Protein AF-A0A5C4X2Q6-F1 (afdb_monomer)

Mean predicted aligned error: 12.67 Å

Solvent-accessible surface area (backbone atoms only — not comparable to full-atom values): 50532 Å² total; per-residue (Å²): 90,44,35,52,91,25,31,38,41,39,64,53,73,48,80,34,67,87,57,57,66,70,39,34,35,37,36,39,35,32,76,79,66,73,33,74,49,75,25,64,31,52,64,43,78,37,64,80,64,22,73,78,39,90,69,38,44,35,32,39,37,39,35,60,40,68,44,67,90,42,56,89,66,59,57,68,30,52,28,41,38,32,36,38,32,34,40,71,75,70,91,70,65,46,76,41,71,47,56,71,66,54,70,69,50,76,72,68,48,50,52,30,55,36,74,59,88,63,39,25,37,41,41,37,70,44,59,42,85,93,58,39,29,57,31,32,41,34,42,68,37,51,33,72,38,48,57,49,48,52,54,52,60,69,51,46,87,80,54,77,77,76,82,60,90,85,58,62,54,28,32,41,30,22,30,50,43,59,45,49,84,50,33,27,42,46,36,48,52,49,39,64,75,76,35,76,73,41,51,59,32,40,47,29,35,84,82,28,84,35,51,70,74,52,68,95,54,88,48,64,37,43,57,59,33,60,64,35,50,51,48,56,56,63,16,54,32,37,39,20,27,49,63,63,68,48,70,40,68,57,88,48,71,70,56,57,70,62,48,75,36,43,30,35,32,53,37,84,61,63,78,35,58,46,63,47,41,86,67,70,8,62,64,31,87,88,41,72,68,43,38,35,45,29,35,8,71,59,47,41,48,43,41,35,71,70,23,60,40,56,74,88,33,45,43,72,32,34,43,32,46,40,28,67,65,70,46,94,83,61,75,61,39,81,33,25,34,36,36,41,54,59,71,57,92,86,60,77,50,74,80,60,36,71,77,28,70,68,45,50,53,52,51,47,58,66,63,30,68,67,52,50,51,48,29,68,75,61,60,42,49,54,37,40,40,58,35,75,92,41,49,91,54,47,76,81,56,60,90,53,84,56,50,70,49,58,85,85,77,64,62,65,71,57,50,54,46,26,32,32,34,40,39,31,43,65,47,38,63,57,54,65,40,23,69,71,54,26,34,36,38,26,57,47,68,60,56,92,79,52,66,72,40,71,43,56,56,85,83,48,44,39,34,61,68,35,59,50,68,68,55,52,52,52,51,52,51,52,30,54,75,58,72,42,49,40,53,72,68,31,43,55,34,28,50,52,54,40,70,67,95,56,69,55,14,48,56,42,46,50,54,51,59,70,75,51,69,78,68,78,87,47,72,64,56,57,52,56,26,65,65,40,45,51,52,48,55,54,48,64,69,38,86,61,39,62,63,51,50,55,55,48,32,65,57,44,47,71,50,76,71,37,82,54,29,38,36,36,33,20,75,89,21,75,42,83,32,55,36,51,37,34,38,52,51,50,41,54,76,72,65,57,80,50,40,34,38,37,28,24,77,71,84,72,95,68,93,52,97,45,55,44,80,32,44,71,92,36,73,64,39,42,45,48,63,38,22,35,26,34,38,33,23,36,61,80,76,60,86,90,64,74,81,55,91,89,39,44,29,40,35,47,47,85,68,55,72,46,59,50,42,71,72,60,42,96,71,77,83,97,62,64,97,61,51,68,61,51,49,46,58,53,55,72,59,42,54,30,36,46,19,32,18,73,65,37,45,53,54,50,29,56,24,56,67,54,83,66,49,67,46,71,44,13,45,21,42,43,14,61,69,55,36,94,57,36,68,60,49,19,51,52,47,29,55,76,67,70,48,64,88,88,43,46,27,38,32,37,40,50,61,80,70,87,89,53,68,42,102,77,82,42,35,61,87,74,78,88,54,64,70,62,58,54,46,67,74,44,51,84,53,42,33,41,36,38,34,59,42,90,75,45,75,54,81,85,88,70,62,79,90,43,51,90,38,45,39,84,45,52,82,55,79,48,66,60,56,50,53,56,46,27,62,30,39,37,27,42,92,44,41,60,60,62,65,48,27,64,65,50,46,51,45,39,30,58,41,66,56,46,72,62,44,62,76,74,73,55,55,59,76,56,58,77,90,78,69,55,71,47,58,79,22,58,46,61,67,52,43,52,54,50,54,61,51,55,74,64,73,48,71,66,55,42,51,44,20,47,53,46,18,52,59,60,34,62,36,47,71,34,50,12,28,57,53,52,47,70,71,73,108

Organism: NCBI:txid1857024

Sequence (921 aa):
MTIRDGMLELQGRIIARGTAYSGGTLVVVGRTSGFRATAEVDLAPSDELSERRYGLNYYRFSATLDFNGLIDEISDDNADLYLDLDPVLGDETKRARVGKSRYLVRFGTTGSTVTSGDKTVSIIPYYTFKAKYPSLHLETFDTSAYDYMQRLVANRRSWNPPKSSDRKPVWLIGELPYKAQDNGLQFFRYMRDEHPEVDAYYVIEPDSPERVNLDGYDNVIDFRSRDHIQVALAADKIVGTHHPDFLYPTREPQFERELRAEKIFLQHGVTAAKWMVPNYGRYVRGFDVDLITVCSEREKEFFVKDFGYAPEQVAVTGFARFDALLADDVDVDPGQLMIMPTWRPWLQDPEHFVESDYFQRWKSLLTSDRLRSLIEKHDLTPIFCLHPNMQQFSSHFDGLGIRVVVQGEIDVQLLLKQSSMLVTDYSSVAFDFAFLHKPVVYYQFDDHRFAQPHADPAAEFPGPVVAEEDRVLDAIETAYEAGGAMAPDFRRRADRFLAHRDTASRERIFEAIQNSSKPDVTMADRIQSETAQSVYRVARRNRYYLPVMKRLYKLMRLAPLDEQTIVFETGQGKQYADSPRAIHEELIRRGDTRRKVWIYHKRLPVTDRHTTVVKRHSPAFFWHLATAKYWINNHNFPNYIHRRDQGTYIQTWHGTPLKRMFLDQDNFYGRDPGYVDRVKEASAQWNALVSPSPYATKAMRSSYGYTGEVYELGYPRNDVLRGPDTDEIRTGVRRRLSIPRERTVVLYAPTFRDDQPTTRGRFAFQWPFEPEDFAERFGDDVTLLVRTHFLINTKLEIPEELKSRIIDVSGFPDINELFLASDMLVTDYSSSFFDYSVLERPIIFFAYDLENYRDNLRGFYLDYETELPGPVATTAAGLFDEIDRASSVTEEDRQRLRSFAKQYAPNDDGHAAARVIDRLL

Secondary structure (DSSP, 8-state):
-EEETTEEEEEEEEEEES--EEEEEEEEEESSS--EEEEEEEEEE-HHHHHTSTTEEEEEEEEEEESGGGGGG--SEEEEEEEEEEESSSS--EEEE-----HHHHHH---EEEEETTEEEEEEEEE-GGG-SEEEEEEEEEHHHHHHHHHHHHHTTT------TTSPPEEEEESSTT--SSHHHHHHHHHHHH-TTSEEEEEE-TT-GGGGGGTT-S-EEETTSHHHHHHHHH-SEEEESS-GGGGSS---HHHHHH--SEEEE--SS-TTSS--HHHH-TTSSS---SEEEESSHHHHHHIIIII---GGGEEE---TTHHHHSSS-S--EEEEEEE-PPP-TT---HHHHHTSHHHHHHHHHHH-HHHHHHHHHHT-EEEEE--GGGGGGGGGGTTSSSEEEPTTTS-HHHHHHHEEEEEESS-THHHHHHTTT--EEEE-TTGGGSPPPSS-HHHHSSS-EESSHHHHHHHHHHHHHTTTPPPHHHHHHHHTT-S--SS-HHHHHHHHHHH--PPP--HHHHHHSHHHHHHHHHHHHSTTHHHHHHHHHHHHTTSPPEEEEEEEEBGGGTBS-HHHHHHHHHHHHTT--SEEEEE-SS--SS--TTEEEE-TTSHHHHHHHHHEEEEEESSPPPTT----TTSEEEE--SS---B--GGG-S--TT--TTHHHHHHHHHTT-SEEEESSHHHHHHHHHHHT--SEEEES--GGGGGGSSTTHHHHHHHHHHHTT--TTSEEEEEEPPP-TT-EETTTEE----SS-HHHHHHHHTTTEEEEE---TTB-SPP---GGGTTTEEE-TT-S-HHHHHHH-SEEEESS-SHHHHHGGGT--EEEE-TTHHHHHHHT--BSS-TTTS-SS-EE-SHHHHHHHHHHHTT--HHHHHHHHHHHHHH-TT-SS-HHHHHHHHH-

Nearest PDB structures (foldseek):
  3l7k-assembly2_B  TM=8.908E-01  e=7.847E-33  Staphylococcus epidermidis RP62A
  3l7m-assembly1_D  TM=8.792E-01  e=4.128E-33  Staphylococcus epidermidis RP62A
  3l7j-assembly1_B  TM=8.925E-01  e=5.389E-32  Staphylococcus epidermidis RP62A
  3l7i-assembly1_A  TM=8.817E-01  e=8.269E-32  Staphylococcus epidermidis RP62A
  3l7i-assembly3_D  TM=8.770E-01  e=1.570E-30  Staphylococcus epidermidis RP62A

InterPro domains:
  IPR007554 CDP-glycerol glycerophosphotransferase [PF04464] (165-514)
  IPR007554 CDP-glycerol glycerophosphotransferase [PF04464] (553-920)
  IPR041038 TarS, C-terminal domain 1 [PF18674] (1-137)
  IPR043148 CDP-glycerol glycerophosphotransferase, C-terminal domain [G3DSA:3.40.50.12580] (332-500)
  IPR043148 CDP-glycerol glycerophosphotransferase, C-terminal domain [G3DSA:3.40.50.12580] (726-908)
  IPR043149 CDP-glycerol glycerophosphotransferase, N-terminal domain [G3DSA:3.40.50.11820] (152-331)
  IPR043149 CDP-glycerol glycerophosphotransferase, N-terminal domain [G3DSA:3.40.50.11820] (560-916)
  IPR051612 Teichoic Acid Biosynthesis Enzymes [PTHR37316] (548-920)

Foldseek 3Di:
DAADPQKDKDKDKDKDFPWDFDWKKKWKAFPPLRDIDIWTKDKAWDVVVPVVDPGITMIIIITMTGCQVVQVSDDFTKIFIWIQTHTPDDDHTDIDTAWDDDPVCQVPYAWDWHDDDQKIWIWGWDADFVRTGIITGTAIAGPVLVVLLVVCLVCLVPDDDPPPPPDQAFEEFEEAQLDQFALRNLLLVCCVPPPPSHNYAYEHAPPRPRVVSVPPDPRYDHQSGSVLSVSQLRHQAYAYQAASCSSHSDPHPSSVVSRPHAYEHLHRFAQFLADCLCPQACQNPRRHHQAYEFFAPVSLLCNVPPRPDDSLRYHNQHGSCLLVLLDPPADADLQEEEEEEDDDPVPQDPVVNCVDPVNVLVLCLLLPPLVVVVCVVQVHQYEYEYDQSCLVVQVVCPPSPHHYDHPPNDDPSNSLNHYLEYEYASDSVQLSSCLVQFAYEHAHQPVVPGDDGNHDCPQQALYHHDPDSVVVSVRSVVCVVVVRGRDPNSNVSSCNRHVDSHSCSSVSVVVSSVPTDRDDCDPVSVCSHPVNVVVVVVLVPDPCLLVVLLVVLVVLLVDAADALEAEEEEPQQDACAWQSNLLVVVCVVVVPQGAYEYAHDDDDPDDDPSYDYDHPSDSVNSNCLSHYQHYEYQDFDPLSRAHDPNHAYEHAHHFAAFFQAAQRFPDDPPDDPCPNVSLLSRLVRHQEYEAQAPNSVVRVCNRNVHPHHYNNQFISNLLCLQDPCLVVLLVVVCVVLVHDPQAAEEEEEEDFDPPQADPPRAGADDDQDDLVVVCVLQPSRYAYEYAYDPSHPDDDDDPPVCCSRYPDCNVPRYVSSVLSNHQEYEYASDSVVLSSLSNLHHYEHACLPVVCCPPPPTDTPDDPVPLDLHYYHNHPVSVSVRVVVSVPDDVVSSVSSVVSNCRRRVNSNSCSSVSVVVVVD

Radius of gyration: 31.99 Å; Cα contacts (8 Å, |Δi|>4): 1721; chains: 1; bounding box: 79×67×88 Å

Structure (mmCIF, N/CA/C/O backbone):
data_AF-A0A5C4X2Q6-F1
#
_entry.id   AF-A0A5C4X2Q6-F1
#
loop_
_atom_site.group_PDB
_atom_site.id
_atom_site.type_symbol
_atom_site.label_atom_id
_atom_site.label_alt_id
_atom_site.label_comp_id
_atom_site.label_asym_id
_atom_site.label_entity_id
_atom_site.label_seq_id
_atom_site.pdbx_PDB_ins_code
_atom_site.Cartn_x
_atom_site.Cartn_y
_atom_site.Cartn_z
_atom_site.occupancy
_atom_site.B_iso_or_equiv
_atom_site.auth_seq_id
_atom_site.auth_comp_id
_atom_site.auth_asym_id
_atom_site.auth_atom_id
_atom_site.pdbx_PDB_model_num
ATOM 1 N N . MET A 1 1 ? -0.947 20.672 24.806 1.00 85.69 1 MET A N 1
ATOM 2 C CA . MET A 1 1 ? -2.336 20.250 25.010 1.00 85.69 1 MET A CA 1
ATOM 3 C C . MET A 1 1 ? -2.351 19.452 26.282 1.00 85.69 1 MET A C 1
ATOM 5 O O . MET A 1 1 ? -1.655 18.440 26.350 1.00 85.69 1 MET A O 1
ATOM 9 N N . THR A 1 2 ? -3.079 19.960 27.256 1.00 86.31 2 THR A N 1
ATOM 10 C CA . THR A 1 2 ? -3.277 19.384 28.581 1.00 86.31 2 THR A CA 1
ATOM 11 C C . THR A 1 2 ? -4.734 19.640 28.935 1.00 86.31 2 THR A C 1
ATOM 13 O O . THR A 1 2 ? -5.236 20.705 28.591 1.00 86.31 2 THR A O 1
ATOM 16 N N . ILE A 1 3 ? -5.405 18.679 29.564 1.00 87.44 3 ILE A N 1
ATOM 17 C CA . ILE A 1 3 ? -6.768 18.866 30.066 1.00 87.44 3 ILE A CA 1
ATOM 18 C C . ILE A 1 3 ? -6.752 18.522 31.550 1.00 87.44 3 ILE A C 1
ATOM 20 O O . ILE A 1 3 ? -6.288 17.438 31.914 1.00 87.44 3 ILE A O 1
ATOM 24 N N . ARG A 1 4 ? -7.162 19.463 32.402 1.00 85.94 4 ARG A N 1
ATOM 25 C CA . ARG A 1 4 ? -7.214 19.308 33.864 1.00 85.94 4 ARG A CA 1
ATOM 26 C C . ARG A 1 4 ? -8.396 20.088 34.408 1.00 85.94 4 ARG A C 1
ATOM 28 O O . ARG A 1 4 ? -8.581 21.225 34.004 1.00 85.94 4 ARG A O 1
ATOM 35 N N . ASP A 1 5 ? -9.160 19.473 35.302 1.00 86.38 5 ASP A N 1
ATOM 36 C CA . ASP A 1 5 ? -10.307 20.095 35.976 1.00 86.38 5 ASP A CA 1
ATOM 37 C C . ASP A 1 5 ? -11.291 20.783 35.000 1.00 86.38 5 ASP A C 1
ATOM 39 O O . ASP A 1 5 ? -11.754 21.897 35.229 1.00 86.38 5 ASP A O 1
ATOM 43 N N . GLY A 1 6 ? -11.556 20.145 33.852 1.00 87.75 6 GLY A N 1
ATOM 44 C CA . GLY A 1 6 ? -12.406 20.698 32.786 1.00 87.75 6 GLY A CA 1
ATOM 45 C C . GLY A 1 6 ? -11.763 21.799 31.929 1.00 87.75 6 GLY A C 1
ATOM 46 O O . GLY A 1 6 ? -12.371 22.245 30.961 1.00 87.75 6 GLY A O 1
ATOM 47 N N . MET A 1 7 ? -10.521 22.198 32.211 1.00 91.31 7 MET A N 1
ATOM 48 C CA . MET A 1 7 ? -9.792 23.233 31.474 1.00 91.31 7 MET A CA 1
ATOM 49 C C . MET A 1 7 ? -8.870 22.617 30.419 1.00 91.31 7 MET A C 1
ATOM 51 O O . MET A 1 7 ? -7.948 21.862 30.741 1.00 91.31 7 MET A O 1
ATOM 55 N N . LEU A 1 8 ? -9.079 22.963 29.149 1.00 92.44 8 LEU A N 1
ATOM 56 C CA . LEU A 1 8 ? -8.184 22.636 28.041 1.00 92.44 8 LEU A CA 1
ATOM 57 C C . LEU A 1 8 ? -7.150 23.742 27.860 1.00 92.44 8 LEU A C 1
ATOM 59 O O . LEU A 1 8 ? -7.464 24.820 27.371 1.00 92.44 8 LEU A O 1
ATOM 63 N N . GLU A 1 9 ? -5.891 23.425 28.145 1.00 92.00 9 GLU A N 1
ATOM 64 C CA . GLU A 1 9 ? -4.748 24.293 27.875 1.00 92.00 9 GLU A CA 1
ATOM 65 C C . GLU A 1 9 ? -4.028 23.860 26.592 1.00 92.00 9 GLU A C 1
ATOM 67 O O . GLU A 1 9 ? -3.458 22.758 26.475 1.00 92.00 9 GLU A O 1
ATOM 72 N N . LEU A 1 10 ? -3.987 24.757 25.610 1.00 91.69 10 LEU A N 1
ATOM 73 C CA . LEU A 1 10 ? -3.291 24.557 24.350 1.00 91.69 10 LEU A CA 1
ATOM 74 C C . LEU A 1 10 ? -2.134 25.546 24.217 1.00 91.69 10 LEU A C 1
ATOM 76 O O . LEU A 1 10 ? -2.306 26.746 24.353 1.00 91.69 10 LEU A O 1
ATOM 80 N N . GLN A 1 11 ? -0.943 25.034 23.905 1.00 91.44 11 GLN A N 1
ATOM 81 C CA . GLN A 1 11 ? 0.243 25.845 23.639 1.00 91.44 11 GLN A CA 1
ATOM 82 C C . GLN A 1 11 ? 0.975 25.309 22.414 1.00 91.44 11 GLN A C 1
ATOM 84 O O . GLN A 1 11 ? 1.090 24.087 22.231 1.00 91.44 11 GLN A O 1
ATOM 89 N N . GLY A 1 12 ? 1.513 26.202 21.588 1.00 91.00 12 GLY A N 1
ATOM 90 C CA . GLY A 1 12 ? 2.187 25.793 20.364 1.00 91.00 12 GLY A CA 1
ATOM 91 C C . GLY A 1 12 ? 2.958 26.894 19.653 1.00 91.00 12 GLY A C 1
ATOM 92 O O . GLY A 1 12 ? 3.352 27.902 20.235 1.00 91.00 12 GLY A O 1
ATOM 93 N N . ARG A 1 13 ? 3.251 26.638 18.374 1.00 90.19 13 ARG A N 1
ATOM 94 C CA . ARG A 1 13 ? 3.925 27.584 17.483 1.00 90.19 13 ARG A CA 1
ATOM 95 C C . ARG A 1 13 ? 3.197 27.667 16.154 1.00 90.19 13 ARG A C 1
ATOM 97 O O . ARG A 1 13 ? 2.825 26.627 15.610 1.00 90.19 13 ARG A O 1
ATOM 104 N N . ILE A 1 14 ? 3.092 28.873 15.615 1.00 88.44 14 ILE A N 1
ATOM 105 C CA . ILE A 1 14 ? 2.579 29.143 14.271 1.00 88.44 14 ILE A CA 1
ATOM 106 C C . ILE A 1 14 ? 3.746 29.608 13.400 1.00 88.44 14 ILE A C 1
ATOM 108 O O . ILE A 1 14 ? 4.651 30.301 13.868 1.00 88.44 14 ILE A O 1
ATOM 112 N N . ILE A 1 15 ? 3.744 29.174 12.141 1.00 87.75 15 ILE A N 1
ATOM 113 C CA . ILE A 1 15 ? 4.688 29.625 11.118 1.00 87.75 15 ILE A CA 1
ATOM 114 C C . ILE A 1 15 ? 3.850 30.170 9.971 1.00 87.75 15 ILE A C 1
ATOM 116 O O . ILE A 1 15 ? 3.118 29.409 9.338 1.00 87.75 15 ILE A O 1
ATOM 120 N N . ALA A 1 16 ? 3.976 31.463 9.710 1.00 84.94 16 ALA A N 1
ATOM 121 C CA . ALA A 1 16 ? 3.262 32.162 8.654 1.00 84.94 16 ALA A CA 1
ATOM 122 C C . ALA A 1 16 ? 4.238 32.655 7.582 1.00 84.94 16 ALA A C 1
ATOM 124 O O . ALA A 1 16 ? 5.368 33.027 7.888 1.00 84.94 16 ALA A O 1
ATOM 125 N N . ARG A 1 17 ? 3.813 32.650 6.316 1.00 81.56 17 ARG A N 1
ATOM 126 C CA . ARG A 1 17 ? 4.592 33.177 5.187 1.00 81.56 17 ARG A CA 1
ATOM 127 C C . ARG A 1 17 ? 3.879 34.407 4.638 1.00 81.56 17 ARG A C 1
ATOM 129 O O . ARG A 1 17 ? 2.707 34.303 4.301 1.00 81.56 17 ARG A O 1
ATOM 136 N N . GLY A 1 18 ? 4.579 35.534 4.539 1.00 72.69 18 GLY A N 1
ATOM 137 C CA . GLY A 1 18 ? 4.070 36.771 3.927 1.00 72.69 18 GLY A CA 1
ATOM 138 C C . GLY A 1 18 ? 3.060 37.572 4.761 1.00 72.69 18 GLY A C 1
ATOM 139 O O . GLY A 1 18 ? 3.123 38.793 4.739 1.00 72.69 18 GLY A O 1
ATOM 140 N N . THR A 1 19 ? 2.185 36.922 5.531 1.00 79.62 19 THR A N 1
ATOM 141 C CA . THR A 1 19 ? 1.170 37.591 6.368 1.00 79.62 19 THR A CA 1
ATOM 142 C C . THR A 1 19 ? 1.591 37.615 7.837 1.00 79.62 19 THR A C 1
ATOM 144 O O . THR A 1 19 ? 2.094 36.616 8.365 1.00 79.62 19 THR A O 1
ATOM 147 N N . ALA A 1 20 ? 1.398 38.758 8.495 1.00 84.25 20 ALA A N 1
ATOM 148 C CA . ALA A 1 20 ? 1.516 38.895 9.943 1.00 84.25 20 ALA A CA 1
ATOM 149 C C . ALA A 1 20 ? 0.129 38.804 10.592 1.00 84.25 20 ALA A C 1
ATOM 151 O O . ALA A 1 20 ? -0.845 39.247 9.990 1.00 84.25 20 ALA A O 1
ATOM 152 N N . TYR A 1 21 ? 0.052 38.254 11.801 1.00 88.75 21 TYR A N 1
ATOM 153 C CA . TYR A 1 21 ? -1.182 38.106 12.578 1.00 88.75 21 TYR A CA 1
ATOM 154 C C . TYR A 1 21 ? -1.073 38.873 13.899 1.00 88.75 21 TYR A C 1
ATOM 156 O O . TYR A 1 21 ? 0.002 38.874 14.508 1.00 88.75 21 TYR A O 1
ATOM 164 N N . SER A 1 22 ? -2.157 39.535 14.306 1.00 86.50 22 SER A N 1
ATOM 165 C CA . SER A 1 22 ? -2.255 40.330 15.544 1.00 86.50 22 SER A CA 1
ATOM 166 C C . SER A 1 22 ? -2.913 39.561 16.689 1.00 86.50 22 SER A C 1
ATOM 168 O O . SER A 1 22 ? -2.623 39.842 17.848 1.00 86.50 22 SER A O 1
ATOM 170 N N . GLY A 1 23 ? -3.751 38.575 16.371 1.00 88.88 23 GLY A N 1
ATOM 171 C CA . GLY A 1 23 ? -4.470 37.766 17.345 1.00 88.88 23 GLY A CA 1
ATOM 172 C C . GLY A 1 23 ? -5.080 36.519 16.716 1.00 88.88 23 GLY A C 1
ATOM 173 O O . GLY A 1 23 ? -4.746 36.133 15.589 1.00 88.88 23 GLY A O 1
ATOM 174 N N . GLY A 1 24 ? -5.954 35.869 17.473 1.00 92.12 24 GLY A N 1
ATOM 175 C CA . GLY A 1 24 ? -6.786 34.800 16.955 1.00 92.12 24 GLY A CA 1
ATOM 176 C C . GLY A 1 24 ? -7.694 34.184 18.010 1.00 92.12 24 GLY A C 1
ATOM 177 O O . GLY A 1 24 ? -7.644 34.522 19.191 1.00 92.12 24 GLY A O 1
ATOM 178 N N . THR A 1 25 ? -8.493 33.225 17.565 1.00 95.88 25 THR A N 1
ATOM 179 C CA . THR A 1 25 ? -9.456 32.487 18.379 1.00 95.88 25 THR A CA 1
ATOM 180 C C . THR A 1 25 ? -9.233 30.987 18.209 1.00 95.88 25 THR A C 1
ATOM 182 O O . THR A 1 25 ? -9.130 30.476 17.093 1.00 95.88 25 THR A O 1
ATOM 185 N N . LEU A 1 26 ? -9.152 30.252 19.316 1.00 96.06 26 LEU A N 1
ATOM 186 C CA . LEU A 1 26 ? -9.222 28.798 19.328 1.00 96.06 26 LEU A CA 1
ATOM 187 C C . LEU A 1 26 ? -10.682 28.425 19.123 1.00 96.06 26 LEU A C 1
ATOM 189 O O . LEU A 1 26 ? -11.527 28.841 19.904 1.00 96.06 26 LEU A O 1
ATOM 193 N N . VAL A 1 27 ? -10.967 27.623 18.104 1.00 95.56 27 VAL A N 1
ATOM 194 C CA . VAL A 1 27 ? -12.310 27.124 17.808 1.00 95.56 27 VAL A CA 1
ATOM 195 C C . VAL A 1 27 ? -12.305 25.607 17.933 1.00 95.56 27 VAL A C 1
ATOM 197 O O . VAL A 1 27 ? -11.562 24.918 17.233 1.00 95.56 27 VAL A O 1
ATOM 200 N N . VAL A 1 28 ? -13.130 25.085 18.832 1.00 94.44 28 VAL A N 1
ATOM 201 C CA . VAL A 1 28 ? -13.366 23.652 19.020 1.00 94.44 28 VAL A CA 1
ATOM 202 C C . VAL A 1 28 ? -14.711 23.321 18.392 1.00 94.44 28 VAL A C 1
ATOM 204 O O . VAL A 1 28 ? -15.709 23.937 18.749 1.00 94.44 28 VAL A O 1
ATOM 207 N N . VAL A 1 29 ? -14.733 22.396 17.433 1.00 92.50 29 VAL A N 1
ATOM 208 C CA . VAL A 1 29 ? -15.927 22.092 16.624 1.00 92.50 29 VAL A CA 1
ATOM 209 C C . VAL A 1 29 ? -16.201 20.594 16.638 1.00 92.50 29 VAL A C 1
ATOM 211 O O . VAL A 1 29 ? -15.329 19.818 16.245 1.00 92.50 29 VAL A O 1
ATOM 214 N N . GLY A 1 30 ? -17.393 20.197 17.081 1.00 90.38 30 GLY A N 1
ATOM 215 C CA . GLY A 1 30 ? -17.916 18.837 16.966 1.00 90.38 30 GLY A CA 1
ATOM 216 C C . GLY A 1 30 ? -18.157 18.444 15.506 1.00 90.38 30 GLY A C 1
ATOM 217 O O . GLY A 1 30 ? -18.487 19.291 14.676 1.00 90.38 30 GLY A O 1
ATOM 218 N N . ARG A 1 31 ? -17.951 17.173 15.156 1.00 86.06 31 ARG A N 1
ATOM 219 C CA . ARG A 1 31 ? -18.117 16.690 13.778 1.00 86.06 31 ARG A CA 1
ATOM 220 C C . ARG A 1 31 ? -19.569 16.446 13.398 1.00 86.06 31 ARG A C 1
ATOM 222 O O . ARG A 1 31 ? -19.888 16.588 12.222 1.00 86.06 31 ARG A O 1
ATOM 229 N N . THR A 1 32 ? -20.408 16.045 14.347 1.00 79.94 32 THR A N 1
ATOM 230 C CA . THR A 1 32 ? -21.791 15.615 14.078 1.00 79.94 32 THR A CA 1
ATOM 231 C C . THR A 1 32 ? -22.818 16.300 14.969 1.00 79.94 32 THR A C 1
ATOM 233 O O . THR A 1 32 ? -23.943 16.508 14.535 1.00 79.94 32 THR A O 1
ATOM 236 N N . SER A 1 33 ? -22.438 16.701 16.182 1.00 83.38 33 SER A N 1
ATOM 237 C CA . SER A 1 33 ? -23.334 17.314 17.173 1.00 83.38 33 SER A CA 1
ATOM 238 C C . SER A 1 33 ? -23.692 18.773 16.883 1.00 83.38 33 SER A C 1
ATOM 240 O O . SER A 1 33 ? -24.601 19.319 17.499 1.00 83.38 33 SER A O 1
ATOM 242 N N . GLY A 1 34 ? -22.933 19.443 16.010 1.00 82.81 34 GLY A N 1
ATOM 243 C CA . GLY A 1 34 ? -22.998 20.898 15.858 1.00 82.81 34 GLY A CA 1
ATOM 244 C C . GLY A 1 34 ? -22.351 21.682 17.011 1.00 82.81 34 GLY A C 1
ATOM 245 O O . GLY A 1 34 ? -22.370 22.911 16.975 1.00 82.81 34 GLY A O 1
ATOM 246 N N . PHE A 1 35 ? -21.740 21.008 17.997 1.00 91.12 35 PHE A N 1
ATOM 247 C CA . PHE A 1 35 ? -21.038 21.644 19.114 1.00 91.12 35 PHE A CA 1
ATOM 248 C C . PHE A 1 35 ? -19.963 22.619 18.622 1.00 91.12 35 PHE A C 1
ATOM 250 O O . PHE A 1 35 ? -19.138 22.282 17.765 1.00 91.12 35 PHE A O 1
ATOM 257 N N . ARG A 1 36 ? -19.928 23.824 19.195 1.00 94.25 36 ARG A N 1
ATOM 258 C CA . ARG A 1 36 ? -18.909 24.826 18.885 1.00 94.25 36 ARG A CA 1
ATOM 259 C C . ARG A 1 36 ? -18.562 25.640 20.120 1.00 94.25 36 ARG A C 1
ATOM 261 O O . ARG A 1 36 ? -19.417 26.308 20.678 1.00 94.25 36 ARG A O 1
ATOM 268 N N . ALA A 1 37 ? -17.282 25.666 20.464 1.00 94.38 37 ALA A N 1
ATOM 269 C CA . ALA A 1 37 ? -16.761 26.458 21.569 1.00 94.38 37 ALA A CA 1
ATOM 270 C C . ALA A 1 37 ? -15.558 27.292 21.126 1.00 94.38 37 ALA A C 1
ATOM 272 O O . ALA A 1 37 ? -14.797 26.883 20.242 1.00 94.38 37 ALA A O 1
ATOM 273 N N . THR A 1 38 ? -15.379 28.461 21.737 1.00 95.44 38 THR A N 1
ATOM 274 C CA . THR A 1 38 ? -14.302 29.393 21.385 1.00 95.44 38 THR A CA 1
ATOM 275 C C . THR A 1 38 ? -13.551 29.903 22.604 1.00 95.44 38 THR A C 1
ATOM 277 O O . THR A 1 38 ? -14.155 30.132 23.646 1.00 95.44 38 THR A O 1
ATOM 280 N N . ALA A 1 39 ? -12.248 30.129 22.455 1.00 95.44 39 ALA A N 1
ATOM 281 C CA . ALA A 1 39 ? -11.407 30.779 23.458 1.00 95.44 39 ALA A CA 1
ATOM 282 C C . ALA A 1 39 ? -10.420 31.745 22.792 1.00 95.44 39 ALA A C 1
ATOM 284 O O . ALA A 1 39 ? -9.926 31.460 21.699 1.00 95.44 39 ALA A O 1
ATOM 285 N N . GLU A 1 40 ? -10.107 32.863 23.446 1.00 94.69 40 GLU A N 1
ATOM 286 C CA . GLU A 1 40 ? -9.090 33.799 22.954 1.00 94.69 40 GLU A CA 1
ATOM 287 C C . GLU A 1 40 ? -7.703 33.137 22.894 1.00 94.69 40 GLU A C 1
ATOM 289 O O . GLU A 1 40 ? -7.349 32.288 23.721 1.00 94.69 40 GLU A O 1
ATOM 294 N N . VAL A 1 41 ? -6.920 33.504 21.876 1.00 95.44 41 VAL A N 1
ATOM 295 C CA . VAL A 1 41 ? -5.547 33.027 21.686 1.00 95.44 41 VAL A CA 1
ATOM 296 C C . VAL A 1 41 ? -4.576 34.160 21.970 1.00 95.44 41 VAL A C 1
ATOM 298 O O . VAL A 1 41 ? -4.483 35.123 21.208 1.00 95.44 41 VAL A O 1
ATOM 301 N N . ASP A 1 42 ? -3.752 33.978 22.995 1.00 91.94 42 ASP A N 1
ATOM 302 C CA . ASP A 1 42 ? -2.588 34.822 23.221 1.00 91.94 42 ASP A CA 1
ATOM 303 C C . ASP A 1 42 ? -1.528 34.499 22.170 1.00 91.94 42 ASP A C 1
ATOM 305 O O . ASP A 1 42 ? -1.003 33.381 22.120 1.00 91.94 42 ASP A O 1
ATOM 309 N N . LEU A 1 43 ? -1.185 35.480 21.338 1.00 91.31 43 LEU A N 1
ATOM 310 C CA . LEU A 1 43 ? -0.223 35.326 20.252 1.00 91.31 43 LEU A CA 1
ATOM 311 C C . LEU A 1 43 ? 1.015 36.199 20.495 1.00 91.31 43 LEU A C 1
ATOM 313 O O . LEU A 1 43 ? 0.940 37.422 20.500 1.00 91.31 43 LEU A O 1
ATOM 317 N N . ALA A 1 44 ? 2.183 35.571 20.649 1.00 89.38 44 ALA A N 1
ATOM 318 C CA . ALA A 1 44 ? 3.452 36.260 20.883 1.00 89.38 44 ALA A CA 1
ATOM 319 C C . ALA A 1 44 ? 4.436 36.037 19.716 1.00 89.38 44 ALA A C 1
ATOM 321 O O . ALA A 1 44 ? 4.798 34.881 19.447 1.00 89.38 44 ALA A O 1
ATOM 322 N N . PRO A 1 45 ? 4.908 37.089 19.018 1.00 84.69 45 PRO A N 1
ATOM 323 C CA . PRO A 1 45 ? 5.911 36.954 17.963 1.00 84.69 45 PRO A CA 1
ATOM 324 C C . PRO A 1 45 ? 7.266 36.477 18.517 1.00 84.69 45 PRO A C 1
ATOM 326 O O . PRO A 1 45 ? 7.586 36.633 19.694 1.00 84.69 45 PRO A O 1
ATOM 329 N N . SER A 1 46 ? 8.064 35.831 17.665 1.00 81.50 46 SER A N 1
ATOM 330 C CA . SER A 1 46 ? 9.385 35.288 18.003 1.00 81.50 46 SER A CA 1
ATOM 331 C C . SER A 1 46 ? 10.462 35.854 17.074 1.00 81.50 46 SER A C 1
ATOM 333 O O . SER A 1 46 ? 10.933 35.149 16.175 1.00 81.50 46 SER A O 1
ATOM 335 N N . ASP A 1 47 ? 10.889 37.087 17.338 1.00 70.44 47 ASP A N 1
ATOM 336 C CA . ASP A 1 47 ? 11.799 37.868 16.483 1.00 70.44 47 ASP A CA 1
ATOM 337 C C . ASP A 1 47 ? 13.116 37.135 16.165 1.00 70.44 47 ASP A C 1
ATOM 339 O O . ASP A 1 47 ? 13.489 37.019 15.000 1.00 70.44 47 ASP A O 1
ATOM 343 N N . GLU A 1 48 ? 13.732 36.463 17.149 1.00 70.75 48 GLU A N 1
ATOM 344 C CA . GLU A 1 48 ? 14.981 35.691 16.963 1.00 70.75 48 GLU A CA 1
ATOM 345 C C . GLU A 1 48 ? 14.877 34.585 15.881 1.00 70.75 48 GLU A C 1
ATOM 347 O O . GLU A 1 48 ? 15.857 34.231 15.216 1.00 70.75 48 GLU A O 1
ATOM 352 N N . LEU A 1 49 ? 13.690 33.989 15.701 1.00 64.62 49 LEU A N 1
ATOM 353 C CA . LEU A 1 49 ? 13.457 32.937 14.701 1.00 64.62 49 LEU A CA 1
ATOM 354 C C . LEU A 1 49 ? 13.047 33.511 13.343 1.00 64.62 49 LEU A C 1
ATOM 356 O O . LEU A 1 49 ? 13.401 32.922 12.315 1.00 64.62 49 LEU A O 1
ATOM 360 N N . SER A 1 50 ? 12.324 34.630 13.352 1.00 64.50 50 SER A N 1
ATOM 361 C CA . SER A 1 50 ? 11.882 35.345 12.154 1.00 64.50 50 SER A CA 1
ATOM 362 C C . SER A 1 50 ? 13.068 35.999 11.429 1.00 64.50 50 SER A C 1
ATOM 364 O O . SER A 1 50 ? 13.189 35.870 10.212 1.00 64.50 50 SER A O 1
ATOM 366 N N . GLU A 1 51 ? 14.027 36.571 12.162 1.00 62.16 51 GLU A N 1
ATOM 367 C CA . GLU A 1 51 ? 15.231 37.207 11.598 1.00 62.16 51 GLU A CA 1
ATOM 368 C C . GLU A 1 51 ? 16.188 36.214 10.914 1.00 62.16 51 GLU A C 1
ATOM 370 O O . GLU A 1 51 ? 16.844 36.535 9.924 1.00 62.16 51 GLU A O 1
ATOM 375 N N . ARG A 1 52 ? 16.253 34.961 11.386 1.00 58.06 52 ARG A N 1
ATOM 376 C CA . ARG A 1 52 ? 17.155 33.935 10.824 1.00 58.06 52 ARG A CA 1
ATOM 377 C C . ARG A 1 52 ? 16.688 33.354 9.485 1.00 58.06 52 ARG A C 1
ATOM 379 O O . ARG A 1 52 ? 17.440 32.600 8.862 1.00 58.06 52 ARG A O 1
ATOM 386 N N . ARG A 1 53 ? 15.448 33.612 9.051 1.00 54.50 53 ARG A N 1
ATOM 387 C CA . ARG A 1 53 ? 14.863 33.025 7.832 1.00 54.50 53 ARG A CA 1
ATOM 388 C C . ARG A 1 53 ? 13.945 34.023 7.123 1.00 54.50 53 ARG A C 1
ATOM 390 O O . ARG A 1 53 ? 12.749 34.048 7.389 1.00 54.50 53 ARG A O 1
ATOM 397 N N . TYR A 1 54 ? 14.516 34.765 6.171 1.00 58.91 54 TYR A N 1
ATOM 398 C CA . TYR A 1 54 ? 13.820 35.707 5.283 1.00 58.91 54 TYR A CA 1
ATOM 399 C C . TYR A 1 54 ? 12.425 35.211 4.842 1.00 58.91 54 TYR A C 1
ATOM 401 O O . TYR A 1 54 ? 12.307 34.169 4.190 1.00 58.91 54 TYR A O 1
ATOM 409 N N . GLY A 1 55 ? 11.381 35.976 5.190 1.00 66.69 55 GLY A N 1
ATOM 410 C CA . GLY A 1 55 ? 10.002 35.804 4.709 1.00 66.69 55 GLY A CA 1
ATOM 411 C C . GLY A 1 55 ? 9.075 34.893 5.531 1.00 66.69 55 GLY A C 1
ATOM 412 O O . GLY A 1 55 ? 7.974 34.592 5.060 1.00 66.69 55 GLY A O 1
ATOM 413 N N . LEU A 1 56 ? 9.485 34.433 6.723 1.00 79.12 56 LEU A N 1
ATOM 414 C CA . LEU A 1 56 ? 8.644 33.641 7.634 1.00 79.12 56 LEU A CA 1
ATOM 415 C C . LEU A 1 56 ? 8.468 34.330 8.995 1.00 79.12 56 LEU A C 1
ATOM 417 O O . LEU A 1 56 ? 9.453 34.596 9.676 1.00 79.12 56 LEU A O 1
ATOM 421 N N . ASN A 1 57 ? 7.217 34.507 9.422 1.00 82.25 57 ASN A N 1
ATOM 422 C CA . ASN A 1 57 ? 6.857 35.001 10.750 1.00 82.25 57 ASN A CA 1
ATOM 423 C C . ASN A 1 57 ? 6.616 33.816 11.695 1.00 82.25 57 ASN A C 1
ATOM 425 O O . ASN A 1 57 ? 5.824 32.917 11.388 1.00 82.25 57 ASN A O 1
ATOM 429 N N . TYR A 1 58 ? 7.295 33.804 12.841 1.00 87.25 58 TYR A N 1
ATOM 430 C CA . TYR A 1 58 ? 7.118 32.789 13.879 1.00 87.25 58 TYR A CA 1
ATOM 431 C C . TYR A 1 58 ? 6.362 33.365 15.069 1.00 87.25 58 TYR A C 1
ATOM 433 O O . TYR A 1 58 ? 6.762 34.389 15.614 1.00 87.25 58 TYR A O 1
ATOM 441 N N . TYR A 1 59 ? 5.347 32.639 15.532 1.00 89.31 59 TYR A N 1
ATOM 442 C CA . TYR A 1 59 ? 4.599 32.980 16.739 1.00 89.31 59 TYR A CA 1
ATOM 443 C C . TYR A 1 59 ? 4.619 31.819 17.726 1.00 89.31 59 TYR A C 1
ATOM 445 O O . TYR A 1 59 ? 4.643 30.647 17.330 1.00 89.31 59 TYR A O 1
ATOM 453 N N . ARG A 1 60 ? 4.591 32.132 19.017 1.00 91.88 60 ARG A N 1
ATOM 454 C CA . ARG A 1 60 ? 4.126 31.228 20.070 1.00 91.88 60 ARG A CA 1
ATOM 455 C C . ARG A 1 60 ? 2.681 31.578 20.371 1.00 91.88 60 ARG A C 1
ATOM 457 O O . ARG A 1 60 ? 2.339 32.752 20.345 1.00 91.88 60 ARG A O 1
ATOM 464 N N . PHE A 1 61 ? 1.870 30.569 20.648 1.00 93.00 61 PHE A N 1
ATOM 465 C CA . PHE A 1 61 ? 0.492 30.801 21.052 1.00 93.00 61 PHE A CA 1
ATOM 466 C C . PHE A 1 61 ? 0.136 30.010 22.306 1.00 93.00 61 PHE A C 1
ATOM 468 O O . PHE A 1 61 ? 0.672 28.908 22.502 1.00 93.00 61 PHE A O 1
ATOM 475 N N . SER A 1 62 ? -0.772 30.561 23.106 1.00 94.06 62 SER A N 1
ATOM 476 C CA . SER A 1 62 ? -1.479 29.879 24.189 1.00 94.06 62 SER A CA 1
ATOM 477 C C . SER A 1 62 ? -2.974 30.170 24.118 1.00 94.06 62 SER A C 1
ATOM 479 O O . SER A 1 62 ? -3.367 31.252 23.709 1.00 94.06 62 SER A O 1
ATOM 481 N N . ALA A 1 63 ? -3.798 29.193 24.476 1.00 95.19 63 ALA A N 1
ATOM 482 C CA . ALA A 1 63 ? -5.243 29.345 24.590 1.00 95.19 63 ALA A CA 1
ATOM 483 C C . ALA A 1 63 ? -5.765 28.407 25.677 1.00 95.19 63 ALA A C 1
ATOM 485 O O . ALA A 1 63 ? -5.248 27.290 25.825 1.00 95.19 63 ALA A O 1
ATOM 486 N N . THR A 1 64 ? -6.796 28.850 26.391 1.00 94.94 64 THR A N 1
ATOM 487 C CA . THR A 1 64 ? -7.431 28.089 27.468 1.00 94.94 64 THR A CA 1
ATOM 488 C C . THR A 1 64 ? -8.939 28.076 27.265 1.00 94.94 64 THR A C 1
ATOM 490 O O . THR A 1 64 ? -9.547 29.137 27.191 1.00 94.94 64 THR A O 1
ATOM 493 N N . LEU A 1 65 ? -9.537 26.888 27.180 1.00 94.69 65 LEU A N 1
ATOM 494 C CA . LEU A 1 65 ? -10.984 26.705 27.044 1.00 94.69 65 LEU A CA 1
ATOM 495 C C . LEU A 1 65 ? -11.542 25.987 28.278 1.00 94.69 65 LEU A C 1
ATOM 497 O O . LEU A 1 65 ? -11.014 24.943 28.657 1.00 94.69 65 LEU A O 1
ATOM 501 N N . ASP A 1 66 ? -12.607 26.530 28.865 1.00 93.69 66 ASP A N 1
ATOM 502 C CA . ASP A 1 66 ? -13.307 25.947 30.014 1.00 93.69 66 ASP A CA 1
ATOM 503 C C . ASP A 1 66 ? -14.532 25.146 29.558 1.00 93.69 66 ASP A C 1
ATOM 505 O O . ASP A 1 66 ? -15.472 25.705 28.995 1.00 93.69 66 ASP A O 1
ATOM 509 N N . PHE A 1 67 ? -14.531 23.836 29.802 1.00 92.44 67 PHE A N 1
ATOM 510 C CA . PHE A 1 67 ? -15.669 22.970 29.496 1.00 92.44 67 PHE A CA 1
ATOM 511 C C . PHE A 1 67 ? -16.736 22.944 30.597 1.00 92.44 67 PHE A C 1
ATOM 513 O O . PHE A 1 67 ? -17.847 22.487 30.331 1.00 92.44 67 PHE A O 1
ATOM 520 N N . ASN A 1 68 ? -16.448 23.426 31.811 1.00 89.69 68 ASN A N 1
ATOM 521 C CA . ASN A 1 68 ? -17.401 23.379 32.925 1.00 89.69 68 ASN A CA 1
ATOM 522 C C . ASN A 1 68 ? -18.667 24.193 32.617 1.00 89.69 68 ASN A C 1
ATOM 524 O O . ASN A 1 68 ? -19.770 23.760 32.939 1.00 89.69 68 ASN A O 1
ATOM 528 N N . GLY A 1 69 ? -18.516 25.336 31.941 1.00 87.00 69 GLY A N 1
ATOM 529 C CA . GLY A 1 69 ? -19.633 26.178 31.503 1.00 87.00 69 GLY A CA 1
ATOM 530 C C . GLY A 1 69 ? -20.344 25.709 30.228 1.00 87.00 69 GLY A C 1
ATOM 531 O O . GLY A 1 69 ? -21.316 26.339 29.834 1.00 87.00 69 GLY A O 1
ATOM 532 N N . LEU A 1 70 ? -19.869 24.640 29.579 1.00 91.19 70 LEU A N 1
ATOM 533 C CA . LEU A 1 70 ? -20.346 24.189 28.262 1.00 91.19 70 LEU A CA 1
ATOM 534 C C . LEU A 1 70 ? -21.038 22.822 28.305 1.00 91.19 70 LEU A C 1
ATOM 536 O O . LEU A 1 70 ? -21.418 22.287 27.269 1.00 91.19 70 LEU A O 1
ATOM 540 N N . ILE A 1 71 ? -21.183 22.224 29.488 1.00 90.38 71 ILE A N 1
ATOM 541 C CA . ILE A 1 71 ? -21.629 20.835 29.641 1.00 90.38 71 ILE A CA 1
ATOM 542 C C . ILE A 1 71 ? -23.006 20.551 29.024 1.00 90.38 71 ILE A C 1
ATOM 544 O O . ILE A 1 71 ? -23.215 19.476 28.453 1.00 90.38 71 ILE A O 1
ATOM 548 N N . ASP A 1 72 ? -23.927 21.510 29.086 1.00 88.31 72 ASP A N 1
ATOM 549 C CA . ASP A 1 72 ? -25.285 21.358 28.556 1.00 88.31 72 ASP A CA 1
ATOM 550 C C . ASP A 1 72 ? -25.303 21.336 27.020 1.00 88.31 72 ASP A C 1
ATOM 552 O O . ASP A 1 72 ? -26.127 20.646 26.425 1.00 88.31 72 ASP A O 1
ATOM 556 N N . GLU A 1 73 ? -24.336 21.999 26.380 1.00 88.94 73 GLU A N 1
ATOM 557 C CA . GLU A 1 73 ? -24.180 22.063 24.920 1.00 88.94 73 GLU A CA 1
ATOM 558 C C . GLU A 1 73 ? -23.444 20.842 24.341 1.00 88.94 73 GLU A C 1
ATOM 560 O O . GLU A 1 73 ? -23.462 20.610 23.131 1.00 88.94 73 GLU A O 1
ATOM 565 N N . ILE A 1 74 ? -22.775 20.052 25.187 1.00 90.44 74 ILE A N 1
ATOM 566 C CA . ILE A 1 74 ? -21.975 18.906 24.749 1.00 90.44 74 ILE A CA 1
ATOM 567 C C . ILE A 1 74 ? -22.851 17.660 24.610 1.00 90.44 74 ILE A C 1
ATOM 569 O O . ILE A 1 74 ? -23.516 17.238 25.554 1.00 90.44 74 ILE A O 1
ATOM 573 N N . SER A 1 75 ? -22.783 17.014 23.453 1.00 88.75 75 SER A N 1
ATOM 574 C CA . SER A 1 75 ? -23.280 15.653 23.225 1.00 88.75 75 SER A CA 1
ATOM 575 C C . SER A 1 75 ? -22.138 14.749 22.755 1.00 88.75 75 SER A C 1
ATOM 577 O O . SER A 1 75 ? -20.986 15.188 22.670 1.00 88.75 75 SER A O 1
ATOM 579 N N . ASP A 1 76 ? -22.444 13.478 22.496 1.00 88.31 76 ASP A N 1
ATOM 580 C CA . ASP A 1 76 ? -21.459 12.516 22.018 1.00 88.31 76 ASP A CA 1
ATOM 581 C C . ASP A 1 76 ? -20.890 12.906 20.663 1.00 88.31 76 ASP A C 1
ATOM 583 O O . ASP A 1 76 ? -21.586 12.928 19.649 1.00 88.31 76 ASP A O 1
ATOM 587 N N . ASP A 1 77 ? -19.596 13.229 20.647 1.00 89.00 77 ASP A N 1
ATOM 588 C CA . ASP A 1 77 ? -18.940 13.674 19.429 1.00 89.00 77 ASP A CA 1
ATOM 589 C C . ASP A 1 77 ? -17.412 13.577 19.502 1.00 89.00 77 ASP A C 1
ATOM 591 O O . ASP A 1 77 ? -16.763 13.457 20.542 1.00 89.00 77 ASP A O 1
ATOM 595 N N . ASN A 1 78 ? -16.812 13.683 18.331 1.00 90.31 78 ASN A N 1
ATOM 596 C CA . ASN A 1 78 ? -15.421 13.980 18.113 1.00 90.31 78 ASN A CA 1
ATOM 597 C C . ASN A 1 78 ? -15.250 15.474 17.826 1.00 90.31 78 ASN A C 1
ATOM 599 O O . ASN A 1 78 ? -15.606 15.930 16.744 1.00 90.31 78 ASN A O 1
ATOM 603 N N . ALA A 1 79 ? -14.615 16.220 18.725 1.00 91.94 79 ALA A N 1
ATOM 604 C CA . ALA A 1 79 ? -14.336 17.634 18.510 1.00 91.94 79 ALA A CA 1
ATOM 605 C C . ALA A 1 79 ? -12.929 17.879 17.936 1.00 91.94 79 ALA A C 1
ATOM 607 O O . ALA A 1 79 ? -11.922 17.366 18.434 1.00 91.94 79 ALA A O 1
ATOM 608 N N . ASP A 1 80 ? -12.844 18.685 16.881 1.00 92.62 80 ASP A N 1
ATOM 609 C CA . ASP A 1 80 ? -11.608 19.093 16.217 1.00 92.62 80 ASP A CA 1
ATOM 610 C C . ASP A 1 80 ? -11.196 20.519 16.620 1.00 92.62 80 ASP A C 1
ATOM 612 O O . ASP A 1 80 ? -12.039 21.393 16.803 1.00 92.62 80 ASP A O 1
ATOM 616 N N . LEU A 1 81 ? -9.883 20.757 16.750 1.00 93.75 81 LEU A N 1
ATOM 617 C CA . LEU A 1 81 ? -9.328 22.040 17.195 1.00 93.75 81 LEU A CA 1
ATOM 618 C C . LEU A 1 81 ? -8.786 22.857 16.010 1.00 93.75 81 LEU A C 1
ATOM 620 O O . LEU A 1 81 ? -7.909 22.397 15.265 1.00 93.75 81 LEU A O 1
ATOM 624 N N . TYR A 1 82 ? -9.236 24.102 15.896 1.00 93.50 82 TYR A N 1
ATOM 625 C CA . TYR A 1 82 ? -8.835 25.080 14.884 1.00 93.50 82 TYR A CA 1
ATOM 626 C C . TYR A 1 82 ? -8.347 26.379 15.528 1.00 93.50 82 TYR A C 1
ATOM 628 O O . TYR A 1 82 ? -8.725 26.710 16.644 1.00 93.50 82 TYR A O 1
ATOM 636 N N . LEU A 1 83 ? -7.495 27.112 14.821 1.00 93.94 83 LEU A N 1
ATOM 637 C CA . LEU A 1 83 ? -7.112 28.482 15.143 1.00 93.94 83 LEU A CA 1
ATOM 638 C C . LEU A 1 83 ? -7.597 29.377 14.012 1.00 93.94 83 LEU A C 1
ATOM 640 O O . LEU A 1 83 ? -7.163 29.205 12.873 1.00 93.94 83 LEU A O 1
ATOM 644 N N . ASP A 1 84 ? -8.465 30.314 14.340 1.00 93.56 84 ASP A N 1
ATOM 645 C CA . ASP A 1 84 ? -8.907 31.383 13.459 1.00 93.56 84 ASP A CA 1
ATOM 646 C C . ASP A 1 84 ? -7.995 32.581 13.734 1.00 93.56 84 ASP A C 1
ATOM 648 O O . ASP A 1 84 ? -8.014 33.126 14.830 1.00 93.56 84 ASP A O 1
ATOM 652 N N . LEU A 1 85 ? -7.089 32.894 12.803 1.00 92.44 85 LEU A N 1
ATOM 653 C CA . LEU A 1 85 ? -6.033 33.893 12.988 1.00 92.44 85 LEU A CA 1
ATOM 654 C C . LEU A 1 85 ? -6.368 35.191 12.260 1.00 92.44 85 LEU A C 1
ATOM 656 O O . LEU A 1 85 ? -6.620 35.172 11.051 1.00 92.44 85 LEU A O 1
ATOM 660 N N . ASP A 1 86 ? -6.269 36.305 12.977 1.00 90.88 86 ASP A N 1
ATOM 661 C CA . ASP A 1 86 ? -6.646 37.622 12.474 1.00 90.88 86 ASP A CA 1
ATOM 662 C C . ASP A 1 86 ? -5.424 38.324 11.866 1.00 90.88 86 ASP A C 1
ATOM 664 O O . ASP A 1 86 ? -4.429 38.569 12.569 1.00 90.88 86 ASP A O 1
ATOM 668 N N . PRO A 1 87 ? -5.413 38.561 10.541 1.00 88.69 87 PRO A N 1
ATOM 669 C CA . PRO A 1 87 ? -4.275 39.178 9.882 1.00 88.69 87 PRO A CA 1
ATOM 670 C C . PRO A 1 87 ? -4.145 40.654 10.281 1.00 88.69 87 PRO A C 1
ATOM 672 O O . PRO A 1 87 ? -5.122 41.358 10.496 1.00 88.69 87 PRO A O 1
ATOM 675 N N . VAL A 1 88 ? -2.908 41.149 10.328 1.00 84.75 88 VAL A N 1
ATOM 676 C CA . VAL A 1 88 ? -2.622 42.581 10.541 1.00 84.75 88 VAL A CA 1
ATOM 677 C C . VAL A 1 88 ? -3.069 43.418 9.334 1.00 84.75 88 VAL A C 1
ATOM 679 O O . VAL A 1 88 ? -3.391 44.592 9.481 1.00 84.75 88 VAL A O 1
ATOM 682 N N . LEU A 1 89 ? -3.052 42.824 8.134 1.00 78.38 89 LEU A N 1
ATOM 683 C CA . LEU A 1 89 ? -3.451 43.445 6.870 1.00 78.38 89 LEU A CA 1
ATOM 684 C C . LEU A 1 89 ? -4.424 42.516 6.127 1.00 78.38 89 LEU A C 1
ATOM 686 O O . LEU A 1 89 ? -4.034 41.406 5.755 1.00 78.38 89 LEU A O 1
ATOM 690 N N . GLY A 1 90 ? -5.647 42.997 5.883 1.00 73.88 90 GLY A N 1
ATOM 691 C CA . GLY A 1 90 ? -6.755 42.262 5.255 1.00 73.88 90 GLY A CA 1
ATOM 692 C C . GLY A 1 90 ? -7.891 41.957 6.240 1.00 73.88 90 GLY A C 1
ATOM 693 O O . GLY A 1 90 ? -7.656 41.925 7.442 1.00 73.88 90 GLY A O 1
ATOM 694 N N . ASP A 1 91 ? -9.100 41.718 5.724 1.00 73.44 91 ASP A N 1
ATOM 695 C CA . ASP A 1 91 ? -10.306 41.517 6.553 1.00 73.44 91 ASP A CA 1
ATOM 696 C C . ASP A 1 91 ? -10.699 40.034 6.715 1.00 73.44 91 ASP A C 1
ATOM 698 O O . ASP A 1 91 ? -11.599 39.702 7.482 1.00 73.44 91 ASP A O 1
ATOM 702 N N . GLU A 1 92 ? -10.031 39.115 6.009 1.00 84.94 92 GLU A N 1
ATOM 703 C CA . GLU A 1 92 ? -10.353 37.685 6.062 1.00 84.94 92 GLU A CA 1
ATOM 704 C C . GLU A 1 92 ? -9.515 36.932 7.103 1.00 84.94 92 GLU A C 1
ATOM 706 O O . GLU A 1 92 ? -8.311 36.700 6.928 1.00 84.94 92 GLU A O 1
ATOM 711 N N . THR A 1 93 ? -10.178 36.469 8.164 1.00 87.31 93 THR A N 1
ATOM 712 C CA . THR A 1 93 ? -9.604 35.563 9.163 1.00 87.31 93 THR A CA 1
ATOM 713 C C . THR A 1 93 ? -9.155 34.248 8.521 1.00 87.31 93 THR A C 1
ATOM 715 O O . THR A 1 93 ? -9.888 33.592 7.776 1.00 87.31 93 THR A O 1
ATOM 718 N N . LYS A 1 94 ? -7.935 33.807 8.842 1.00 87.75 94 LYS A N 1
ATOM 719 C CA . LYS A 1 94 ? -7.368 32.559 8.314 1.00 87.75 94 LYS A CA 1
ATOM 720 C C . LYS A 1 94 ? -7.546 31.420 9.306 1.00 87.75 94 LYS A C 1
ATOM 722 O O . LYS A 1 94 ? -6.887 31.388 10.343 1.00 87.75 94 LYS A O 1
ATOM 727 N N . ARG A 1 95 ? -8.355 30.425 8.940 1.00 89.88 95 ARG A N 1
ATOM 728 C CA . ARG A 1 95 ? -8.518 29.190 9.718 1.00 89.88 95 ARG A CA 1
ATOM 729 C C . ARG A 1 95 ? -7.374 28.205 9.481 1.00 89.88 95 ARG A C 1
ATOM 731 O O . ARG A 1 95 ? -7.066 27.835 8.348 1.00 89.88 95 ARG A O 1
ATOM 738 N N . ALA A 1 96 ? -6.788 27.699 10.560 1.00 88.12 96 ALA A N 1
ATOM 739 C CA . ALA A 1 96 ? -5.761 26.666 10.539 1.00 88.12 96 ALA A CA 1
ATOM 740 C C . ALA A 1 96 ? -6.064 25.560 11.559 1.00 88.12 96 ALA A C 1
ATOM 742 O O . ALA A 1 96 ? -6.163 25.809 12.756 1.00 88.12 96 ALA A O 1
ATOM 743 N N . ARG A 1 97 ? -6.149 24.300 11.113 1.00 89.81 97 ARG A N 1
ATOM 744 C CA . ARG A 1 97 ? -6.301 23.158 12.031 1.00 89.81 97 ARG A CA 1
ATOM 745 C C . ARG A 1 97 ? -5.049 22.988 12.893 1.00 89.81 97 ARG A C 1
ATOM 747 O O . ARG A 1 97 ? -3.933 22.910 12.367 1.00 89.81 97 ARG A O 1
ATOM 754 N N . VAL A 1 98 ? -5.227 22.864 14.207 1.00 88.94 98 VAL A N 1
ATOM 755 C CA . VAL A 1 98 ? -4.127 22.595 15.143 1.00 88.94 98 VAL A CA 1
ATOM 756 C C . VAL A 1 98 ? -3.514 21.239 14.797 1.00 88.94 98 VAL A C 1
ATOM 758 O O . VAL A 1 98 ? -4.231 20.254 14.665 1.00 88.94 98 VAL A O 1
ATOM 761 N N . GLY A 1 99 ? -2.188 21.152 14.643 1.00 85.44 99 GLY A N 1
ATOM 762 C CA . GLY A 1 99 ? -1.526 19.912 14.219 1.00 85.44 99 GLY A CA 1
ATOM 763 C C . GLY A 1 99 ? -0.045 19.807 14.582 1.00 85.44 99 GLY A C 1
ATOM 764 O O . GLY A 1 99 ? 0.531 20.693 15.208 1.00 85.44 99 GLY A O 1
ATOM 765 N N . LYS A 1 100 ? 0.593 18.703 14.161 1.00 76.56 100 LYS A N 1
ATOM 766 C CA . LYS A 1 100 ? 2.029 18.394 14.366 1.00 76.56 100 LYS A CA 1
ATOM 767 C C . LYS A 1 100 ? 2.451 18.311 15.841 1.00 76.56 100 LYS A C 1
ATOM 769 O O . LYS A 1 100 ? 3.537 18.763 16.218 1.00 76.56 100 LYS A O 1
ATOM 774 N N . SER A 1 101 ? 1.627 17.692 16.682 1.00 76.75 101 SER A N 1
ATOM 775 C CA . SER A 1 101 ? 1.954 17.478 18.095 1.00 76.75 101 SER A CA 1
ATOM 776 C C . SER A 1 101 ? 3.209 16.615 18.268 1.00 76.75 101 SER A C 1
ATOM 778 O O . SER A 1 101 ? 3.394 15.592 17.604 1.00 76.75 101 SER A O 1
ATOM 780 N N . ARG A 1 102 ? 4.101 17.026 19.180 1.00 72.56 102 ARG A N 1
ATOM 781 C CA . ARG A 1 102 ? 5.311 16.256 19.508 1.00 72.56 102 ARG A CA 1
ATOM 782 C C . ARG A 1 102 ? 4.927 14.919 20.135 1.00 72.56 102 ARG A C 1
ATOM 784 O O . ARG A 1 102 ? 3.988 14.858 20.919 1.00 72.56 102 ARG A O 1
ATOM 791 N N . TYR A 1 103 ? 5.722 13.884 19.861 1.00 67.75 103 TYR A N 1
ATOM 792 C CA . TYR A 1 103 ? 5.517 12.536 20.397 1.00 67.75 103 TYR A CA 1
ATOM 793 C C . TYR A 1 103 ? 5.268 12.538 21.914 1.00 67.75 103 TYR A C 1
ATOM 795 O O . TYR A 1 103 ? 4.228 12.071 22.341 1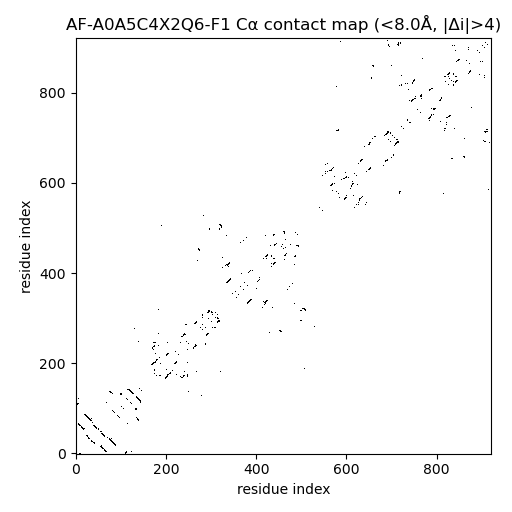.00 67.75 103 TYR A O 1
ATOM 803 N N . LEU A 1 104 ? 6.143 13.151 22.721 1.00 69.62 104 LEU A N 1
ATOM 804 C CA . LEU A 1 104 ? 5.989 13.160 24.186 1.00 69.62 104 LEU A CA 1
ATOM 805 C C . LEU A 1 104 ? 4.684 13.812 24.668 1.00 69.62 104 LEU A C 1
ATOM 807 O O . LEU A 1 104 ? 4.116 13.358 25.653 1.00 69.62 104 LEU A O 1
ATOM 811 N N . VAL A 1 105 ? 4.178 14.823 23.954 1.00 73.50 105 VAL A N 1
ATOM 812 C CA . VAL A 1 105 ? 2.885 15.448 24.284 1.00 73.50 105 VAL A CA 1
ATOM 813 C C . VAL A 1 105 ? 1.764 14.427 24.094 1.00 73.50 105 VAL A C 1
ATOM 815 O O . VAL A 1 105 ? 0.964 14.234 24.993 1.00 73.50 105 VAL A O 1
ATOM 818 N N . ARG A 1 106 ? 1.792 13.656 22.999 1.00 73.44 106 ARG A N 1
ATOM 819 C CA . ARG A 1 106 ? 0.794 12.609 22.711 1.00 73.44 106 ARG A CA 1
ATOM 820 C C . ARG A 1 106 ? 0.738 11.459 23.726 1.00 73.44 106 ARG A C 1
ATOM 822 O O . ARG A 1 106 ? -0.198 10.662 23.669 1.00 73.44 106 ARG A O 1
ATOM 829 N N . PHE A 1 107 ? 1.770 11.310 24.555 1.00 67.25 107 PHE A N 1
ATOM 830 C CA . PHE A 1 107 ? 1.855 10.290 25.606 1.00 67.25 107 PHE A CA 1
ATOM 831 C C . PHE A 1 107 ? 1.581 10.858 26.999 1.00 67.25 107 PHE A C 1
ATOM 833 O O . PHE A 1 107 ? 1.200 10.101 27.883 1.00 67.25 107 PHE A O 1
ATOM 840 N N . GLY A 1 108 ? 1.799 12.160 27.197 1.00 68.25 108 GLY A N 1
ATOM 841 C CA . GLY A 1 108 ? 1.624 12.824 28.487 1.00 68.25 108 GLY A CA 1
ATOM 842 C C . GLY A 1 108 ? 0.268 13.502 28.680 1.00 68.25 108 GLY A C 1
ATOM 843 O O . GLY A 1 108 ? -0.051 13.856 29.809 1.00 68.25 108 GLY A O 1
ATOM 844 N N . THR A 1 109 ? -0.518 13.715 27.618 1.00 74.75 109 THR A N 1
ATOM 845 C CA . THR A 1 109 ? -1.848 14.326 27.746 1.00 74.75 109 THR A CA 1
ATOM 846 C C . THR A 1 109 ? -2.843 13.327 28.340 1.00 74.75 109 THR A C 1
ATOM 848 O O . THR A 1 109 ? -3.039 12.242 27.795 1.00 74.75 109 THR A O 1
ATOM 851 N N . THR A 1 110 ? -3.478 13.717 29.442 1.00 78.69 110 THR A N 1
ATOM 852 C CA . THR A 1 110 ? -4.576 12.998 30.099 1.00 78.69 110 THR A CA 1
ATOM 853 C C . THR A 1 110 ? -5.904 13.688 29.814 1.00 78.69 110 THR A C 1
ATOM 855 O O . THR A 1 110 ? -5.923 14.894 29.558 1.00 78.69 110 THR A O 1
ATOM 858 N N . GLY A 1 111 ? -6.992 12.918 29.834 1.00 85.12 111 GLY A N 1
ATOM 859 C CA . GLY A 1 111 ? -8.344 13.469 29.820 1.00 85.12 111 GLY A CA 1
ATOM 860 C C . GLY A 1 111 ? -8.747 14.055 31.165 1.00 85.12 111 GLY A C 1
ATOM 861 O O . GLY A 1 111 ? -8.012 13.953 32.150 1.00 85.12 111 GLY A O 1
ATOM 862 N N . SER A 1 112 ? -9.914 14.681 31.172 1.00 90.31 112 SER A N 1
ATOM 863 C CA . SER A 1 112 ? -10.581 15.219 32.355 1.00 90.31 112 SER A CA 1
ATOM 864 C C . SER A 1 112 ? -12.083 15.031 32.187 1.00 90.31 112 SER A C 1
ATOM 866 O O . SER A 1 112 ? -12.539 14.686 31.099 1.00 90.31 112 SER A O 1
ATOM 868 N N . THR A 1 113 ? -12.847 15.261 33.244 1.00 91.56 113 THR A N 1
ATOM 869 C CA . THR A 1 113 ? -14.301 15.137 33.227 1.00 91.56 113 THR A CA 1
ATOM 870 C C . THR A 1 113 ? -14.940 16.380 33.804 1.00 91.56 113 THR A C 1
ATOM 872 O O . THR A 1 113 ? -14.383 16.992 34.715 1.00 91.56 113 THR A O 1
ATOM 875 N N . VAL A 1 114 ? -16.118 16.716 33.297 1.00 92.38 114 VAL A N 1
ATOM 876 C CA . VAL A 1 114 ? -16.979 17.765 33.847 1.00 92.38 114 VAL A CA 1
ATOM 877 C C . VAL A 1 114 ? -18.331 17.157 34.199 1.00 92.38 114 VAL A C 1
ATOM 879 O O . VAL A 1 114 ? -18.846 16.322 33.456 1.00 92.38 114 VAL A O 1
ATOM 882 N N . THR A 1 115 ? -18.893 17.553 35.339 1.00 91.62 115 THR A N 1
ATOM 883 C CA . THR A 1 115 ? -20.149 16.998 35.861 1.00 91.62 115 THR A CA 1
ATOM 884 C C . THR A 1 115 ? -21.083 18.128 36.266 1.00 91.62 115 THR A C 1
ATOM 886 O O . THR A 1 115 ? -20.673 19.038 36.985 1.00 91.62 115 THR A O 1
ATOM 889 N N . SER A 1 116 ? -22.343 18.042 35.842 1.00 91.06 116 SER A N 1
ATOM 890 C CA . SER A 1 116 ? -23.426 18.944 36.240 1.00 91.06 116 SER A CA 1
ATOM 891 C C . SER A 1 116 ? -24.711 18.134 36.358 1.00 91.06 116 SER A C 1
ATOM 893 O O . SER A 1 116 ? -25.148 17.509 35.395 1.00 91.06 116 SER A O 1
ATOM 895 N N . GLY A 1 117 ? -25.292 18.099 37.559 1.00 89.00 117 GLY A N 1
ATOM 896 C CA . GLY A 1 117 ? -26.484 17.297 37.836 1.00 89.00 117 GLY A CA 1
ATOM 897 C C . GLY A 1 117 ? -26.275 15.799 37.575 1.00 89.00 117 GLY A C 1
ATOM 898 O O . GLY A 1 117 ? -25.360 15.174 38.116 1.00 89.00 117 GLY A O 1
ATOM 899 N N . ASP A 1 118 ? -27.151 15.226 36.759 1.00 90.94 118 ASP A N 1
ATOM 900 C CA . ASP A 1 118 ? -27.172 13.823 36.335 1.00 90.94 118 ASP A CA 1
ATOM 901 C C . ASP A 1 118 ? -26.344 13.547 35.070 1.00 90.94 118 ASP A C 1
ATOM 903 O O . ASP A 1 118 ? -26.262 12.399 34.640 1.00 90.94 118 ASP A O 1
ATOM 907 N N . LYS A 1 119 ? -25.671 14.561 34.515 1.00 93.00 119 LYS A N 1
ATOM 908 C CA . LYS A 1 119 ? -24.816 14.431 33.335 1.00 93.00 119 LYS A CA 1
ATOM 909 C C . LYS A 1 119 ? -23.336 14.565 33.692 1.00 93.00 119 LYS A C 1
ATOM 911 O O . LYS A 1 119 ? -22.893 15.555 34.281 1.00 93.00 119 LYS A O 1
ATOM 916 N N . THR A 1 120 ? -22.539 13.599 33.247 1.00 94.56 120 THR A N 1
ATOM 917 C CA . THR A 1 120 ? -21.073 13.671 33.227 1.00 94.56 120 THR A CA 1
ATOM 918 C C . THR A 1 120 ? -20.570 13.616 31.791 1.00 94.56 120 THR A C 1
ATOM 920 O O . THR A 1 120 ? -21.014 12.790 31.000 1.00 94.56 120 THR A O 1
ATOM 923 N N . VAL A 1 121 ? -19.610 14.475 31.453 1.00 93.94 121 VAL A N 1
ATOM 924 C CA . VAL A 1 121 ? -18.902 14.448 30.170 1.00 93.94 121 VAL A CA 1
ATOM 925 C C . VAL A 1 121 ? -17.444 14.095 30.418 1.00 93.94 121 VAL A C 1
ATOM 927 O O . VAL A 1 121 ? -16.726 14.833 31.098 1.00 93.94 121 VAL A O 1
ATOM 930 N N . SER A 1 122 ? -16.991 12.986 29.836 1.00 93.19 122 SER A N 1
ATOM 931 C CA . SER A 1 122 ? -15.576 12.636 29.759 1.00 93.19 122 SER A CA 1
ATOM 932 C C . SER A 1 122 ? -14.943 13.259 28.516 1.00 93.19 122 SER A C 1
ATOM 934 O O . SER A 1 122 ? -15.400 13.066 27.389 1.00 93.19 122 SER A O 1
ATOM 936 N N . ILE A 1 123 ? -13.893 14.051 28.729 1.00 93.44 123 ILE A N 1
ATOM 937 C CA . ILE A 1 123 ? -13.173 14.805 27.703 1.00 93.44 123 ILE A CA 1
ATOM 938 C C . ILE A 1 123 ? -11.830 14.117 27.486 1.00 93.44 123 ILE A C 1
ATOM 940 O O . ILE A 1 123 ? -10.861 14.320 28.231 1.00 93.44 123 ILE A O 1
ATOM 944 N N . ILE A 1 124 ? -11.762 13.291 26.446 1.00 90.88 124 ILE A N 1
ATOM 945 C CA . ILE A 1 124 ? -10.637 12.389 26.222 1.00 90.88 124 ILE A CA 1
ATOM 946 C C . ILE A 1 124 ? -9.816 12.889 25.029 1.00 90.88 124 ILE A C 1
ATOM 948 O O . ILE A 1 124 ? -10.275 12.879 23.886 1.00 90.88 124 ILE A O 1
ATOM 952 N N . PRO A 1 125 ? -8.566 13.316 25.246 1.00 88.81 125 PRO A N 1
ATOM 953 C CA . PRO A 1 125 ? -7.706 13.788 24.180 1.00 88.81 125 PRO A CA 1
ATOM 954 C C . PRO A 1 125 ? -7.287 12.622 23.290 1.00 88.81 125 PRO A C 1
ATOM 956 O O . PRO A 1 125 ? -6.690 11.648 23.753 1.00 88.81 125 PRO A O 1
ATOM 959 N N . TYR A 1 126 ? -7.505 12.759 21.986 1.00 85.12 126 TYR A N 1
ATOM 960 C CA . TYR A 1 126 ? -7.023 11.800 21.002 1.00 85.12 126 TYR A CA 1
ATOM 961 C C . TYR A 1 126 ? -6.339 12.491 19.824 1.00 85.12 126 TYR A C 1
ATOM 963 O O . TYR A 1 126 ? -6.315 13.714 19.686 1.00 85.12 126 TYR A O 1
ATOM 971 N N . TYR A 1 127 ? -5.696 11.689 18.981 1.00 80.88 127 TYR A N 1
ATOM 972 C CA . TYR A 1 127 ? -4.998 12.178 17.800 1.00 80.88 127 TYR A CA 1
ATOM 973 C C . TYR A 1 127 ? -5.529 11.452 16.580 1.00 80.88 127 TYR A C 1
ATOM 975 O O . TYR A 1 127 ? -5.469 10.226 16.508 1.00 80.88 127 TYR A O 1
ATOM 983 N N . THR A 1 128 ? -6.001 12.224 15.609 1.00 71.88 128 THR A N 1
ATOM 984 C CA . THR A 1 128 ? -6.505 11.703 14.335 1.00 71.88 128 THR A CA 1
ATOM 985 C C . THR A 1 128 ? -5.452 10.895 13.578 1.00 71.88 128 THR A C 1
ATOM 987 O O . THR A 1 128 ? -4.246 10.997 13.827 1.00 71.88 128 THR A O 1
ATOM 990 N N . PHE A 1 129 ? -5.922 10.097 12.620 1.00 55.69 129 PHE A N 1
ATOM 991 C CA . PHE A 1 129 ? -5.142 9.166 11.808 1.00 55.69 129 PHE A CA 1
ATOM 992 C C . PHE A 1 129 ? -3.783 9.713 11.325 1.00 55.69 129 PHE A C 1
ATOM 994 O O . PHE A 1 129 ? -3.643 10.874 10.930 1.00 55.69 129 PHE A O 1
ATOM 1001 N N . LYS A 1 130 ? -2.743 8.863 11.364 1.00 55.72 130 LYS A N 1
ATOM 1002 C CA . LYS A 1 130 ? -1.315 9.241 11.208 1.00 55.72 130 LYS A CA 1
ATOM 1003 C C . LYS A 1 130 ? -0.811 10.236 12.265 1.00 55.72 130 LYS A C 1
ATOM 1005 O O . LYS A 1 130 ? 0.240 10.852 12.070 1.00 55.72 130 LYS A O 1
ATOM 1010 N N . ALA A 1 131 ? -1.540 10.376 13.372 1.00 54.69 131 ALA A N 1
ATOM 1011 C CA . ALA A 1 131 ? -1.206 11.210 14.516 1.00 54.69 131 ALA A CA 1
ATOM 1012 C C . ALA A 1 131 ? -0.938 12.686 14.182 1.00 54.69 131 ALA A C 1
ATOM 1014 O O . ALA A 1 131 ? -0.031 13.312 14.743 1.00 54.69 131 ALA A O 1
ATOM 1015 N N . LYS A 1 132 ? -1.681 13.234 13.216 1.00 65.56 132 LYS A N 1
ATOM 1016 C CA . LYS A 1 132 ? -1.385 14.564 12.671 1.00 65.56 132 LYS A CA 1
ATOM 1017 C C . LYS A 1 132 ? -2.058 15.697 13.436 1.00 65.56 132 LYS A C 1
ATOM 1019 O O . LYS A 1 132 ? -1.405 16.727 13.617 1.00 65.56 132 LYS A O 1
ATOM 1024 N N . TYR A 1 133 ? -3.299 15.507 13.883 1.00 84.25 133 TYR A N 1
ATOM 1025 C CA . TYR A 1 133 ? -4.102 16.570 14.488 1.00 84.25 133 TYR A CA 1
ATOM 1026 C C . TYR A 1 133 ? -4.653 16.127 15.852 1.00 84.25 133 TYR A C 1
ATOM 1028 O O . TYR A 1 133 ? -5.259 15.053 15.902 1.00 84.25 133 TYR A O 1
ATOM 1036 N N . PRO A 1 134 ? -4.404 16.881 16.942 1.00 88.00 134 PRO A N 1
ATOM 1037 C CA . PRO A 1 134 ? -5.124 16.712 18.198 1.00 88.00 134 PRO A CA 1
ATOM 1038 C C . PRO A 1 134 ? -6.618 16.987 18.012 1.00 88.00 134 PRO A C 1
ATOM 1040 O O . PRO A 1 134 ? -6.988 17.934 17.317 1.00 88.00 134 PRO A O 1
ATOM 1043 N N . SER A 1 135 ? -7.424 16.170 18.676 1.00 91.06 135 SER A N 1
ATOM 1044 C CA . SER A 1 135 ? -8.886 16.216 18.735 1.00 91.06 135 SER A CA 1
ATOM 1045 C C . SER A 1 135 ? -9.337 15.715 20.116 1.00 91.06 135 SER A C 1
ATOM 1047 O O . SER A 1 135 ? -8.514 15.226 20.897 1.00 91.06 135 SER A O 1
ATOM 1049 N N . LEU A 1 136 ? -10.625 15.828 20.430 1.00 92.12 136 LEU A N 1
ATOM 1050 C CA . LEU A 1 136 ? -11.219 15.377 21.692 1.00 92.12 136 LEU A CA 1
ATOM 1051 C C . LEU A 1 136 ? -12.356 14.399 21.404 1.00 92.12 136 LEU A C 1
ATOM 1053 O O . LEU A 1 136 ? -13.176 14.672 20.534 1.00 92.12 136 LEU A O 1
ATOM 1057 N N . HIS A 1 137 ? -12.401 13.273 22.109 1.00 92.00 137 HIS A N 1
ATOM 1058 C CA . HIS A 1 137 ? -13.635 12.517 22.264 1.00 92.00 137 HIS A CA 1
ATOM 1059 C C . HIS A 1 137 ? -14.400 13.175 23.408 1.00 92.00 137 HIS A C 1
ATOM 1061 O O . HIS A 1 137 ? -13.839 13.363 24.490 1.00 92.00 137 HIS A O 1
ATOM 1067 N N . LEU A 1 138 ? -15.633 13.573 23.135 1.00 93.25 138 LEU A N 1
ATOM 1068 C CA . LEU A 1 138 ? -16.583 14.057 24.119 1.00 93.25 138 LEU A CA 1
ATOM 1069 C C . LEU A 1 138 ? -17.567 12.912 24.340 1.00 93.25 138 LEU A C 1
ATOM 1071 O O . LEU A 1 138 ? -18.287 12.541 23.417 1.00 93.25 138 LEU A O 1
ATOM 1075 N N . GLU A 1 139 ? -17.513 12.299 25.520 1.00 92.69 139 GLU A N 1
ATOM 1076 C CA . GLU A 1 139 ? -18.329 11.136 25.868 1.00 92.69 139 GLU A CA 1
ATOM 1077 C C . GLU A 1 139 ? -19.276 11.488 27.014 1.00 92.69 139 GLU A C 1
ATOM 1079 O O . GLU A 1 139 ? -18.835 11.789 28.123 1.00 92.69 139 GLU A O 1
ATOM 1084 N N . THR A 1 140 ? -20.576 11.459 26.751 1.00 92.38 140 THR A N 1
ATOM 1085 C CA . THR A 1 140 ? -21.634 11.725 27.722 1.00 92.38 140 THR A CA 1
ATOM 1086 C C . THR A 1 140 ? -22.054 10.458 28.468 1.00 92.38 140 THR A C 1
ATOM 1088 O O . THR A 1 140 ? -22.154 9.368 27.898 1.00 92.38 140 THR A O 1
ATOM 1091 N N . PHE A 1 141 ? -22.287 10.608 29.769 1.00 92.25 141 PHE A N 1
ATOM 1092 C CA . PHE A 1 141 ? -22.740 9.561 30.674 1.00 92.25 141 PHE A CA 1
ATOM 1093 C C . PHE A 1 141 ? -23.802 10.108 31.622 1.00 92.25 141 PHE A C 1
ATOM 1095 O O . PHE A 1 141 ? -23.719 11.256 32.062 1.00 92.25 141 PHE A O 1
ATOM 1102 N N . ASP A 1 142 ? -24.725 9.237 32.027 1.00 91.62 142 ASP A N 1
ATOM 1103 C CA . ASP A 1 142 ? -25.421 9.415 33.298 1.00 91.62 142 ASP A CA 1
ATOM 1104 C C . ASP A 1 142 ? -24.382 9.394 34.436 1.00 91.62 142 ASP A C 1
ATOM 1106 O O . ASP A 1 142 ? -23.566 8.465 34.529 1.00 91.62 142 ASP A O 1
ATOM 1110 N N . THR A 1 143 ? -24.400 10.409 35.303 1.00 92.38 143 THR A N 1
ATOM 1111 C CA . THR A 1 143 ? -23.430 10.585 36.398 1.00 92.38 143 THR A CA 1
ATOM 1112 C C . THR A 1 143 ? -23.337 9.323 37.254 1.00 92.38 143 THR A C 1
ATOM 1114 O O . THR A 1 143 ? -22.254 8.896 37.652 1.00 92.38 143 THR A O 1
ATOM 1117 N N . SER A 1 144 ? -24.464 8.654 37.496 1.00 92.81 144 SER A N 1
ATOM 1118 C CA . SER A 1 144 ? -24.503 7.468 38.343 1.00 92.81 144 SER A CA 1
ATOM 1119 C C . SER A 1 144 ? -23.865 6.238 37.677 1.00 92.81 144 SER A C 1
ATOM 1121 O O . SER A 1 144 ? -23.285 5.395 38.372 1.00 92.81 144 SER A O 1
ATOM 1123 N N . ALA A 1 145 ? -23.955 6.118 36.347 1.00 90.75 145 ALA A N 1
ATOM 1124 C CA . ALA A 1 145 ? -23.257 5.099 35.566 1.00 90.75 145 ALA A CA 1
ATOM 1125 C C . ALA A 1 145 ? -21.748 5.384 35.492 1.00 90.75 145 ALA A C 1
ATOM 1127 O O . ALA A 1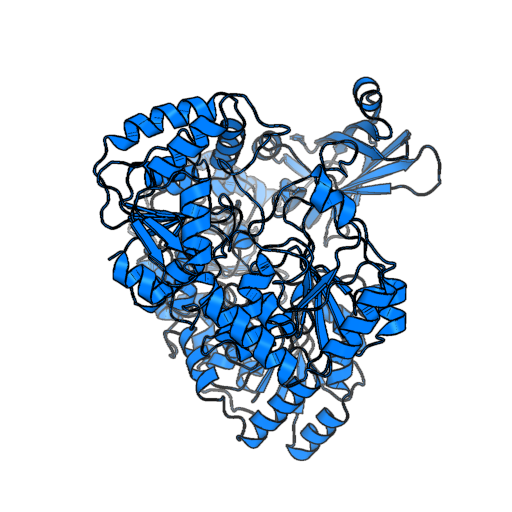 145 ? -20.940 4.475 35.700 1.00 90.75 145 ALA A O 1
ATOM 1128 N N . TYR A 1 146 ? -21.361 6.647 35.295 1.00 92.25 146 TYR A N 1
ATOM 1129 C CA . TYR A 1 146 ? -19.959 7.062 35.289 1.00 92.25 146 TYR A CA 1
ATOM 1130 C C . TYR A 1 146 ? -19.274 6.819 36.645 1.00 92.25 146 TYR A C 1
ATOM 1132 O O . TYR A 1 146 ? -18.224 6.174 36.718 1.00 92.25 146 TYR A O 1
ATOM 1140 N N . ASP A 1 147 ? -19.909 7.224 37.746 1.00 91.25 147 ASP A N 1
ATOM 1141 C CA . ASP A 1 147 ? -19.415 6.977 39.106 1.00 91.25 147 ASP A CA 1
ATOM 1142 C C . ASP A 1 147 ? -19.313 5.482 39.425 1.00 91.25 147 ASP A C 1
ATOM 1144 O O . ASP A 1 147 ? -18.463 5.038 40.206 1.00 91.25 147 ASP A O 1
ATOM 1148 N N . TYR A 1 148 ? -20.208 4.669 38.860 1.00 90.19 148 TYR A N 1
ATOM 1149 C CA . TYR A 1 148 ? -20.129 3.216 38.966 1.00 90.19 148 TYR A CA 1
ATOM 1150 C C . TYR A 1 148 ? -18.897 2.669 38.230 1.00 90.19 148 TYR A C 1
ATOM 1152 O O . TYR A 1 148 ? -18.122 1.915 38.825 1.00 90.19 148 TYR A O 1
ATOM 1160 N N . MET A 1 149 ? -18.656 3.110 36.991 1.00 91.06 149 MET A N 1
ATOM 1161 C CA . MET A 1 149 ? -17.466 2.750 36.215 1.00 91.06 149 MET A CA 1
ATOM 1162 C C . MET A 1 149 ? -16.172 3.110 36.951 1.00 91.06 149 MET A C 1
ATOM 1164 O O . MET A 1 149 ? -15.312 2.245 37.134 1.00 91.06 149 MET A O 1
ATOM 1168 N N . GLN A 1 150 ? -16.045 4.351 37.430 1.00 89.56 150 GLN A N 1
ATOM 1169 C CA . GLN A 1 150 ? -14.843 4.811 38.131 1.00 89.56 150 GLN A CA 1
ATOM 1170 C C . GLN A 1 150 ? -14.580 3.998 39.406 1.00 89.56 150 GLN A C 1
ATOM 1172 O O . GLN A 1 150 ? -13.442 3.602 39.666 1.00 89.56 150 GLN A O 1
ATOM 1177 N N . ARG A 1 151 ? -15.628 3.650 40.168 1.00 87.56 151 ARG A N 1
ATOM 1178 C CA . ARG A 1 151 ? -15.502 2.767 41.342 1.00 87.56 151 ARG A CA 1
ATOM 1179 C C . ARG A 1 151 ? -15.000 1.371 40.976 1.00 87.56 151 ARG A C 1
ATOM 1181 O O . ARG A 1 151 ? -14.159 0.829 41.695 1.00 87.56 151 ARG A O 1
ATOM 1188 N N . LEU A 1 152 ? -15.488 0.778 39.887 1.00 84.12 152 LEU A N 1
ATOM 1189 C CA . LEU A 1 152 ? -15.034 -0.544 39.445 1.00 84.12 152 LEU A CA 1
ATOM 1190 C C . LEU A 1 152 ? -13.575 -0.523 38.983 1.00 84.12 152 LEU A C 1
ATOM 1192 O O . LEU A 1 152 ? -12.785 -1.369 39.404 1.00 84.12 152 LEU A O 1
ATOM 1196 N N . VAL A 1 153 ? -13.208 0.460 38.159 1.00 85.00 153 VAL A N 1
ATOM 1197 C CA . VAL A 1 153 ? -11.852 0.613 37.615 1.00 85.00 153 VAL A CA 1
ATOM 1198 C C . VAL A 1 153 ? -10.841 0.917 38.729 1.00 85.00 153 VAL A C 1
ATOM 1200 O O . VAL A 1 153 ? -9.773 0.307 38.771 1.00 85.00 153 VAL A O 1
ATOM 1203 N N . ALA A 1 154 ? -11.174 1.798 39.679 1.00 80.88 154 ALA A N 1
ATOM 1204 C CA . ALA A 1 154 ? -10.288 2.149 40.791 1.00 80.88 154 ALA A CA 1
ATOM 1205 C C . ALA A 1 154 ? -10.013 0.966 41.741 1.00 80.88 154 ALA A C 1
ATOM 1207 O O . ALA A 1 154 ? -8.883 0.789 42.200 1.00 80.88 154 ALA A O 1
ATOM 1208 N N . ASN A 1 155 ? -11.022 0.130 42.006 1.00 65.56 155 ASN A N 1
ATOM 1209 C CA . ASN A 1 155 ? -10.918 -0.991 42.948 1.00 65.56 155 ASN A CA 1
ATOM 1210 C C . ASN A 1 155 ? -10.323 -2.271 42.332 1.00 65.56 155 ASN A C 1
ATOM 1212 O O . ASN A 1 155 ? -9.899 -3.172 43.061 1.00 65.56 155 ASN A O 1
ATOM 1216 N N . ARG A 1 156 ? -10.248 -2.365 40.998 1.00 66.69 156 ARG A N 1
ATOM 1217 C CA . ARG A 1 156 ? -9.803 -3.576 40.288 1.00 66.69 156 ARG A CA 1
ATOM 1218 C C . ARG A 1 156 ? -8.326 -3.923 40.463 1.00 66.69 156 ARG A C 1
ATOM 1220 O O . ARG A 1 156 ? -7.966 -5.094 40.370 1.00 66.69 156 ARG A O 1
ATOM 1227 N N . ARG A 1 157 ? -7.475 -2.949 40.808 1.00 54.81 157 ARG A N 1
ATOM 1228 C CA . ARG A 1 157 ? -6.067 -3.209 41.174 1.00 54.81 157 ARG A CA 1
ATOM 1229 C C . ARG A 1 157 ? -5.915 -4.091 42.420 1.00 54.81 157 ARG A C 1
ATOM 1231 O O . ARG A 1 157 ? -4.858 -4.689 42.598 1.00 54.81 157 ARG A O 1
ATOM 1238 N N . SER A 1 158 ? -6.956 -4.186 43.248 1.00 45.66 158 SER A N 1
ATOM 1239 C CA . SER A 1 158 ? -6.945 -4.863 44.553 1.00 45.66 158 SER A CA 1
ATOM 1240 C C . SER A 1 158 ? -7.718 -6.183 44.560 1.00 45.66 158 SER A C 1
ATOM 1242 O O . SER A 1 158 ? -7.571 -6.973 45.491 1.00 45.66 158 SER A O 1
ATOM 1244 N N . TRP A 1 159 ? -8.568 -6.420 43.556 1.00 44.12 159 TRP A N 1
ATOM 1245 C CA . TRP A 1 159 ? -9.516 -7.528 43.554 1.00 44.12 159 TRP A CA 1
ATOM 1246 C C . TRP A 1 159 ? -9.392 -8.329 42.264 1.00 44.12 159 TRP A C 1
ATOM 1248 O O . TRP A 1 159 ? -9.830 -7.920 41.191 1.00 44.12 159 TRP A O 1
ATOM 1258 N N . ASN A 1 160 ? -8.749 -9.484 42.390 1.00 50.19 160 ASN A N 1
ATOM 1259 C CA . ASN A 1 160 ? -8.617 -10.471 41.335 1.00 50.19 160 ASN A CA 1
ATOM 1260 C C . ASN A 1 160 ? -9.563 -11.621 41.700 1.00 50.19 160 ASN A C 1
ATOM 1262 O O . ASN A 1 160 ? -9.103 -12.575 42.332 1.00 50.19 160 ASN A O 1
ATOM 1266 N N . PRO A 1 161 ? -10.882 -11.530 41.428 1.00 48.44 161 PRO A N 1
ATOM 1267 C CA . PRO A 1 161 ? -11.745 -12.661 41.712 1.00 48.44 161 PRO A CA 1
ATOM 1268 C C . PRO A 1 161 ? -11.199 -13.845 40.901 1.00 48.44 161 PRO A C 1
ATOM 1270 O O . PRO A 1 161 ? -10.962 -13.694 39.696 1.00 48.44 161 PRO A O 1
ATOM 1273 N N . PRO A 1 162 ? -10.904 -14.993 41.536 1.00 48.03 162 PRO A N 1
ATOM 1274 C CA . PRO A 1 162 ? -10.548 -16.185 40.786 1.00 48.03 162 PRO A CA 1
ATOM 1275 C C . PRO A 1 162 ? -11.669 -16.438 39.775 1.00 48.03 162 PRO A C 1
ATOM 1277 O O . PRO A 1 162 ? -12.845 -16.306 40.122 1.00 48.03 162 PRO A O 1
ATOM 1280 N N . LYS A 1 163 ? -11.319 -16.746 38.517 1.00 51.84 163 LYS A N 1
ATOM 1281 C CA . LYS A 1 163 ? -12.309 -17.233 37.553 1.00 51.84 163 LYS A CA 1
ATOM 1282 C C . LYS A 1 163 ? -12.909 -18.493 38.176 1.00 51.84 163 LYS A C 1
ATOM 1284 O O . LYS A 1 163 ? -12.242 -19.521 38.218 1.00 51.84 163 LYS A O 1
ATOM 1289 N N . SER A 1 164 ? -14.103 -18.375 38.752 1.00 50.31 164 SER A N 1
ATOM 1290 C CA . SER A 1 164 ? -14.868 -19.530 39.207 1.00 50.31 164 SER A CA 1
ATOM 1291 C C . SER A 1 164 ? -14.992 -20.481 38.019 1.00 50.31 164 SER A C 1
ATOM 1293 O O . SER A 1 164 ? -15.381 -20.030 36.940 1.00 50.31 164 SER A O 1
ATOM 1295 N N . SER A 1 165 ? -14.644 -21.757 38.199 1.00 57.78 165 SER A N 1
ATOM 1296 C CA . SER A 1 165 ? -14.818 -22.791 37.167 1.00 57.78 165 SER A CA 1
ATOM 1297 C C . SER A 1 165 ? -16.277 -22.959 36.747 1.00 57.78 165 SER A C 1
ATOM 1299 O O . SER A 1 165 ? -16.539 -23.515 35.688 1.00 57.78 165 SER A O 1
ATOM 1301 N N . ASP A 1 166 ? -17.204 -22.453 37.563 1.00 64.75 166 ASP A N 1
ATOM 1302 C CA . ASP A 1 166 ? -18.631 -22.740 37.457 1.00 64.75 166 ASP A CA 1
ATOM 1303 C C . ASP A 1 166 ? -19.421 -21.580 36.824 1.00 64.75 166 ASP A C 1
ATOM 1305 O O . ASP A 1 166 ? -20.641 -21.668 36.696 1.00 64.75 166 ASP A O 1
ATOM 1309 N N . ARG A 1 167 ? -18.761 -20.473 36.433 1.00 84.50 167 ARG A N 1
ATOM 1310 C CA . ARG A 1 167 ? -19.429 -19.387 35.691 1.00 84.50 167 ARG A CA 1
ATOM 1311 C C . ARG A 1 167 ? -19.413 -19.679 34.191 1.00 84.50 167 ARG A C 1
ATOM 1313 O O . ARG A 1 167 ? -18.383 -20.092 33.658 1.00 84.50 167 ARG A O 1
ATOM 1320 N N . LYS A 1 168 ? -20.510 -19.367 33.500 1.00 87.94 168 LYS A N 1
ATOM 1321 C CA . LYS A 1 168 ? -20.528 -19.360 32.035 1.00 87.94 168 LYS A CA 1
ATOM 1322 C C . LYS A 1 168 ? -19.514 -18.338 31.491 1.00 87.94 168 LYS A C 1
ATOM 1324 O O . LYS A 1 168 ? -19.367 -17.261 32.086 1.00 87.94 168 LYS A O 1
ATOM 1329 N N . PRO A 1 169 ? -18.797 -18.645 30.395 1.00 93.25 169 PRO A N 1
ATOM 1330 C CA . PRO A 1 169 ? -17.985 -17.657 29.695 1.00 93.25 169 PRO A CA 1
ATOM 1331 C C . PRO A 1 169 ? -18.853 -16.480 29.245 1.00 93.25 169 PRO A C 1
ATOM 1333 O O . PRO A 1 169 ? -19.959 -16.690 28.755 1.00 93.25 169 PRO A O 1
ATOM 1336 N N . VAL A 1 170 ? -18.353 -15.253 29.391 1.00 95.50 170 VAL A N 1
ATOM 1337 C CA . VAL A 1 170 ? -19.096 -14.036 29.012 1.00 95.50 170 VAL A CA 1
ATOM 1338 C C . VAL A 1 170 ? -18.515 -13.463 27.729 1.00 95.50 170 VAL A C 1
ATOM 1340 O O . VAL A 1 170 ? -17.319 -13.161 27.683 1.00 95.50 170 VAL A O 1
ATOM 1343 N N . TRP A 1 171 ? -19.321 -13.329 26.679 1.00 97.38 171 TRP A N 1
ATOM 1344 C CA . TRP A 1 171 ? -18.881 -12.804 25.382 1.00 97.38 171 TRP A CA 1
ATOM 1345 C C . TRP A 1 171 ? -19.650 -11.522 25.066 1.00 97.38 171 TRP A C 1
ATOM 1347 O O . TRP A 1 171 ? -20.876 -11.523 25.060 1.00 97.38 171 TRP A O 1
ATOM 1357 N N . LEU A 1 172 ? -18.933 -10.430 24.809 1.00 98.00 172 LEU A N 1
ATOM 1358 C CA . LEU A 1 172 ? -19.518 -9.171 24.352 1.00 98.00 172 LEU A CA 1
ATOM 1359 C C . LEU A 1 172 ? -19.374 -9.087 22.833 1.00 98.00 172 LEU A C 1
ATOM 1361 O O . LEU A 1 172 ? -18.253 -9.077 22.328 1.00 98.00 172 LEU A O 1
ATOM 1365 N N . ILE A 1 173 ? -20.492 -9.035 22.120 1.00 98.12 173 ILE A N 1
ATOM 1366 C CA . ILE A 1 173 ? -20.565 -9.026 20.659 1.00 98.12 173 ILE A CA 1
ATOM 1367 C C . ILE A 1 173 ? -21.153 -7.687 20.202 1.00 98.12 173 ILE A C 1
ATOM 1369 O O . ILE A 1 173 ? -22.028 -7.127 20.862 1.00 98.12 173 ILE A O 1
ATOM 1373 N N . GLY A 1 174 ? -20.679 -7.155 19.079 1.00 96.38 174 GLY A N 1
ATOM 1374 C CA . GLY A 1 174 ? -21.314 -5.997 18.457 1.00 96.38 174 GLY A CA 1
ATOM 1375 C C . GLY A 1 174 ? -20.617 -5.508 17.194 1.00 96.38 174 GLY A C 1
ATOM 1376 O O . GLY A 1 174 ? -19.704 -6.142 16.662 1.00 96.38 174 GLY A O 1
ATOM 1377 N N . GLU A 1 175 ? -21.051 -4.350 16.709 1.00 95.25 175 GLU A N 1
ATOM 1378 C CA . GLU A 1 175 ? -20.543 -3.726 15.486 1.00 95.25 175 GLU A CA 1
ATOM 1379 C C . GLU A 1 175 ? -20.103 -2.281 15.765 1.00 95.25 175 GLU A C 1
ATOM 1381 O O . GLU A 1 175 ? -19.282 -2.039 16.650 1.00 95.25 175 GLU A O 1
ATOM 1386 N N . LEU A 1 176 ? -20.611 -1.310 15.003 1.00 92.00 176 LEU A N 1
ATOM 1387 C CA . LEU A 1 176 ? -20.616 0.081 15.450 1.00 92.00 176 LEU A CA 1
ATOM 1388 C C . LEU A 1 176 ? -21.729 0.257 16.494 1.00 92.00 176 LEU A C 1
ATOM 1390 O O . LEU A 1 176 ? -22.716 -0.474 16.421 1.00 92.00 176 LEU A O 1
ATOM 1394 N N . PRO A 1 177 ? -21.629 1.237 17.411 1.00 91.06 177 PRO A N 1
ATOM 1395 C CA . PRO A 1 177 ? -22.603 1.398 18.493 1.00 91.06 177 PRO A CA 1
ATOM 1396 C C . PRO A 1 177 ? -24.051 1.529 18.005 1.00 91.06 177 PRO A C 1
ATOM 1398 O O . PRO A 1 177 ? -24.966 1.055 18.664 1.00 91.06 177 PRO A O 1
ATOM 1401 N N . TYR A 1 178 ? -24.253 2.096 16.815 1.00 89.00 178 TYR A N 1
ATOM 1402 C CA . TYR A 1 178 ? -25.563 2.288 16.196 1.00 89.00 178 TYR A CA 1
ATOM 1403 C C . TYR A 1 178 ? -25.947 1.208 15.168 1.00 89.00 178 TYR A C 1
ATOM 1405 O O . TYR A 1 178 ? -26.964 1.382 14.497 1.00 89.00 178 TYR A O 1
ATOM 1413 N N . LYS A 1 179 ? -25.158 0.135 14.987 1.00 90.81 179 LYS A N 1
ATOM 1414 C CA . LYS A 1 179 ? -25.378 -0.881 13.939 1.00 90.81 179 LYS A CA 1
ATOM 1415 C C . LYS A 1 179 ? -25.656 -2.289 14.466 1.00 90.81 179 LYS A C 1
ATOM 1417 O O . LYS A 1 179 ? -25.032 -2.754 15.422 1.00 90.81 179 LYS A O 1
ATOM 1422 N N . ALA A 1 180 ? -26.537 -2.991 13.761 1.00 92.12 180 ALA A N 1
ATOM 1423 C CA . ALA A 1 180 ? -26.806 -4.415 13.911 1.00 92.12 180 ALA A CA 1
ATOM 1424 C C . ALA A 1 180 ? -27.313 -4.989 12.583 1.00 92.12 180 ALA A C 1
ATOM 1426 O O . ALA A 1 180 ? -28.516 -5.155 12.393 1.00 92.12 180 ALA A O 1
ATOM 1427 N N . GLN A 1 181 ? -26.403 -5.270 11.646 1.00 88.25 181 GLN A N 1
ATOM 1428 C CA . GLN A 1 181 ? -26.771 -5.798 10.319 1.00 88.25 181 GLN A CA 1
ATOM 1429 C C . GLN A 1 181 ? -25.703 -6.693 9.664 1.00 88.25 181 GLN A C 1
ATOM 1431 O O . GLN A 1 181 ? -25.950 -7.277 8.612 1.00 88.25 181 GLN A O 1
ATOM 1436 N N . ASP A 1 182 ? -24.506 -6.786 10.237 1.00 89.62 182 ASP A N 1
ATOM 1437 C CA . ASP A 1 182 ? -23.331 -7.408 9.628 1.00 89.62 182 ASP A CA 1
ATOM 1438 C C . ASP A 1 182 ? -22.972 -8.736 10.338 1.00 89.62 182 ASP A C 1
ATOM 1440 O O . ASP A 1 182 ? -23.800 -9.397 10.975 1.00 89.62 182 ASP A O 1
ATOM 1444 N N . ASN A 1 183 ? -21.713 -9.163 10.222 1.00 95.06 183 ASN A N 1
ATOM 1445 C CA . ASN A 1 183 ? -21.177 -10.375 10.836 1.00 95.06 183 ASN A CA 1
ATOM 1446 C C . ASN A 1 183 ? -21.389 -10.438 12.355 1.00 95.06 183 ASN A C 1
ATOM 1448 O O . ASN A 1 183 ? -21.509 -11.535 12.894 1.00 95.06 183 ASN A O 1
ATOM 1452 N N . GLY A 1 184 ? -21.430 -9.290 13.041 1.00 96.06 184 GLY A N 1
ATOM 1453 C CA . GLY A 1 184 ? -21.620 -9.228 14.489 1.00 96.06 184 GLY A CA 1
ATOM 1454 C C . GLY A 1 184 ? -23.012 -9.710 14.876 1.00 96.06 184 GLY A C 1
ATOM 1455 O O . GLY A 1 184 ? -23.138 -10.587 15.730 1.00 96.06 184 GLY A O 1
ATOM 1456 N N . LEU A 1 185 ? -24.046 -9.206 14.195 1.00 95.56 185 LEU A N 1
ATOM 1457 C CA . LEU A 1 185 ? -25.426 -9.649 14.395 1.00 95.56 185 LEU A CA 1
ATOM 1458 C C . LEU A 1 185 ? -25.598 -11.141 14.078 1.00 95.56 185 LEU A C 1
ATOM 1460 O O . LEU A 1 185 ? -26.153 -11.884 14.888 1.00 95.56 185 LEU A O 1
ATOM 1464 N N . GLN A 1 186 ? -25.116 -11.590 12.916 1.00 95.50 186 GLN A N 1
ATOM 1465 C CA . GLN A 1 186 ? -25.284 -12.985 12.481 1.00 95.50 186 GLN A CA 1
ATOM 1466 C C . GLN A 1 186 ? -24.582 -13.967 13.426 1.00 95.50 186 GLN A C 1
ATOM 1468 O O . GLN A 1 186 ? -25.113 -15.038 13.726 1.00 95.50 186 GLN A O 1
ATOM 1473 N N . PHE A 1 187 ? -23.410 -13.587 13.938 1.00 97.75 187 PHE A N 1
ATOM 1474 C CA . PHE A 1 187 ? -22.692 -14.383 14.924 1.00 97.75 187 PHE A CA 1
ATOM 1475 C C . PHE A 1 187 ? -23.383 -14.377 16.293 1.00 97.75 187 PHE A C 1
ATOM 1477 O O . PHE A 1 187 ? -23.484 -15.423 16.925 1.00 97.75 187 PHE A O 1
ATOM 1484 N N . PHE A 1 188 ? -23.913 -13.234 16.741 1.00 97.88 188 PHE A N 1
ATOM 1485 C CA . PHE A 1 188 ? -24.670 -13.158 17.992 1.00 97.88 188 PHE A CA 1
ATOM 1486 C C . PHE A 1 188 ? -25.904 -14.063 17.983 1.00 97.88 188 PHE A C 1
ATOM 1488 O O . PHE A 1 188 ? -26.090 -14.816 18.935 1.00 97.88 188 PHE A O 1
ATOM 1495 N N . ARG A 1 189 ? -26.703 -14.043 16.908 1.00 96.19 189 ARG A N 1
ATOM 1496 C CA . ARG A 1 189 ? -27.877 -14.923 16.777 1.00 96.19 189 ARG A CA 1
ATOM 1497 C C . ARG A 1 189 ? -27.482 -16.393 16.904 1.00 96.19 189 ARG A C 1
ATOM 1499 O O . ARG A 1 189 ? -27.997 -17.090 17.767 1.00 96.19 189 ARG A O 1
ATOM 1506 N N . TYR A 1 190 ? -26.461 -16.815 16.157 1.00 96.69 190 TYR A N 1
ATOM 1507 C CA . TYR A 1 190 ? -25.913 -18.171 16.250 1.00 96.69 190 TYR A CA 1
ATOM 1508 C C . TYR A 1 190 ? -25.462 -18.545 17.667 1.00 96.69 190 TYR A C 1
ATOM 1510 O O . TYR A 1 190 ? -25.783 -19.623 18.152 1.00 96.69 190 TYR A O 1
ATOM 1518 N N . MET A 1 191 ? -24.778 -17.641 18.371 1.00 97.25 191 MET A N 1
ATOM 1519 C CA . MET A 1 191 ? -24.369 -17.876 19.758 1.00 97.25 191 MET A CA 1
ATOM 1520 C C . MET A 1 191 ? -25.560 -18.044 20.707 1.00 97.25 191 MET A C 1
ATOM 1522 O O . MET A 1 191 ? -25.493 -18.847 21.634 1.00 97.25 191 MET A O 1
ATOM 1526 N N . ARG A 1 192 ? -26.637 -17.277 20.510 1.00 95.19 192 ARG A N 1
ATOM 1527 C CA . ARG A 1 192 ? -27.846 -17.378 21.338 1.00 95.19 192 ARG A CA 1
ATOM 1528 C C . ARG A 1 192 ? -28.645 -18.644 21.052 1.00 95.19 192 ARG A C 1
ATOM 1530 O O . ARG A 1 192 ? -29.176 -19.220 21.999 1.00 95.19 192 ARG A O 1
ATOM 1537 N N . ASP A 1 193 ? -28.699 -19.053 19.791 1.00 94.56 193 ASP A N 1
ATOM 1538 C CA . ASP A 1 193 ? -29.524 -20.169 19.337 1.00 94.56 193 ASP A CA 1
ATOM 1539 C C . ASP A 1 193 ? -28.829 -21.526 19.574 1.00 94.56 193 ASP A C 1
ATOM 1541 O O . ASP A 1 193 ? -29.463 -22.459 20.063 1.00 94.56 193 ASP A O 1
ATOM 1545 N N . GLU A 1 194 ? -27.518 -21.621 19.315 1.00 96.50 194 GLU A N 1
ATOM 1546 C CA . GLU A 1 194 ? -26.771 -22.894 19.309 1.00 96.50 194 GLU A CA 1
ATOM 1547 C C . GLU A 1 194 ? -25.810 -23.071 20.502 1.00 96.50 194 GLU A C 1
ATOM 1549 O O . GLU A 1 194 ? -25.436 -24.200 20.822 1.00 96.50 194 GLU A O 1
ATOM 1554 N N . HIS A 1 195 ? -25.427 -21.989 21.199 1.00 95.56 195 HIS A N 1
ATOM 1555 C CA . HIS A 1 195 ? -24.419 -22.022 22.277 1.00 95.56 195 HIS A CA 1
ATOM 1556 C C . HIS A 1 195 ? -24.900 -21.423 23.617 1.00 95.56 195 HIS A C 1
ATOM 1558 O O . HIS A 1 195 ? -24.281 -20.493 24.155 1.00 95.56 195 HIS A O 1
ATOM 1564 N N . PRO A 1 196 ? -25.982 -21.956 24.227 1.00 93.00 196 PRO A N 1
ATOM 1565 C CA . PRO A 1 196 ? -26.541 -21.447 25.486 1.00 93.00 196 PRO A CA 1
ATOM 1566 C C . PRO A 1 196 ? -25.608 -21.608 26.702 1.00 93.00 196 PRO A C 1
ATOM 1568 O O . PRO A 1 196 ? -25.874 -21.048 27.773 1.00 93.00 196 PRO A O 1
ATOM 1571 N N . GLU A 1 197 ? -24.526 -22.379 26.579 1.00 93.81 197 GLU A N 1
ATOM 1572 C CA . GLU A 1 197 ? -23.448 -22.498 27.561 1.00 93.81 197 GLU A CA 1
ATOM 1573 C C . GLU A 1 197 ? -22.583 -21.232 27.680 1.00 93.81 197 GLU A C 1
ATOM 1575 O O . GLU A 1 197 ? -21.902 -21.063 28.694 1.00 93.81 197 GLU A O 1
ATOM 1580 N N . VAL A 1 198 ? -22.641 -20.327 26.697 1.00 94.81 198 VAL A N 1
ATOM 1581 C CA . VAL A 1 198 ? -21.961 -19.026 26.705 1.00 94.81 198 VAL A CA 1
ATOM 1582 C C . VAL A 1 198 ? -22.972 -17.906 26.951 1.00 94.81 198 VAL A C 1
ATOM 1584 O O . VAL A 1 198 ? -23.987 -17.782 26.264 1.00 94.81 198 VAL A O 1
ATOM 1587 N N . ASP A 1 199 ? -22.673 -17.023 27.901 1.00 95.56 199 ASP A N 1
ATOM 1588 C CA . ASP A 1 199 ? -23.447 -15.799 28.097 1.00 95.56 199 ASP A CA 1
ATOM 1589 C C . ASP A 1 199 ? -22.989 -14.743 27.077 1.00 95.56 199 ASP A C 1
ATOM 1591 O O . ASP A 1 199 ? -22.133 -13.897 27.354 1.00 95.56 199 ASP A O 1
ATOM 1595 N N . ALA A 1 200 ? -23.532 -14.843 25.861 1.00 97.31 200 ALA A N 1
ATOM 1596 C CA . ALA A 1 200 ? -23.308 -13.896 24.773 1.00 97.31 200 ALA A CA 1
ATOM 1597 C C . ALA A 1 200 ? -24.255 -12.692 24.884 1.00 97.31 200 ALA A C 1
ATOM 1599 O O . ALA A 1 200 ? -25.471 -12.870 24.915 1.00 97.31 200 ALA A O 1
ATOM 1600 N N . TYR A 1 201 ? -23.696 -11.482 24.910 1.00 98.19 201 TYR A N 1
ATOM 1601 C CA . TYR A 1 201 ? -24.419 -10.210 24.957 1.00 98.19 201 TYR A CA 1
ATOM 1602 C C . TYR A 1 201 ? -24.164 -9.390 23.696 1.00 98.19 201 TYR A C 1
ATOM 1604 O O . TYR A 1 201 ? -23.031 -9.355 23.220 1.00 98.19 201 TYR A O 1
ATOM 1612 N N . TYR A 1 202 ? -25.188 -8.694 23.202 1.00 98.31 202 TYR A N 1
ATOM 1613 C CA . TYR A 1 202 ? -25.053 -7.711 22.128 1.00 98.31 202 TYR A CA 1
ATOM 1614 C C . TYR A 1 202 ? -25.145 -6.296 22.697 1.00 98.31 202 TYR A C 1
ATOM 1616 O O . TYR A 1 202 ? -26.091 -6.003 23.426 1.00 98.31 202 TYR A O 1
ATOM 1624 N N . VAL A 1 203 ? -24.197 -5.415 22.366 1.00 97.56 203 VAL A N 1
ATOM 1625 C CA . VAL A 1 203 ? -24.255 -3.998 22.768 1.00 97.56 203 VAL A CA 1
ATOM 1626 C C . VAL A 1 203 ? -24.681 -3.099 21.611 1.00 97.56 203 VAL A C 1
ATOM 1628 O O . VAL A 1 203 ? -24.128 -3.188 20.515 1.00 97.56 203 VAL A O 1
ATOM 1631 N N . ILE A 1 204 ? -25.647 -2.214 21.868 1.00 96.44 204 ILE A N 1
ATOM 1632 C CA . ILE A 1 204 ? -26.152 -1.241 20.893 1.00 96.44 204 ILE A CA 1
ATOM 1633 C C . ILE A 1 204 ? -26.666 0.029 21.587 1.00 96.44 204 ILE A C 1
ATOM 1635 O O . ILE A 1 204 ? -27.108 -0.013 22.737 1.00 96.44 204 ILE A O 1
ATOM 1639 N N . GLU A 1 205 ? -26.600 1.171 20.910 1.00 94.25 205 GLU A N 1
ATOM 1640 C CA . GLU A 1 205 ? -27.212 2.423 21.356 1.00 94.25 205 GLU A CA 1
ATOM 1641 C C . GLU A 1 205 ? -28.740 2.265 21.493 1.00 94.25 205 GLU A C 1
ATOM 1643 O O . GLU A 1 205 ? -29.378 1.618 20.653 1.00 94.25 205 GLU A O 1
ATOM 1648 N N . PRO A 1 206 ? -29.347 2.814 22.561 1.00 91.56 206 PRO A N 1
ATOM 1649 C CA . PRO A 1 206 ? -30.770 2.622 22.851 1.00 91.56 206 PRO A CA 1
ATOM 1650 C C . PRO A 1 206 ? -31.693 3.241 21.790 1.00 91.56 206 PRO A C 1
ATOM 1652 O O . PRO A 1 206 ? -32.795 2.743 21.578 1.00 91.56 206 PRO A O 1
ATOM 1655 N N . ASP A 1 207 ? -31.241 4.293 21.112 1.00 90.69 207 ASP A N 1
ATOM 1656 C CA . ASP A 1 207 ? -31.943 5.024 20.055 1.00 90.69 207 ASP A CA 1
ATOM 1657 C C . ASP A 1 207 ? -31.535 4.595 18.634 1.00 90.69 207 ASP A C 1
ATOM 1659 O O . ASP A 1 207 ? -31.984 5.194 17.654 1.00 90.69 207 ASP A O 1
ATOM 1663 N N . SER A 1 208 ? -30.725 3.536 18.493 1.00 89.75 208 SER A N 1
ATOM 1664 C CA . SER A 1 208 ? -30.357 3.013 17.176 1.00 89.75 208 SER A CA 1
ATOM 1665 C C . SER A 1 208 ? -31.595 2.526 16.405 1.00 89.75 208 SER A C 1
ATOM 1667 O O . SER A 1 208 ? -32.347 1.687 16.912 1.00 89.75 208 SER A O 1
ATOM 1669 N N . PRO A 1 209 ? -31.776 2.943 15.135 1.00 86.44 209 PRO A N 1
ATOM 1670 C CA . PRO A 1 209 ? -32.853 2.429 14.292 1.00 86.44 209 PRO A CA 1
ATOM 1671 C C . PRO A 1 209 ? -32.687 0.936 13.965 1.00 86.44 209 PRO A C 1
ATOM 1673 O O . PRO A 1 209 ? -33.668 0.266 13.660 1.00 86.44 209 PRO A O 1
ATOM 1676 N N . GLU A 1 210 ? -31.467 0.395 14.047 1.00 90.19 210 GLU A N 1
ATOM 1677 C CA . GLU A 1 210 ? -31.173 -1.019 13.773 1.00 90.19 210 GLU A CA 1
ATOM 1678 C C . GLU A 1 210 ? -31.405 -1.918 15.001 1.00 90.19 210 GLU A C 1
ATOM 1680 O O . GLU A 1 210 ? -31.297 -3.138 14.891 1.00 90.19 210 GLU A O 1
ATOM 1685 N N . ARG A 1 211 ? -31.787 -1.355 16.160 1.00 92.94 211 ARG A N 1
ATOM 1686 C CA . ARG A 1 211 ? -32.101 -2.133 17.372 1.00 92.94 211 ARG A CA 1
ATOM 1687 C C . ARG A 1 211 ? -33.220 -3.149 17.158 1.00 92.94 211 ARG A C 1
ATOM 1689 O O . ARG A 1 211 ? -33.150 -4.234 17.724 1.00 92.94 211 ARG A O 1
ATOM 1696 N N . VAL A 1 212 ? -34.181 -2.842 16.286 1.00 91.94 212 VAL A N 1
ATOM 1697 C CA . VAL A 1 212 ? -35.275 -3.751 15.896 1.00 91.94 212 VAL A CA 1
ATOM 1698 C C . VAL A 1 212 ? -34.769 -5.109 15.383 1.00 91.94 212 VAL A C 1
ATOM 1700 O O . VAL A 1 212 ? -35.430 -6.129 15.552 1.00 91.94 212 VAL A O 1
ATOM 1703 N N . ASN A 1 213 ? -33.556 -5.172 14.820 1.00 91.38 213 ASN A N 1
ATOM 1704 C CA . ASN A 1 213 ? -32.966 -6.425 14.338 1.00 91.38 213 ASN A CA 1
ATOM 1705 C C . ASN A 1 213 ? -32.582 -7.392 15.476 1.00 91.38 213 ASN A C 1
ATOM 1707 O O . ASN A 1 213 ? -32.244 -8.549 15.210 1.00 91.38 213 ASN A O 1
ATOM 1711 N N . LEU A 1 214 ? -32.613 -6.932 16.727 1.00 93.62 214 LEU A N 1
ATOM 1712 C CA . LEU A 1 214 ? -32.305 -7.703 17.930 1.00 93.62 214 LEU A CA 1
ATOM 1713 C C . LEU A 1 214 ? -33.563 -8.052 18.744 1.00 93.62 214 LEU A C 1
ATOM 1715 O O . LEU A 1 214 ? -33.444 -8.668 19.805 1.00 93.62 214 LEU A O 1
ATOM 1719 N N . ASP A 1 215 ? -34.753 -7.684 18.261 1.00 91.25 215 ASP A N 1
ATOM 1720 C CA . ASP A 1 215 ? -36.015 -8.005 18.923 1.00 91.25 215 ASP A CA 1
ATOM 1721 C C . ASP A 1 215 ? -36.167 -9.526 19.096 1.00 91.25 215 ASP A C 1
ATOM 1723 O O . ASP A 1 215 ? -35.903 -10.312 18.185 1.00 91.25 215 ASP A O 1
ATOM 1727 N N . GLY A 1 216 ? -36.597 -9.942 20.289 1.00 90.00 216 GLY A N 1
ATOM 1728 C CA . GLY A 1 216 ? -36.742 -11.355 20.658 1.00 90.00 216 GLY A CA 1
ATOM 1729 C C . GLY A 1 216 ? -35.549 -11.963 21.405 1.00 90.00 216 GLY A C 1
ATOM 1730 O O . GLY 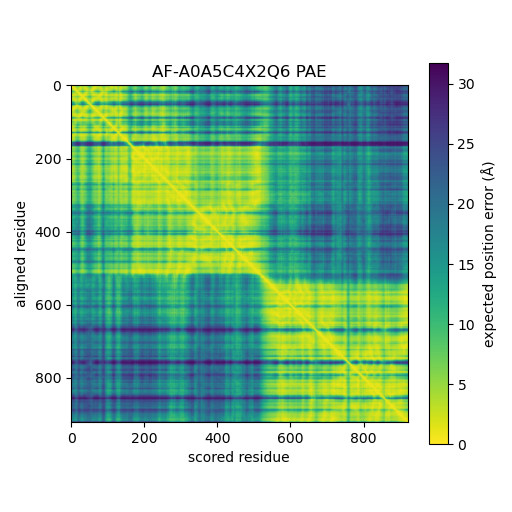A 1 216 ? -35.646 -13.112 21.829 1.00 90.00 216 GLY A O 1
ATOM 1731 N N . TYR A 1 217 ? -34.464 -11.210 21.625 1.00 92.31 217 TYR A N 1
ATOM 1732 C CA . TYR A 1 217 ? -33.316 -11.650 22.426 1.00 92.31 217 TYR A CA 1
ATOM 1733 C C . TYR A 1 217 ? -33.181 -10.854 23.739 1.00 92.31 217 TYR A C 1
ATOM 1735 O O . TYR A 1 217 ? -33.134 -9.628 23.728 1.00 92.31 217 TYR A O 1
ATOM 1743 N N . ASP A 1 218 ? -33.030 -11.549 24.873 1.00 87.88 218 ASP A N 1
ATOM 1744 C CA . ASP A 1 218 ? -32.942 -10.922 26.210 1.00 87.88 218 ASP A CA 1
ATOM 1745 C C . ASP A 1 218 ? -31.541 -10.374 26.559 1.00 87.88 218 ASP A C 1
ATOM 1747 O O . ASP A 1 218 ? -31.382 -9.574 27.478 1.00 87.88 218 ASP A O 1
ATOM 1751 N N . ASN A 1 219 ? -30.496 -10.797 25.839 1.00 94.31 219 ASN A N 1
ATOM 1752 C CA . ASN A 1 219 ? -29.096 -10.439 26.113 1.00 94.31 219 ASN A CA 1
ATOM 1753 C C . ASN A 1 219 ? -28.628 -9.187 25.345 1.00 94.31 219 ASN A C 1
ATOM 1755 O O . ASN A 1 219 ? -27.460 -9.082 24.965 1.00 94.31 219 ASN A O 1
ATOM 1759 N N . VAL A 1 220 ? -29.532 -8.242 25.102 1.00 96.81 220 VAL A N 1
ATOM 1760 C CA . VAL A 1 220 ? -29.238 -6.972 24.428 1.00 96.81 220 VAL A CA 1
ATOM 1761 C C . VAL A 1 220 ? -29.063 -5.892 25.488 1.00 96.81 220 VAL A C 1
ATOM 1763 O O . VAL A 1 220 ? -29.974 -5.639 26.273 1.00 96.81 220 VAL A O 1
ATOM 1766 N N . ILE A 1 221 ? -27.885 -5.271 25.534 1.00 96.44 221 ILE A N 1
ATOM 1767 C CA . ILE A 1 221 ? -27.532 -4.276 26.552 1.00 96.44 221 ILE A CA 1
ATOM 1768 C C . ILE A 1 221 ? -27.297 -2.906 25.929 1.00 96.44 221 ILE A C 1
ATOM 1770 O O . ILE A 1 221 ? -26.690 -2.776 24.864 1.00 96.44 221 ILE A O 1
ATOM 1774 N N . ASP A 1 222 ? -27.748 -1.871 26.630 1.00 95.38 222 ASP A N 1
ATOM 1775 C CA . ASP A 1 222 ? -27.656 -0.503 26.133 1.00 95.38 222 ASP A CA 1
ATOM 1776 C C . ASP A 1 222 ? -26.224 0.017 26.243 1.00 95.38 222 ASP A C 1
ATOM 1778 O O . ASP A 1 222 ? -25.563 -0.121 27.284 1.00 95.38 222 ASP A O 1
ATOM 1782 N N . PHE A 1 223 ? -25.743 0.641 25.169 1.00 94.38 223 PHE A N 1
ATOM 1783 C CA . PHE A 1 223 ? -24.437 1.282 25.133 1.00 94.38 223 PHE A CA 1
ATOM 1784 C C . PHE A 1 223 ? -24.296 2.269 26.306 1.00 94.38 223 PHE A C 1
ATOM 1786 O O . PHE A 1 223 ? -25.227 2.974 26.682 1.00 94.38 223 PHE A O 1
ATOM 1793 N N . ARG A 1 224 ? -23.116 2.264 26.936 1.00 92.12 224 ARG A N 1
ATOM 1794 C CA . ARG A 1 224 ? -22.775 2.989 28.187 1.00 92.12 224 ARG A CA 1
ATOM 1795 C C . ARG A 1 224 ? -23.654 2.776 29.430 1.00 92.12 224 ARG A C 1
ATOM 1797 O O . ARG A 1 224 ? -23.413 3.429 30.446 1.00 92.12 224 ARG A O 1
ATOM 1804 N N . SER A 1 225 ? -24.591 1.834 29.421 1.00 92.88 225 SER A N 1
ATOM 1805 C CA . SER A 1 225 ? -25.325 1.463 30.636 1.00 92.88 225 SER A CA 1
ATOM 1806 C C . SER A 1 225 ? -24.412 0.834 31.701 1.00 92.88 225 SER A C 1
ATOM 1808 O O . SER A 1 225 ? -23.296 0.377 31.425 1.00 92.88 225 SER A O 1
ATOM 1810 N N . ARG A 1 226 ? -24.903 0.761 32.946 1.00 92.19 226 ARG A N 1
ATOM 1811 C CA . ARG A 1 226 ? -24.215 0.035 34.030 1.00 92.19 226 ARG A CA 1
ATOM 1812 C C . ARG A 1 226 ? -23.985 -1.437 33.678 1.00 92.19 226 ARG A C 1
ATOM 1814 O O . ARG A 1 226 ? -22.908 -1.957 33.974 1.00 92.19 226 ARG A O 1
ATOM 1821 N N . ASP A 1 227 ? -24.949 -2.062 33.004 1.00 92.56 227 ASP A N 1
ATOM 1822 C CA . ASP A 1 227 ? -24.854 -3.452 32.555 1.00 92.56 227 ASP A CA 1
ATOM 1823 C C . ASP A 1 227 ? -23.761 -3.602 31.500 1.00 92.56 227 ASP A C 1
ATOM 1825 O O . ASP A 1 227 ? -22.915 -4.485 31.619 1.00 92.56 227 ASP A O 1
ATOM 1829 N N . HIS A 1 228 ? -23.679 -2.678 30.539 1.00 95.62 228 HIS A N 1
ATOM 1830 C CA . HIS A 1 228 ? -22.589 -2.659 29.568 1.00 95.62 228 HIS A CA 1
ATOM 1831 C C . HIS A 1 228 ? -21.216 -2.508 30.228 1.00 95.62 228 HIS A C 1
ATOM 1833 O O . HIS A 1 228 ? -20.303 -3.274 29.918 1.00 95.62 228 HIS A O 1
ATOM 1839 N N . ILE A 1 229 ? -21.065 -1.592 31.189 1.00 93.88 229 ILE A N 1
ATOM 1840 C CA . ILE A 1 229 ? -19.815 -1.434 31.948 1.00 93.88 229 ILE A CA 1
ATOM 1841 C C . ILE A 1 229 ? -19.435 -2.746 32.655 1.00 93.88 229 ILE A C 1
ATOM 1843 O O . ILE A 1 229 ? -18.276 -3.170 32.605 1.00 93.88 229 ILE A O 1
ATOM 1847 N N . GLN A 1 230 ? -20.398 -3.406 33.301 1.00 91.62 230 GLN A N 1
ATOM 1848 C CA . GLN A 1 230 ? -20.169 -4.655 34.023 1.00 91.62 230 GLN A CA 1
ATOM 1849 C C . GLN A 1 230 ? -19.818 -5.812 33.078 1.00 91.62 230 GLN A C 1
ATOM 1851 O O . GLN A 1 230 ? -18.832 -6.513 33.322 1.00 91.62 230 GLN A O 1
ATOM 1856 N N . VAL A 1 231 ? -20.585 -5.998 32.001 1.00 94.00 231 VAL A N 1
ATOM 1857 C CA . VAL A 1 231 ? -20.377 -7.055 31.002 1.00 94.00 231 VAL A CA 1
ATOM 1858 C C . VAL A 1 231 ? -19.038 -6.864 30.298 1.00 94.00 231 VAL A C 1
ATOM 1860 O O . VAL A 1 231 ? -18.252 -7.808 30.258 1.00 94.00 231 VAL A O 1
ATOM 1863 N N . ALA A 1 232 ? -18.712 -5.654 29.833 1.00 94.25 232 ALA A N 1
ATOM 1864 C CA . ALA A 1 232 ? -17.439 -5.370 29.167 1.00 94.25 232 ALA A CA 1
ATOM 1865 C C . ALA A 1 232 ? -16.235 -5.693 30.066 1.00 94.25 232 ALA A C 1
ATOM 1867 O O . ALA A 1 232 ? -15.259 -6.301 29.627 1.00 94.25 232 ALA A O 1
ATOM 1868 N N . LEU A 1 233 ? -16.312 -5.351 31.356 1.00 91.12 233 LEU A N 1
ATOM 1869 C CA . LEU A 1 233 ? -15.264 -5.684 32.318 1.00 91.12 233 LEU A CA 1
ATOM 1870 C C . LEU A 1 233 ? -15.210 -7.191 32.632 1.00 91.12 233 LEU A C 1
ATOM 1872 O O . LEU A 1 233 ? -14.115 -7.705 32.886 1.00 91.12 233 LEU A O 1
ATOM 1876 N N . ALA A 1 234 ? -16.346 -7.891 32.664 1.00 90.38 234 ALA A N 1
ATOM 1877 C CA . ALA A 1 234 ? -16.451 -9.321 32.982 1.00 90.38 234 ALA A CA 1
ATOM 1878 C C . ALA A 1 234 ? -16.204 -10.262 31.786 1.00 90.38 234 ALA A C 1
ATOM 1880 O O . ALA A 1 234 ? -16.026 -11.471 32.001 1.00 90.38 234 ALA A O 1
ATOM 1881 N N . ALA A 1 235 ? -16.196 -9.711 30.570 1.00 93.81 235 ALA A N 1
ATOM 1882 C CA . ALA A 1 235 ? -16.058 -10.435 29.319 1.00 93.81 235 ALA A CA 1
ATOM 1883 C C . ALA A 1 235 ? -14.756 -11.245 29.258 1.00 93.81 235 ALA A C 1
ATOM 1885 O O . ALA A 1 235 ? -13.667 -10.779 29.606 1.00 93.81 235 ALA A O 1
ATOM 1886 N N . ASP A 1 236 ? -14.882 -12.478 28.782 1.00 93.62 236 ASP A N 1
ATOM 1887 C CA . ASP A 1 236 ? -13.774 -13.335 28.380 1.00 93.62 236 ASP A CA 1
ATOM 1888 C C . ASP A 1 236 ? -13.379 -13.065 26.922 1.00 93.62 236 ASP A C 1
ATOM 1890 O O . ASP A 1 236 ? -12.189 -13.109 26.605 1.00 93.62 236 ASP A O 1
ATOM 1894 N N . LYS A 1 237 ? -14.352 -12.726 26.063 1.00 95.81 237 LYS A N 1
ATOM 1895 C CA . LYS A 1 237 ? -14.156 -12.368 24.650 1.00 95.81 237 LYS A CA 1
ATOM 1896 C C . LYS A 1 237 ? -14.918 -11.077 24.310 1.00 95.81 237 LYS A C 1
ATOM 1898 O O . LYS A 1 237 ? -16.058 -10.908 24.739 1.00 95.81 237 LYS A O 1
ATOM 1903 N N . ILE A 1 238 ? -14.297 -10.184 23.541 1.00 97.12 238 ILE A N 1
ATOM 1904 C CA . ILE A 1 238 ? -14.932 -9.025 22.894 1.00 97.12 238 ILE A CA 1
ATOM 1905 C C . ILE A 1 238 ? -14.842 -9.259 21.390 1.00 97.12 238 ILE A C 1
ATOM 1907 O O . ILE A 1 238 ? -13.740 -9.332 20.850 1.00 97.12 238 ILE A O 1
ATOM 1911 N N . VAL A 1 239 ? -15.982 -9.408 20.726 1.00 97.88 239 VAL A N 1
ATOM 1912 C CA . VAL A 1 239 ? -16.087 -9.859 19.338 1.00 97.88 239 VAL A CA 1
ATOM 1913 C C . VAL A 1 239 ? -16.756 -8.772 18.506 1.00 97.88 239 VAL A C 1
ATOM 1915 O O . VAL A 1 239 ? -17.922 -8.456 18.727 1.00 97.88 239 VAL A O 1
ATOM 1918 N N . GLY A 1 240 ? -16.028 -8.195 17.547 1.00 96.62 240 GLY A N 1
ATOM 1919 C CA . GLY A 1 240 ? -16.537 -7.073 16.761 1.00 96.62 240 GLY A CA 1
ATOM 1920 C C . GLY A 1 240 ? -16.126 -7.073 15.296 1.00 96.62 240 GLY A C 1
ATOM 1921 O O . GLY A 1 240 ? -15.095 -7.620 14.915 1.00 96.62 240 GLY A O 1
ATOM 1922 N N . THR A 1 241 ? -16.932 -6.424 14.456 1.00 94.44 241 THR A N 1
ATOM 1923 C CA . THR A 1 241 ? -16.687 -6.273 13.003 1.00 94.44 241 THR A CA 1
ATOM 1924 C C . THR A 1 241 ? -15.831 -5.057 12.646 1.00 94.44 241 THR A C 1
ATOM 1926 O O . THR A 1 241 ? -15.308 -4.945 11.533 1.00 94.44 241 THR A O 1
ATOM 1929 N N . HIS A 1 242 ? -15.688 -4.138 13.602 1.00 92.06 242 HIS A N 1
ATOM 1930 C CA . HIS A 1 242 ? -14.944 -2.888 13.500 1.00 92.06 242 HIS A CA 1
ATOM 1931 C C . HIS A 1 242 ? -13.841 -2.846 14.568 1.00 92.06 242 HIS A C 1
ATOM 1933 O O . HIS A 1 242 ? -13.445 -3.862 15.134 1.00 92.06 242 HIS A O 1
ATOM 1939 N N . HIS A 1 243 ? -13.295 -1.659 14.816 1.00 90.31 243 HIS A N 1
ATOM 1940 C CA . HIS A 1 243 ? -12.312 -1.458 15.868 1.00 90.31 243 HIS A CA 1
ATOM 1941 C C . HIS A 1 243 ? -12.906 -1.838 17.249 1.00 90.31 243 HIS A C 1
ATOM 1943 O O . HIS A 1 243 ? -14.021 -1.413 17.546 1.00 90.31 243 HIS A O 1
ATOM 1949 N N . PRO A 1 244 ? -12.198 -2.601 18.108 1.00 90.44 244 PRO A N 1
ATOM 1950 C CA . PRO A 1 244 ? -12.747 -3.060 19.392 1.00 90.44 244 PRO A CA 1
ATOM 1951 C C . PRO A 1 244 ? -13.232 -1.940 20.321 1.00 90.44 244 PRO A C 1
ATOM 1953 O O . PRO A 1 244 ? -14.158 -2.146 21.095 1.00 90.44 244 PRO A O 1
ATOM 1956 N N . ASP A 1 245 ? -12.632 -0.748 20.222 1.00 89.94 245 ASP A N 1
ATOM 1957 C CA . ASP A 1 245 ? -13.030 0.445 20.990 1.00 89.94 245 ASP A CA 1
ATOM 1958 C C . ASP A 1 245 ? -14.485 0.892 20.784 1.00 89.94 245 ASP A C 1
ATOM 1960 O O . ASP A 1 245 ? -15.023 1.580 21.646 1.00 89.94 245 ASP A O 1
ATOM 1964 N N . PHE A 1 246 ? -15.135 0.488 19.689 1.00 91.50 246 PHE A N 1
ATOM 1965 C CA . PHE A 1 246 ? -16.561 0.730 19.474 1.00 91.50 246 PHE A CA 1
ATOM 1966 C C . PHE A 1 246 ? -17.449 -0.096 20.407 1.00 91.50 246 PHE A C 1
ATOM 1968 O O . PHE A 1 246 ? -18.587 0.287 20.645 1.00 91.50 246 PHE A O 1
ATOM 1975 N N . LEU A 1 247 ? -16.930 -1.189 20.971 1.00 94.44 247 LEU A N 1
ATOM 1976 C CA . LEU A 1 247 ? -17.639 -2.032 21.935 1.00 94.44 247 LEU A CA 1
ATOM 1977 C C . LEU A 1 247 ? -17.289 -1.687 23.382 1.00 94.44 247 LEU A C 1
ATOM 1979 O O . LEU A 1 247 ? -17.695 -2.393 24.298 1.00 94.44 247 LEU A O 1
ATOM 1983 N N . TYR A 1 248 ? -16.486 -0.649 23.615 1.00 93.94 248 TYR A N 1
ATOM 1984 C CA . TYR A 1 248 ? -16.167 -0.208 24.967 1.00 93.94 248 TYR A CA 1
ATOM 1985 C C . TYR A 1 248 ? -17.149 0.892 25.380 1.00 93.94 248 TYR A C 1
ATOM 1987 O O . TYR A 1 248 ? -17.497 1.736 24.555 1.00 93.94 248 TYR A O 1
ATOM 1995 N N . PRO A 1 249 ? -17.565 0.961 26.657 1.00 92.88 249 PRO A N 1
ATOM 1996 C CA . PRO A 1 249 ? -18.380 2.073 27.139 1.00 92.88 249 PRO A CA 1
ATOM 1997 C C . PRO A 1 249 ? -17.638 3.410 27.025 1.00 92.88 249 PRO A C 1
ATOM 1999 O O . PRO A 1 249 ? -18.263 4.443 26.812 1.00 92.88 249 PRO A O 1
ATOM 2002 N N . THR A 1 250 ? -16.309 3.398 27.142 1.00 92.00 250 THR A N 1
ATOM 2003 C CA . THR A 1 250 ? -15.479 4.600 27.082 1.00 92.00 250 THR A CA 1
ATOM 2004 C C . THR A 1 250 ? -14.152 4.341 26.379 1.00 92.00 250 THR A C 1
ATOM 2006 O O . THR A 1 250 ? -13.601 3.237 26.441 1.00 92.00 250 THR A O 1
ATOM 2009 N N . ARG A 1 251 ? -13.594 5.390 25.768 1.00 88.62 251 ARG A N 1
ATOM 2010 C CA . ARG A 1 251 ? -12.226 5.415 25.230 1.00 88.62 251 ARG A CA 1
ATOM 2011 C C . ARG A 1 251 ? -11.178 5.827 26.271 1.00 88.62 251 ARG A C 1
ATOM 2013 O O . ARG A 1 251 ? -10.029 6.105 25.916 1.00 88.62 251 ARG A O 1
ATOM 2020 N N . GLU A 1 252 ? -11.540 5.899 27.554 1.00 86.88 252 GLU A N 1
ATOM 2021 C CA . GLU A 1 252 ? -10.593 6.232 28.614 1.00 86.88 252 GLU A CA 1
ATOM 2022 C C . GLU A 1 252 ? -9.478 5.175 28.726 1.00 86.88 252 GLU A C 1
ATOM 2024 O O . GLU A 1 252 ? -9.754 3.992 28.959 1.00 86.88 252 GLU A O 1
ATOM 2029 N N . PRO A 1 253 ? -8.190 5.576 28.680 1.00 82.06 253 PRO A N 1
ATOM 2030 C CA . PRO A 1 253 ? -7.076 4.631 28.770 1.00 82.06 253 PRO A CA 1
ATOM 2031 C C . PRO A 1 253 ? -7.052 3.807 30.062 1.00 82.06 253 PRO A C 1
ATOM 2033 O O . PRO A 1 253 ? -6.405 2.763 30.116 1.00 82.06 253 PRO A O 1
ATOM 2036 N N . GLN A 1 254 ? -7.676 4.300 31.135 1.00 83.25 254 GLN A N 1
ATOM 2037 C CA . GLN A 1 254 ? -7.734 3.589 32.407 1.00 83.25 254 GLN A CA 1
ATOM 2038 C C . GLN A 1 254 ? -8.726 2.424 32.350 1.00 83.25 254 GLN A C 1
ATOM 2040 O O . GLN A 1 254 ? -8.401 1.353 32.850 1.00 83.25 254 GLN A O 1
ATOM 2045 N N . PHE A 1 255 ? -9.869 2.603 31.683 1.00 87.88 255 PHE A N 1
ATOM 2046 C CA . PHE A 1 255 ? -10.838 1.536 31.450 1.00 87.88 255 PHE A CA 1
ATOM 2047 C C . PHE A 1 255 ? -10.261 0.456 30.528 1.00 87.88 255 PHE A C 1
ATOM 2049 O O . PHE A 1 255 ? -10.269 -0.722 30.878 1.00 87.88 255 PHE A O 1
ATOM 2056 N N . GLU A 1 256 ? -9.664 0.858 29.398 1.00 86.44 256 GLU A N 1
ATOM 2057 C CA . GLU A 1 256 ? -9.075 -0.075 28.427 1.00 86.44 256 GLU A CA 1
ATOM 2058 C C . GLU A 1 256 ? -8.004 -0.984 29.061 1.00 86.44 256 GLU A C 1
ATOM 2060 O O . GLU A 1 256 ? -7.926 -2.171 28.753 1.00 86.44 256 GLU A O 1
ATOM 2065 N N . ARG A 1 257 ? -7.200 -0.460 29.997 1.00 83.88 257 ARG A N 1
ATOM 2066 C CA . ARG A 1 257 ? -6.184 -1.246 30.726 1.00 83.88 257 ARG A CA 1
ATOM 2067 C C . ARG A 1 257 ? -6.770 -2.335 31.618 1.00 83.88 257 ARG A C 1
ATOM 2069 O O . ARG A 1 257 ? -6.084 -3.320 31.883 1.00 83.88 257 ARG A O 1
ATOM 2076 N N . GLU A 1 258 ? -7.994 -2.149 32.098 1.00 86.62 258 GLU A N 1
ATOM 2077 C CA . GLU A 1 258 ? -8.681 -3.122 32.945 1.00 86.62 258 GLU A CA 1
ATOM 2078 C C . GLU A 1 258 ? -9.443 -4.176 32.128 1.00 86.62 258 GLU A C 1
ATOM 2080 O O . GLU A 1 258 ? -9.890 -5.177 32.699 1.00 86.62 258 GLU A O 1
ATOM 2085 N N . LEU A 1 259 ? -9.567 -4.005 30.804 1.00 87.50 259 LEU A N 1
ATOM 2086 C CA . LEU A 1 259 ? -10.143 -5.008 29.911 1.00 87.50 259 LEU A CA 1
ATOM 2087 C C . LEU A 1 259 ? -9.177 -6.181 29.729 1.00 87.50 259 LEU A C 1
ATOM 2089 O O . LEU A 1 259 ? -8.085 -6.064 29.173 1.00 87.50 259 LEU A O 1
ATOM 2093 N N . ARG A 1 260 ? -9.606 -7.357 30.191 1.00 86.31 260 ARG A N 1
ATOM 2094 C CA . ARG A 1 260 ? -8.829 -8.602 30.097 1.00 86.31 260 ARG A CA 1
ATOM 2095 C C . ARG A 1 260 ? -9.343 -9.564 29.040 1.00 86.31 260 ARG A C 1
ATOM 2097 O O . ARG A 1 260 ? -8.641 -10.539 28.773 1.00 86.31 260 ARG A O 1
ATOM 2104 N N . ALA A 1 261 ? -10.491 -9.269 28.437 1.00 91.38 261 ALA A N 1
ATOM 2105 C CA . ALA A 1 261 ? -11.071 -10.047 27.357 1.00 91.38 261 ALA A CA 1
ATOM 2106 C C . ALA A 1 261 ? -10.102 -10.180 26.179 1.00 91.38 261 ALA A C 1
ATOM 2108 O O . ALA A 1 261 ? -9.301 -9.274 25.918 1.00 91.38 261 ALA A O 1
ATOM 2109 N N . GLU A 1 262 ? -10.163 -11.316 25.498 1.00 94.31 262 GLU A N 1
ATOM 2110 C CA . GLU A 1 262 ? -9.542 -11.487 24.190 1.00 94.31 262 GLU A CA 1
ATOM 2111 C C . GLU A 1 262 ? -10.368 -10.769 23.122 1.00 94.31 262 GLU A C 1
ATOM 2113 O O . GLU A 1 262 ? -11.596 -10.847 23.131 1.00 94.31 262 GLU A O 1
ATOM 2118 N N . LYS A 1 263 ? -9.701 -10.035 22.235 1.00 95.62 263 LYS A N 1
ATOM 2119 C CA . LYS A 1 263 ? -10.329 -9.147 21.255 1.00 95.62 263 LYS A CA 1
ATOM 2120 C C . LYS A 1 263 ? -10.330 -9.822 19.887 1.00 95.62 263 LYS A C 1
ATOM 2122 O O . LYS A 1 263 ? -9.267 -10.065 19.316 1.00 95.62 263 LYS A O 1
ATOM 2127 N N . ILE A 1 264 ? -11.513 -10.105 19.361 1.00 97.19 264 ILE A N 1
ATOM 2128 C CA . ILE A 1 264 ? -11.718 -10.823 18.105 1.00 97.19 264 ILE A CA 1
ATOM 2129 C C . ILE A 1 264 ? -12.237 -9.855 17.047 1.00 97.19 264 ILE A C 1
ATOM 2131 O O . ILE A 1 264 ? -13.225 -9.152 17.269 1.00 97.19 264 ILE A O 1
ATOM 2135 N N . PHE A 1 265 ? -11.586 -9.847 15.886 1.00 97.25 265 PHE A N 1
ATOM 2136 C CA . PHE A 1 265 ? -11.973 -9.031 14.744 1.00 97.25 265 PHE A CA 1
ATOM 2137 C C . PHE A 1 265 ? -12.615 -9.885 13.652 1.00 97.25 265 PHE A C 1
ATOM 2139 O O . PHE A 1 265 ? -11.925 -10.603 12.927 1.00 97.25 265 PHE A O 1
ATOM 2146 N N . LEU A 1 266 ? -13.938 -9.767 13.530 1.00 96.56 266 LEU A N 1
ATOM 2147 C CA . LEU A 1 266 ? -14.743 -10.485 12.541 1.00 96.56 266 LEU A CA 1
ATOM 2148 C C . LEU A 1 266 ? -14.662 -9.890 11.128 1.00 96.56 266 LEU A C 1
ATOM 2150 O O . LEU A 1 266 ? -15.079 -10.529 10.166 1.00 96.56 266 LEU A O 1
ATOM 2154 N N . GLN A 1 267 ? -14.133 -8.667 11.005 1.00 93.88 267 GLN A N 1
ATOM 2155 C CA . GLN A 1 267 ? -14.199 -7.835 9.800 1.00 93.88 267 GLN A CA 1
ATOM 2156 C C . GLN A 1 267 ? -15.645 -7.525 9.342 1.00 93.88 267 GLN A C 1
ATOM 2158 O O . GLN A 1 267 ? -16.629 -8.039 9.872 1.00 93.88 267 GLN A O 1
ATOM 2163 N N . HIS A 1 268 ? -15.769 -6.646 8.346 1.00 88.81 268 HIS A N 1
ATOM 2164 C CA . HIS A 1 268 ? -17.038 -6.223 7.718 1.00 88.81 268 HIS A CA 1
ATOM 2165 C C . HIS A 1 268 ? -17.011 -6.387 6.180 1.00 88.81 268 HIS A C 1
ATOM 2167 O O . HIS A 1 268 ? -17.918 -5.954 5.464 1.00 88.81 268 HIS A O 1
ATOM 2173 N N . GLY A 1 269 ? -15.951 -6.995 5.637 1.00 89.56 269 GLY A N 1
ATOM 2174 C CA . GLY A 1 269 ? -15.763 -7.212 4.204 1.00 89.56 269 GLY A CA 1
ATOM 2175 C C . GLY A 1 269 ? -14.359 -7.716 3.872 1.00 89.56 269 GLY A C 1
ATOM 2176 O O . GLY A 1 269 ? -13.446 -7.593 4.686 1.00 89.56 269 GLY A O 1
ATOM 2177 N N . VAL A 1 270 ? -14.197 -8.289 2.675 1.00 91.25 270 VAL A N 1
ATOM 2178 C CA . VAL A 1 270 ? -12.925 -8.870 2.218 1.00 91.25 270 VAL A CA 1
ATOM 2179 C C . VAL A 1 270 ? -11.869 -7.775 2.048 1.00 91.25 270 VAL A C 1
ATOM 2181 O O . VAL A 1 270 ? -12.039 -6.835 1.260 1.00 91.25 270 VAL A O 1
ATOM 2184 N N . THR A 1 271 ? -10.741 -7.910 2.745 1.00 88.00 271 THR A N 1
ATOM 2185 C CA . THR A 1 271 ? -9.652 -6.922 2.756 1.00 88.00 271 THR A CA 1
ATOM 2186 C C . THR A 1 271 ? -8.687 -7.135 1.580 1.00 88.00 271 THR A C 1
ATOM 2188 O O . THR A 1 271 ? -7.507 -7.425 1.751 1.00 88.00 271 THR A O 1
ATOM 2191 N N . ALA A 1 272 ? -9.187 -6.975 0.351 1.00 81.81 272 ALA A N 1
ATOM 2192 C CA . ALA A 1 272 ? -8.386 -7.051 -0.882 1.00 81.81 272 ALA A CA 1
ATOM 2193 C C . ALA A 1 272 ? -8.358 -5.719 -1.653 1.00 81.81 272 ALA A C 1
ATOM 2195 O O . ALA A 1 272 ? -7.296 -5.257 -2.074 1.00 81.81 272 ALA A O 1
ATOM 2196 N N . ALA A 1 273 ? -9.519 -5.066 -1.786 1.00 78.69 273 ALA A N 1
ATOM 2197 C CA . ALA A 1 273 ? -9.719 -3.919 -2.678 1.00 78.69 273 ALA A CA 1
ATOM 2198 C C . ALA A 1 273 ? -9.210 -2.565 -2.158 1.00 78.69 273 ALA A C 1
ATOM 2200 O O . ALA A 1 273 ? -9.271 -1.570 -2.878 1.00 78.69 273 ALA A O 1
ATOM 2201 N N . LYS A 1 274 ? -8.740 -2.481 -0.908 1.00 78.94 274 LYS A N 1
ATOM 2202 C CA . LYS A 1 274 ? -8.312 -1.217 -0.289 1.00 78.94 274 LYS A CA 1
ATOM 2203 C C . LYS A 1 274 ? -7.093 -1.421 0.588 1.00 78.94 274 LYS A C 1
ATOM 2205 O O . LYS A 1 274 ? -6.983 -2.423 1.282 1.00 78.94 274 LYS A O 1
ATOM 2210 N N . TRP A 1 275 ? -6.222 -0.419 0.624 1.00 80.94 275 TRP A N 1
ATOM 2211 C CA . TRP A 1 275 ? -5.096 -0.375 1.551 1.00 80.94 275 TRP A CA 1
ATOM 2212 C C . TRP A 1 275 ? -5.544 -0.110 2.995 1.00 80.94 275 TRP A C 1
ATOM 2214 O O . TRP A 1 275 ? -5.715 1.047 3.393 1.00 80.94 275 TRP A O 1
ATOM 2224 N N . MET A 1 276 ? -5.675 -1.166 3.800 1.00 84.12 276 MET A N 1
ATOM 2225 C CA . MET A 1 276 ? -6.209 -1.066 5.168 1.00 84.12 276 MET A CA 1
ATOM 2226 C C . MET A 1 276 ? -5.156 -1.230 6.269 1.00 84.12 276 MET A C 1
ATOM 2228 O O . MET A 1 276 ? -5.472 -1.076 7.447 1.00 84.12 276 MET A O 1
ATOM 2232 N N . VAL A 1 277 ? -3.881 -1.449 5.930 1.00 83.94 277 VAL A N 1
ATOM 2233 C CA . VAL A 1 277 ? -2.794 -1.566 6.928 1.00 83.94 277 VAL A CA 1
ATOM 2234 C C . VAL A 1 277 ? -2.743 -0.421 7.937 1.00 83.94 277 VAL A C 1
ATOM 2236 O O . VAL A 1 277 ? -2.498 -0.688 9.111 1.00 83.94 277 VAL A O 1
ATOM 2239 N N . PRO A 1 278 ? -2.927 0.858 7.567 1.00 79.75 278 PRO A N 1
ATOM 2240 C CA . PRO A 1 278 ? -2.816 1.909 8.560 1.00 79.75 278 PRO A CA 1
ATOM 2241 C C . PRO A 1 278 ? -4.055 1.982 9.471 1.00 79.75 278 PRO A C 1
ATOM 2243 O O . PRO A 1 278 ? -4.001 2.713 10.456 1.00 79.75 278 PRO A O 1
ATOM 2246 N N . ASN A 1 279 ? -5.119 1.225 9.169 1.00 82.19 279 ASN A N 1
ATOM 2247 C CA . ASN A 1 279 ? -6.330 1.074 9.974 1.00 82.19 279 ASN A CA 1
ATOM 2248 C C . ASN A 1 279 ? -6.254 -0.161 10.879 1.00 82.19 279 ASN A C 1
ATOM 2250 O O . ASN A 1 279 ? -6.491 -0.034 12.074 1.00 82.19 279 ASN A O 1
ATOM 2254 N N . TYR A 1 280 ? -5.901 -1.319 10.314 1.00 89.19 280 TYR A N 1
ATOM 2255 C CA . TYR A 1 280 ? -5.972 -2.610 11.010 1.00 89.19 280 TYR A CA 1
ATOM 2256 C C . TYR A 1 280 ? -4.618 -3.289 11.199 1.00 89.19 280 TYR A C 1
ATOM 2258 O O . TYR A 1 280 ? -4.568 -4.467 11.508 1.00 89.19 280 TYR A O 1
ATOM 2266 N N . GLY A 1 281 ? -3.501 -2.607 10.943 1.00 87.81 281 GLY A N 1
ATOM 2267 C CA . GLY A 1 281 ? -2.171 -3.196 11.100 1.00 87.81 281 GLY A CA 1
ATOM 2268 C C . GLY A 1 281 ? -1.831 -3.475 12.564 1.00 87.81 281 GLY A C 1
ATOM 2269 O O . GLY A 1 281 ? -2.155 -2.672 13.435 1.00 87.81 281 GLY A O 1
ATOM 2270 N N . ARG A 1 282 ? -1.060 -4.538 12.825 1.00 86.88 282 ARG A N 1
ATOM 2271 C CA . ARG A 1 282 ? -0.676 -4.995 14.176 1.00 86.88 282 ARG A CA 1
ATOM 2272 C C . ARG A 1 282 ? -0.049 -3.907 15.054 1.00 86.88 282 ARG A C 1
ATOM 2274 O O . ARG A 1 282 ? -0.149 -3.946 16.277 1.00 86.88 282 ARG A O 1
ATOM 2281 N N . TYR A 1 283 ? 0.627 -2.948 14.423 1.00 78.69 283 TYR A N 1
ATOM 2282 C CA . TYR A 1 283 ? 1.361 -1.865 15.085 1.00 78.69 283 TYR A CA 1
ATOM 2283 C C . TYR A 1 283 ? 0.644 -0.510 15.025 1.00 78.69 283 TYR A C 1
ATOM 2285 O O . TYR A 1 283 ? 1.242 0.522 15.350 1.00 78.69 283 TYR A O 1
ATOM 2293 N N . VAL A 1 284 ? -0.613 -0.487 14.575 1.00 76.94 284 VAL A N 1
ATOM 2294 C CA . VAL A 1 284 ? -1.458 0.707 14.599 1.00 76.94 284 VAL A CA 1
ATOM 2295 C C . VAL A 1 284 ? -1.880 0.980 16.040 1.00 76.94 284 VAL A C 1
ATOM 2297 O O . VAL A 1 284 ? -2.271 0.089 16.782 1.00 76.94 284 VAL A O 1
ATOM 2300 N N . ARG A 1 285 ? -1.773 2.241 16.469 1.00 71.19 285 ARG A N 1
ATOM 2301 C CA . ARG A 1 285 ? -2.196 2.644 17.815 1.00 71.19 285 ARG A CA 1
ATOM 2302 C C . ARG A 1 285 ? -3.722 2.613 17.907 1.00 71.19 285 ARG A C 1
ATOM 2304 O O . ARG A 1 285 ? -4.378 3.208 17.060 1.00 71.19 285 ARG A O 1
ATOM 2311 N N . GLY A 1 286 ? -4.238 2.013 18.975 1.00 73.88 286 GLY A N 1
ATOM 2312 C CA . GLY A 1 286 ? -5.671 1.874 19.242 1.00 73.88 286 GLY A CA 1
ATOM 2313 C C . GLY A 1 286 ? -6.206 0.520 18.791 1.00 73.88 286 GLY A C 1
ATOM 2314 O O . GLY A 1 286 ? -6.962 -0.097 19.530 1.00 73.88 286 GLY A O 1
ATOM 2315 N N . PHE A 1 287 ? -5.758 0.015 17.637 1.00 85.44 287 PHE A N 1
ATOM 2316 C CA . PHE A 1 287 ? -6.266 -1.238 17.086 1.00 85.44 287 PHE A CA 1
ATOM 2317 C C . PHE A 1 287 ? -5.452 -2.426 17.597 1.00 85.44 287 PHE A C 1
ATOM 2319 O O . PHE A 1 287 ? -4.421 -2.793 17.033 1.00 85.44 287 PHE A O 1
ATOM 2326 N N . ASP A 1 288 ? -5.911 -3.004 18.700 1.00 84.56 288 ASP A N 1
ATOM 2327 C CA . ASP A 1 288 ? -5.312 -4.182 19.318 1.00 84.56 288 ASP A CA 1
ATOM 2328 C C . ASP A 1 288 ? -6.308 -5.337 19.257 1.00 84.56 288 ASP A C 1
ATOM 2330 O O . ASP A 1 288 ? -7.388 -5.249 19.835 1.00 84.56 288 ASP A O 1
ATOM 2334 N N . VAL A 1 289 ? -5.955 -6.383 18.513 1.00 92.12 289 VAL A N 1
ATOM 2335 C CA . VAL A 1 289 ? -6.786 -7.570 18.290 1.00 92.12 289 VAL A CA 1
ATOM 2336 C C . VAL A 1 289 ? -5.916 -8.812 18.420 1.00 92.12 289 V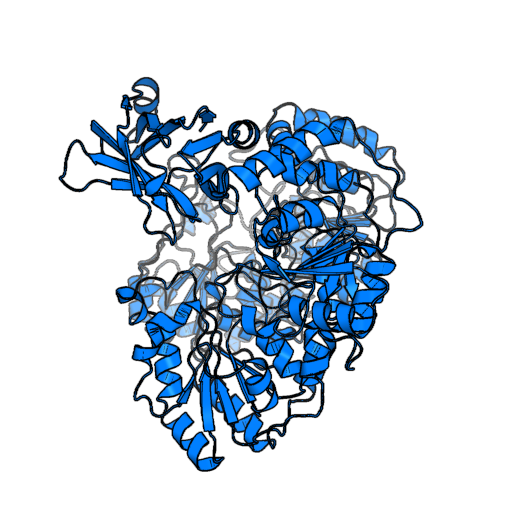AL A C 1
ATOM 2338 O O . VAL A 1 289 ? -4.753 -8.816 18.002 1.00 92.12 289 VAL A O 1
ATOM 2341 N N . ASP A 1 290 ? -6.485 -9.844 19.026 1.00 93.94 290 ASP A N 1
ATOM 2342 C CA . ASP A 1 290 ? -5.809 -11.093 19.357 1.00 93.94 290 ASP A CA 1
ATOM 2343 C C . ASP A 1 290 ? -6.027 -12.146 18.255 1.00 93.94 290 ASP A C 1
ATOM 2345 O O . ASP A 1 290 ? -5.081 -12.851 17.900 1.00 93.94 290 ASP A O 1
ATOM 2349 N N . LEU A 1 291 ? -7.225 -12.164 17.652 1.00 96.25 291 LEU A N 1
ATOM 2350 C CA . LEU A 1 291 ? -7.620 -13.041 16.545 1.00 96.25 291 LEU A CA 1
ATOM 2351 C C . LEU A 1 291 ? -8.339 -12.248 15.443 1.00 96.25 291 LEU A C 1
ATOM 2353 O O . LEU A 1 291 ? -9.166 -11.380 15.729 1.00 96.25 291 LEU A O 1
ATOM 2357 N N . ILE A 1 292 ? -8.060 -12.586 14.185 1.00 96.88 292 ILE A N 1
ATOM 2358 C CA . ILE A 1 292 ? -8.707 -12.039 12.989 1.00 96.88 292 ILE A CA 1
ATOM 2359 C C . ILE A 1 292 ? -9.285 -13.189 12.168 1.00 96.88 292 ILE A C 1
ATOM 2361 O O . ILE A 1 292 ? -8.572 -14.144 11.863 1.00 96.88 292 ILE A O 1
ATOM 2365 N N . THR A 1 293 ? -10.549 -13.083 11.768 1.00 96.94 293 THR A N 1
ATOM 2366 C CA . THR A 1 293 ? -11.180 -14.043 10.852 1.00 96.94 293 THR A CA 1
ATOM 2367 C C . THR A 1 293 ? -11.093 -13.543 9.418 1.00 96.94 293 THR A C 1
ATOM 2369 O O . THR A 1 293 ? -11.429 -12.391 9.156 1.00 96.94 293 THR A O 1
ATOM 2372 N N . VAL A 1 294 ? -10.679 -14.390 8.479 1.00 97.06 294 VAL A N 1
ATOM 2373 C CA . VAL A 1 294 ? -10.562 -14.076 7.045 1.00 97.06 294 VAL A CA 1
ATOM 2374 C C . VAL A 1 294 ? -11.300 -15.109 6.191 1.00 97.06 294 VAL A C 1
ATOM 2376 O O . VAL A 1 294 ? -11.638 -16.202 6.655 1.00 97.06 294 VAL A O 1
ATOM 2379 N N . CYS A 1 295 ? -11.539 -14.778 4.923 1.00 95.94 295 CYS A N 1
ATOM 2380 C CA . CYS A 1 295 ? -12.298 -15.619 3.997 1.00 95.94 295 CYS A CA 1
ATOM 2381 C C . CYS A 1 295 ? -11.440 -16.649 3.256 1.00 95.94 295 CYS A C 1
ATOM 2383 O O . CYS A 1 295 ? -11.958 -17.681 2.827 1.00 95.94 295 CYS A O 1
ATOM 2385 N N . SER A 1 296 ? -10.135 -16.401 3.098 1.00 96.00 296 SER A N 1
ATOM 2386 C CA . SER A 1 296 ? -9.238 -17.323 2.398 1.00 96.00 296 SER A CA 1
ATOM 2387 C C . SER A 1 296 ? -7.782 -17.243 2.845 1.00 96.00 296 SER A C 1
ATOM 2389 O O . SER A 1 296 ? -7.350 -16.281 3.483 1.00 96.00 296 SER A O 1
ATOM 2391 N N . GLU A 1 297 ? -6.992 -18.234 2.422 1.00 94.19 297 GLU A N 1
ATOM 2392 C CA . GLU A 1 297 ? -5.531 -18.225 2.564 1.00 94.19 297 GLU A CA 1
ATOM 2393 C C . GLU A 1 297 ? -4.888 -17.010 1.878 1.00 94.19 297 GLU A C 1
ATOM 2395 O O . GLU A 1 297 ? -3.919 -16.446 2.382 1.00 94.19 297 GLU A O 1
ATOM 2400 N N . ARG A 1 298 ? -5.460 -16.535 0.763 1.00 91.00 298 ARG A N 1
ATOM 2401 C CA . ARG A 1 298 ? -4.956 -15.339 0.078 1.00 91.00 298 ARG A CA 1
ATOM 2402 C C . ARG A 1 298 ? -5.132 -14.081 0.927 1.00 91.00 298 ARG A C 1
ATOM 2404 O O . ARG A 1 298 ? -4.224 -13.260 0.999 1.00 91.00 298 ARG A O 1
ATOM 2411 N N . GLU A 1 299 ? -6.270 -13.935 1.598 1.00 93.56 299 GLU A N 1
ATOM 2412 C CA . GLU A 1 299 ? -6.481 -12.823 2.529 1.00 93.56 299 GLU A CA 1
ATOM 2413 C C . GLU A 1 299 ? -5.597 -12.963 3.782 1.00 93.56 299 GLU A C 1
ATOM 2415 O O . GLU A 1 299 ? -5.019 -11.979 4.253 1.00 93.56 299 GLU A O 1
ATOM 2420 N N . LYS A 1 300 ? -5.398 -14.195 4.273 1.00 94.56 300 LYS A N 1
ATOM 2421 C CA . LYS A 1 300 ? -4.460 -14.490 5.366 1.00 94.56 300 LYS A CA 1
ATOM 2422 C C . LYS A 1 300 ? -3.038 -14.028 5.049 1.00 94.56 300 LYS A C 1
ATOM 2424 O O . LYS A 1 300 ? -2.387 -13.424 5.904 1.00 94.56 300 LYS A O 1
ATOM 2429 N N . GLU A 1 301 ? -2.564 -14.242 3.822 1.00 89.50 301 GLU A N 1
ATOM 2430 C CA . GLU A 1 301 ? -1.260 -13.745 3.372 1.00 89.50 301 GLU A CA 1
ATOM 2431 C C . GLU A 1 301 ? -1.139 -12.223 3.511 1.00 89.50 301 GLU A C 1
ATOM 2433 O O . GLU A 1 301 ? -0.081 -11.740 3.924 1.00 89.50 301 GLU A O 1
ATOM 2438 N N . PHE A 1 302 ? -2.203 -11.459 3.227 1.00 88.81 302 PHE A N 1
ATOM 2439 C CA . PHE A 1 302 ? -2.197 -10.011 3.438 1.00 88.81 302 PHE A CA 1
ATOM 2440 C C . PHE A 1 302 ? -2.021 -9.691 4.920 1.00 88.81 302 PHE A C 1
ATOM 2442 O O . PHE A 1 302 ? -1.094 -8.967 5.282 1.00 88.81 302 PHE A O 1
ATOM 2449 N N . PHE A 1 303 ? -2.830 -10.265 5.811 1.00 90.44 303 PHE A N 1
ATOM 2450 C CA . PHE A 1 303 ? -2.719 -9.964 7.241 1.00 90.44 303 PHE A CA 1
ATOM 2451 C C . PHE A 1 303 ? -1.349 -10.336 7.832 1.00 90.44 303 PHE A C 1
ATOM 2453 O O . PHE A 1 303 ? -0.780 -9.573 8.621 1.00 90.44 303 PHE A O 1
ATOM 2460 N N . VAL A 1 304 ? -0.762 -11.446 7.388 1.00 88.38 304 VAL A N 1
ATOM 2461 C CA . VAL A 1 304 ? 0.569 -11.870 7.839 1.00 88.38 304 VAL A CA 1
ATOM 2462 C C . VAL A 1 304 ? 1.669 -10.969 7.271 1.00 88.38 304 VAL A C 1
ATOM 2464 O O . VAL A 1 304 ? 2.495 -10.435 8.014 1.00 88.38 304 VAL A O 1
ATOM 2467 N N . LYS A 1 305 ? 1.689 -10.753 5.952 1.00 80.88 305 LYS A N 1
ATOM 2468 C CA . LYS A 1 305 ? 2.787 -10.051 5.272 1.00 80.88 305 LYS A CA 1
ATOM 2469 C C . LYS A 1 305 ? 2.680 -8.530 5.373 1.00 80.88 305 LYS A C 1
ATOM 2471 O O . LYS A 1 305 ? 3.677 -7.846 5.611 1.00 80.88 305 LYS A O 1
ATOM 2476 N N . ASP A 1 306 ? 1.483 -8.000 5.155 1.00 82.69 306 ASP A N 1
ATOM 2477 C CA . ASP A 1 306 ? 1.231 -6.571 5.012 1.00 82.69 306 ASP A CA 1
ATOM 2478 C C . ASP A 1 306 ? 0.835 -5.901 6.327 1.00 82.69 306 ASP A C 1
ATOM 2480 O O . ASP A 1 306 ? 1.275 -4.770 6.581 1.00 82.69 306 ASP A O 1
ATOM 2484 N N . PHE A 1 307 ? 0.009 -6.565 7.141 1.00 86.75 307 PHE A N 1
ATOM 2485 C CA . PHE A 1 307 ? -0.497 -6.024 8.409 1.00 86.75 307 PHE A CA 1
ATOM 2486 C C . PHE A 1 307 ? 0.389 -6.399 9.604 1.00 86.75 307 PHE A C 1
ATOM 2488 O O . PHE A 1 307 ? 0.393 -5.668 10.597 1.00 86.75 307 PHE A O 1
ATOM 2495 N N . GLY A 1 308 ? 1.199 -7.455 9.477 1.00 84.56 308 GLY A N 1
ATOM 2496 C CA . GLY A 1 308 ? 2.216 -7.851 10.452 1.00 84.56 308 GLY A CA 1
ATOM 2497 C C . GLY A 1 308 ? 1.703 -8.741 11.583 1.00 84.56 308 GLY A C 1
ATOM 2498 O O . GLY A 1 308 ? 2.293 -8.720 12.661 1.00 84.56 308 GLY A O 1
ATOM 2499 N N . TYR A 1 309 ? 0.612 -9.478 11.363 1.00 88.94 309 TYR A N 1
ATOM 2500 C CA . TYR A 1 309 ? 0.102 -10.470 12.315 1.00 88.94 309 TYR A CA 1
ATOM 2501 C C . TYR A 1 309 ? 0.839 -11.805 12.186 1.00 88.94 309 TYR A C 1
ATOM 2503 O O . TYR A 1 309 ? 1.348 -12.146 11.117 1.00 88.94 309 TYR A O 1
ATOM 2511 N N . ALA A 1 310 ? 0.893 -12.578 13.271 1.00 87.88 310 ALA A N 1
ATOM 2512 C CA . ALA A 1 310 ? 1.388 -13.949 13.201 1.00 87.88 310 ALA A CA 1
ATOM 2513 C C . ALA A 1 310 ? 0.355 -14.865 12.505 1.00 87.88 310 ALA A C 1
ATOM 2515 O O . ALA A 1 310 ? -0.847 -14.613 12.630 1.00 87.88 310 ALA A O 1
ATOM 2516 N N . PRO A 1 311 ? 0.775 -15.924 11.784 1.00 90.62 311 PRO A N 1
ATOM 2517 C CA . PRO A 1 311 ? -0.146 -16.846 11.111 1.00 90.62 311 PRO A CA 1
ATOM 2518 C C . PRO A 1 311 ? -1.213 -17.465 12.022 1.00 90.62 311 PRO A C 1
ATOM 2520 O O . PRO A 1 311 ? -2.301 -17.785 11.549 1.00 90.62 311 PRO A O 1
ATOM 2523 N N . GLU A 1 312 ? -0.916 -17.628 13.309 1.00 90.06 312 GLU A N 1
ATOM 2524 C CA . GLU A 1 312 ? -1.803 -18.200 14.326 1.00 90.06 312 GLU A CA 1
ATOM 2525 C C . GLU A 1 312 ? -2.878 -17.204 14.789 1.00 90.06 312 GLU A C 1
ATOM 2527 O O . GLU A 1 312 ? -3.917 -17.611 15.294 1.00 90.06 312 GLU A O 1
ATOM 2532 N N . GLN A 1 313 ? -2.659 -15.901 14.581 1.00 93.19 313 GLN A N 1
ATOM 2533 C CA . GLN A 1 313 ? -3.632 -14.846 14.885 1.00 93.19 313 GLN A CA 1
ATOM 2534 C C . GLN A 1 313 ? -4.654 -14.637 13.760 1.00 93.19 313 GLN A C 1
ATOM 2536 O O . GLN A 1 313 ? -5.522 -13.775 13.879 1.00 93.19 313 GLN A O 1
ATOM 2541 N N . VAL A 1 314 ? -4.532 -15.364 12.647 1.00 96.44 314 VAL A N 1
ATOM 2542 C CA . VAL A 1 314 ? -5.380 -15.191 11.464 1.00 96.44 314 VAL A CA 1
ATOM 2543 C C . VAL A 1 314 ? -6.022 -16.528 11.101 1.00 96.44 314 VAL A C 1
ATOM 2545 O O . VAL A 1 314 ? -5.354 -17.440 10.598 1.00 96.44 314 VAL A O 1
ATOM 2548 N N . ALA A 1 315 ? -7.321 -16.647 11.355 1.00 97.25 315 ALA A N 1
ATOM 2549 C CA . ALA A 1 315 ? -8.106 -17.851 11.114 1.00 97.25 315 ALA A CA 1
ATOM 2550 C C . ALA A 1 315 ? -8.884 -17.738 9.798 1.00 97.25 315 ALA A C 1
ATOM 2552 O O . ALA A 1 315 ? -9.602 -16.765 9.576 1.00 97.25 315 ALA A O 1
ATOM 2553 N N . VAL A 1 316 ? -8.750 -18.740 8.927 1.00 97.88 316 VAL A N 1
ATOM 2554 C CA . VAL A 1 316 ? -9.539 -18.839 7.694 1.00 97.88 316 VAL A CA 1
ATOM 2555 C C . VAL A 1 316 ? -10.852 -19.533 8.036 1.00 97.88 316 VAL A C 1
ATOM 2557 O O . VAL A 1 316 ? -10.873 -20.738 8.259 1.00 97.88 316 VAL A O 1
ATOM 2560 N N . THR A 1 317 ? -11.934 -18.765 8.133 1.00 97.31 317 THR A N 1
ATOM 2561 C CA . THR A 1 317 ? -13.245 -19.259 8.594 1.00 97.31 317 THR A CA 1
ATOM 2562 C C . THR A 1 317 ? -14.374 -18.946 7.619 1.00 97.31 317 THR A C 1
ATOM 2564 O O . THR A 1 317 ? -15.395 -19.631 7.638 1.00 97.31 317 THR A O 1
ATOM 2567 N N . GLY A 1 318 ? -14.209 -17.921 6.776 1.00 95.50 318 GLY A N 1
ATOM 2568 C CA . GLY A 1 318 ? -15.341 -17.222 6.167 1.00 95.50 318 GLY A CA 1
ATOM 2569 C C . GLY A 1 318 ? -15.940 -16.193 7.129 1.00 95.50 318 GLY A C 1
ATOM 2570 O O . GLY A 1 318 ? -15.489 -16.044 8.268 1.00 95.50 318 GLY A O 1
ATOM 2571 N N . PHE A 1 319 ? -16.952 -15.469 6.664 1.00 96.00 319 PHE A N 1
ATOM 2572 C CA . PHE A 1 319 ? -17.671 -14.474 7.455 1.00 96.00 319 PHE A CA 1
ATOM 2573 C C . PHE A 1 319 ? -19.022 -15.006 7.924 1.00 96.00 319 PHE A C 1
ATOM 2575 O O . PHE A 1 319 ? -19.682 -15.745 7.203 1.00 96.00 319 PHE A O 1
ATOM 2582 N N . ALA A 1 320 ? -19.463 -14.597 9.117 1.00 95.81 320 ALA A N 1
ATOM 2583 C CA . ALA A 1 320 ? -20.712 -15.081 9.708 1.00 95.81 320 ALA A CA 1
ATOM 2584 C C . ALA A 1 320 ? -21.933 -14.816 8.809 1.00 95.81 320 ALA A C 1
ATOM 2586 O O . ALA A 1 320 ? -22.829 -15.653 8.731 1.00 95.81 320 ALA A O 1
ATOM 2587 N N . ARG A 1 321 ? -21.951 -13.688 8.082 1.00 93.12 321 ARG A N 1
ATOM 2588 C CA . ARG A 1 321 ? -23.028 -13.366 7.133 1.00 93.12 321 ARG A CA 1
ATOM 2589 C C . ARG A 1 321 ? -23.045 -14.254 5.888 1.00 93.12 321 ARG A C 1
ATOM 2591 O O . ARG A 1 321 ? -24.063 -14.308 5.206 1.00 93.12 321 ARG A O 1
ATOM 2598 N N . PHE A 1 322 ? -21.951 -14.953 5.579 1.00 94.00 322 PHE A N 1
ATOM 2599 C CA . PHE A 1 322 ? -21.873 -15.766 4.365 1.00 94.00 322 PHE A CA 1
ATOM 2600 C C . PHE A 1 322 ? -22.743 -17.009 4.412 1.00 94.00 322 PHE A C 1
ATOM 2602 O O . PHE A 1 322 ? -23.171 -17.467 3.359 1.00 94.00 322 PHE A O 1
ATOM 2609 N N . ASP A 1 323 ? -23.094 -17.490 5.600 1.00 94.19 323 ASP A N 1
ATOM 2610 C CA . ASP A 1 323 ? -24.032 -18.601 5.710 1.00 94.19 323 ASP A CA 1
ATOM 2611 C C . ASP A 1 323 ? -25.427 -18.204 5.204 1.00 94.19 323 ASP A C 1
ATOM 2613 O O . ASP A 1 323 ? -26.106 -19.021 4.594 1.00 94.19 323 ASP A O 1
ATOM 2617 N N . ALA A 1 324 ? -25.829 -16.941 5.395 1.00 91.81 324 ALA A N 1
ATOM 2618 C CA . ALA A 1 324 ? -27.057 -16.390 4.823 1.00 91.81 324 ALA A CA 1
ATOM 2619 C C . ALA A 1 324 ? -26.887 -15.988 3.346 1.00 91.81 324 ALA A C 1
ATOM 2621 O O . ALA A 1 324 ? -27.811 -16.149 2.553 1.00 91.81 324 ALA A O 1
ATOM 2622 N N . LEU A 1 325 ? -25.710 -15.487 2.954 1.00 92.50 325 LEU A N 1
ATOM 2623 C CA . LEU A 1 325 ? -25.409 -15.123 1.563 1.00 92.50 325 LEU A CA 1
ATOM 2624 C C . LEU A 1 325 ? -25.450 -16.343 0.630 1.00 92.50 325 LEU A C 1
ATOM 2626 O O . LEU A 1 325 ? -26.029 -16.265 -0.448 1.00 92.50 325 LEU A O 1
ATOM 2630 N N . LEU A 1 326 ? -24.828 -17.449 1.049 1.00 93.25 326 LEU A N 1
ATOM 2631 C CA . LEU A 1 326 ? -24.683 -18.688 0.278 1.00 93.25 326 LEU A CA 1
ATOM 2632 C C . LEU A 1 326 ? -25.880 -19.637 0.422 1.00 93.25 326 LEU A C 1
ATOM 2634 O O . LEU A 1 326 ? -25.903 -20.677 -0.235 1.00 93.25 326 LEU A O 1
ATOM 2638 N N . ALA A 1 327 ? -26.850 -19.303 1.273 1.00 92.06 327 ALA A N 1
ATOM 2639 C CA . ALA A 1 327 ? -28.100 -20.039 1.346 1.00 92.06 327 ALA A CA 1
ATOM 2640 C C . ALA A 1 327 ? -28.909 -19.859 0.046 1.00 92.06 327 ALA A C 1
ATOM 2642 O O . ALA A 1 327 ? -28.981 -18.765 -0.524 1.00 92.06 327 ALA A O 1
ATOM 2643 N N . ASP A 1 328 ? -29.496 -20.962 -0.418 1.00 87.19 328 ASP A N 1
ATOM 2644 C CA . ASP A 1 328 ? -30.302 -21.049 -1.641 1.00 87.19 328 ASP A CA 1
ATOM 2645 C C . ASP A 1 328 ? -31.794 -20.838 -1.321 1.00 87.19 328 ASP A C 1
ATOM 2647 O O . ASP A 1 328 ? -32.622 -21.740 -1.422 1.00 87.19 328 ASP A O 1
ATOM 2651 N N . ASP A 1 329 ? -32.111 -19.654 -0.800 1.00 91.00 329 ASP A N 1
ATOM 2652 C CA . ASP A 1 329 ? -33.434 -19.239 -0.294 1.00 91.00 329 ASP A CA 1
ATOM 2653 C C . ASP A 1 329 ? -34.011 -18.020 -1.032 1.00 91.00 329 ASP A C 1
ATOM 2655 O O . ASP A 1 329 ? -35.097 -17.550 -0.695 1.00 91.00 329 ASP A O 1
ATOM 2659 N N . VAL A 1 330 ? -33.298 -17.494 -2.032 1.00 92.19 330 VAL A N 1
ATOM 2660 C CA . VAL A 1 330 ? -33.719 -16.324 -2.812 1.00 92.19 330 VAL A CA 1
ATOM 2661 C C . VAL A 1 330 ? -33.531 -16.602 -4.297 1.00 92.19 330 VAL A C 1
ATOM 2663 O O . VAL A 1 330 ? -32.407 -16.816 -4.751 1.00 92.19 330 VAL A O 1
ATOM 2666 N N . ASP A 1 331 ? -34.624 -16.523 -5.054 1.00 92.56 331 ASP A N 1
ATOM 2667 C CA . ASP A 1 331 ? -34.589 -16.635 -6.510 1.00 92.56 331 ASP A CA 1
ATOM 2668 C C . ASP A 1 331 ? -33.852 -15.442 -7.139 1.00 92.56 331 ASP A C 1
ATOM 2670 O O . ASP A 1 331 ? -34.076 -14.279 -6.785 1.00 92.56 331 ASP A O 1
ATOM 2674 N N . VAL A 1 332 ? -32.977 -15.738 -8.102 1.00 92.81 332 VAL A N 1
ATOM 2675 C CA . VAL A 1 332 ? -32.272 -14.721 -8.891 1.00 92.81 332 VAL A CA 1
ATOM 2676 C C . VAL A 1 332 ? -33.218 -14.166 -9.952 1.00 92.81 332 VAL A C 1
ATOM 2678 O O . VAL A 1 332 ? -33.765 -14.920 -10.755 1.00 92.81 332 VAL A O 1
ATOM 2681 N N . ASP A 1 333 ? -33.359 -12.845 -9.997 1.00 93.31 333 ASP A N 1
ATOM 2682 C CA . ASP A 1 333 ? -34.009 -12.137 -11.093 1.00 93.31 333 ASP A CA 1
ATOM 2683 C C . ASP A 1 333 ? -33.004 -11.995 -12.250 1.00 93.31 333 ASP A C 1
ATOM 2685 O O . ASP A 1 333 ? -32.028 -11.243 -12.127 1.00 93.31 333 ASP A O 1
ATOM 2689 N N . PRO A 1 334 ? -33.196 -12.709 -13.378 1.00 91.19 334 PRO A N 1
ATOM 2690 C CA . PRO A 1 334 ? -32.243 -12.696 -14.478 1.00 91.19 334 PRO A CA 1
ATOM 2691 C C . PRO A 1 334 ? -32.092 -11.309 -15.112 1.00 91.19 334 PRO A C 1
ATOM 2693 O O . PRO A 1 334 ? -31.020 -11.033 -15.644 1.00 91.19 334 PRO A O 1
ATOM 2696 N N . GLY A 1 335 ? -33.099 -10.432 -15.030 1.00 92.00 335 GLY A N 1
ATOM 2697 C CA . GLY A 1 335 ? -33.047 -9.083 -15.599 1.00 92.00 335 GLY A CA 1
ATOM 2698 C C . GLY A 1 335 ? -32.434 -8.038 -14.662 1.00 92.00 335 GLY A C 1
ATOM 2699 O O . GLY A 1 335 ? -32.100 -6.937 -15.100 1.00 92.00 335 GLY A O 1
ATOM 2700 N N . GLN A 1 336 ? -32.270 -8.328 -13.371 1.00 94.62 336 GLN A N 1
ATOM 2701 C CA . GLN A 1 336 ? -31.882 -7.307 -12.399 1.00 94.62 336 GLN A CA 1
ATOM 2702 C C . GLN A 1 336 ? -30.376 -6.991 -12.434 1.00 94.62 336 GLN A C 1
ATOM 2704 O O . GLN A 1 336 ? -29.538 -7.777 -11.984 1.00 94.62 336 GLN A O 1
ATOM 2709 N N . LEU A 1 337 ? -30.043 -5.784 -12.905 1.00 95.25 337 LEU A N 1
ATOM 2710 C CA . LEU A 1 337 ? -28.682 -5.241 -12.964 1.00 95.25 337 LEU A CA 1
ATOM 2711 C C . LEU A 1 337 ? -28.432 -4.290 -11.787 1.00 95.25 337 LEU A C 1
ATOM 2713 O O . LEU A 1 337 ? -28.957 -3.179 -11.754 1.00 95.25 337 LEU A O 1
ATOM 2717 N N . MET A 1 338 ? -27.580 -4.677 -10.843 1.00 95.44 338 MET A N 1
ATOM 2718 C CA . MET A 1 338 ? -27.215 -3.813 -9.721 1.00 95.44 338 MET A CA 1
ATOM 2719 C C . MET A 1 338 ? -26.050 -2.895 -10.089 1.00 95.44 338 MET A C 1
ATOM 2721 O O . MET A 1 338 ? -25.017 -3.346 -10.577 1.00 95.44 338 MET A O 1
ATOM 2725 N N . ILE A 1 339 ? -26.177 -1.605 -9.791 1.00 95.62 339 ILE A N 1
ATOM 2726 C CA . ILE A 1 339 ? -25.116 -0.608 -9.925 1.00 95.62 339 ILE A CA 1
ATOM 2727 C C . ILE A 1 339 ? -24.883 0.016 -8.547 1.00 95.62 339 ILE A C 1
ATOM 2729 O O . ILE A 1 339 ? -25.760 0.687 -8.005 1.00 95.62 339 ILE A O 1
ATOM 2733 N N . MET A 1 340 ? -23.704 -0.209 -7.964 1.00 94.38 340 MET A N 1
ATOM 2734 C CA . MET A 1 340 ? -23.402 0.184 -6.584 1.00 94.38 340 MET A CA 1
ATOM 2735 C C . MET A 1 340 ? -22.025 0.855 -6.469 1.00 94.38 340 MET A C 1
ATOM 2737 O O . MET A 1 340 ? -21.018 0.177 -6.233 1.00 94.38 340 MET A O 1
ATOM 2741 N N . PRO A 1 341 ? -21.935 2.184 -6.630 1.00 92.75 341 PRO A N 1
ATOM 2742 C CA . PRO A 1 341 ? -20.670 2.901 -6.525 1.00 92.75 341 PRO A CA 1
ATOM 2743 C C . PRO A 1 341 ? -20.223 3.127 -5.073 1.00 92.75 341 PRO A C 1
ATOM 2745 O O . PRO A 1 341 ? -21.024 3.373 -4.169 1.00 92.75 341 PRO A O 1
ATOM 2748 N N . THR A 1 342 ? -18.910 3.129 -4.839 1.00 89.19 342 THR A N 1
ATOM 2749 C CA . THR A 1 342 ? -18.319 3.430 -3.526 1.00 89.19 342 THR A CA 1
ATOM 2750 C C . THR A 1 342 ? -18.316 4.938 -3.255 1.00 89.19 342 THR A C 1
ATOM 2752 O O . THR A 1 342 ? -18.095 5.750 -4.154 1.00 89.19 342 THR A O 1
ATOM 2755 N N . TRP A 1 343 ? -18.484 5.350 -1.995 1.00 86.50 343 TRP A N 1
ATOM 2756 C CA . TRP A 1 343 ? -18.367 6.762 -1.611 1.00 86.50 343 TRP A CA 1
ATOM 2757 C C . TRP A 1 343 ? -16.951 7.332 -1.810 1.00 86.50 343 TRP A C 1
ATOM 2759 O O . TRP A 1 343 ? -15.954 6.604 -1.748 1.00 86.50 343 TRP A O 1
ATOM 2769 N N . ARG A 1 344 ? -16.852 8.653 -2.007 1.00 83.81 344 ARG A N 1
ATOM 2770 C CA . ARG A 1 344 ? -15.573 9.372 -2.116 1.00 83.81 344 ARG A CA 1
ATOM 2771 C C . ARG A 1 344 ? -15.369 10.291 -0.911 1.00 83.81 344 ARG A C 1
ATOM 2773 O O . ARG A 1 344 ? -16.114 11.253 -0.762 1.00 83.81 344 ARG A O 1
ATOM 2780 N N . PRO A 1 345 ? -14.337 10.072 -0.075 1.00 74.06 345 PRO A N 1
ATOM 2781 C CA . PRO A 1 345 ? -14.139 10.876 1.131 1.00 74.06 345 PRO A CA 1
ATOM 2782 C C . PRO A 1 345 ? -13.814 12.349 0.871 1.00 74.06 345 PRO A C 1
ATOM 2784 O O . PRO A 1 345 ? -13.947 13.158 1.781 1.00 74.06 345 PRO A O 1
ATOM 2787 N N . TRP A 1 346 ? -13.386 12.701 -0.343 1.00 78.25 346 TRP A N 1
ATOM 2788 C CA . TRP A 1 346 ? -13.146 14.086 -0.757 1.00 78.25 346 TRP A CA 1
ATOM 2789 C C . TRP A 1 346 ? -14.380 14.778 -1.356 1.00 78.25 346 TRP A C 1
ATOM 2791 O O . TRP A 1 346 ? -14.308 15.971 -1.621 1.00 78.25 346 TRP A O 1
ATOM 2801 N N . LEU A 1 347 ? -15.492 14.062 -1.564 1.00 80.62 347 LEU A N 1
ATOM 2802 C CA . LEU A 1 347 ? -16.749 14.616 -2.078 1.00 80.62 347 LEU A CA 1
ATOM 2803 C C . LEU A 1 347 ? -17.749 14.777 -0.930 1.00 80.62 347 LEU A C 1
ATOM 2805 O O . LEU A 1 347 ? -18.682 13.994 -0.785 1.00 80.62 347 LEU A O 1
ATOM 2809 N N . GLN A 1 348 ? -17.497 15.761 -0.067 1.00 72.94 348 GLN A N 1
ATOM 2810 C CA . GLN A 1 348 ? -18.394 16.105 1.047 1.00 72.94 348 GLN A CA 1
ATOM 2811 C C . GLN A 1 348 ? -19.185 17.390 0.798 1.00 72.94 348 GLN A C 1
ATOM 2813 O O . GLN A 1 348 ? -20.187 17.618 1.464 1.00 72.94 348 GLN A O 1
ATOM 2818 N N . ASP A 1 349 ? -18.736 18.212 -0.148 1.00 75.12 349 ASP A N 1
ATOM 2819 C CA . ASP A 1 349 ? -19.340 19.495 -0.477 1.00 75.12 349 ASP A CA 1
ATOM 2820 C C . ASP A 1 349 ? -20.340 19.338 -1.639 1.00 75.12 349 ASP A C 1
ATOM 2822 O O . ASP A 1 349 ? -19.930 18.889 -2.717 1.00 75.12 349 ASP A O 1
ATOM 2826 N N . PRO A 1 350 ? -21.626 19.690 -1.446 1.00 74.44 350 PRO A N 1
ATOM 2827 C CA . PRO A 1 350 ? -22.632 19.660 -2.502 1.00 74.44 350 PRO A CA 1
ATOM 2828 C C . PRO A 1 350 ? -22.285 20.483 -3.744 1.00 74.44 350 PRO A C 1
ATOM 2830 O O . PRO A 1 350 ? -22.590 20.037 -4.848 1.00 74.44 350 PRO A O 1
ATOM 2833 N N . GLU A 1 351 ? -21.623 21.636 -3.601 1.00 72.94 351 GLU A N 1
ATOM 2834 C CA . GLU A 1 351 ? -21.296 22.502 -4.747 1.00 72.94 351 GLU A CA 1
ATOM 2835 C C . GLU A 1 351 ? -20.275 21.820 -5.670 1.00 72.94 351 GLU A C 1
ATOM 2837 O O . GLU A 1 351 ? -20.456 21.743 -6.884 1.00 72.94 351 GLU A O 1
ATOM 2842 N N . HIS A 1 352 ? -19.254 21.202 -5.076 1.00 76.06 352 HIS A N 1
ATOM 2843 C CA . HIS A 1 352 ? -18.205 20.489 -5.804 1.00 76.06 352 HIS A CA 1
ATOM 2844 C C . HIS A 1 352 ? -18.615 19.072 -6.244 1.00 76.06 352 HIS A C 1
ATOM 2846 O O . HIS A 1 352 ? -17.927 18.454 -7.061 1.00 76.06 352 HIS A O 1
ATOM 2852 N N . PHE A 1 353 ? -19.707 18.515 -5.706 1.00 85.69 353 PHE A N 1
ATOM 2853 C CA . PHE A 1 353 ? -20.166 17.171 -6.062 1.00 85.69 353 PHE A CA 1
ATOM 2854 C C . PHE A 1 353 ? -20.621 17.096 -7.524 1.00 85.69 353 PHE A C 1
ATOM 2856 O O . PHE A 1 353 ? -20.217 16.180 -8.242 1.00 85.69 353 PHE A O 1
ATOM 2863 N N . VAL A 1 354 ? -21.411 18.070 -7.984 1.00 86.69 354 VAL A N 1
ATOM 2864 C CA . VAL A 1 354 ? -21.981 18.080 -9.343 1.00 86.69 354 VAL A CA 1
ATOM 2865 C C . VAL A 1 354 ? -20.899 18.268 -10.412 1.00 86.69 354 VAL A C 1
ATOM 2867 O O . VAL A 1 354 ? -20.998 17.714 -11.503 1.00 86.69 354 VAL A O 1
ATOM 2870 N N . GLU A 1 355 ? -19.827 18.991 -10.102 1.00 83.69 355 GLU A N 1
ATOM 2871 C CA . GLU A 1 355 ? -18.685 19.182 -11.008 1.00 83.69 355 GLU A CA 1
ATOM 2872 C C . GLU A 1 355 ? -17.695 18.007 -10.984 1.00 83.69 355 GLU A C 1
ATOM 2874 O O . GLU A 1 355 ? -16.763 17.951 -11.784 1.00 83.69 355 GLU A O 1
ATOM 2879 N N . SER A 1 356 ? -17.875 17.052 -10.069 1.00 84.75 356 SER A N 1
ATOM 2880 C CA . SER A 1 356 ? -16.921 15.963 -9.889 1.00 84.75 356 SER A CA 1
ATOM 2881 C C . SER A 1 356 ? -16.960 14.942 -11.027 1.00 84.75 356 SER A C 1
ATOM 2883 O O . SER A 1 356 ? -18.029 14.551 -11.502 1.00 84.75 356 SER A O 1
ATOM 2885 N N . ASP A 1 357 ? -15.785 14.396 -11.369 1.00 85.56 357 ASP A N 1
ATOM 2886 C CA . ASP A 1 357 ? -15.665 13.249 -12.281 1.00 85.56 357 ASP A CA 1
ATOM 2887 C C . ASP A 1 357 ? -16.582 12.094 -11.858 1.00 85.56 357 ASP A C 1
ATOM 2889 O O . ASP A 1 357 ? -17.179 11.432 -12.697 1.00 85.56 357 ASP A O 1
ATOM 2893 N N . TYR A 1 358 ? -16.739 11.874 -10.548 1.00 90.06 358 TYR A N 1
ATOM 2894 C CA . TYR A 1 358 ? -17.622 10.843 -10.010 1.00 90.06 358 TYR A CA 1
ATOM 2895 C C . TYR A 1 358 ? -19.064 11.029 -10.484 1.00 90.06 358 TYR A C 1
ATOM 2897 O O . TYR A 1 358 ? -19.645 10.109 -11.057 1.00 90.06 358 TYR A O 1
ATOM 2905 N N . PHE A 1 359 ? -19.638 12.213 -10.265 1.00 91.69 359 PHE A N 1
ATOM 2906 C CA . PHE A 1 359 ? -21.017 12.479 -10.656 1.00 91.69 359 PHE A CA 1
ATOM 2907 C C . PHE A 1 359 ? -21.181 12.414 -12.175 1.00 91.69 359 PHE A C 1
ATOM 2909 O O . PHE A 1 359 ? -22.085 11.736 -12.661 1.00 91.69 359 PHE A O 1
ATOM 2916 N N . GLN A 1 360 ? -20.278 13.053 -12.924 1.00 91.38 360 GLN A N 1
ATOM 2917 C CA . GLN A 1 360 ? -20.356 13.110 -14.384 1.00 91.38 360 GLN A CA 1
ATOM 2918 C C . GLN A 1 360 ? -20.272 11.719 -15.024 1.00 91.38 360 GLN A C 1
ATOM 2920 O O . GLN A 1 360 ? -21.064 11.406 -15.910 1.00 91.38 360 GLN A O 1
ATOM 2925 N N . ARG A 1 361 ? -19.373 10.848 -14.546 1.00 92.94 361 ARG A N 1
ATOM 2926 C CA . ARG A 1 361 ? -19.200 9.488 -15.083 1.00 92.94 361 ARG A CA 1
ATOM 2927 C C . ARG A 1 361 ? -20.383 8.577 -14.774 1.00 92.94 361 ARG A C 1
ATOM 2929 O O . ARG A 1 361 ? -20.875 7.908 -15.677 1.00 92.94 361 ARG A O 1
ATOM 2936 N N . TRP A 1 362 ? -20.878 8.570 -13.534 1.00 94.44 362 TRP A N 1
ATOM 2937 C CA . TRP A 1 362 ? -22.051 7.757 -13.192 1.00 94.44 362 TRP A CA 1
ATOM 2938 C C . TRP A 1 362 ? -23.313 8.268 -13.883 1.00 94.44 362 TRP A C 1
ATOM 2940 O O . TRP A 1 362 ? -24.066 7.467 -14.425 1.00 94.44 362 TRP A O 1
ATOM 2950 N N . LYS A 1 363 ? -23.523 9.588 -13.944 1.00 93.81 363 LYS A N 1
ATOM 2951 C CA . LYS A 1 363 ? -24.642 10.175 -14.690 1.00 93.81 363 LYS A CA 1
ATOM 2952 C C . LYS A 1 363 ? -24.581 9.819 -16.176 1.00 93.81 363 LYS A C 1
ATOM 2954 O O . LYS A 1 363 ? -25.609 9.448 -16.736 1.00 93.81 363 LYS A O 1
ATOM 2959 N N . SER A 1 364 ? -23.402 9.906 -16.794 1.00 94.50 364 SER A N 1
ATOM 2960 C CA . SER A 1 364 ? -23.188 9.531 -18.198 1.00 94.50 364 SER A CA 1
ATOM 2961 C C . SER A 1 364 ? -23.593 8.075 -18.448 1.00 94.50 364 SER A C 1
ATOM 2963 O O . SER A 1 364 ? -24.512 7.829 -19.225 1.00 94.50 364 SER A O 1
ATOM 2965 N N . LEU A 1 365 ? -23.050 7.129 -17.670 1.00 95.44 365 LEU A N 1
ATOM 2966 C CA . LEU A 1 365 ? -23.400 5.709 -17.774 1.00 95.44 365 LEU A CA 1
ATOM 2967 C C . LEU A 1 365 ? -24.908 5.460 -17.597 1.00 95.44 365 LEU A C 1
ATOM 2969 O O . LEU A 1 365 ? -25.516 4.764 -18.405 1.00 95.44 365 LEU A O 1
ATOM 2973 N N . LEU A 1 366 ? -25.519 6.045 -16.560 1.00 94.31 366 LEU A N 1
ATOM 2974 C CA . LEU A 1 366 ? -26.941 5.863 -16.237 1.00 94.31 366 LEU A CA 1
ATOM 2975 C C . LEU A 1 366 ? -27.886 6.462 -17.294 1.00 94.31 366 LEU A C 1
ATOM 2977 O O . LEU A 1 366 ? -29.036 6.044 -17.387 1.00 94.31 366 LEU A O 1
ATOM 2981 N N . THR A 1 367 ? -27.423 7.430 -18.088 1.00 93.75 367 THR A N 1
ATOM 2982 C CA . THR A 1 367 ? -28.221 8.083 -19.144 1.00 93.75 367 THR A CA 1
ATOM 2983 C C . THR A 1 367 ? -27.835 7.666 -20.559 1.00 93.75 367 THR A C 1
ATOM 2985 O O . THR A 1 367 ? -28.423 8.167 -21.518 1.00 93.75 367 THR A O 1
ATOM 2988 N N . SER A 1 368 ? -26.889 6.737 -20.689 1.00 94.50 368 SER A N 1
ATOM 2989 C CA . SER A 1 368 ? -26.363 6.258 -21.961 1.00 94.50 368 SER A CA 1
ATOM 2990 C C . SER A 1 368 ? -27.451 5.612 -22.823 1.00 94.50 368 SER A C 1
ATOM 2992 O O . SER A 1 368 ? -28.150 4.690 -22.390 1.00 94.50 368 SER A O 1
ATOM 2994 N N . ASP A 1 369 ? -27.555 6.035 -24.085 1.00 94.31 369 ASP A N 1
ATOM 2995 C CA . ASP A 1 369 ? -28.469 5.419 -25.059 1.00 94.31 369 ASP A CA 1
ATOM 2996 C C . ASP A 1 369 ? -28.105 3.954 -25.337 1.00 94.31 369 ASP A C 1
ATOM 2998 O O . ASP A 1 369 ? -28.972 3.120 -25.614 1.00 94.31 369 ASP A O 1
ATOM 3002 N N . ARG A 1 370 ? -26.821 3.606 -25.197 1.00 95.25 370 ARG A N 1
ATOM 3003 C CA . ARG A 1 370 ? -26.356 2.225 -25.329 1.00 95.25 370 ARG A CA 1
ATOM 3004 C C . ARG A 1 370 ? -26.787 1.379 -24.129 1.00 95.25 370 ARG A C 1
ATOM 3006 O O . ARG A 1 370 ? -27.223 0.251 -24.335 1.00 95.25 370 ARG A O 1
ATOM 3013 N N . LEU A 1 371 ? -26.772 1.926 -22.908 1.00 95.06 371 LEU A N 1
ATOM 3014 C CA . LEU A 1 371 ? -27.359 1.241 -21.749 1.00 95.06 371 LEU A CA 1
ATOM 3015 C C . LEU A 1 371 ? -28.870 1.039 -21.930 1.00 95.06 371 LEU A C 1
ATOM 3017 O O . LEU A 1 371 ? -29.356 -0.061 -21.691 1.00 95.06 371 LEU A O 1
ATOM 3021 N N . ARG A 1 372 ? -29.604 2.051 -22.416 1.00 94.44 372 ARG A N 1
ATOM 3022 C CA . ARG A 1 372 ? -31.039 1.915 -22.744 1.00 94.44 372 ARG A CA 1
ATOM 3023 C C . ARG A 1 372 ? -31.299 0.814 -23.769 1.00 94.44 372 ARG A C 1
ATOM 3025 O O . ARG A 1 372 ? -32.190 -0.003 -23.574 1.00 94.44 372 ARG A O 1
ATOM 3032 N N . SER A 1 373 ? -30.472 0.744 -24.808 1.00 95.12 373 SER A N 1
ATOM 3033 C CA . SER A 1 373 ? -30.565 -0.312 -25.821 1.00 95.12 373 SER A CA 1
ATOM 3034 C C . SER A 1 373 ? -30.337 -1.704 -25.220 1.00 95.12 373 SER A C 1
ATOM 3036 O O . SER A 1 373 ? -31.028 -2.648 -25.589 1.00 95.12 373 SER A O 1
ATOM 3038 N N . LEU A 1 374 ? -29.402 -1.846 -24.271 1.00 94.25 374 LEU A N 1
ATOM 3039 C CA . LEU A 1 374 ? -29.176 -3.108 -23.554 1.00 94.25 374 LEU A CA 1
ATOM 3040 C C . LEU A 1 374 ? -30.340 -3.466 -22.626 1.00 94.25 374 LEU A C 1
ATOM 3042 O O . LEU A 1 374 ? -30.722 -4.633 -22.570 1.00 94.25 374 LEU A O 1
ATOM 3046 N N . ILE A 1 375 ? -30.914 -2.470 -21.945 1.00 94.12 375 ILE A N 1
ATOM 3047 C CA . ILE A 1 375 ? -32.109 -2.627 -21.109 1.00 94.12 375 ILE A CA 1
ATOM 3048 C C . ILE A 1 375 ? -33.263 -3.194 -21.939 1.00 94.12 375 ILE A C 1
ATOM 3050 O O . ILE A 1 375 ? -33.855 -4.190 -21.542 1.00 94.12 375 ILE A O 1
ATOM 3054 N N . GLU A 1 376 ? -33.533 -2.624 -23.114 1.00 94.31 376 GLU A N 1
ATOM 3055 C CA . GLU A 1 376 ? -34.591 -3.102 -24.012 1.00 94.31 376 GLU A CA 1
ATOM 3056 C C . GLU A 1 376 ? -34.265 -4.469 -24.637 1.00 94.31 376 GLU A C 1
ATOM 3058 O O . GLU A 1 376 ? -35.132 -5.337 -24.713 1.00 94.31 376 GLU A O 1
ATOM 3063 N N . LYS A 1 377 ? -33.014 -4.687 -25.071 1.00 94.19 377 LYS A N 1
ATOM 3064 C CA . LYS A 1 377 ? -32.568 -5.934 -25.724 1.00 94.19 377 LYS A CA 1
ATOM 3065 C C . LYS A 1 377 ? -32.654 -7.146 -24.793 1.00 94.19 377 LYS A C 1
ATOM 3067 O O . LYS A 1 377 ? -32.954 -8.241 -25.266 1.00 94.19 377 LYS A O 1
ATOM 3072 N N . HIS A 1 378 ? -32.358 -6.962 -23.507 1.00 92.81 378 HIS A N 1
ATOM 3073 C CA . HIS A 1 378 ? -32.242 -8.047 -22.527 1.00 92.81 378 HIS A CA 1
ATOM 3074 C C . HIS A 1 378 ? -33.298 -8.001 -21.408 1.00 92.81 378 HIS A C 1
ATOM 3076 O O . HIS A 1 378 ? -33.194 -8.792 -20.476 1.00 92.81 378 HIS A O 1
ATOM 3082 N N . ASP A 1 379 ? -34.303 -7.122 -21.506 1.00 93.00 379 ASP A N 1
ATOM 3083 C CA . ASP A 1 379 ? -35.360 -6.922 -20.495 1.00 93.00 379 ASP A CA 1
ATOM 3084 C C . ASP A 1 379 ? -34.793 -6.651 -19.086 1.00 93.00 379 ASP A C 1
ATOM 3086 O O . ASP A 1 379 ? -35.141 -7.295 -18.095 1.00 93.00 379 ASP A O 1
ATOM 3090 N N . LEU A 1 380 ? -33.829 -5.725 -19.006 1.00 93.44 380 LEU A N 1
ATOM 3091 C CA . LEU A 1 380 ? -33.102 -5.461 -17.763 1.00 93.44 380 LEU A CA 1
ATOM 3092 C C . LEU A 1 380 ? -33.863 -4.511 -16.833 1.00 93.44 380 LEU A C 1
ATOM 3094 O O . LEU A 1 380 ? -34.448 -3.519 -17.257 1.00 93.44 380 LEU A O 1
ATOM 3098 N N . THR A 1 381 ? -33.729 -4.735 -15.529 1.00 93.44 381 THR A N 1
ATOM 3099 C CA . THR A 1 381 ? -34.210 -3.842 -14.471 1.00 93.44 381 THR A CA 1
ATOM 3100 C C . THR A 1 381 ? -33.014 -3.298 -13.684 1.00 93.44 381 THR A C 1
ATOM 3102 O O . THR A 1 381 ? -32.586 -3.913 -12.703 1.00 93.44 381 THR A O 1
ATOM 3105 N N . PRO A 1 382 ? -32.412 -2.170 -14.109 1.00 93.12 382 PRO A N 1
ATOM 3106 C CA . PRO A 1 382 ? -31.280 -1.587 -13.405 1.00 93.12 382 PRO A CA 1
ATOM 3107 C C . PRO A 1 382 ? -31.697 -0.981 -12.059 1.00 93.12 382 PRO A C 1
ATOM 3109 O O . PRO A 1 382 ? -32.689 -0.252 -11.959 1.00 93.12 382 PRO A O 1
ATOM 3112 N N . ILE A 1 383 ? -30.892 -1.238 -11.030 1.00 93.25 383 ILE A N 1
ATOM 3113 C CA . ILE A 1 383 ? -31.042 -0.689 -9.682 1.00 93.25 383 ILE A CA 1
ATOM 3114 C C . ILE A 1 383 ? -29.772 0.073 -9.318 1.00 93.25 383 ILE A C 1
ATOM 3116 O O . ILE A 1 383 ? -28.683 -0.496 -9.303 1.00 93.25 383 ILE A O 1
ATOM 3120 N N . PHE A 1 384 ? -29.909 1.353 -8.978 1.00 93.38 384 PHE A N 1
ATOM 3121 C CA . PHE A 1 384 ? -28.805 2.200 -8.540 1.00 93.38 384 PHE A CA 1
ATOM 3122 C C . PHE A 1 384 ? -28.814 2.351 -7.015 1.00 93.38 384 PHE A C 1
ATOM 3124 O O . PHE A 1 384 ? -29.674 3.022 -6.449 1.00 93.38 384 PHE A O 1
ATOM 3131 N N . CYS A 1 385 ? -27.857 1.716 -6.339 1.00 91.00 385 CYS A N 1
ATOM 3132 C CA . CYS A 1 385 ? -27.748 1.712 -4.881 1.00 91.00 385 CYS A CA 1
ATOM 3133 C C . CYS A 1 385 ? -26.597 2.620 -4.427 1.00 91.00 385 CYS A C 1
ATOM 3135 O O . CYS A 1 385 ? -25.420 2.278 -4.571 1.00 91.00 385 CYS A O 1
ATOM 3137 N N . LEU A 1 386 ? -26.925 3.787 -3.866 1.00 86.44 386 LEU A N 1
ATOM 3138 C CA . LEU A 1 386 ? -25.922 4.718 -3.345 1.00 86.44 386 LEU A CA 1
ATOM 3139 C C . LEU A 1 386 ? -25.410 4.290 -1.966 1.00 86.44 386 LEU A C 1
ATOM 3141 O O . LEU A 1 386 ? -26.163 3.900 -1.074 1.00 86.44 386 LEU A O 1
ATOM 3145 N N . HIS A 1 387 ? -24.105 4.444 -1.753 1.00 82.88 387 HIS A N 1
ATOM 3146 C CA . HIS A 1 387 ? -23.504 4.260 -0.434 1.00 82.88 387 HIS A CA 1
ATOM 3147 C C . HIS A 1 387 ? -24.126 5.229 0.603 1.00 82.88 387 HIS A C 1
ATOM 3149 O O . HIS A 1 387 ? -24.343 6.389 0.253 1.00 82.88 387 HIS A O 1
ATOM 3155 N N . PRO A 1 388 ? -24.307 4.836 1.885 1.00 76.12 388 PRO A N 1
ATOM 3156 C CA . PRO A 1 388 ? -24.855 5.681 2.961 1.00 76.12 388 PRO A CA 1
ATOM 3157 C C . PRO A 1 388 ? -24.351 7.134 2.980 1.00 76.12 388 PRO A C 1
ATOM 3159 O O . PRO A 1 388 ? -25.126 8.075 2.861 1.00 76.12 388 PRO A O 1
ATOM 3162 N N . ASN A 1 389 ? -23.028 7.331 3.004 1.00 78.38 389 ASN A N 1
ATOM 3163 C CA . ASN A 1 389 ? -22.402 8.666 2.990 1.00 78.38 389 ASN A CA 1
ATOM 3164 C C . ASN A 1 389 ? -22.675 9.514 1.727 1.00 78.38 389 ASN A C 1
ATOM 3166 O O . ASN A 1 389 ? -22.336 10.692 1.711 1.00 78.38 389 ASN A O 1
ATOM 3170 N N . MET A 1 390 ? -23.226 8.927 0.662 1.00 83.00 390 MET A N 1
ATOM 3171 C CA . MET A 1 390 ? -23.578 9.611 -0.589 1.00 83.00 390 MET A CA 1
ATOM 3172 C C . MET A 1 390 ? -25.088 9.837 -0.724 1.00 83.00 390 MET A C 1
ATOM 3174 O O . MET A 1 390 ? -25.512 10.482 -1.678 1.00 83.00 390 MET A O 1
ATOM 3178 N N . GLN A 1 391 ? -25.904 9.339 0.212 1.00 80.69 391 GLN A N 1
ATOM 3179 C CA . GLN A 1 391 ? -27.367 9.429 0.142 1.00 80.69 391 GLN A CA 1
ATOM 3180 C C . GLN A 1 391 ? -27.874 10.875 0.151 1.00 80.69 391 GLN A C 1
ATOM 3182 O O . GLN A 1 391 ? -28.890 11.169 -0.473 1.00 80.69 391 GLN A O 1
ATOM 3187 N N . GLN A 1 392 ? -27.125 11.803 0.755 1.00 83.62 392 GLN A N 1
ATOM 3188 C CA . GLN A 1 392 ? -27.406 13.243 0.679 1.00 83.62 392 GLN A CA 1
ATOM 3189 C C . GLN A 1 392 ? -27.422 13.798 -0.759 1.00 83.62 392 GLN A C 1
ATOM 3191 O O . GLN A 1 392 ? -27.980 14.862 -0.995 1.00 83.62 392 GLN A O 1
ATOM 3196 N N . PHE A 1 393 ? -26.836 13.075 -1.719 1.00 86.88 393 PHE A N 1
ATOM 3197 C CA . PHE A 1 393 ? -26.787 13.439 -3.135 1.00 86.88 393 PHE A CA 1
ATOM 3198 C C . PHE A 1 393 ? -27.761 12.631 -4.006 1.00 86.88 393 PHE A C 1
ATOM 3200 O O . PHE A 1 393 ? -27.731 12.765 -5.228 1.00 86.88 393 PHE A O 1
ATOM 3207 N N . SER A 1 394 ? -28.600 11.779 -3.404 1.00 86.00 394 SER A N 1
ATOM 3208 C CA . SER A 1 394 ? -29.535 10.895 -4.120 1.00 86.00 394 SER A CA 1
ATOM 3209 C C . SER A 1 394 ? -30.451 11.651 -5.082 1.00 86.00 394 SER A C 1
ATOM 3211 O O . SER A 1 394 ? -30.603 11.224 -6.223 1.00 86.00 394 SER A O 1
ATOM 3213 N N . SER A 1 395 ? -30.936 12.829 -4.681 1.00 87.62 395 SER A N 1
ATOM 3214 C CA . SER A 1 395 ? -31.819 13.675 -5.493 1.00 87.62 395 SER A CA 1
ATOM 3215 C C . SER A 1 395 ? -31.218 14.118 -6.832 1.00 87.62 395 SER A C 1
ATOM 3217 O O . SER A 1 395 ? -31.949 14.405 -7.776 1.00 87.62 395 SER A O 1
ATOM 3219 N N . HIS A 1 396 ? -29.886 14.138 -6.972 1.00 87.81 396 HIS A N 1
ATOM 3220 C CA . HIS A 1 396 ? -29.234 14.445 -8.249 1.00 87.81 396 HIS A CA 1
ATOM 3221 C C . HIS A 1 396 ? -29.351 13.317 -9.287 1.00 87.81 396 HIS A C 1
ATOM 3223 O O . HIS A 1 396 ? -29.035 13.539 -10.459 1.00 87.81 396 HIS A O 1
ATOM 3229 N N . PHE A 1 397 ? -29.781 12.124 -8.869 1.00 87.62 397 PHE A N 1
ATOM 3230 C CA . PHE A 1 397 ? -30.000 10.956 -9.724 1.00 87.62 397 PHE A CA 1
ATOM 3231 C C . PHE A 1 397 ? -31.487 10.685 -9.997 1.00 87.62 397 PHE A C 1
ATOM 3233 O O . PHE A 1 397 ? -31.816 9.749 -10.730 1.00 87.62 397 PHE A O 1
ATOM 3240 N N . ASP A 1 398 ? -32.386 11.514 -9.462 1.00 82.81 398 ASP A N 1
ATOM 3241 C CA . ASP A 1 398 ? -33.817 11.408 -9.724 1.00 82.81 398 ASP A CA 1
ATOM 3242 C C . ASP A 1 398 ? -34.138 11.731 -11.192 1.00 82.81 398 ASP A C 1
ATOM 3244 O O . ASP A 1 398 ? -33.519 12.585 -11.831 1.00 82.81 398 ASP A O 1
ATOM 3248 N N . GLY A 1 399 ? -35.133 11.039 -11.752 1.00 76.81 399 GLY A N 1
ATOM 3249 C CA . GLY A 1 399 ? -35.609 11.287 -13.117 1.00 76.81 399 GLY A CA 1
ATOM 3250 C C . GLY A 1 399 ? -34.703 10.757 -14.237 1.00 76.81 399 GLY A C 1
ATOM 3251 O O . GLY A 1 399 ? -35.016 10.968 -15.406 1.00 76.81 399 GLY A O 1
ATOM 3252 N N . LEU A 1 400 ? -33.627 10.025 -13.917 1.00 82.12 400 LEU A N 1
ATOM 3253 C CA . LEU A 1 400 ? -32.738 9.408 -14.917 1.00 82.12 400 LEU A CA 1
ATOM 3254 C C . LEU A 1 400 ? -33.318 8.135 -15.569 1.00 82.12 400 LEU A C 1
ATOM 3256 O O . LEU A 1 400 ? -32.684 7.551 -16.442 1.00 82.12 400 LEU A O 1
ATOM 3260 N N . GLY A 1 401 ? -34.523 7.710 -15.173 1.00 74.69 401 GLY A N 1
ATOM 3261 C CA . GLY A 1 401 ? -35.186 6.514 -15.711 1.00 74.69 401 GLY A CA 1
ATOM 3262 C C . GLY A 1 401 ? -34.689 5.190 -15.118 1.00 74.69 401 GLY A C 1
ATOM 3263 O O . GLY A 1 401 ? -35.016 4.135 -15.649 1.00 74.69 401 GLY A O 1
ATOM 3264 N N . ILE A 1 402 ? -33.922 5.237 -14.024 1.00 85.44 402 ILE A N 1
ATOM 3265 C CA . ILE A 1 402 ? -33.402 4.073 -13.290 1.00 85.44 402 ILE A CA 1
ATOM 3266 C C . ILE A 1 402 ? -33.900 4.139 -11.845 1.00 85.44 402 ILE A C 1
ATOM 3268 O O . ILE A 1 402 ? -34.002 5.225 -11.270 1.00 85.44 402 ILE A O 1
ATOM 3272 N N . ARG A 1 403 ? -34.211 2.984 -11.246 1.00 88.62 403 ARG A N 1
ATOM 3273 C CA . ARG A 1 403 ? -34.636 2.916 -9.844 1.00 88.62 403 ARG A CA 1
ATOM 3274 C C . ARG A 1 403 ? -33.451 3.218 -8.927 1.00 88.62 403 ARG A C 1
ATOM 3276 O O . ARG A 1 403 ? -32.521 2.418 -8.844 1.00 88.62 403 ARG A O 1
ATOM 3283 N N . VAL A 1 404 ? -33.506 4.338 -8.214 1.00 86.69 404 VAL A N 1
ATOM 3284 C CA . VAL A 1 404 ? -32.548 4.673 -7.153 1.00 86.69 404 VAL A CA 1
ATOM 3285 C C . VAL A 1 404 ? -33.053 4.082 -5.840 1.00 86.69 404 VAL A C 1
ATOM 3287 O O . VAL A 1 404 ? -34.172 4.373 -5.433 1.00 86.69 404 VAL A O 1
ATOM 3290 N N . VAL A 1 405 ? -32.245 3.238 -5.196 1.00 84.19 405 VAL A N 1
ATOM 3291 C CA . VAL A 1 405 ? -32.562 2.650 -3.886 1.00 84.19 405 VAL A CA 1
ATOM 3292 C C . VAL A 1 405 ? -31.891 3.464 -2.788 1.00 84.19 405 VAL A C 1
ATOM 3294 O O . VAL A 1 405 ? -30.669 3.669 -2.792 1.00 84.19 405 VAL A O 1
ATOM 3297 N N . VAL A 1 406 ? -32.705 3.909 -1.834 1.00 75.62 406 VAL A N 1
ATOM 3298 C CA . VAL A 1 406 ? -32.266 4.691 -0.674 1.00 75.62 406 VAL A CA 1
ATOM 3299 C C . VAL A 1 406 ? -31.998 3.757 0.510 1.00 75.62 406 VAL A C 1
ATOM 3301 O O . VAL A 1 406 ? -32.587 2.683 0.640 1.00 75.62 406 VAL A O 1
ATOM 3304 N N . GLN A 1 407 ? -31.063 4.138 1.381 1.00 65.12 407 GLN A N 1
ATOM 3305 C CA . GLN A 1 407 ? -30.709 3.347 2.559 1.00 65.12 407 GLN A CA 1
ATOM 3306 C C . GLN A 1 407 ? -31.935 3.075 3.450 1.00 65.12 407 GLN A C 1
ATOM 3308 O O . GLN A 1 407 ? -32.672 3.995 3.792 1.00 65.12 407 GLN A O 1
ATOM 3313 N N . GLY A 1 408 ? -32.109 1.812 3.855 1.00 65.31 408 GLY A N 1
ATOM 3314 C CA . GLY A 1 408 ? -33.226 1.358 4.692 1.00 65.31 408 GLY A CA 1
ATOM 3315 C C . GLY A 1 408 ? -34.470 0.917 3.912 1.00 65.31 408 GLY A C 1
ATOM 3316 O O . GLY A 1 408 ? -35.364 0.331 4.512 1.00 65.31 408 GLY A O 1
ATOM 3317 N N . GLU A 1 409 ? -34.526 1.143 2.593 1.00 73.69 409 GLU A N 1
ATOM 3318 C CA . GLU A 1 409 ? -35.637 0.682 1.746 1.00 73.69 409 GLU A CA 1
ATOM 3319 C C . GLU A 1 409 ? -35.587 -0.836 1.509 1.00 73.69 409 GLU A C 1
ATOM 3321 O O . GLU A 1 409 ? -36.612 -1.511 1.584 1.00 73.69 409 GLU A O 1
ATOM 3326 N N . ILE A 1 410 ? -34.395 -1.376 1.221 1.00 78.56 410 ILE A N 1
ATOM 3327 C CA . ILE A 1 410 ? -34.161 -2.802 0.948 1.00 78.56 410 ILE A CA 1
ATOM 3328 C C . ILE A 1 410 ? -32.842 -3.236 1.596 1.00 78.56 410 ILE A C 1
ATOM 3330 O O . ILE A 1 410 ? -31.857 -2.495 1.572 1.00 78.56 410 ILE A O 1
ATOM 3334 N N . ASP A 1 411 ? -32.815 -4.453 2.143 1.00 80.94 411 ASP A N 1
ATOM 3335 C CA . ASP A 1 411 ? -31.589 -5.104 2.607 1.00 80.94 411 ASP A CA 1
ATOM 3336 C C . ASP A 1 411 ? -30.614 -5.329 1.435 1.00 80.94 411 ASP A C 1
ATOM 3338 O O . ASP A 1 411 ? -30.948 -5.938 0.415 1.00 80.94 411 ASP A O 1
ATOM 3342 N N . VAL A 1 412 ? -29.377 -4.855 1.586 1.00 84.25 412 VAL A N 1
ATOM 3343 C CA . VAL A 1 412 ? -28.322 -5.016 0.580 1.00 84.25 412 VAL A CA 1
ATOM 3344 C C . VAL A 1 412 ? -28.012 -6.494 0.326 1.00 84.25 412 VAL A C 1
ATOM 3346 O O . VAL A 1 412 ? -27.793 -6.859 -0.823 1.00 84.25 412 VAL A O 1
ATOM 3349 N N . GLN A 1 413 ? -28.025 -7.363 1.343 1.00 85.25 413 GLN A N 1
ATOM 3350 C CA . GLN A 1 413 ? -27.794 -8.803 1.156 1.00 85.25 413 GLN A CA 1
ATOM 3351 C C . GLN A 1 413 ? -28.869 -9.427 0.261 1.00 85.25 413 GLN A C 1
ATOM 3353 O O . GLN A 1 413 ? -28.546 -10.220 -0.624 1.00 85.25 413 GLN A O 1
ATOM 3358 N N . LEU A 1 414 ? -30.129 -9.016 0.429 1.00 88.69 414 LEU A N 1
ATOM 3359 C CA . LEU A 1 414 ? -31.220 -9.452 -0.438 1.00 88.69 414 LEU A CA 1
ATOM 3360 C C . LEU A 1 414 ? -30.990 -8.995 -1.885 1.00 88.69 414 LEU A C 1
ATOM 3362 O O . LEU A 1 414 ? -31.098 -9.814 -2.795 1.00 88.69 414 LEU A O 1
ATOM 3366 N N . LEU A 1 415 ? -30.599 -7.733 -2.099 1.00 90.75 415 LEU A N 1
ATOM 3367 C CA . LEU A 1 415 ? -30.278 -7.221 -3.438 1.00 90.75 415 LEU A CA 1
ATOM 3368 C C . LEU A 1 415 ? -29.140 -8.007 -4.102 1.00 90.75 415 LEU A C 1
ATOM 3370 O O . LEU A 1 415 ? -29.252 -8.370 -5.269 1.00 90.75 415 LEU A O 1
ATOM 3374 N N . LEU A 1 416 ? -28.074 -8.343 -3.367 1.00 92.69 416 LEU A N 1
ATOM 3375 C CA . LEU A 1 416 ? -26.967 -9.148 -3.904 1.00 92.69 416 LEU A CA 1
ATOM 3376 C C . LEU A 1 416 ? -27.431 -10.546 -4.349 1.00 92.69 416 LEU A C 1
ATOM 3378 O O . LEU A 1 416 ? -26.972 -11.070 -5.370 1.00 92.69 416 LEU A O 1
ATOM 3382 N N . LYS A 1 417 ? -28.355 -11.160 -3.603 1.00 93.62 417 LYS A N 1
ATOM 3383 C CA . LYS A 1 417 ? -28.906 -12.480 -3.938 1.00 93.62 417 LYS A CA 1
ATOM 3384 C C . LYS A 1 417 ? -29.904 -12.425 -5.091 1.00 93.62 417 LYS A C 1
ATOM 3386 O O . LYS A 1 417 ? -29.863 -13.312 -5.936 1.00 93.62 417 LYS A O 1
ATOM 3391 N N . GLN A 1 418 ? -30.719 -11.378 -5.184 1.00 94.44 418 GLN A N 1
ATOM 3392 C CA . GLN A 1 418 ? -31.699 -11.212 -6.262 1.00 94.44 418 GLN A CA 1
ATOM 3393 C C . GLN A 1 418 ? -31.067 -10.781 -7.587 1.00 94.44 418 GLN A C 1
ATOM 3395 O O . GLN A 1 418 ? -31.449 -11.292 -8.632 1.00 94.44 418 GLN A O 1
ATOM 3400 N N . SER A 1 419 ? -30.083 -9.881 -7.570 1.00 95.38 419 SER A N 1
ATOM 3401 C CA . SER A 1 419 ? -29.478 -9.348 -8.796 1.00 95.38 419 SER A CA 1
ATOM 3402 C C . SER A 1 419 ? -28.672 -10.402 -9.557 1.00 95.38 419 SER A C 1
ATOM 3404 O O . SER A 1 419 ? -27.967 -11.211 -8.946 1.00 95.38 419 SER A O 1
ATOM 3406 N N . SER A 1 420 ? -28.730 -10.386 -10.890 1.00 95.31 420 SER A N 1
ATOM 3407 C CA . SER A 1 420 ? -27.983 -11.308 -11.758 1.00 95.31 420 SER A CA 1
ATOM 3408 C C . SER A 1 420 ? -26.574 -10.805 -12.082 1.00 95.31 420 SER A C 1
ATOM 3410 O O . SER A 1 420 ? -25.668 -11.610 -12.290 1.00 95.31 420 SER A O 1
ATOM 3412 N N . MET A 1 421 ? -26.354 -9.486 -12.055 1.00 96.31 421 MET A N 1
ATOM 3413 C CA . MET A 1 421 ? -25.066 -8.853 -12.352 1.00 96.31 421 MET A CA 1
ATOM 3414 C C . MET A 1 421 ? -24.817 -7.608 -11.487 1.00 96.31 421 MET A C 1
ATOM 3416 O O . MET A 1 421 ? -25.757 -6.891 -11.145 1.00 96.31 421 MET A O 1
ATOM 3420 N N . LEU A 1 422 ? -23.543 -7.322 -11.181 1.00 97.31 422 LEU A N 1
ATOM 3421 C CA . LEU A 1 422 ? -23.114 -6.139 -10.427 1.00 97.31 422 LEU A CA 1
ATOM 3422 C C . LEU A 1 422 ? -22.126 -5.268 -11.218 1.00 97.31 422 LEU A C 1
ATOM 3424 O O . LEU A 1 422 ? -21.096 -5.744 -11.692 1.00 97.31 422 LEU A O 1
ATOM 3428 N N . VAL A 1 423 ? -22.375 -3.960 -11.253 1.00 97.25 423 VAL A N 1
ATOM 3429 C CA . VAL A 1 423 ? -21.414 -2.925 -11.652 1.00 97.25 423 VAL A CA 1
ATOM 3430 C C . VAL A 1 423 ? -21.038 -2.111 -10.417 1.00 97.25 423 VAL A C 1
ATOM 3432 O O . VAL A 1 423 ? -21.887 -1.523 -9.749 1.00 97.25 423 VAL A O 1
ATOM 3435 N N . THR A 1 424 ? -19.753 -2.065 -10.088 1.00 95.44 424 THR A N 1
ATOM 3436 C CA . THR A 1 424 ? -19.226 -1.304 -8.945 1.00 95.44 424 THR A CA 1
ATOM 3437 C C . THR A 1 424 ? -17.853 -0.730 -9.291 1.00 95.44 424 THR A C 1
ATOM 3439 O O . THR A 1 424 ? -17.485 -0.707 -10.455 1.00 95.44 424 THR A O 1
ATOM 3442 N N . ASP A 1 425 ? -17.095 -0.221 -8.324 1.00 91.44 425 ASP A N 1
ATOM 3443 C CA . ASP A 1 425 ? -15.784 0.401 -8.532 1.00 91.44 425 ASP A CA 1
ATOM 3444 C C . ASP A 1 425 ? -14.699 -0.169 -7.595 1.00 91.44 425 ASP A C 1
ATOM 3446 O O . ASP A 1 425 ? -13.920 -1.025 -8.002 1.00 91.44 425 ASP A O 1
ATOM 3450 N N . TYR A 1 426 ? -14.647 0.252 -6.332 1.00 87.31 426 TYR A N 1
ATOM 3451 C CA . TYR A 1 426 ? -13.654 -0.157 -5.325 1.00 87.31 426 TYR A CA 1
ATOM 3452 C C . TYR A 1 426 ? -14.318 -0.836 -4.119 1.00 87.31 426 TYR A C 1
ATOM 3454 O O . TYR A 1 426 ? -13.761 -0.854 -3.015 1.00 87.31 426 TYR A O 1
ATOM 3462 N N . SER A 1 427 ? -15.545 -1.332 -4.284 1.00 88.81 427 SER A N 1
ATOM 3463 C CA . SER A 1 427 ? -16.326 -1.897 -3.186 1.00 88.81 427 SER A CA 1
ATOM 3464 C C . SER A 1 427 ? -15.865 -3.312 -2.842 1.00 88.81 427 SER A C 1
ATOM 3466 O O . SER A 1 427 ? -15.680 -4.147 -3.724 1.00 88.81 427 SER A O 1
ATOM 3468 N N . SER A 1 428 ? -15.738 -3.618 -1.548 1.00 89.62 428 SER A N 1
ATOM 3469 C CA . SER A 1 428 ? -15.523 -4.997 -1.088 1.00 89.62 428 SER A CA 1
ATOM 3470 C C . SER A 1 428 ? -16.747 -5.884 -1.334 1.00 89.62 428 SER A C 1
ATOM 3472 O O . SER A 1 428 ? -16.589 -7.091 -1.454 1.00 89.62 428 SER A O 1
ATOM 3474 N N . VAL A 1 429 ? -17.941 -5.290 -1.477 1.00 90.50 429 VAL A N 1
ATOM 3475 C CA . VAL A 1 429 ? -19.203 -5.991 -1.790 1.00 90.50 429 VAL A CA 1
ATOM 3476 C C . VAL A 1 429 ? -19.122 -6.761 -3.111 1.00 90.50 429 VAL A C 1
ATOM 3478 O O . VAL A 1 429 ? -19.808 -7.760 -3.294 1.00 90.50 429 VAL A O 1
ATOM 3481 N N . ALA A 1 430 ? -18.242 -6.349 -4.024 1.00 94.44 430 ALA A N 1
ATOM 3482 C CA . ALA A 1 430 ? -18.022 -7.089 -5.256 1.00 94.44 430 ALA A CA 1
ATOM 3483 C C . ALA A 1 430 ? -17.485 -8.511 -5.016 1.00 94.44 430 ALA A C 1
ATOM 3485 O O . ALA A 1 430 ? -17.779 -9.400 -5.808 1.00 94.44 430 ALA A O 1
ATOM 3486 N N . PHE A 1 431 ? -16.731 -8.746 -3.934 1.00 94.69 431 PHE A N 1
ATOM 3487 C CA . PHE A 1 431 ? -16.304 -10.098 -3.570 1.00 94.69 431 PHE A CA 1
ATOM 3488 C C . PHE A 1 431 ? -17.484 -10.931 -3.073 1.00 94.69 431 PHE A C 1
ATOM 3490 O O . PHE A 1 431 ? -17.670 -12.030 -3.577 1.00 94.69 431 PHE A O 1
ATOM 3497 N N . ASP A 1 432 ? -18.326 -10.388 -2.187 1.00 93.94 432 ASP A N 1
ATOM 3498 C CA . ASP A 1 432 ? -19.568 -11.035 -1.744 1.00 93.94 432 ASP A CA 1
ATOM 3499 C C . ASP A 1 432 ? -20.440 -11.452 -2.945 1.00 93.94 432 ASP A C 1
ATOM 3501 O O . ASP A 1 432 ? -20.880 -12.595 -3.035 1.00 93.94 432 ASP A O 1
ATOM 3505 N N . PHE A 1 433 ? -20.622 -10.558 -3.922 1.00 95.44 433 PHE A N 1
ATOM 3506 C CA . PHE A 1 433 ? -21.387 -10.859 -5.136 1.00 95.44 433 PHE A CA 1
ATOM 3507 C C . PHE A 1 433 ? -20.707 -11.913 -6.023 1.00 95.44 433 PHE A C 1
ATOM 3509 O O . PHE A 1 433 ? -21.349 -12.851 -6.496 1.00 95.44 433 PHE A O 1
ATOM 3516 N N . ALA A 1 434 ? -19.389 -11.807 -6.217 1.00 95.81 434 ALA A N 1
ATOM 3517 C CA . ALA A 1 434 ? -18.608 -12.789 -6.966 1.00 95.81 434 ALA A CA 1
ATOM 3518 C C . ALA A 1 434 ? -18.606 -14.172 -6.296 1.00 95.81 434 ALA A C 1
ATOM 3520 O O . ALA A 1 434 ? -18.511 -15.198 -6.976 1.00 95.81 434 ALA A O 1
ATOM 3521 N N . PHE A 1 435 ? -18.756 -14.227 -4.970 1.00 95.06 435 PHE A N 1
ATOM 3522 C CA . PHE A 1 435 ? -18.952 -15.474 -4.247 1.00 95.06 435 PHE A CA 1
ATOM 3523 C C . PHE A 1 435 ? -20.286 -16.130 -4.575 1.00 95.06 435 PHE A C 1
ATOM 3525 O O . PHE A 1 435 ? -20.390 -17.317 -4.348 1.00 95.06 435 PHE A O 1
ATOM 3532 N N . LEU A 1 436 ? -21.253 -15.470 -5.207 1.00 93.94 436 LEU A N 1
ATOM 3533 C CA . LEU A 1 436 ? -22.431 -16.139 -5.774 1.00 93.94 436 LEU A CA 1
ATOM 3534 C C . LEU A 1 436 ? -22.182 -16.696 -7.188 1.00 93.94 436 LEU A C 1
ATOM 3536 O O . LEU A 1 436 ? -23.104 -17.196 -7.822 1.00 93.94 436 LEU A O 1
ATOM 3540 N N . HIS A 1 437 ? -20.941 -16.620 -7.691 1.00 94.69 437 HIS A N 1
ATOM 3541 C CA . HIS A 1 437 ? -20.560 -16.974 -9.068 1.00 94.69 437 HIS A CA 1
ATOM 3542 C C . HIS A 1 437 ? -21.333 -16.184 -10.130 1.00 94.69 437 HIS A C 1
ATOM 3544 O O . HIS A 1 437 ? -21.592 -16.679 -11.228 1.00 94.69 437 HIS A O 1
ATOM 3550 N N . LYS A 1 438 ? -21.644 -14.925 -9.811 1.00 95.19 438 LYS A N 1
ATOM 3551 C CA . LYS A 1 438 ? -22.324 -13.979 -10.694 1.00 95.19 438 LYS A CA 1
ATOM 3552 C C . LYS A 1 438 ? -21.346 -12.939 -11.268 1.00 95.19 438 LYS A C 1
ATOM 3554 O O . LYS A 1 438 ? -20.359 -12.608 -10.603 1.00 95.19 438 LYS A O 1
ATOM 3559 N N . PRO A 1 439 ? -21.573 -12.423 -12.490 1.00 96.88 439 PRO A N 1
ATOM 3560 C CA . PRO A 1 439 ? -20.688 -11.450 -13.126 1.00 96.88 439 PRO A CA 1
ATOM 3561 C C . PRO A 1 439 ? -20.582 -10.127 -12.357 1.00 96.88 439 PRO A C 1
ATOM 3563 O O . PRO A 1 439 ? -21.584 -9.540 -11.949 1.00 96.88 439 PRO A O 1
ATOM 3566 N N . VAL A 1 440 ? -19.353 -9.622 -12.233 1.00 97.38 440 VAL A N 1
ATOM 3567 C CA . VAL A 1 440 ? -19.032 -8.320 -11.633 1.00 97.38 440 VAL A CA 1
ATOM 3568 C C . VAL A 1 440 ? -18.231 -7.496 -12.633 1.00 97.38 440 VAL A C 1
ATOM 3570 O O . VAL A 1 440 ? -17.326 -8.037 -13.258 1.00 97.38 440 VAL A O 1
ATOM 3573 N N . VAL A 1 441 ? -18.504 -6.198 -12.753 1.00 97.19 441 VAL A N 1
ATOM 3574 C CA . VAL A 1 441 ? -17.702 -5.243 -13.537 1.00 97.19 441 VAL A CA 1
ATOM 3575 C C . VAL A 1 441 ? -17.220 -4.114 -12.632 1.00 97.19 441 VAL A C 1
ATOM 3577 O O . VAL A 1 441 ? -18.012 -3.528 -11.893 1.00 97.19 441 VAL A O 1
ATOM 3580 N N . TYR A 1 442 ? -15.926 -3.793 -12.702 1.00 95.38 442 TYR A N 1
ATOM 3581 C CA . TYR A 1 442 ? -15.304 -2.730 -11.913 1.00 95.38 442 TYR A CA 1
ATOM 3582 C C . TYR A 1 442 ? -15.031 -1.498 -12.781 1.00 95.38 442 TYR A C 1
ATOM 3584 O O . TYR A 1 442 ? -14.123 -1.508 -13.612 1.00 95.38 442 TYR A O 1
ATOM 3592 N N . TYR A 1 443 ? -15.786 -0.422 -12.561 1.00 94.62 443 TYR A N 1
ATOM 3593 C CA . TYR A 1 443 ? -15.643 0.865 -13.229 1.00 94.62 443 TYR A CA 1
ATOM 3594 C C . TYR A 1 443 ? -14.741 1.819 -12.426 1.00 94.62 443 TYR A C 1
ATOM 3596 O O . TYR A 1 443 ? -15.197 2.580 -11.573 1.00 94.62 443 TYR A O 1
ATOM 3604 N N . GLN A 1 444 ? -13.433 1.758 -12.676 1.00 90.12 444 GLN A N 1
ATOM 3605 C CA . GLN A 1 444 ? -12.389 2.478 -11.935 1.00 90.12 444 GLN A CA 1
ATOM 3606 C C . GLN A 1 444 ? -11.752 3.586 -12.790 1.00 90.12 444 GLN A C 1
ATOM 3608 O O . GLN A 1 444 ? -10.637 3.457 -13.290 1.00 90.12 444 GLN A O 1
ATOM 3613 N N . PHE A 1 445 ? -12.468 4.698 -12.970 1.00 84.69 445 PHE A N 1
ATOM 3614 C CA . PHE A 1 445 ? -12.000 5.855 -13.752 1.00 84.69 445 PHE A CA 1
ATOM 3615 C C . PHE A 1 445 ? -11.045 6.792 -12.981 1.00 84.69 445 PHE A C 1
ATOM 3617 O O . PHE A 1 445 ? -10.356 7.611 -13.585 1.00 84.69 445 PHE A O 1
ATOM 3624 N N . ASP A 1 446 ? -10.981 6.686 -11.650 1.00 79.81 446 ASP A N 1
ATOM 3625 C CA . ASP A 1 446 ? -10.237 7.585 -10.755 1.00 79.81 446 ASP A CA 1
ATOM 3626 C C . ASP A 1 446 ? -9.161 6.883 -9.892 1.00 79.81 446 ASP A C 1
ATOM 3628 O O . ASP A 1 446 ? -8.795 7.386 -8.827 1.00 79.81 446 ASP A O 1
ATOM 3632 N N . ASP A 1 447 ? -8.605 5.757 -10.365 1.00 68.12 447 ASP A N 1
ATOM 3633 C CA . ASP A 1 447 ? -7.671 4.892 -9.604 1.00 68.12 447 ASP A CA 1
ATOM 3634 C C . ASP A 1 447 ? -6.439 5.654 -9.085 1.00 68.12 447 ASP A C 1
ATOM 3636 O O . ASP A 1 447 ? -5.982 5.465 -7.959 1.00 68.12 447 ASP A O 1
ATOM 3640 N N . HIS A 1 448 ? -5.968 6.646 -9.846 1.00 62.81 448 HIS A N 1
ATOM 3641 C CA . HIS A 1 448 ? -4.847 7.505 -9.461 1.00 62.81 448 HIS A CA 1
ATOM 3642 C C . HIS A 1 448 ? -5.041 8.249 -8.120 1.00 62.81 448 HIS A C 1
ATOM 3644 O O . HIS A 1 448 ? -4.053 8.693 -7.525 1.00 62.81 448 HIS A O 1
ATOM 3650 N N . ARG A 1 449 ? -6.284 8.415 -7.637 1.00 62.25 449 ARG A N 1
ATOM 3651 C CA . ARG A 1 449 ? -6.600 9.068 -6.351 1.00 62.25 449 ARG A CA 1
ATOM 3652 C C . ARG A 1 449 ? -6.732 8.089 -5.186 1.00 62.25 449 ARG A C 1
ATOM 3654 O O . ARG A 1 449 ? -6.677 8.523 -4.031 1.00 62.25 449 ARG A O 1
ATOM 3661 N N . PHE A 1 450 ? -6.887 6.796 -5.456 1.00 60.56 450 PHE A N 1
ATOM 3662 C CA . PHE A 1 450 ? -7.009 5.770 -4.428 1.00 60.56 450 PHE A CA 1
ATOM 3663 C C . PHE A 1 450 ? -5.641 5.231 -3.995 1.00 60.56 450 PHE A C 1
ATOM 3665 O O . PHE A 1 450 ? -4.641 5.278 -4.709 1.00 60.56 450 PHE A O 1
ATOM 3672 N N . ALA A 1 451 ? -5.564 4.762 -2.748 1.00 57.22 451 ALA A N 1
ATOM 3673 C CA . ALA A 1 451 ? -4.378 4.052 -2.286 1.00 57.22 451 ALA A CA 1
ATOM 3674 C C . ALA A 1 451 ? -4.344 2.665 -2.936 1.00 57.22 451 ALA A C 1
ATOM 3676 O O . ALA A 1 451 ? -5.369 1.988 -2.942 1.00 57.22 451 ALA A O 1
ATOM 3677 N N . GLN A 1 452 ? -3.167 2.244 -3.416 1.00 66.69 452 GLN A N 1
ATOM 3678 C CA . GLN A 1 452 ? -3.011 0.947 -4.078 1.00 66.69 452 GLN A CA 1
ATOM 3679 C C . GLN A 1 452 ? -3.581 -0.198 -3.216 1.00 66.69 452 GLN A C 1
ATOM 3681 O O . GLN A 1 452 ? -3.198 -0.298 -2.045 1.00 66.69 452 GLN A O 1
ATOM 3686 N N . PRO A 1 453 ? -4.478 -1.033 -3.766 1.00 71.19 453 PRO A N 1
ATOM 3687 C CA . PRO A 1 453 ? -5.072 -2.167 -3.061 1.00 71.19 453 PRO A CA 1
ATOM 3688 C C . PRO A 1 453 ? -4.032 -3.221 -2.651 1.00 71.19 453 PRO A C 1
ATOM 3690 O O . PRO A 1 453 ? -2.876 -3.177 -3.072 1.00 71.19 453 PRO A O 1
ATOM 3693 N N . HIS A 1 454 ? -4.439 -4.165 -1.794 1.00 73.75 454 HIS A N 1
ATOM 3694 C CA . HIS A 1 454 ? -3.582 -5.286 -1.380 1.00 73.75 454 HIS A CA 1
ATOM 3695 C C . HIS A 1 454 ? -3.400 -6.318 -2.495 1.00 73.75 454 HIS A C 1
ATOM 3697 O O . HIS A 1 454 ? -2.318 -6.888 -2.634 1.00 73.75 454 HIS A O 1
ATOM 3703 N N . ALA A 1 455 ? -4.452 -6.532 -3.283 1.00 71.12 455 ALA A N 1
ATOM 3704 C CA . ALA A 1 455 ? -4.440 -7.375 -4.468 1.00 71.12 455 ALA A CA 1
ATOM 3705 C C . ALA A 1 455 ? -4.340 -6.508 -5.727 1.00 71.12 455 ALA A C 1
ATOM 3707 O O . ALA A 1 455 ? -4.947 -5.438 -5.773 1.00 71.12 455 ALA A O 1
ATOM 3708 N N . ASP A 1 456 ? -3.618 -6.969 -6.747 1.00 76.12 456 ASP A N 1
ATOM 3709 C CA . ASP A 1 456 ? -3.601 -6.293 -8.050 1.00 76.12 456 ASP A CA 1
ATOM 3710 C C . ASP A 1 456 ? -4.989 -6.419 -8.708 1.00 76.12 456 ASP A C 1
ATOM 3712 O O . ASP A 1 456 ? -5.410 -7.545 -8.994 1.00 76.12 456 ASP A O 1
ATOM 3716 N N . PRO A 1 457 ? -5.717 -5.314 -8.970 1.00 80.06 457 PRO A N 1
ATOM 3717 C CA . PRO A 1 457 ? -7.054 -5.384 -9.545 1.00 80.06 457 PRO A CA 1
ATOM 3718 C C . PRO A 1 457 ? -7.092 -6.106 -10.888 1.00 80.06 457 PRO A C 1
ATOM 3720 O O . PRO A 1 457 ? -7.974 -6.929 -11.118 1.00 80.06 457 PRO A O 1
ATOM 3723 N N . ALA A 1 458 ? -6.121 -5.848 -11.766 1.00 75.69 458 ALA A N 1
ATOM 3724 C CA . ALA A 1 458 ? -6.125 -6.407 -13.114 1.00 75.69 458 ALA A CA 1
ATOM 3725 C C . ALA A 1 458 ? -5.881 -7.923 -13.106 1.00 75.69 458 ALA A C 1
ATOM 3727 O O . ALA A 1 458 ? -6.472 -8.652 -13.909 1.00 75.69 458 ALA A O 1
ATOM 3728 N N . ALA A 1 459 ? -5.050 -8.402 -12.179 1.00 74.12 459 ALA A N 1
ATOM 3729 C CA . ALA A 1 459 ? -4.667 -9.808 -12.089 1.00 74.12 459 ALA A CA 1
ATOM 3730 C C . ALA A 1 459 ? -5.572 -10.634 -11.160 1.00 74.12 459 ALA A C 1
ATOM 3732 O O . ALA A 1 459 ? -5.777 -11.823 -11.398 1.00 74.12 459 ALA A O 1
ATOM 3733 N N . GLU A 1 460 ? -6.113 -10.036 -10.096 1.00 84.75 460 GLU A N 1
ATOM 3734 C CA . GLU A 1 460 ? -6.732 -10.785 -8.997 1.00 84.75 460 GLU A CA 1
ATOM 3735 C C . GLU A 1 460 ? -8.226 -10.511 -8.802 1.00 84.75 460 GLU A C 1
ATOM 3737 O O . GLU A 1 460 ? -8.886 -11.337 -8.172 1.00 84.75 460 GLU A O 1
ATOM 3742 N N . PHE A 1 461 ? -8.799 -9.416 -9.321 1.00 92.25 461 PHE A N 1
ATOM 3743 C CA . PHE A 1 461 ? -10.223 -9.151 -9.083 1.00 92.25 461 PHE A CA 1
ATOM 3744 C C . PHE A 1 461 ? -11.130 -10.090 -9.900 1.00 92.25 461 PHE A C 1
ATOM 3746 O O . PHE A 1 461 ? -10.810 -10.428 -11.046 1.00 92.25 461 PHE A O 1
ATOM 3753 N N . PRO A 1 462 ? -12.277 -10.510 -9.333 1.00 94.56 462 PRO A N 1
ATOM 3754 C CA . PRO A 1 462 ? -13.234 -11.416 -9.967 1.00 94.56 462 PRO A CA 1
ATOM 3755 C C . PRO A 1 462 ? -14.147 -10.728 -11.004 1.00 94.56 462 PRO A C 1
ATOM 3757 O O . PRO A 1 462 ? -15.359 -10.917 -11.004 1.00 94.56 462 PRO A O 1
ATOM 3760 N N . GLY A 1 463 ? -13.570 -9.936 -11.908 1.00 94.19 463 GLY A N 1
ATOM 3761 C CA . GLY A 1 463 ? -14.296 -9.237 -12.971 1.00 94.19 463 GLY A CA 1
ATOM 3762 C C . GLY A 1 463 ? -13.389 -8.303 -13.776 1.00 94.19 463 GLY A C 1
ATOM 3763 O O . GLY A 1 463 ? -12.278 -8.002 -13.327 1.00 94.19 463 GLY A O 1
ATOM 3764 N N . PRO A 1 464 ? -13.814 -7.829 -14.962 1.00 92.69 464 PRO A N 1
ATOM 3765 C CA . PRO A 1 464 ? -13.044 -6.855 -15.720 1.00 92.69 464 PRO A CA 1
ATOM 3766 C C . PRO A 1 464 ? -12.939 -5.530 -14.955 1.00 92.69 464 PRO A C 1
ATOM 3768 O O . PRO A 1 464 ? -13.934 -4.996 -14.463 1.00 92.69 464 PRO A O 1
ATOM 3771 N N . VAL A 1 465 ? -11.718 -4.994 -14.896 1.00 91.25 465 VAL A N 1
ATOM 3772 C CA . VAL A 1 465 ? -11.411 -3.672 -14.337 1.00 91.25 465 VAL A CA 1
ATOM 3773 C C . VAL A 1 465 ? -11.176 -2.694 -15.479 1.00 91.25 465 VAL A C 1
ATOM 3775 O O . VAL A 1 465 ? -10.207 -2.819 -16.235 1.00 91.25 465 VAL A O 1
ATOM 3778 N N . VAL A 1 466 ? -12.091 -1.738 -15.627 1.00 89.62 466 VAL A N 1
ATOM 3779 C CA . VAL A 1 466 ? -12.173 -0.833 -16.776 1.00 89.62 466 VAL A CA 1
ATOM 3780 C C . VAL A 1 466 ? -12.333 0.616 -16.321 1.00 89.62 466 VAL A C 1
ATOM 3782 O O . VAL A 1 466 ? -12.989 0.896 -15.323 1.00 89.62 466 VAL A O 1
ATOM 3785 N N . ALA A 1 467 ? -11.725 1.548 -17.055 1.00 86.69 467 ALA A N 1
ATOM 3786 C CA . ALA A 1 467 ? -11.812 2.988 -16.782 1.00 86.69 467 ALA A CA 1
ATOM 3787 C C . ALA A 1 467 ? -12.713 3.736 -17.782 1.00 86.69 467 ALA A C 1
ATOM 3789 O O . ALA A 1 467 ? -13.105 4.874 -17.534 1.00 86.69 467 ALA A O 1
ATOM 3790 N N . GLU A 1 468 ? -13.045 3.103 -18.908 1.00 87.88 468 GLU A N 1
ATOM 3791 C CA . GLU A 1 468 ? -13.839 3.673 -20.001 1.00 87.88 468 GLU A CA 1
ATOM 3792 C C . GLU A 1 468 ? -15.285 3.172 -19.926 1.00 87.88 468 GLU A C 1
ATOM 3794 O O . GLU A 1 468 ? -15.516 1.986 -19.691 1.00 87.88 468 GLU A O 1
ATOM 3799 N N . GLU A 1 469 ? -16.251 4.068 -20.147 1.00 91.81 469 GLU A N 1
ATOM 3800 C CA . GLU A 1 469 ? -17.687 3.749 -20.094 1.00 91.81 469 GLU A CA 1
ATOM 3801 C C . GLU A 1 469 ? -18.074 2.678 -21.123 1.00 91.81 469 GLU A C 1
ATOM 3803 O O . GLU A 1 469 ? -18.723 1.694 -20.773 1.00 91.81 469 GLU A O 1
ATOM 3808 N N . ASP A 1 470 ? -17.592 2.797 -22.363 1.00 89.81 470 ASP A N 1
ATOM 3809 C CA . ASP A 1 470 ? -17.877 1.824 -23.424 1.00 89.81 470 ASP A CA 1
ATOM 3810 C C . ASP A 1 470 ? -17.442 0.407 -23.053 1.00 89.81 470 ASP A C 1
ATOM 3812 O O . ASP A 1 470 ? -18.116 -0.559 -23.393 1.00 89.81 470 ASP A O 1
ATOM 3816 N N . ARG A 1 471 ? -16.353 0.271 -22.289 1.00 92.69 471 ARG A N 1
ATOM 3817 C CA . ARG A 1 471 ? -15.864 -1.029 -21.816 1.00 92.69 471 ARG A CA 1
ATOM 3818 C C . ARG A 1 471 ? -16.714 -1.614 -20.697 1.00 92.69 471 ARG A C 1
ATOM 3820 O O . ARG A 1 471 ? -16.775 -2.835 -20.573 1.00 92.69 471 ARG A O 1
ATOM 3827 N N . VAL A 1 472 ? -17.367 -0.772 -19.894 1.00 95.81 472 VAL A N 1
ATOM 3828 C CA . VAL A 1 472 ? -18.384 -1.227 -18.934 1.00 95.81 472 VAL A CA 1
ATOM 3829 C C . VAL A 1 472 ? -19.568 -1.805 -19.702 1.00 95.81 472 VAL A C 1
ATOM 3831 O O . VAL A 1 472 ? -20.001 -2.915 -19.406 1.00 95.81 472 VAL A O 1
ATOM 3834 N N . LEU A 1 473 ? -20.044 -1.088 -20.721 1.00 96.81 473 LEU A N 1
ATOM 3835 C CA . LEU A 1 473 ? -21.174 -1.506 -21.551 1.00 96.81 473 LEU A CA 1
ATOM 3836 C C . LEU A 1 473 ? -20.859 -2.776 -22.358 1.00 96.81 473 LEU A C 1
ATOM 3838 O O . LEU A 1 473 ? -21.679 -3.689 -22.368 1.00 96.81 473 LEU A O 1
ATOM 3842 N N . ASP A 1 474 ? -19.656 -2.886 -22.935 1.00 94.38 474 ASP A N 1
ATOM 3843 C CA . ASP A 1 474 ? -19.164 -4.110 -23.590 1.00 94.38 474 ASP A CA 1
ATOM 3844 C C . ASP A 1 474 ? -19.206 -5.310 -22.627 1.00 94.38 474 ASP A C 1
ATOM 3846 O O . ASP A 1 474 ? -19.608 -6.413 -23.004 1.00 94.38 474 ASP A O 1
ATOM 3850 N N . ALA A 1 475 ? -18.785 -5.110 -21.373 1.00 94.44 475 ALA A N 1
ATOM 3851 C CA . ALA A 1 475 ? -18.759 -6.166 -20.366 1.00 94.44 475 ALA A CA 1
ATOM 3852 C C . ALA A 1 475 ? -20.168 -6.576 -19.905 1.00 94.44 475 ALA A C 1
ATOM 3854 O O . ALA A 1 475 ? -20.400 -7.765 -19.687 1.00 94.44 475 ALA A O 1
ATOM 3855 N N . ILE A 1 476 ? -21.100 -5.621 -19.791 1.00 95.38 476 ILE A N 1
ATOM 3856 C CA . ILE A 1 476 ? -22.524 -5.889 -19.526 1.00 95.38 476 ILE A CA 1
ATOM 3857 C C . ILE A 1 476 ? -23.118 -6.719 -20.664 1.00 95.38 476 ILE A C 1
ATOM 3859 O O . ILE A 1 476 ? -23.670 -7.788 -20.417 1.00 95.38 476 ILE A O 1
ATOM 3863 N N . GLU A 1 477 ? -22.954 -6.267 -21.907 1.00 95.19 477 GLU A N 1
ATOM 3864 C CA . GLU A 1 477 ? -23.458 -6.966 -23.092 1.00 95.19 477 GLU A CA 1
ATOM 3865 C C . GLU A 1 477 ? -22.899 -8.392 -23.177 1.00 95.19 477 GLU A C 1
ATOM 3867 O O . GLU A 1 477 ? -23.663 -9.351 -23.257 1.00 95.19 477 GLU A O 1
ATOM 3872 N N . THR A 1 478 ? -21.579 -8.549 -23.032 1.00 93.44 478 THR A N 1
ATOM 3873 C CA . THR A 1 478 ? -20.912 -9.861 -23.057 1.00 93.44 478 THR A CA 1
ATOM 3874 C C . THR A 1 478 ? -21.455 -10.805 -21.979 1.00 93.44 478 THR A C 1
ATOM 3876 O O . THR A 1 478 ? -21.654 -11.992 -22.239 1.00 93.44 478 THR A O 1
ATOM 3879 N N . ALA A 1 479 ? -21.690 -10.304 -20.762 1.00 92.94 479 ALA A N 1
ATOM 3880 C CA . ALA A 1 479 ? -22.203 -11.118 -19.664 1.00 92.94 479 ALA A CA 1
ATOM 3881 C C . ALA A 1 479 ? -23.629 -11.619 -19.941 1.00 92.94 479 ALA A C 1
ATOM 3883 O O . ALA A 1 479 ? -23.905 -12.802 -19.742 1.00 92.94 479 ALA A O 1
ATOM 3884 N N . TYR A 1 480 ? -24.517 -10.758 -20.446 1.00 93.31 480 TYR A N 1
ATOM 3885 C CA . TYR A 1 480 ? -25.895 -11.140 -20.769 1.00 93.31 480 TYR A CA 1
ATOM 3886 C C . TYR A 1 480 ? -26.004 -12.005 -22.030 1.00 93.31 480 TYR A C 1
ATOM 3888 O O . TYR A 1 480 ? -26.818 -12.927 -22.064 1.00 93.31 480 TYR A O 1
ATOM 3896 N N . GLU A 1 481 ? -25.147 -11.800 -23.031 1.00 91.25 481 GLU A N 1
ATOM 3897 C CA . GLU A 1 481 ? -25.044 -12.699 -24.190 1.00 91.25 481 GLU A CA 1
ATOM 3898 C C . GLU A 1 481 ? -24.546 -14.099 -23.798 1.00 91.25 481 GLU A C 1
ATOM 3900 O O . GLU A 1 481 ? -24.960 -15.096 -24.389 1.00 91.25 481 GLU A O 1
ATOM 3905 N N . ALA A 1 482 ? -23.729 -14.195 -22.746 1.00 87.69 482 ALA A N 1
ATOM 3906 C CA . ALA A 1 482 ? -23.316 -15.455 -22.131 1.00 87.69 482 ALA A CA 1
ATOM 3907 C C . ALA A 1 482 ? -24.346 -16.028 -21.129 1.00 87.69 482 ALA A C 1
ATOM 3909 O O . ALA A 1 482 ? -24.019 -16.942 -20.368 1.00 87.69 482 ALA A O 1
ATOM 3910 N N . GLY A 1 483 ? -25.578 -15.505 -21.101 1.00 85.44 483 GLY A N 1
ATOM 3911 C CA . GLY A 1 483 ? -26.654 -15.978 -20.224 1.00 85.44 483 GLY A CA 1
ATOM 3912 C C . GLY A 1 483 ? -26.492 -15.589 -18.752 1.00 85.44 483 GLY A C 1
ATOM 3913 O O . GLY A 1 483 ? -26.991 -16.295 -17.881 1.00 85.44 483 GLY A O 1
ATOM 3914 N N . GLY A 1 484 ? -25.757 -14.512 -18.457 1.00 82.38 484 GLY A N 1
ATOM 3915 C CA . GLY A 1 484 ? -25.512 -14.036 -17.092 1.00 82.38 484 GLY A CA 1
ATOM 3916 C C . GLY A 1 484 ? -24.488 -14.869 -16.315 1.00 82.38 484 GLY A C 1
ATOM 3917 O O . GLY A 1 484 ? -24.381 -14.735 -15.100 1.00 82.38 484 GLY A O 1
ATOM 3918 N N . ALA A 1 485 ? -23.727 -15.740 -16.986 1.00 86.75 485 ALA A N 1
ATOM 3919 C CA . ALA A 1 485 ? -22.739 -16.596 -16.338 1.00 86.75 485 ALA A CA 1
ATOM 3920 C C . ALA A 1 485 ? -21.399 -15.875 -16.117 1.00 86.75 485 ALA A C 1
ATOM 3922 O O . ALA A 1 485 ? -20.850 -15.229 -17.012 1.00 86.75 485 ALA A O 1
ATOM 3923 N N . MET A 1 486 ? -20.813 -16.043 -14.930 1.00 93.88 486 MET A N 1
ATOM 3924 C CA . MET A 1 486 ? -19.463 -15.557 -14.647 1.00 93.88 486 MET A CA 1
ATOM 3925 C C . MET A 1 486 ? -18.417 -16.318 -15.475 1.00 93.88 486 MET A C 1
ATOM 3927 O O . MET A 1 486 ? -18.382 -17.551 -15.476 1.00 93.88 486 MET A O 1
ATOM 3931 N N . ALA A 1 487 ? -17.517 -15.590 -16.143 1.00 92.19 487 ALA A N 1
ATOM 3932 C CA . ALA A 1 487 ? -16.468 -16.209 -16.950 1.00 92.19 487 ALA A CA 1
ATOM 3933 C C . ALA A 1 487 ? -15.555 -17.130 -16.101 1.00 92.19 487 ALA A C 1
ATOM 3935 O O . ALA A 1 487 ? -15.233 -16.783 -14.958 1.00 92.19 487 ALA A O 1
ATOM 3936 N N . PRO A 1 488 ? -15.058 -18.264 -16.646 1.00 92.81 488 PRO A N 1
ATOM 3937 C CA . PRO A 1 488 ? -14.290 -19.246 -15.872 1.00 92.81 488 PRO A CA 1
ATOM 3938 C C . PRO A 1 488 ? -13.041 -18.690 -15.181 1.00 92.81 488 PRO A C 1
ATOM 3940 O O . PRO A 1 488 ? -12.677 -19.156 -14.103 1.00 92.81 488 PRO A O 1
ATOM 3943 N N . ASP A 1 489 ? -12.375 -17.704 -15.787 1.00 91.56 489 ASP A N 1
ATOM 3944 C CA . ASP A 1 489 ? -11.210 -17.064 -15.173 1.00 91.56 489 ASP A CA 1
ATOM 3945 C C . ASP A 1 489 ? -11.592 -16.226 -13.949 1.00 91.56 489 ASP A C 1
ATOM 3947 O O . ASP A 1 489 ? -11.005 -16.394 -12.881 1.00 91.56 489 ASP A O 1
ATOM 3951 N N . PHE A 1 490 ? -12.640 -15.406 -14.057 1.00 95.00 490 PHE A N 1
ATOM 3952 C CA . PHE A 1 490 ? -13.138 -14.616 -12.931 1.00 95.00 490 PHE A CA 1
ATOM 3953 C C . PHE A 1 490 ? -13.690 -15.497 -11.813 1.00 95.00 490 PHE A C 1
ATOM 3955 O O . PHE A 1 490 ? -13.464 -15.190 -10.646 1.00 95.00 490 PHE A O 1
ATOM 3962 N N . ARG A 1 491 ? -14.302 -16.639 -12.147 1.00 95.19 491 ARG A N 1
ATOM 3963 C CA . ARG A 1 491 ? -14.710 -17.643 -11.159 1.00 95.19 491 ARG A CA 1
ATOM 3964 C C . ARG A 1 491 ? -13.519 -18.179 -10.360 1.00 95.19 491 ARG A C 1
ATOM 3966 O O . ARG A 1 491 ? -13.558 -18.162 -9.135 1.00 95.19 491 ARG A O 1
ATOM 3973 N N . ARG A 1 492 ? -12.421 -18.565 -11.029 1.00 93.94 492 ARG A N 1
ATOM 3974 C CA . ARG A 1 492 ? -11.183 -18.992 -10.341 1.00 93.94 492 ARG A CA 1
ATOM 3975 C C . ARG A 1 492 ? -10.610 -17.895 -9.444 1.00 93.94 492 ARG A C 1
ATOM 3977 O O . ARG A 1 492 ? -10.134 -18.189 -8.351 1.00 93.94 492 ARG A O 1
ATOM 3984 N N . ARG A 1 493 ? -10.643 -16.638 -9.900 1.00 93.50 493 ARG A N 1
ATOM 3985 C CA . ARG A 1 493 ? -10.195 -15.488 -9.101 1.00 93.50 493 ARG A CA 1
ATOM 3986 C C . ARG A 1 493 ? -11.080 -15.282 -7.873 1.00 93.50 493 ARG A C 1
ATOM 3988 O O . ARG A 1 493 ? -10.539 -15.097 -6.790 1.00 93.50 493 ARG A O 1
ATOM 3995 N N . ALA A 1 494 ? -12.403 -15.387 -8.013 1.00 95.00 494 ALA A N 1
ATOM 3996 C CA . ALA A 1 494 ? -13.344 -15.313 -6.894 1.00 95.00 494 ALA A CA 1
ATOM 3997 C C . ALA A 1 494 ? -13.070 -16.415 -5.862 1.00 95.00 494 ALA A C 1
ATOM 3999 O O . ALA A 1 494 ? -12.915 -16.127 -4.678 1.00 95.00 494 ALA A O 1
ATOM 4000 N N . ASP A 1 495 ? -12.913 -17.661 -6.313 1.00 94.31 495 ASP A N 1
ATOM 4001 C CA . ASP A 1 495 ? -12.680 -18.812 -5.434 1.00 94.31 495 ASP A CA 1
ATOM 4002 C C . ASP A 1 495 ? -11.327 -18.737 -4.698 1.00 94.31 495 ASP A C 1
ATOM 4004 O O . ASP A 1 495 ? -11.175 -19.280 -3.608 1.00 94.31 495 ASP A O 1
ATOM 4008 N N . ARG A 1 496 ? -10.348 -17.974 -5.205 1.00 93.44 496 ARG A N 1
ATOM 4009 C CA . ARG A 1 496 ? -9.104 -17.678 -4.467 1.00 93.44 496 ARG A CA 1
ATOM 4010 C C . ARG A 1 496 ? -9.344 -16.838 -3.200 1.00 93.44 496 ARG A C 1
ATOM 4012 O O . ARG A 1 496 ? -8.529 -16.869 -2.273 1.00 93.44 496 ARG A O 1
ATOM 4019 N N . PHE A 1 497 ? -10.445 -16.090 -3.147 1.00 95.12 497 PHE A N 1
ATOM 4020 C CA . PHE A 1 497 ? -10.842 -15.250 -2.013 1.00 95.12 497 PHE A CA 1
ATOM 4021 C C . PHE A 1 497 ? -11.904 -15.888 -1.106 1.00 95.12 497 PHE A C 1
ATOM 4023 O O . PHE A 1 497 ? -12.280 -15.271 -0.112 1.00 95.12 497 PHE A O 1
ATOM 4030 N N . LEU A 1 498 ? -12.309 -17.138 -1.367 1.00 95.38 498 LEU A N 1
ATOM 4031 C CA . LEU A 1 498 ? -13.227 -17.894 -0.515 1.00 95.38 498 LEU A CA 1
ATOM 4032 C C . LEU A 1 498 ? -12.767 -19.350 -0.363 1.00 95.38 498 LEU A C 1
ATOM 4034 O O . LEU A 1 498 ? -12.919 -20.156 -1.275 1.00 95.38 498 LEU A O 1
ATOM 4038 N N . ALA A 1 499 ? -12.225 -19.701 0.804 1.00 95.38 499 ALA A N 1
ATOM 4039 C CA . ALA A 1 499 ? -11.744 -21.059 1.072 1.00 95.38 499 ALA A CA 1
ATOM 4040 C C . ALA A 1 499 ? -12.878 -22.070 1.306 1.00 95.38 499 ALA A C 1
ATOM 4042 O O . ALA A 1 499 ? -12.764 -23.226 0.902 1.00 95.38 499 ALA A O 1
ATOM 4043 N N . HIS A 1 500 ? -13.965 -21.635 1.950 1.00 94.12 500 HIS A N 1
ATOM 4044 C CA . HIS A 1 500 ? -15.095 -22.483 2.325 1.00 94.12 500 HIS A CA 1
ATOM 4045 C C . HIS A 1 500 ? -16.380 -21.932 1.714 1.00 94.12 500 HIS A C 1
ATOM 4047 O O . HIS A 1 500 ? -16.804 -20.823 2.032 1.00 94.12 500 HIS A O 1
ATOM 4053 N N . ARG A 1 501 ? -16.985 -22.709 0.816 1.00 92.50 501 ARG A N 1
ATOM 4054 C CA . ARG A 1 501 ? -18.234 -22.378 0.124 1.00 92.50 501 ARG A CA 1
ATOM 4055 C C . ARG A 1 501 ? -19.351 -23.263 0.668 1.00 92.50 501 ARG A C 1
ATOM 4057 O O . ARG A 1 501 ? -19.779 -24.214 0.024 1.00 92.50 501 ARG A O 1
ATOM 4064 N N . ASP A 1 502 ? -19.746 -22.973 1.893 1.00 93.56 502 ASP A N 1
ATOM 4065 C CA . ASP A 1 502 ? -20.777 -23.685 2.640 1.00 93.56 502 ASP A CA 1
ATOM 4066 C C . ASP A 1 502 ? -21.467 -22.714 3.612 1.00 93.56 502 ASP A C 1
ATOM 4068 O O . ASP A 1 502 ? -21.151 -21.524 3.639 1.00 93.56 502 ASP A O 1
ATOM 4072 N N . THR A 1 503 ? -22.404 -23.222 4.408 1.00 93.75 503 THR A N 1
ATOM 4073 C CA . THR A 1 503 ? -23.155 -22.446 5.404 1.00 93.75 503 THR A CA 1
ATOM 4074 C C . THR A 1 503 ? -22.699 -22.732 6.840 1.00 93.75 503 THR A C 1
ATOM 4076 O O . THR A 1 503 ? -23.527 -22.722 7.751 1.00 93.75 503 THR A O 1
ATOM 4079 N N . ALA A 1 504 ? -21.410 -23.039 7.038 1.00 96.12 504 ALA A N 1
ATOM 4080 C CA . ALA A 1 504 ? -20.813 -23.393 8.333 1.00 96.12 504 ALA A CA 1
ATOM 4081 C C . ALA A 1 504 ? -19.750 -22.379 8.811 1.00 96.12 504 ALA A C 1
ATOM 4083 O O . ALA A 1 504 ? -18.876 -22.691 9.625 1.00 96.12 504 ALA A O 1
ATOM 4084 N N . SER A 1 505 ? -19.786 -21.141 8.311 1.00 96.94 505 SER A N 1
ATOM 4085 C CA . SER A 1 505 ? -18.839 -20.091 8.704 1.00 96.94 505 SER A CA 1
ATOM 4086 C C . SER A 1 505 ? -19.031 -19.681 10.160 1.00 96.94 505 SER A C 1
ATOM 4088 O O . SER A 1 505 ? -18.042 -19.456 10.854 1.00 96.94 505 SER A O 1
ATOM 4090 N N . ARG A 1 506 ? -20.277 -19.614 10.652 1.00 97.44 506 ARG A N 1
ATOM 4091 C CA . ARG A 1 506 ? -20.577 -19.267 12.055 1.00 97.44 506 ARG A CA 1
ATOM 4092 C C . ARG A 1 506 ? -19.993 -20.286 13.041 1.00 97.44 506 ARG A C 1
ATOM 4094 O O . ARG A 1 506 ? -19.366 -19.883 14.020 1.00 97.44 506 ARG A O 1
ATOM 4101 N N . GLU A 1 507 ? -20.101 -21.576 12.724 1.00 97.81 507 GLU A N 1
ATOM 4102 C CA . GLU A 1 507 ? -19.505 -22.674 13.497 1.00 97.81 507 GLU A CA 1
ATOM 4103 C C . GLU A 1 507 ? -17.972 -22.581 13.507 1.00 97.81 507 GLU A C 1
ATOM 4105 O O . GLU A 1 507 ? -17.360 -22.532 14.573 1.00 97.81 507 GLU A O 1
ATOM 4110 N N . ARG A 1 508 ? -17.335 -22.418 12.339 1.00 98.00 508 ARG A N 1
ATOM 4111 C CA . ARG A 1 508 ? -15.872 -22.244 12.254 1.00 98.00 508 ARG A CA 1
ATOM 4112 C C . ARG A 1 508 ? -15.367 -21.019 13.014 1.00 98.00 508 ARG A C 1
ATOM 4114 O O . ARG A 1 508 ? -14.295 -21.072 13.615 1.00 98.00 508 ARG A O 1
ATOM 4121 N N . ILE A 1 509 ? -16.106 -19.907 12.984 1.00 98.00 509 ILE A N 1
ATOM 4122 C CA . ILE A 1 509 ? -15.773 -18.708 13.768 1.00 98.00 509 ILE A CA 1
ATOM 4123 C C . ILE A 1 509 ? -15.826 -19.036 15.262 1.00 98.00 509 ILE A C 1
ATOM 4125 O O . ILE A 1 509 ? -14.898 -18.687 15.991 1.00 98.00 509 ILE A O 1
ATOM 4129 N N . PHE A 1 510 ? -16.871 -19.727 15.722 1.00 98.06 510 PHE A N 1
ATOM 4130 C CA . PHE A 1 510 ? -16.985 -20.149 17.115 1.00 98.06 510 PHE A CA 1
ATOM 4131 C C . PHE A 1 510 ? -15.820 -21.050 17.540 1.00 98.06 510 PHE A C 1
ATOM 4133 O O . PHE A 1 510 ? -15.154 -20.747 18.532 1.00 98.06 510 PHE A O 1
ATOM 4140 N N . GLU A 1 511 ? -15.508 -22.088 16.762 1.00 97.56 511 GLU A N 1
ATOM 4141 C CA . GLU A 1 511 ? -14.378 -22.985 17.024 1.00 97.56 511 GLU A CA 1
ATOM 4142 C C . GLU A 1 511 ? -13.041 -22.233 17.051 1.00 97.56 511 GLU A C 1
ATOM 4144 O O . GLU A 1 511 ? -12.206 -22.467 17.930 1.00 97.56 511 GLU A O 1
ATOM 4149 N N . ALA A 1 512 ? -12.831 -21.297 16.121 1.00 97.12 512 ALA A N 1
ATOM 4150 C CA . ALA A 1 512 ? -11.626 -20.478 16.083 1.00 97.12 512 ALA A CA 1
ATOM 4151 C C . ALA A 1 512 ? -11.494 -19.613 17.346 1.00 97.12 512 ALA A C 1
ATOM 4153 O O . ALA A 1 512 ? -10.411 -19.551 17.922 1.00 97.12 512 ALA A O 1
ATOM 4154 N N . ILE A 1 513 ? -12.584 -18.993 17.813 1.00 96.62 513 ILE A N 1
ATOM 4155 C CA . ILE A 1 513 ? -12.595 -18.172 19.035 1.00 96.62 513 ILE A CA 1
ATOM 4156 C C . ILE A 1 513 ? -12.428 -19.032 20.293 1.00 96.62 513 ILE A C 1
ATOM 4158 O O . ILE A 1 513 ? -11.775 -18.606 21.246 1.00 96.62 513 ILE A O 1
ATOM 4162 N N . GLN A 1 514 ? -13.006 -20.233 20.338 1.00 93.81 514 GLN A N 1
ATOM 4163 C CA . GLN A 1 514 ? -12.835 -21.139 21.476 1.00 93.81 514 GLN A CA 1
ATOM 4164 C C . GLN A 1 514 ? -11.390 -21.624 21.610 1.00 93.81 514 GLN A C 1
ATOM 4166 O O . GLN A 1 514 ? -10.854 -21.657 22.718 1.00 93.81 514 GLN A O 1
ATOM 4171 N N . ASN A 1 515 ? -10.756 -21.959 20.486 1.00 92.62 515 ASN A N 1
ATOM 4172 C CA . ASN A 1 515 ? -9.381 -22.452 20.445 1.00 92.62 515 ASN A CA 1
ATOM 4173 C C . ASN A 1 515 ? -8.330 -21.332 20.492 1.00 92.62 515 ASN A C 1
ATOM 4175 O O . ASN A 1 515 ? -7.133 -21.613 20.596 1.00 92.62 515 ASN A O 1
ATOM 4179 N N . SER A 1 516 ? -8.751 -20.068 20.416 1.00 91.69 516 SER A N 1
ATOM 4180 C CA . SER A 1 516 ? -7.845 -18.930 20.478 1.00 91.69 516 SER A CA 1
ATOM 4181 C C . SER A 1 516 ? -7.455 -18.576 21.911 1.00 91.69 516 SER A C 1
ATOM 4183 O O . SER A 1 516 ? -8.178 -18.813 22.886 1.00 91.69 516 SER A O 1
ATOM 4185 N N . SER A 1 517 ? -6.270 -17.988 22.031 1.00 83.94 517 SER A N 1
ATOM 4186 C CA . SER A 1 517 ? -5.750 -17.456 23.281 1.00 83.94 517 SER A CA 1
ATOM 4187 C C . SER A 1 517 ? -4.972 -16.180 22.999 1.00 83.94 517 SER A C 1
ATOM 4189 O O . SER A 1 517 ? -4.478 -15.976 21.887 1.00 83.94 517 SER A O 1
ATOM 4191 N N . LYS A 1 518 ? -4.831 -15.326 24.016 1.00 81.38 518 LYS A N 1
ATOM 4192 C CA . LYS A 1 518 ? -4.046 -14.098 23.884 1.00 81.38 518 LYS A CA 1
ATOM 4193 C C . LYS A 1 518 ? -2.604 -14.419 23.479 1.00 81.38 518 LYS A C 1
ATOM 4195 O O . LYS A 1 518 ? -1.920 -15.112 24.236 1.00 81.38 518 LYS A O 1
ATOM 4200 N N . PRO A 1 519 ? -2.122 -13.896 22.342 1.00 78.19 519 PRO A N 1
ATOM 4201 C CA . PRO A 1 519 ? -0.767 -14.149 21.890 1.00 78.19 519 PRO A CA 1
ATOM 4202 C C . PRO A 1 519 ? 0.248 -13.481 22.821 1.00 78.19 519 PRO A C 1
ATOM 4204 O O . PRO A 1 519 ? 0.051 -12.358 23.298 1.00 78.19 519 PRO A O 1
ATOM 4207 N N . ASP A 1 520 ? 1.374 -14.156 23.049 1.00 76.88 520 ASP A N 1
ATOM 4208 C CA . ASP A 1 520 ? 2.486 -13.584 23.802 1.00 76.88 520 ASP A CA 1
ATOM 4209 C C . ASP A 1 520 ? 3.048 -12.351 23.083 1.00 76.88 520 ASP A C 1
ATOM 4211 O O . ASP A 1 520 ? 3.359 -12.380 21.891 1.00 76.88 520 ASP A O 1
ATOM 4215 N N . VAL A 1 521 ? 3.243 -11.256 23.823 1.00 72.00 521 VAL A N 1
ATOM 4216 C CA . VAL A 1 521 ? 3.860 -10.042 23.270 1.00 72.00 521 VAL A CA 1
ATOM 4217 C C . VAL A 1 521 ? 5.319 -10.330 22.925 1.00 72.00 521 VAL A C 1
ATOM 4219 O O . VAL A 1 521 ? 6.177 -10.432 23.810 1.00 72.00 521 VAL A O 1
ATOM 4222 N N . THR A 1 522 ? 5.624 -10.392 21.631 1.00 72.62 522 THR A N 1
ATOM 4223 C CA . THR A 1 522 ? 6.961 -10.740 21.154 1.00 72.62 522 THR A CA 1
ATOM 4224 C C . THR A 1 522 ? 7.938 -9.566 21.281 1.00 72.62 522 THR A C 1
ATOM 4226 O O . THR A 1 522 ? 7.575 -8.390 21.393 1.00 72.62 522 THR A O 1
ATOM 4229 N N . MET A 1 523 ? 9.242 -9.858 21.217 1.00 63.66 523 MET A N 1
ATOM 4230 C CA . MET A 1 523 ? 10.270 -8.812 21.137 1.00 63.66 523 MET A CA 1
ATOM 4231 C C . MET A 1 523 ? 10.136 -7.973 19.855 1.00 63.66 523 MET A C 1
ATOM 4233 O O . MET A 1 523 ? 10.427 -6.775 19.869 1.00 63.66 523 MET A O 1
ATOM 4237 N N . ALA A 1 524 ? 9.669 -8.582 18.759 1.00 66.94 524 ALA A N 1
ATOM 4238 C CA . ALA A 1 524 ? 9.394 -7.877 17.513 1.00 66.94 524 ALA A CA 1
ATOM 4239 C C . ALA A 1 524 ? 8.299 -6.820 17.716 1.00 66.94 524 ALA A C 1
ATOM 4241 O O . ALA A 1 524 ? 8.502 -5.671 17.321 1.00 66.94 524 ALA A O 1
ATOM 4242 N N . ASP A 1 525 ? 7.224 -7.152 18.436 1.00 68.38 525 ASP A N 1
ATOM 4243 C CA . ASP A 1 525 ? 6.140 -6.212 18.749 1.00 68.38 525 ASP A CA 1
ATOM 4244 C C . ASP A 1 525 ? 6.634 -5.024 19.574 1.00 68.38 525 ASP A C 1
ATOM 4246 O O . ASP A 1 525 ? 6.324 -3.864 19.285 1.00 68.38 525 ASP A O 1
ATOM 4250 N N . ARG A 1 526 ? 7.508 -5.285 20.552 1.00 70.19 526 ARG A N 1
ATOM 4251 C CA . ARG A 1 526 ? 8.129 -4.221 21.353 1.00 70.19 526 ARG A CA 1
ATOM 4252 C C . ARG A 1 526 ? 8.969 -3.278 20.493 1.00 70.19 526 ARG A C 1
ATOM 4254 O O . ARG A 1 526 ? 8.888 -2.064 20.682 1.00 70.19 526 ARG A O 1
ATOM 4261 N N . ILE A 1 527 ? 9.744 -3.807 19.542 1.00 68.25 527 ILE A N 1
ATOM 4262 C CA . ILE A 1 527 ? 10.595 -3.023 18.626 1.00 68.25 527 ILE A CA 1
ATOM 4263 C C . ILE A 1 527 ? 9.763 -2.256 17.584 1.00 68.25 527 ILE A C 1
ATOM 4265 O O . ILE A 1 527 ? 10.132 -1.146 17.189 1.00 68.25 527 ILE A O 1
ATOM 4269 N N . GLN A 1 528 ? 8.660 -2.836 17.116 1.00 68.38 528 GLN A N 1
ATOM 4270 C CA . GLN A 1 528 ? 7.776 -2.229 16.118 1.00 68.38 528 GLN A CA 1
ATOM 4271 C C . GLN A 1 528 ? 6.782 -1.230 16.718 1.00 68.38 528 GLN A C 1
ATOM 4273 O O . GLN A 1 528 ? 6.240 -0.410 15.977 1.00 68.38 528 GLN A O 1
ATOM 4278 N N . SER A 1 529 ? 6.617 -1.219 18.046 1.00 68.25 529 SER A N 1
ATOM 4279 C CA . SER A 1 529 ? 5.807 -0.222 18.747 1.00 68.25 529 SER A CA 1
ATOM 4280 C C . SER A 1 529 ? 6.153 1.213 18.324 1.00 68.25 529 SER A C 1
ATOM 4282 O O . SER A 1 529 ? 7.318 1.563 18.093 1.00 68.25 529 SER A O 1
ATOM 4284 N N . GLU A 1 530 ? 5.142 2.085 18.261 1.00 67.00 530 GLU A N 1
ATOM 4285 C CA . GLU A 1 530 ? 5.322 3.493 17.877 1.00 67.00 530 GLU A CA 1
ATOM 4286 C C . GLU A 1 530 ? 6.396 4.188 18.740 1.00 67.00 530 GLU A C 1
ATOM 4288 O O . GLU A 1 530 ? 7.181 5.010 18.245 1.00 67.00 530 GLU A O 1
ATOM 4293 N N . THR A 1 531 ? 6.476 3.803 20.016 1.00 66.19 531 THR A N 1
ATOM 4294 C CA . THR A 1 531 ? 7.488 4.238 20.981 1.00 66.19 531 THR A CA 1
ATOM 4295 C C . THR A 1 531 ? 8.889 3.840 20.566 1.00 66.19 531 THR A C 1
ATOM 4297 O O . THR A 1 531 ? 9.748 4.710 20.385 1.00 66.19 531 THR A O 1
ATOM 4300 N N . ALA A 1 532 ? 9.124 2.546 20.361 1.00 71.44 532 ALA A N 1
ATOM 4301 C CA . ALA A 1 532 ? 10.431 2.045 19.973 1.00 71.44 532 ALA A CA 1
ATOM 4302 C C . ALA A 1 532 ? 10.854 2.599 18.610 1.00 71.44 532 ALA A C 1
ATOM 4304 O O . ALA A 1 532 ? 11.988 3.049 18.470 1.00 71.44 532 ALA A O 1
ATOM 4305 N N . GLN A 1 533 ? 9.943 2.698 17.639 1.00 72.56 533 GLN A N 1
ATOM 4306 C CA . GLN A 1 533 ? 10.216 3.305 16.333 1.00 72.56 533 GLN A CA 1
ATOM 4307 C C . GLN A 1 533 ? 10.556 4.798 16.434 1.00 72.56 533 GLN A C 1
ATOM 4309 O O . GLN A 1 533 ? 11.393 5.313 15.685 1.00 72.56 533 GLN A O 1
ATOM 4314 N N . SER A 1 534 ? 9.927 5.532 17.352 1.00 68.81 534 SER A N 1
ATOM 4315 C CA . SER A 1 534 ? 10.222 6.951 17.582 1.00 68.81 534 SER A CA 1
ATOM 4316 C C . SER A 1 534 ? 11.587 7.145 18.237 1.00 68.81 534 SER A C 1
ATOM 4318 O O . SER A 1 534 ? 12.383 7.948 17.744 1.00 68.81 534 SER A O 1
ATOM 4320 N N . VAL A 1 535 ? 11.907 6.350 19.261 1.00 75.94 535 VAL A N 1
ATOM 4321 C CA . VAL A 1 535 ? 13.240 6.320 19.883 1.00 75.94 535 VAL A CA 1
ATOM 4322 C C . VAL A 1 535 ? 14.299 5.899 18.865 1.00 75.94 535 VAL A C 1
ATOM 4324 O O . VAL A 1 535 ? 15.318 6.570 18.719 1.00 75.94 535 VAL A O 1
ATOM 4327 N N . TYR A 1 536 ? 14.035 4.854 18.084 1.00 77.94 536 TYR A N 1
ATOM 4328 C CA . TYR A 1 536 ? 14.915 4.355 17.033 1.00 77.94 536 TYR A CA 1
ATOM 4329 C C . TYR A 1 536 ? 15.196 5.417 15.962 1.00 77.94 536 TYR A C 1
ATOM 4331 O O . TYR A 1 536 ? 16.347 5.608 15.568 1.00 77.94 536 TYR A O 1
ATOM 4339 N N . ARG A 1 537 ? 14.184 6.182 15.528 1.00 77.50 537 ARG A N 1
ATOM 4340 C CA . ARG A 1 537 ? 14.373 7.312 14.598 1.00 77.50 537 ARG A CA 1
ATOM 4341 C C . ARG A 1 537 ? 15.283 8.395 15.174 1.00 77.50 537 ARG A C 1
ATOM 4343 O O . ARG A 1 537 ? 16.117 8.926 14.440 1.00 77.50 537 ARG A O 1
ATOM 4350 N N . VAL A 1 538 ? 15.138 8.723 16.457 1.00 78.88 538 VAL A N 1
ATOM 4351 C CA . VAL A 1 538 ? 16.016 9.687 17.141 1.00 78.88 538 VAL A CA 1
ATOM 4352 C C . VAL A 1 538 ? 17.435 9.126 17.256 1.00 78.88 538 VAL A C 1
ATOM 4354 O O . VAL A 1 538 ? 18.389 9.805 16.883 1.00 78.88 538 VAL A O 1
ATOM 4357 N N . ALA A 1 539 ? 17.577 7.866 17.671 1.00 81.81 539 ALA A N 1
ATOM 4358 C CA . ALA A 1 539 ? 18.861 7.186 17.793 1.00 81.81 539 ALA A CA 1
ATOM 4359 C C . ALA A 1 539 ? 19.615 7.137 16.455 1.00 81.81 539 ALA A C 1
ATOM 4361 O O . ALA A 1 539 ? 20.794 7.470 16.411 1.00 81.81 539 ALA A O 1
ATOM 4362 N N . ARG A 1 540 ? 18.939 6.825 15.340 1.00 81.88 540 ARG A N 1
ATOM 4363 C CA . ARG A 1 540 ? 19.545 6.815 13.994 1.00 81.88 540 ARG A CA 1
ATOM 4364 C C . ARG A 1 540 ? 20.043 8.175 13.516 1.00 81.88 540 ARG A C 1
ATOM 4366 O O . ARG A 1 540 ? 20.932 8.223 12.672 1.00 81.88 540 ARG A O 1
ATOM 4373 N N . ARG A 1 541 ? 19.456 9.270 14.008 1.00 81.56 541 ARG A N 1
ATOM 4374 C CA . ARG A 1 541 ? 19.901 10.639 13.699 1.00 81.56 541 ARG A CA 1
ATOM 4375 C C . ARG A 1 541 ? 21.112 11.057 14.528 1.00 81.56 541 ARG A C 1
ATOM 4377 O O . ARG A 1 541 ? 21.738 12.064 14.212 1.00 81.56 541 ARG A O 1
ATOM 4384 N N . ASN A 1 542 ? 21.448 10.306 15.575 1.00 86.12 542 ASN A N 1
ATOM 4385 C CA . ASN A 1 542 ? 22.624 10.576 16.381 1.00 86.12 542 ASN A CA 1
ATOM 4386 C C . ASN A 1 542 ? 23.897 10.301 15.563 1.00 86.12 542 ASN A C 1
ATOM 4388 O O . ASN A 1 542 ? 24.049 9.235 14.964 1.00 86.12 542 ASN A O 1
ATOM 4392 N N . ARG A 1 543 ? 24.848 11.241 15.593 1.00 88.31 543 ARG A N 1
ATOM 4393 C CA . ARG A 1 543 ? 26.147 11.139 14.907 1.00 88.31 543 ARG A CA 1
ATOM 4394 C C . ARG A 1 543 ? 26.949 9.880 15.267 1.00 88.31 543 ARG A C 1
ATOM 4396 O O . ARG A 1 543 ? 27.768 9.437 14.468 1.00 88.31 543 ARG A O 1
ATOM 4403 N N . TYR A 1 544 ? 26.705 9.282 16.437 1.00 88.88 544 TYR A N 1
ATOM 4404 C CA . TYR A 1 544 ? 27.394 8.068 16.889 1.00 88.88 544 TYR A CA 1
ATOM 4405 C C . TYR A 1 544 ? 26.775 6.758 16.383 1.00 88.88 544 TYR A C 1
ATOM 4407 O O . TYR A 1 544 ? 27.424 5.718 16.472 1.00 88.88 544 TYR A O 1
ATOM 4415 N N . TYR A 1 545 ? 25.566 6.785 15.810 1.00 90.81 545 TYR A N 1
ATOM 4416 C CA . TYR A 1 545 ? 24.869 5.575 15.362 1.00 90.81 545 TYR A CA 1
ATOM 4417 C C . TYR A 1 545 ? 25.672 4.782 14.324 1.00 90.81 545 TYR A C 1
ATOM 4419 O O . TYR A 1 545 ? 25.956 3.602 14.521 1.00 90.81 545 TYR A O 1
ATOM 4427 N N . LEU A 1 546 ? 26.084 5.431 13.229 1.00 89.38 546 LEU A N 1
ATOM 4428 C CA . LEU A 1 546 ? 26.853 4.768 12.173 1.00 89.38 546 LEU A CA 1
ATOM 4429 C C . LEU A 1 546 ? 28.204 4.229 12.677 1.00 89.38 546 LEU A C 1
ATOM 4431 O O . LEU A 1 546 ? 28.498 3.071 12.385 1.00 89.38 546 LEU A O 1
ATOM 4435 N N . PRO A 1 547 ? 29.020 4.983 13.445 1.00 92.81 547 PRO A N 1
ATOM 4436 C CA . PRO A 1 547 ? 30.224 4.439 14.075 1.00 92.81 547 PRO A CA 1
ATOM 4437 C C . PRO A 1 547 ? 29.984 3.177 14.913 1.00 92.81 547 PRO A C 1
ATOM 4439 O O . PRO A 1 547 ? 30.744 2.217 14.791 1.00 92.81 547 PRO A O 1
ATOM 4442 N N . VAL A 1 548 ? 28.922 3.149 15.725 1.00 92.81 548 VAL A N 1
ATOM 4443 C CA . VAL A 1 548 ? 28.560 1.973 16.531 1.00 92.81 548 VAL A CA 1
ATOM 4444 C C . VAL A 1 548 ? 28.178 0.802 15.632 1.00 92.81 548 VAL A C 1
ATOM 4446 O O . VAL A 1 548 ? 28.724 -0.287 15.788 1.00 92.81 548 VAL A O 1
ATOM 4449 N N . MET A 1 549 ? 27.321 1.027 14.634 1.00 93.56 549 MET A N 1
ATOM 4450 C CA . MET A 1 549 ? 26.920 -0.032 13.708 1.00 93.56 549 MET A CA 1
ATOM 4451 C C . MET A 1 549 ? 28.091 -0.592 12.898 1.00 93.56 549 MET A C 1
ATOM 4453 O O . MET A 1 549 ? 28.135 -1.793 12.667 1.00 93.56 549 MET A O 1
ATOM 4457 N N . LYS A 1 550 ? 29.080 0.229 12.522 1.00 93.00 550 LYS A N 1
ATOM 4458 C CA . LYS A 1 550 ? 30.314 -0.245 11.867 1.00 93.00 550 LYS A CA 1
ATOM 4459 C C . LYS A 1 550 ? 31.125 -1.181 12.767 1.00 93.00 550 LYS A C 1
ATOM 4461 O O . LYS A 1 550 ? 31.695 -2.151 12.278 1.00 93.00 550 LYS A O 1
ATOM 4466 N N . ARG A 1 551 ? 31.192 -0.905 14.075 1.00 93.44 551 ARG A N 1
ATOM 4467 C CA . ARG A 1 551 ? 31.853 -1.798 15.044 1.00 93.44 551 ARG A CA 1
ATOM 4468 C C . ARG A 1 551 ? 31.057 -3.086 15.235 1.00 93.44 551 ARG A C 1
ATOM 4470 O O . ARG A 1 551 ? 31.641 -4.161 15.181 1.00 93.44 551 ARG A O 1
ATOM 4477 N N . LEU A 1 552 ? 29.735 -2.978 15.373 1.00 93.12 552 LEU A N 1
ATOM 4478 C CA . LEU A 1 552 ? 28.849 -4.138 15.467 1.00 93.12 552 LEU A CA 1
ATOM 4479 C C . LEU A 1 552 ? 28.917 -5.008 14.212 1.00 93.12 552 LEU A C 1
ATOM 4481 O O . LEU A 1 552 ? 28.999 -6.215 14.344 1.00 93.12 552 LEU A O 1
ATOM 4485 N N . TYR A 1 553 ? 28.984 -4.424 13.016 1.00 94.62 553 TYR A N 1
ATOM 4486 C CA . TYR A 1 553 ? 29.169 -5.159 11.763 1.00 94.62 553 TYR A CA 1
ATOM 4487 C C . TYR A 1 553 ? 30.412 -6.055 11.796 1.00 94.62 553 TYR A C 1
ATOM 4489 O O . TYR A 1 553 ? 30.342 -7.223 11.423 1.00 94.62 553 TYR A O 1
ATOM 4497 N N . LYS A 1 554 ? 31.543 -5.544 12.305 1.00 93.38 554 LYS A N 1
ATOM 4498 C CA . LYS A 1 554 ? 32.765 -6.349 12.464 1.00 93.38 554 LYS A CA 1
ATOM 4499 C C . LYS A 1 554 ? 32.553 -7.543 13.400 1.00 93.38 554 LYS A C 1
ATOM 4501 O O . LYS A 1 554 ? 33.081 -8.609 13.115 1.00 93.38 554 LYS A O 1
ATOM 4506 N N . LEU A 1 555 ? 31.768 -7.375 14.467 1.00 93.75 555 LEU A N 1
ATOM 4507 C CA . LEU A 1 555 ? 31.401 -8.466 15.378 1.00 93.75 555 LEU A CA 1
ATOM 4508 C C . LEU A 1 555 ? 30.406 -9.443 14.733 1.00 93.75 555 LEU A C 1
ATOM 4510 O O . LEU A 1 555 ? 30.576 -10.649 14.849 1.00 93.75 555 LEU A O 1
ATOM 4514 N N . MET A 1 556 ? 29.407 -8.941 14.004 1.00 94.00 556 MET A N 1
ATOM 4515 C CA . MET A 1 556 ? 28.404 -9.754 13.304 1.00 94.00 556 MET A CA 1
ATOM 4516 C C . MET A 1 556 ? 29.039 -10.676 12.257 1.00 94.00 556 MET A C 1
ATOM 4518 O O . MET A 1 556 ? 28.553 -11.780 12.048 1.00 94.00 556 MET A O 1
ATOM 4522 N N . ARG A 1 557 ? 30.161 -10.274 11.645 1.00 92.94 557 ARG A N 1
ATOM 4523 C CA . ARG A 1 557 ? 30.928 -11.119 10.710 1.00 92.94 557 ARG A CA 1
ATOM 4524 C C . ARG A 1 557 ? 31.543 -12.369 11.353 1.00 92.94 557 ARG A C 1
ATOM 4526 O O . ARG A 1 557 ? 31.999 -13.237 10.616 1.00 92.94 557 ARG A O 1
ATOM 4533 N N . LEU A 1 558 ? 31.578 -12.463 12.685 1.00 91.12 558 LEU A N 1
ATOM 4534 C CA . LEU A 1 558 ? 32.018 -13.668 13.398 1.00 91.12 558 LEU A CA 1
ATOM 4535 C C . LEU A 1 558 ? 30.928 -14.748 13.459 1.00 91.12 558 LEU A C 1
ATOM 4537 O O . LEU A 1 558 ? 31.243 -15.901 13.735 1.00 91.12 558 LEU A O 1
ATOM 4541 N N . ALA A 1 559 ? 29.664 -14.399 13.198 1.00 92.12 559 ALA A N 1
ATOM 4542 C CA . ALA A 1 559 ? 28.585 -15.377 13.109 1.00 92.12 559 ALA A CA 1
ATOM 4543 C C . ALA A 1 559 ? 28.795 -16.329 11.909 1.00 92.12 559 ALA A C 1
ATOM 4545 O O . ALA A 1 559 ? 29.524 -15.979 10.975 1.00 92.12 559 ALA A O 1
ATOM 4546 N N . PRO A 1 560 ? 28.174 -17.522 11.893 1.00 92.38 560 PRO A N 1
ATOM 4547 C CA . PRO A 1 560 ? 28.203 -18.408 10.729 1.00 92.38 560 PRO A CA 1
ATOM 4548 C C . PRO A 1 560 ? 27.679 -17.721 9.459 1.00 92.38 560 PRO A C 1
ATOM 4550 O O . PRO A 1 560 ? 26.786 -16.874 9.524 1.00 92.38 560 PRO A O 1
ATOM 4553 N N . LEU A 1 561 ? 28.259 -18.069 8.307 1.00 94.19 561 LEU A N 1
ATOM 4554 C CA . LEU A 1 561 ? 27.744 -17.647 7.003 1.00 94.19 561 LEU A CA 1
ATOM 4555 C C . LEU A 1 561 ? 26.436 -18.405 6.719 1.00 94.19 561 LEU A C 1
ATOM 4557 O O . LEU A 1 561 ? 26.376 -19.615 6.910 1.00 94.19 561 LEU A O 1
ATOM 4561 N N . ASP A 1 562 ? 25.408 -17.702 6.259 1.00 95.00 562 ASP A N 1
ATOM 4562 C CA . ASP A 1 562 ? 24.132 -18.279 5.840 1.00 95.00 562 ASP A CA 1
ATOM 4563 C C . ASP A 1 562 ? 24.160 -18.547 4.328 1.00 95.00 562 ASP A C 1
ATOM 4565 O O . ASP A 1 562 ? 24.028 -17.629 3.510 1.00 95.00 562 ASP A O 1
ATOM 4569 N N . GLU A 1 563 ? 24.342 -19.820 3.970 1.00 94.56 563 GLU A N 1
ATOM 4570 C CA . GLU A 1 563 ? 24.418 -20.300 2.584 1.00 94.56 563 GLU A CA 1
ATOM 4571 C C . GLU A 1 563 ? 23.112 -20.136 1.799 1.00 94.56 563 GLU A C 1
ATOM 4573 O O . GLU A 1 563 ? 23.131 -20.105 0.570 1.00 94.56 563 GLU A O 1
ATOM 4578 N N . GLN A 1 564 ? 21.987 -19.974 2.496 1.00 95.25 564 GLN A N 1
ATOM 4579 C CA . GLN A 1 564 ? 20.653 -19.906 1.906 1.00 95.25 564 GLN A CA 1
ATOM 4580 C C . GLN A 1 564 ? 20.127 -18.466 1.810 1.00 95.25 564 GLN A C 1
ATOM 4582 O O . GLN A 1 564 ? 18.953 -18.273 1.500 1.00 95.25 564 GLN A O 1
ATOM 4587 N N . THR A 1 565 ? 20.959 -17.448 2.077 1.00 96.75 565 THR A N 1
ATOM 4588 C CA . THR A 1 565 ? 20.548 -16.036 2.006 1.00 96.75 565 THR A CA 1
ATOM 4589 C C . THR A 1 565 ? 21.167 -15.302 0.810 1.00 96.75 565 THR A C 1
ATOM 4591 O O . THR A 1 565 ? 22.390 -15.262 0.643 1.00 96.75 565 THR A O 1
ATOM 4594 N N . ILE A 1 566 ? 20.301 -14.642 0.031 1.00 97.94 566 ILE A N 1
ATOM 4595 C CA . ILE A 1 566 ? 20.641 -13.766 -1.098 1.00 97.94 566 ILE A CA 1
ATOM 4596 C C . ILE A 1 566 ? 20.197 -12.337 -0.777 1.00 97.94 566 ILE A C 1
ATOM 4598 O O . ILE A 1 566 ? 19.027 -12.095 -0.485 1.00 97.94 566 ILE A O 1
ATOM 4602 N N . VAL A 1 567 ? 21.123 -11.380 -0.828 1.00 97.94 567 VAL A N 1
ATOM 4603 C CA . VAL A 1 567 ? 20.858 -9.957 -0.579 1.00 97.94 567 VAL A CA 1
ATOM 4604 C C . VAL A 1 567 ? 20.819 -9.193 -1.896 1.00 97.94 567 VAL A C 1
ATOM 4606 O O . VAL A 1 567 ? 21.785 -9.232 -2.654 1.00 97.94 567 VAL A O 1
ATOM 4609 N N . PHE A 1 568 ? 19.743 -8.440 -2.118 1.00 97.75 568 PHE A N 1
ATOM 4610 C CA . PHE A 1 568 ? 19.537 -7.594 -3.293 1.00 97.75 568 PHE A CA 1
ATOM 4611 C C . PHE A 1 568 ? 19.543 -6.114 -2.916 1.00 97.75 568 PHE A C 1
ATOM 4613 O O . PHE A 1 568 ? 18.982 -5.720 -1.888 1.00 97.75 568 PHE A O 1
ATOM 4620 N N . GLU A 1 569 ? 20.136 -5.274 -3.760 1.00 95.81 569 GLU A N 1
ATOM 4621 C CA . GLU A 1 569 ? 20.051 -3.822 -3.634 1.00 95.81 569 GLU A CA 1
ATOM 4622 C C . GLU A 1 569 ? 20.119 -3.121 -4.996 1.00 95.81 569 GLU A C 1
ATOM 4624 O O . GLU A 1 569 ? 20.994 -3.410 -5.807 1.00 95.81 569 GLU A O 1
ATOM 4629 N N . THR A 1 570 ? 19.247 -2.129 -5.199 1.00 92.88 570 THR A N 1
ATOM 4630 C CA . THR A 1 570 ? 19.242 -1.278 -6.398 1.00 92.88 570 THR A CA 1
ATOM 4631 C C . THR A 1 570 ? 19.223 0.197 -6.002 1.00 92.88 570 THR A C 1
ATOM 4633 O O . THR A 1 570 ? 18.503 0.605 -5.079 1.00 92.88 570 THR A O 1
ATOM 4636 N N . GLY A 1 571 ? 20.019 1.024 -6.688 1.00 87.31 571 GLY A N 1
ATOM 4637 C CA . GLY A 1 571 ? 19.963 2.487 -6.554 1.00 87.31 571 GLY A CA 1
ATOM 4638 C C . GLY A 1 571 ? 20.223 2.964 -5.122 1.00 87.31 571 GLY A C 1
ATOM 4639 O O . GLY A 1 571 ? 19.602 3.913 -4.641 1.00 87.31 571 GLY A O 1
ATOM 4640 N N . GLN A 1 572 ? 21.098 2.258 -4.399 1.00 88.56 572 GLN A N 1
ATOM 4641 C CA . GLN A 1 572 ? 21.370 2.464 -2.975 1.00 88.56 572 GLN A CA 1
ATOM 4642 C C . GLN A 1 572 ? 20.134 2.294 -2.068 1.00 88.56 572 GLN A C 1
ATOM 4644 O O . GLN A 1 572 ? 19.918 3.069 -1.132 1.00 88.56 572 GLN A O 1
ATOM 4649 N N . GLY A 1 573 ? 19.304 1.291 -2.354 1.00 88.12 573 GLY A N 1
ATOM 4650 C CA . GLY A 1 573 ? 18.094 0.965 -1.595 1.00 88.12 573 GLY A CA 1
ATOM 4651 C C . GLY A 1 573 ? 16.912 1.901 -1.860 1.00 88.12 573 GLY A C 1
ATOM 4652 O O . GLY A 1 573 ? 15.961 1.938 -1.075 1.00 88.12 573 GLY A O 1
ATOM 4653 N N . LYS A 1 574 ? 16.966 2.685 -2.944 1.00 85.62 574 LYS A N 1
ATOM 4654 C CA . LYS A 1 574 ? 15.909 3.632 -3.336 1.00 85.62 574 LYS A CA 1
ATOM 4655 C C . LYS A 1 574 ? 14.941 3.078 -4.374 1.00 85.62 574 LYS A C 1
ATOM 4657 O O . LYS A 1 574 ? 13.896 3.697 -4.579 1.00 85.62 574 LYS A O 1
ATOM 4662 N N . GLN A 1 575 ? 15.260 1.949 -5.005 1.00 86.88 575 GLN A N 1
ATOM 4663 C CA . GLN A 1 575 ? 14.490 1.380 -6.111 1.00 86.88 575 GLN A CA 1
ATOM 4664 C C . GLN A 1 575 ? 14.277 -0.130 -5.937 1.00 86.88 575 GLN A C 1
ATOM 4666 O O . GLN A 1 575 ? 15.091 -0.819 -5.322 1.00 86.88 575 GLN A O 1
ATOM 4671 N N . TYR A 1 576 ? 13.168 -0.606 -6.497 1.00 90.50 576 TYR A N 1
ATOM 4672 C CA . TYR A 1 576 ? 12.936 -1.997 -6.869 1.00 90.50 576 TYR A CA 1
ATOM 4673 C C . TYR A 1 576 ? 12.814 -1.996 -8.393 1.00 90.50 576 TYR A C 1
ATOM 4675 O O . TYR A 1 576 ? 11.757 -1.666 -8.919 1.00 90.50 576 TYR A O 1
ATOM 4683 N N . ALA A 1 577 ? 13.948 -2.157 -9.068 1.00 90.88 577 ALA A N 1
ATOM 4684 C CA . ALA A 1 577 ? 14.107 -1.972 -10.509 1.00 90.88 577 ALA A CA 1
ATOM 4685 C C . ALA A 1 577 ? 15.439 -2.597 -10.955 1.00 90.88 577 ALA A C 1
ATOM 4687 O O . ALA A 1 577 ? 16.219 -3.060 -10.106 1.00 90.88 577 ALA A O 1
ATOM 4688 N N . ASP A 1 578 ? 15.728 -2.487 -12.252 1.00 93.44 578 ASP A N 1
ATOM 4689 C CA . ASP A 1 578 ? 17.032 -2.790 -12.846 1.00 93.44 578 ASP A CA 1
ATOM 4690 C C . ASP A 1 578 ? 17.414 -4.283 -12.733 1.00 93.44 578 ASP A C 1
ATOM 4692 O O . ASP A 1 578 ? 16.586 -5.135 -12.408 1.00 93.44 578 ASP A O 1
ATOM 4696 N N . SER A 1 579 ? 18.664 -4.639 -13.028 1.00 96.69 579 SER A N 1
ATOM 4697 C CA . SER A 1 579 ? 19.065 -6.040 -13.197 1.00 96.69 579 SER A CA 1
ATOM 4698 C C . SER A 1 579 ? 18.889 -6.892 -11.930 1.00 96.69 579 SER A C 1
ATOM 4700 O O . SER A 1 579 ? 18.472 -8.046 -12.051 1.00 96.69 579 SER A O 1
ATOM 4702 N N . PRO A 1 580 ? 19.104 -6.370 -10.701 1.00 96.75 580 PRO A N 1
ATOM 4703 C CA . PRO A 1 580 ? 18.777 -7.114 -9.487 1.00 96.75 580 PRO A CA 1
ATOM 4704 C C . PRO A 1 580 ? 17.291 -7.491 -9.372 1.00 96.75 580 PRO A C 1
ATOM 4706 O O . PRO A 1 580 ? 16.997 -8.537 -8.796 1.00 96.75 580 PRO A O 1
ATOM 4709 N N . ARG A 1 581 ? 16.359 -6.678 -9.908 1.00 95.25 581 ARG A N 1
ATOM 4710 C CA . ARG A 1 581 ? 14.911 -6.972 -9.876 1.00 95.25 581 ARG A CA 1
ATOM 4711 C C . ARG A 1 581 ? 14.609 -8.166 -10.765 1.00 95.25 581 ARG A C 1
ATOM 4713 O O . ARG A 1 581 ? 14.002 -9.115 -10.286 1.00 95.25 581 ARG A O 1
ATOM 4720 N N . ALA A 1 582 ? 15.093 -8.139 -12.003 1.00 95.19 582 ALA A N 1
ATOM 4721 C CA . ALA A 1 582 ? 14.888 -9.228 -12.951 1.00 95.19 582 ALA A CA 1
ATOM 4722 C C . ALA A 1 582 ? 15.455 -10.560 -12.426 1.00 95.19 582 ALA A C 1
ATOM 4724 O O . ALA A 1 582 ? 14.779 -11.582 -12.476 1.00 95.19 582 ALA A O 1
ATOM 4725 N N . ILE A 1 583 ? 16.648 -10.545 -11.815 1.00 97.31 583 ILE A N 1
ATOM 4726 C CA . ILE A 1 583 ? 17.223 -11.748 -11.185 1.00 97.31 583 ILE A CA 1
ATOM 4727 C C . ILE A 1 583 ? 16.348 -12.244 -10.020 1.00 97.31 583 ILE A C 1
ATOM 4729 O O . ILE A 1 583 ? 16.130 -13.443 -9.862 1.00 97.31 583 ILE A O 1
ATOM 4733 N N . HIS A 1 584 ? 15.848 -11.339 -9.182 1.00 96.56 584 HIS A N 1
ATOM 4734 C CA . HIS A 1 584 ? 14.976 -11.697 -8.064 1.00 96.56 584 HIS A CA 1
ATOM 4735 C C . HIS A 1 584 ? 13.642 -12.298 -8.525 1.00 96.56 584 HIS A C 1
ATOM 4737 O O . HIS A 1 584 ? 13.214 -13.313 -7.978 1.00 96.56 584 HIS A O 1
ATOM 4743 N N . GLU A 1 585 ? 13.002 -11.698 -9.527 1.00 93.62 585 GLU A N 1
ATOM 4744 C CA . GLU A 1 585 ? 11.731 -12.172 -10.085 1.00 93.62 585 GLU A CA 1
ATOM 4745 C C . GLU A 1 585 ? 11.896 -13.518 -10.794 1.00 93.62 585 GLU A C 1
ATOM 4747 O O . GLU A 1 585 ? 11.084 -14.417 -10.587 1.00 93.62 585 GLU A O 1
ATOM 4752 N N . GLU A 1 586 ? 12.997 -13.718 -11.518 1.00 95.38 586 GLU A N 1
ATOM 4753 C CA . GLU A 1 586 ? 13.308 -15.001 -12.149 1.00 95.38 586 GLU A CA 1
ATOM 4754 C C . GLU A 1 586 ? 13.556 -16.116 -11.115 1.00 95.38 586 GLU A C 1
ATOM 4756 O O . GLU A 1 586 ? 13.084 -17.239 -11.290 1.00 95.38 586 GLU A O 1
ATOM 4761 N N . LEU A 1 587 ? 14.224 -15.824 -9.990 1.00 95.62 587 LEU A N 1
ATOM 4762 C CA . LEU A 1 587 ? 14.363 -16.789 -8.887 1.00 95.62 587 LEU A CA 1
ATOM 4763 C C . LEU A 1 587 ? 13.002 -17.185 -8.301 1.00 95.62 587 LEU A C 1
ATOM 4765 O O . LEU A 1 587 ? 12.780 -18.360 -8.005 1.00 95.62 587 LEU A O 1
ATOM 4769 N N . ILE A 1 588 ? 12.088 -16.224 -8.143 1.00 93.62 588 ILE A N 1
ATOM 4770 C CA . ILE A 1 588 ? 10.722 -16.492 -7.674 1.00 93.62 588 ILE A CA 1
ATOM 4771 C C . ILE A 1 588 ? 9.977 -17.362 -8.688 1.00 93.62 588 ILE A C 1
ATOM 4773 O O . ILE A 1 588 ? 9.386 -18.369 -8.303 1.00 93.62 588 ILE A O 1
ATOM 4777 N N . ARG A 1 589 ? 10.058 -17.029 -9.982 1.00 90.44 589 ARG A N 1
ATOM 4778 C CA . ARG A 1 589 ? 9.419 -17.786 -11.068 1.00 90.44 589 ARG A CA 1
ATOM 4779 C C . ARG A 1 589 ? 9.891 -19.242 -11.119 1.00 90.44 589 ARG A C 1
ATOM 4781 O O . ARG A 1 589 ? 9.099 -20.135 -11.398 1.00 90.44 589 ARG A O 1
ATOM 4788 N N . ARG A 1 590 ? 11.164 -19.491 -10.798 1.00 93.69 590 ARG A N 1
ATOM 4789 C CA . ARG A 1 590 ? 11.762 -20.835 -10.704 1.00 93.69 590 ARG A CA 1
ATOM 4790 C C . ARG A 1 590 ? 11.410 -21.596 -9.417 1.00 93.69 590 ARG A C 1
ATOM 4792 O O . ARG A 1 590 ? 11.842 -22.734 -9.260 1.00 93.69 590 ARG A O 1
ATOM 4799 N N . GLY A 1 591 ? 10.657 -20.996 -8.492 1.00 91.06 591 GLY A N 1
ATOM 4800 C CA . GLY A 1 591 ? 10.284 -21.626 -7.222 1.00 91.06 591 GLY A CA 1
ATOM 4801 C C . GLY A 1 591 ? 11.437 -21.736 -6.220 1.00 91.06 591 GLY A C 1
ATOM 4802 O O . GLY A 1 591 ? 11.427 -22.619 -5.363 1.00 91.06 591 GLY A O 1
ATOM 4803 N N . ASP A 1 592 ? 12.445 -20.865 -6.315 1.00 93.62 592 ASP A N 1
ATOM 4804 C CA . ASP A 1 592 ? 13.590 -20.882 -5.410 1.00 93.62 592 ASP A CA 1
ATOM 4805 C C . ASP A 1 592 ? 13.159 -20.614 -3.954 1.00 93.62 592 ASP A C 1
ATOM 4807 O O . ASP A 1 592 ? 12.561 -19.583 -3.640 1.00 93.62 592 ASP A O 1
ATOM 4811 N N . THR A 1 593 ? 13.508 -21.517 -3.034 1.00 93.75 593 THR A N 1
ATOM 4812 C CA . THR A 1 593 ? 13.085 -21.447 -1.622 1.00 93.75 593 THR A CA 1
ATOM 4813 C C . THR A 1 593 ? 14.076 -20.725 -0.708 1.00 93.75 593 THR A C 1
ATOM 4815 O O . THR A 1 593 ? 13.862 -20.656 0.506 1.00 93.75 593 THR A O 1
ATOM 4818 N N . ARG A 1 594 ? 15.186 -20.205 -1.247 1.00 94.62 594 ARG A N 1
ATOM 4819 C CA . ARG A 1 594 ? 16.189 -19.488 -0.451 1.00 94.62 594 ARG A CA 1
ATOM 4820 C C . ARG A 1 594 ? 15.653 -18.156 0.031 1.00 94.62 594 ARG A C 1
ATOM 4822 O O . ARG A 1 594 ? 14.816 -17.524 -0.617 1.00 94.62 594 ARG A O 1
ATOM 4829 N N . ARG A 1 595 ? 16.183 -17.705 1.168 1.00 95.31 595 ARG A N 1
ATOM 4830 C CA . ARG A 1 595 ? 15.821 -16.425 1.769 1.00 95.31 595 ARG A CA 1
ATOM 4831 C C . ARG A 1 595 ? 16.347 -15.289 0.900 1.00 95.31 595 ARG A C 1
ATOM 4833 O O . ARG A 1 595 ? 17.554 -15.130 0.721 1.00 95.31 595 ARG A O 1
ATOM 4840 N N . LYS A 1 596 ? 15.436 -14.451 0.424 1.00 96.62 596 LYS A N 1
ATOM 4841 C CA . LYS A 1 596 ? 15.735 -13.266 -0.379 1.00 96.62 596 LYS A CA 1
ATOM 4842 C C . LYS A 1 596 ? 15.572 -12.042 0.511 1.00 96.62 596 LYS A C 1
ATOM 4844 O O . LYS A 1 596 ? 14.517 -11.807 1.091 1.00 96.62 596 LYS A O 1
ATOM 4849 N N . VAL A 1 597 ? 16.628 -11.258 0.668 1.00 96.25 597 VAL A N 1
ATOM 4850 C CA . VAL A 1 597 ? 16.615 -10.036 1.475 1.00 96.25 597 VAL A CA 1
ATOM 4851 C C . VAL A 1 597 ? 16.786 -8.854 0.547 1.00 96.25 597 VAL A C 1
ATOM 4853 O O . VAL A 1 597 ? 17.874 -8.606 0.034 1.00 96.25 597 VAL A O 1
ATOM 4856 N N . TRP A 1 598 ? 15.718 -8.093 0.352 1.00 96.75 598 TRP A N 1
ATOM 4857 C CA . TRP A 1 598 ? 15.755 -6.919 -0.500 1.00 96.75 598 TRP A CA 1
ATOM 4858 C C . TRP A 1 598 ? 15.981 -5.653 0.329 1.00 96.75 598 TRP A C 1
ATOM 4860 O O . TRP A 1 598 ? 15.169 -5.290 1.188 1.00 96.75 598 TRP A O 1
ATOM 4870 N N . ILE A 1 599 ? 17.075 -4.937 0.069 1.00 95.88 599 ILE A N 1
ATOM 4871 C CA . ILE A 1 599 ? 17.374 -3.675 0.743 1.00 95.88 599 ILE A CA 1
ATOM 4872 C C . ILE A 1 599 ? 16.576 -2.553 0.080 1.00 95.88 599 ILE A C 1
ATOM 4874 O O . ILE A 1 599 ? 16.925 -2.071 -0.995 1.00 95.88 599 ILE A O 1
ATOM 4878 N N . TYR A 1 600 ? 15.494 -2.118 0.728 1.00 91.06 600 TYR A N 1
ATOM 4879 C CA . TYR A 1 600 ? 14.595 -1.094 0.198 1.00 91.06 600 TYR A CA 1
ATOM 4880 C C . TYR A 1 600 ? 13.815 -0.376 1.299 1.00 91.06 600 TYR A C 1
ATOM 4882 O O . TYR A 1 600 ? 13.785 -0.777 2.465 1.00 91.06 600 TYR A O 1
ATOM 4890 N N . HIS A 1 601 ? 13.229 0.762 0.938 1.00 79.62 601 HIS A N 1
ATOM 4891 C CA . HIS A 1 601 ? 12.508 1.628 1.867 1.00 79.62 601 HIS A CA 1
ATOM 4892 C C . HIS A 1 601 ? 10.988 1.613 1.681 1.00 79.62 601 HIS A C 1
ATOM 4894 O O . HIS A 1 601 ? 10.290 2.068 2.591 1.00 79.62 601 HIS A O 1
ATOM 4900 N N . LYS A 1 602 ? 10.482 1.113 0.546 1.00 79.81 602 LYS A N 1
ATOM 4901 C CA . LYS A 1 602 ? 9.043 0.941 0.287 1.00 79.81 602 LYS A CA 1
ATOM 4902 C C . LYS A 1 602 ? 8.686 -0.550 0.275 1.00 79.81 602 LYS A C 1
ATOM 4904 O O . LYS A 1 602 ? 9.538 -1.390 0.555 1.00 79.81 602 LYS A O 1
ATOM 4909 N N . ARG A 1 603 ? 7.422 -0.874 0.001 1.00 71.00 603 ARG A N 1
ATOM 4910 C CA . ARG A 1 603 ? 6.998 -2.262 -0.208 1.00 71.00 603 ARG A CA 1
ATOM 4911 C C . ARG A 1 603 ? 7.398 -2.740 -1.591 1.00 71.00 603 ARG A C 1
ATOM 4913 O O . ARG A 1 603 ? 7.469 -1.937 -2.518 1.00 71.00 603 ARG A O 1
ATOM 4920 N N . LEU A 1 604 ? 7.677 -4.032 -1.691 1.00 77.38 604 LEU A N 1
ATOM 4921 C CA . LEU A 1 604 ? 7.882 -4.677 -2.978 1.00 77.38 604 LEU A CA 1
ATOM 4922 C C . LEU A 1 604 ? 6.524 -4.926 -3.635 1.00 77.38 604 LEU A C 1
ATOM 4924 O O . LEU A 1 604 ? 5.599 -5.305 -2.918 1.00 77.38 604 LEU A O 1
ATOM 4928 N N . PRO A 1 605 ? 6.413 -4.756 -4.960 1.00 67.75 605 PRO A N 1
ATOM 4929 C CA . PRO A 1 605 ? 5.203 -5.093 -5.705 1.00 67.75 605 PRO A CA 1
ATOM 4930 C C . PRO A 1 605 ? 5.015 -6.610 -5.876 1.00 67.75 605 PRO A C 1
ATOM 4932 O O . PRO A 1 605 ? 3.972 -7.044 -6.342 1.00 67.75 605 PRO A O 1
ATOM 4935 N N . VAL A 1 606 ? 6.006 -7.428 -5.499 1.00 67.50 606 VAL A N 1
ATOM 4936 C CA . VAL A 1 606 ? 5.979 -8.884 -5.693 1.00 67.50 606 VAL A CA 1
ATOM 4937 C C . VAL A 1 606 ? 5.633 -9.623 -4.402 1.00 67.50 606 VAL A C 1
ATOM 4939 O O . VAL A 1 606 ? 6.092 -9.280 -3.299 1.00 67.50 606 VAL A O 1
ATOM 4942 N N . THR A 1 607 ? 4.840 -10.686 -4.550 1.00 67.75 607 THR A N 1
ATOM 4943 C CA . THR A 1 607 ? 4.489 -11.587 -3.455 1.00 67.75 607 THR A CA 1
ATOM 4944 C C . THR A 1 607 ? 5.320 -12.862 -3.478 1.00 67.75 607 THR A C 1
ATOM 4946 O O . THR A 1 607 ? 4.993 -13.799 -4.187 1.00 67.75 607 THR A O 1
ATOM 4949 N N . ASP A 1 608 ? 6.377 -12.897 -2.662 1.00 80.50 608 ASP A N 1
ATOM 4950 C CA . ASP A 1 608 ? 7.100 -14.122 -2.303 1.00 80.50 608 ASP A CA 1
ATOM 4951 C C . ASP A 1 608 ? 7.186 -14.249 -0.775 1.00 80.50 608 ASP A C 1
ATOM 4953 O O . ASP A 1 608 ? 7.511 -13.278 -0.083 1.00 80.50 608 ASP A O 1
ATOM 4957 N N . ARG A 1 609 ? 6.896 -15.448 -0.258 1.00 77.19 609 ARG A N 1
ATOM 4958 C CA . ARG A 1 609 ? 6.985 -15.788 1.172 1.00 77.19 609 ARG A CA 1
ATOM 4959 C C . ARG A 1 609 ? 8.432 -15.866 1.666 1.00 77.19 609 ARG A C 1
ATOM 4961 O O . ARG A 1 609 ? 8.676 -15.728 2.862 1.00 77.19 609 ARG A O 1
ATOM 4968 N N . HIS A 1 610 ? 9.390 -16.083 0.762 1.00 87.69 610 HIS A N 1
ATOM 4969 C CA . HIS A 1 610 ? 10.815 -16.148 1.085 1.00 87.69 610 HIS A CA 1
ATOM 4970 C C . HIS A 1 610 ? 11.529 -14.790 0.954 1.00 87.69 610 HIS A C 1
ATOM 4972 O O . HIS A 1 610 ? 12.705 -14.690 1.326 1.00 87.69 610 HIS A O 1
ATOM 4978 N N . THR A 1 611 ? 10.825 -13.735 0.519 1.00 90.69 611 THR A N 1
ATOM 4979 C CA . THR A 1 611 ? 11.370 -12.379 0.373 1.00 90.69 611 THR A CA 1
ATOM 4980 C C . THR A 1 611 ? 11.040 -11.480 1.561 1.00 90.69 611 THR A C 1
ATOM 4982 O O . THR A 1 611 ? 9.884 -11.239 1.900 1.00 90.69 611 THR A O 1
ATOM 4985 N N . THR A 1 612 ? 12.074 -10.890 2.163 1.00 88.69 612 THR A N 1
ATOM 4986 C CA . THR A 1 612 ? 11.962 -9.910 3.253 1.00 88.69 612 THR A CA 1
ATOM 4987 C C . THR A 1 612 ? 12.549 -8.558 2.855 1.00 88.69 612 THR A C 1
ATOM 4989 O O . THR A 1 612 ? 13.619 -8.484 2.253 1.00 88.69 612 THR A O 1
ATOM 4992 N N . VAL A 1 613 ? 11.885 -7.462 3.237 1.00 90.38 613 VAL A N 1
ATOM 4993 C CA . VAL A 1 613 ? 12.360 -6.095 2.962 1.00 90.38 613 VAL A CA 1
ATOM 4994 C C . VAL A 1 613 ? 13.115 -5.527 4.155 1.00 90.38 613 VAL A C 1
ATOM 4996 O O . VAL A 1 613 ? 12.586 -5.445 5.264 1.00 90.38 613 VAL A O 1
ATOM 4999 N N . VAL A 1 614 ? 14.336 -5.049 3.921 1.00 90.38 614 VAL A N 1
ATOM 5000 C CA . VAL A 1 614 ? 15.203 -4.487 4.960 1.00 90.38 614 VAL A CA 1
ATOM 5001 C C . VAL A 1 614 ? 15.574 -3.042 4.642 1.00 90.38 614 VAL A C 1
ATOM 5003 O O . VAL A 1 614 ? 16.123 -2.719 3.594 1.00 90.38 614 VAL A O 1
ATOM 5006 N N . LYS A 1 615 ? 15.343 -2.132 5.594 1.00 89.25 615 LYS A N 1
ATOM 5007 C CA . LYS A 1 615 ? 15.712 -0.717 5.427 1.00 89.25 615 LYS A CA 1
ATOM 5008 C C . LYS A 1 615 ? 17.235 -0.559 5.426 1.00 89.25 615 LYS A C 1
ATOM 5010 O O . LYS A 1 615 ? 17.894 -0.965 6.389 1.00 89.25 615 LYS A O 1
ATOM 5015 N N . ARG A 1 616 ? 17.788 0.137 4.426 1.00 90.88 616 ARG A N 1
ATOM 5016 C CA . ARG A 1 616 ? 19.217 0.501 4.372 1.00 90.88 616 ARG A CA 1
ATOM 5017 C C . ARG A 1 616 ? 19.677 1.194 5.663 1.00 90.88 616 ARG A C 1
ATOM 5019 O O . ARG A 1 616 ? 18.948 2.011 6.243 1.00 90.88 616 ARG A O 1
ATOM 5026 N N . HIS A 1 617 ? 20.883 0.854 6.122 1.00 90.38 617 HIS A N 1
ATOM 5027 C CA . HIS A 1 617 ? 21.489 1.304 7.387 1.00 90.38 617 HIS A CA 1
ATOM 5028 C C . HIS A 1 617 ? 20.690 0.972 8.663 1.00 90.38 617 HIS A C 1
ATOM 5030 O O . HIS A 1 617 ? 20.850 1.661 9.669 1.00 90.38 617 HIS A O 1
ATOM 5036 N N . SER A 1 618 ? 19.807 -0.027 8.642 1.00 89.75 618 SER A N 1
ATOM 5037 C CA . SER A 1 618 ? 19.224 -0.610 9.861 1.00 89.75 618 SER A CA 1
ATOM 5038 C C . SER A 1 618 ? 20.139 -1.693 10.453 1.00 89.75 618 SER A C 1
ATOM 5040 O O . SER A 1 618 ? 21.009 -2.185 9.741 1.00 89.75 618 SER A O 1
ATOM 5042 N N . PRO A 1 619 ? 19.959 -2.129 11.715 1.00 90.00 619 PRO A N 1
ATOM 5043 C CA . PRO A 1 619 ? 20.705 -3.269 12.250 1.00 90.00 619 PRO A CA 1
ATOM 5044 C C . PRO A 1 619 ? 20.596 -4.529 11.381 1.00 90.00 619 PRO A C 1
ATOM 5046 O O . PRO A 1 619 ? 21.615 -5.157 11.113 1.00 90.00 619 PRO A O 1
ATOM 5049 N N . ALA A 1 620 ? 19.402 -4.825 10.855 1.00 91.12 620 ALA A N 1
ATOM 5050 C CA . ALA A 1 620 ? 19.180 -5.937 9.931 1.00 91.12 620 ALA A CA 1
ATOM 5051 C C . ALA A 1 620 ? 19.991 -5.794 8.629 1.00 91.12 620 ALA A C 1
ATOM 5053 O O . ALA A 1 620 ? 20.542 -6.776 8.148 1.00 91.12 620 ALA A O 1
ATOM 5054 N N . PHE A 1 621 ? 20.150 -4.576 8.093 1.00 94.31 621 PHE A N 1
ATOM 5055 C CA . PHE A 1 621 ? 21.010 -4.330 6.924 1.00 94.31 621 PHE A CA 1
ATOM 5056 C C . PHE A 1 621 ? 22.462 -4.752 7.191 1.00 94.31 621 PHE A C 1
ATOM 5058 O O . PHE A 1 621 ? 23.068 -5.425 6.364 1.00 94.31 621 PHE A O 1
ATOM 5065 N N . PHE A 1 622 ? 23.012 -4.399 8.358 1.00 95.25 622 PHE A N 1
ATOM 5066 C CA . PHE A 1 622 ? 24.372 -4.806 8.722 1.00 95.25 622 PHE A CA 1
ATOM 5067 C C . PHE A 1 622 ? 24.466 -6.311 8.985 1.00 95.25 622 PHE A C 1
ATOM 5069 O O . PHE A 1 622 ? 25.443 -6.926 8.573 1.00 95.25 622 PHE A O 1
ATOM 5076 N N . TRP A 1 623 ? 23.456 -6.898 9.631 1.00 95.75 623 TRP A N 1
ATOM 5077 C CA . TRP A 1 623 ? 23.395 -8.333 9.905 1.00 95.75 623 TRP A CA 1
ATOM 5078 C C . TRP A 1 623 ? 23.387 -9.169 8.624 1.00 95.75 623 TRP A C 1
ATOM 5080 O O . TRP A 1 623 ? 24.239 -10.039 8.462 1.00 95.75 623 TRP A O 1
ATOM 5090 N N . HIS A 1 624 ? 22.471 -8.884 7.695 1.00 95.94 624 HIS A N 1
ATOM 5091 C CA . HIS A 1 624 ? 22.353 -9.652 6.456 1.00 95.94 624 HIS A CA 1
ATOM 5092 C C . HIS A 1 624 ? 23.579 -9.489 5.564 1.00 95.94 624 HIS A C 1
ATOM 5094 O O . HIS A 1 624 ? 24.064 -10.480 5.038 1.00 95.94 624 HIS A O 1
ATOM 5100 N N . LEU A 1 625 ? 24.162 -8.291 5.460 1.00 96.19 625 LEU A N 1
ATOM 5101 C CA . LEU A 1 625 ? 25.436 -8.148 4.751 1.00 96.19 625 LEU A CA 1
ATOM 5102 C C . LEU A 1 625 ? 26.563 -8.909 5.468 1.00 96.19 625 LEU A C 1
ATOM 5104 O O . LEU A 1 625 ? 27.370 -9.550 4.817 1.00 96.19 625 LEU A O 1
ATOM 5108 N N . ALA A 1 626 ? 26.609 -8.938 6.801 1.00 95.50 626 ALA A N 1
ATOM 5109 C CA . ALA A 1 626 ? 27.656 -9.672 7.518 1.00 95.50 626 ALA A CA 1
ATOM 5110 C C . ALA A 1 626 ? 27.572 -11.205 7.364 1.00 95.50 626 ALA A C 1
ATOM 5112 O O . ALA A 1 626 ? 28.593 -11.879 7.525 1.00 95.50 626 ALA A O 1
ATOM 5113 N N . THR A 1 627 ? 26.380 -11.745 7.091 1.00 95.69 627 THR A N 1
ATOM 5114 C CA . THR A 1 627 ? 26.084 -13.187 7.179 1.00 95.69 627 THR A CA 1
ATOM 5115 C C . THR A 1 627 ? 25.688 -13.835 5.857 1.00 95.69 627 THR A C 1
ATOM 5117 O O . THR A 1 627 ? 25.915 -15.027 5.707 1.00 95.69 627 THR A O 1
ATOM 5120 N N . ALA A 1 628 ? 25.141 -13.101 4.890 1.00 96.75 628 ALA A N 1
ATOM 5121 C CA . ALA A 1 628 ? 24.642 -13.683 3.647 1.00 96.75 628 ALA A CA 1
ATOM 5122 C C . ALA A 1 628 ? 25.754 -14.230 2.746 1.00 96.75 628 ALA A C 1
ATOM 5124 O O . ALA A 1 628 ? 26.815 -13.614 2.600 1.00 96.75 628 ALA A O 1
ATOM 5125 N N . LYS A 1 629 ? 25.459 -15.350 2.079 1.00 96.25 629 LYS A N 1
ATOM 5126 C CA . LYS A 1 629 ? 26.320 -15.948 1.058 1.00 96.25 629 LYS A CA 1
ATOM 5127 C C . LYS A 1 629 ? 26.356 -15.137 -0.228 1.00 96.25 629 LYS A C 1
ATOM 5129 O O . LYS A 1 629 ? 27.450 -14.932 -0.739 1.00 96.25 629 LYS A O 1
ATOM 5134 N N . TYR A 1 630 ? 25.217 -14.667 -0.735 1.00 97.56 630 TYR A N 1
ATOM 5135 C CA . TYR A 1 630 ? 25.144 -14.004 -2.041 1.00 97.56 630 TYR A CA 1
ATOM 5136 C C . TYR A 1 630 ? 24.753 -12.534 -1.912 1.00 97.56 630 TYR A C 1
ATOM 5138 O O . TYR A 1 630 ? 23.783 -12.204 -1.231 1.00 97.56 630 TYR A O 1
ATOM 5146 N N . TRP A 1 631 ? 25.481 -11.652 -2.593 1.00 97.62 631 TRP A N 1
ATOM 5147 C CA . TRP A 1 631 ? 25.148 -10.239 -2.755 1.00 97.62 631 TRP A CA 1
ATOM 5148 C C . TRP A 1 631 ? 24.941 -9.931 -4.239 1.00 97.62 631 TRP A C 1
ATOM 5150 O O . TRP A 1 631 ? 25.804 -10.245 -5.057 1.00 97.62 631 TRP A O 1
ATOM 5160 N N . ILE A 1 632 ? 23.831 -9.282 -4.578 1.00 98.00 632 ILE A N 1
ATOM 5161 C CA . ILE A 1 632 ? 23.489 -8.846 -5.934 1.00 98.00 632 ILE A CA 1
ATOM 5162 C C . ILE A 1 632 ? 23.166 -7.353 -5.865 1.00 98.00 632 ILE A C 1
ATOM 5164 O O . ILE A 1 632 ? 22.224 -6.937 -5.190 1.00 98.00 632 ILE A O 1
ATOM 5168 N N . ASN A 1 633 ? 23.984 -6.530 -6.518 1.00 96.44 633 ASN A N 1
ATOM 5169 C CA . ASN A 1 633 ? 23.846 -5.072 -6.489 1.00 96.44 633 ASN A CA 1
ATOM 5170 C C . ASN A 1 633 ? 24.126 -4.487 -7.877 1.00 96.44 633 ASN A C 1
ATOM 5172 O O . ASN A 1 633 ? 24.856 -5.089 -8.662 1.00 96.44 633 ASN A O 1
ATOM 5176 N N . ASN A 1 634 ? 23.554 -3.324 -8.179 1.00 94.62 634 ASN A N 1
ATOM 5177 C CA . ASN A 1 634 ? 23.841 -2.548 -9.394 1.00 94.62 634 ASN A CA 1
ATOM 5178 C C . ASN A 1 634 ? 24.722 -1.307 -9.137 1.00 94.62 634 ASN A C 1
ATOM 5180 O O . ASN A 1 634 ? 25.117 -0.573 -10.047 1.00 94.62 634 ASN A O 1
ATOM 5184 N N . HIS A 1 635 ? 25.007 -1.059 -7.861 1.00 91.38 635 HIS A N 1
ATOM 5185 C CA . HIS A 1 635 ? 25.938 -0.069 -7.345 1.00 91.38 635 HIS A CA 1
ATOM 5186 C C . HIS A 1 635 ? 26.922 -0.746 -6.388 1.00 91.38 635 HIS A C 1
ATOM 5188 O O . HIS A 1 635 ? 26.868 -1.946 -6.136 1.00 91.38 635 HIS A O 1
ATOM 5194 N N . ASN A 1 636 ? 27.835 0.036 -5.817 1.00 89.88 636 ASN A N 1
ATOM 5195 C CA . ASN A 1 636 ? 28.686 -0.437 -4.735 1.00 89.88 636 ASN A CA 1
ATOM 5196 C C . ASN A 1 636 ? 28.022 -0.242 -3.367 1.00 89.88 636 ASN A C 1
ATOM 5198 O O . ASN A 1 636 ? 27.444 0.812 -3.076 1.00 89.88 636 ASN A O 1
ATOM 5202 N N . PHE A 1 637 ? 28.185 -1.235 -2.490 1.00 91.44 637 PHE A N 1
ATOM 5203 C CA . PHE A 1 637 ? 27.930 -1.055 -1.065 1.00 91.44 637 PHE A CA 1
ATOM 5204 C C . PHE A 1 637 ? 28.886 -0.009 -0.464 1.00 91.44 637 PHE A C 1
ATOM 5206 O O . PHE A 1 637 ? 29.954 0.263 -1.018 1.00 91.44 637 PHE A O 1
ATOM 5213 N N . PRO A 1 638 ? 28.525 0.608 0.678 1.00 88.38 638 PRO A N 1
ATOM 5214 C CA . PRO A 1 638 ? 29.409 1.551 1.352 1.00 88.38 638 PRO A CA 1
ATOM 5215 C C . PRO A 1 638 ? 30.775 0.931 1.676 1.00 88.38 638 PRO A C 1
ATOM 5217 O O . PRO A 1 638 ? 30.834 -0.202 2.137 1.00 88.38 638 PRO A O 1
ATOM 5220 N N . ASN A 1 639 ? 31.854 1.704 1.542 1.00 87.38 639 ASN A N 1
ATOM 5221 C CA . ASN A 1 639 ? 33.242 1.238 1.699 1.00 87.38 639 ASN A CA 1
ATOM 5222 C C . ASN A 1 639 ? 33.582 0.554 3.040 1.00 87.38 639 ASN A C 1
ATOM 5224 O O . ASN A 1 639 ? 34.563 -0.164 3.130 1.00 87.38 639 ASN A O 1
ATOM 5228 N N . TYR A 1 640 ? 32.798 0.785 4.094 1.00 88.75 640 TYR A N 1
ATOM 5229 C CA . TYR A 1 640 ? 32.974 0.142 5.401 1.00 88.75 640 TYR A CA 1
ATOM 5230 C C . TYR A 1 640 ? 32.323 -1.248 5.501 1.00 88.75 640 TYR A C 1
ATOM 5232 O O . TYR A 1 640 ? 32.402 -1.886 6.554 1.00 88.75 640 TYR A O 1
ATOM 5240 N N . ILE A 1 641 ? 31.620 -1.681 4.455 1.00 92.38 641 ILE A N 1
ATOM 5241 C CA . ILE A 1 641 ? 31.065 -3.020 4.305 1.00 92.38 641 ILE A CA 1
ATOM 5242 C C . ILE A 1 641 ? 32.035 -3.818 3.438 1.00 92.38 641 ILE A C 1
ATOM 5244 O O . ILE A 1 641 ? 32.342 -3.427 2.314 1.00 92.38 641 ILE A O 1
ATOM 5248 N N . HIS A 1 642 ? 32.499 -4.941 3.981 1.00 92.00 642 HIS A N 1
ATOM 5249 C CA . HIS A 1 642 ? 33.422 -5.844 3.301 1.00 92.00 642 HIS A CA 1
ATOM 5250 C C . HIS A 1 642 ? 32.831 -7.244 3.219 1.00 92.00 642 HIS A C 1
ATOM 5252 O O . HIS A 1 642 ? 32.468 -7.802 4.265 1.00 92.00 642 HIS A O 1
ATOM 5258 N N . ARG A 1 643 ? 32.763 -7.794 2.003 1.00 92.31 643 ARG A N 1
ATOM 5259 C CA . ARG A 1 643 ? 32.372 -9.185 1.736 1.00 92.31 643 ARG A CA 1
ATOM 5260 C C . ARG A 1 643 ? 33.261 -10.144 2.535 1.00 92.31 643 ARG A C 1
ATOM 5262 O O . ARG A 1 643 ? 34.415 -9.846 2.841 1.00 92.31 643 ARG A O 1
ATOM 5269 N N . ARG A 1 644 ? 32.719 -11.298 2.920 1.00 90.88 644 ARG A N 1
ATOM 5270 C CA . ARG A 1 644 ? 33.518 -12.417 3.445 1.00 90.88 644 ARG A CA 1
ATOM 5271 C C . ARG A 1 644 ? 34.113 -13.198 2.288 1.00 90.88 644 ARG A C 1
ATOM 5273 O O . ARG A 1 644 ? 33.428 -13.372 1.293 1.00 90.88 644 ARG A O 1
ATOM 5280 N N . ASP A 1 645 ? 35.307 -13.749 2.454 1.00 89.19 645 ASP A N 1
ATOM 5281 C CA . ASP A 1 645 ? 36.006 -14.448 1.366 1.00 89.19 645 ASP A CA 1
ATOM 5282 C C . ASP A 1 645 ? 35.185 -15.599 0.764 1.00 89.19 645 ASP A C 1
ATOM 5284 O O . ASP A 1 645 ? 35.191 -15.777 -0.450 1.00 89.19 645 ASP A O 1
ATOM 5288 N N . GLN A 1 646 ? 34.398 -16.293 1.595 1.00 91.44 646 GLN A N 1
ATOM 5289 C CA . GLN A 1 646 ? 33.476 -17.368 1.202 1.00 91.44 646 GLN A CA 1
ATOM 5290 C C . GLN A 1 646 ? 32.163 -16.890 0.551 1.00 91.44 646 GLN A C 1
ATOM 5292 O O . GLN A 1 646 ? 31.405 -17.724 0.057 1.00 91.44 646 GLN A O 1
ATOM 5297 N N . GLY A 1 647 ? 31.837 -15.596 0.600 1.00 94.06 647 GLY A N 1
ATOM 5298 C CA . GLY A 1 647 ? 30.635 -15.037 -0.027 1.00 94.06 647 GLY A CA 1
ATOM 5299 C C . GLY A 1 647 ? 30.792 -14.861 -1.539 1.00 94.06 647 GLY A C 1
ATOM 5300 O O . GLY A 1 647 ? 31.899 -14.916 -2.058 1.00 94.06 647 GLY A O 1
ATOM 5301 N N . THR A 1 648 ? 29.711 -14.562 -2.242 1.00 96.25 648 THR A N 1
ATOM 5302 C CA . THR A 1 648 ? 29.705 -14.279 -3.679 1.00 96.25 648 THR A CA 1
ATOM 5303 C C . THR A 1 648 ? 29.039 -12.932 -3.914 1.00 96.25 648 THR A C 1
ATOM 5305 O O . THR A 1 648 ? 27.884 -12.746 -3.541 1.00 96.25 648 THR A O 1
ATOM 5308 N N . TYR A 1 649 ? 29.748 -11.984 -4.525 1.00 96.69 649 TYR A N 1
ATOM 5309 C CA . TYR A 1 649 ? 29.209 -10.678 -4.892 1.00 96.69 649 TYR A CA 1
ATOM 5310 C C . TYR A 1 649 ? 29.155 -10.515 -6.410 1.00 96.69 649 TYR A C 1
ATOM 5312 O O . TYR A 1 649 ? 30.189 -10.431 -7.074 1.00 96.69 649 TYR A O 1
ATOM 5320 N N . ILE A 1 650 ? 27.929 -10.453 -6.925 1.00 97.06 650 ILE A N 1
ATOM 5321 C CA . ILE A 1 650 ? 27.603 -10.174 -8.318 1.00 97.06 650 ILE A CA 1
ATOM 5322 C C . ILE A 1 650 ? 27.288 -8.689 -8.470 1.00 97.06 650 ILE A C 1
ATOM 5324 O O . ILE A 1 650 ? 26.299 -8.179 -7.931 1.00 97.06 650 ILE A O 1
ATOM 5328 N N . GLN A 1 651 ? 28.154 -7.997 -9.203 1.00 96.50 651 GLN A N 1
ATOM 5329 C CA . GLN A 1 651 ? 27.937 -6.622 -9.621 1.00 96.50 651 GLN A CA 1
ATOM 5330 C C . GLN A 1 651 ? 27.224 -6.638 -10.969 1.00 96.50 651 GLN A C 1
ATOM 5332 O O . GLN A 1 651 ? 27.763 -7.130 -11.953 1.00 96.50 651 GLN A O 1
ATOM 5337 N N . THR A 1 652 ? 26.016 -6.094 -11.018 1.00 96.25 652 THR A N 1
ATOM 5338 C CA . THR A 1 652 ? 25.238 -6.003 -12.261 1.00 96.25 652 THR A CA 1
ATOM 5339 C C . THR A 1 652 ? 25.507 -4.720 -13.034 1.00 96.25 652 THR A C 1
ATOM 5341 O O . THR A 1 652 ? 25.227 -4.674 -14.224 1.00 96.25 652 THR A O 1
ATOM 5344 N N . TRP A 1 653 ? 26.073 -3.700 -12.375 1.00 92.62 653 TRP A N 1
ATOM 5345 C CA . TRP A 1 653 ? 26.179 -2.342 -12.906 1.00 92.62 653 TRP A CA 1
ATOM 5346 C C . TRP A 1 653 ? 24.830 -1.812 -13.426 1.00 92.62 653 TRP A C 1
ATOM 5348 O O . TRP A 1 653 ? 23.788 -2.401 -13.168 1.00 92.62 653 TRP A O 1
ATOM 5358 N N . HIS A 1 654 ? 24.807 -0.647 -14.066 1.00 89.06 654 HIS A N 1
ATOM 5359 C CA . HIS A 1 654 ? 23.550 0.048 -14.381 1.00 89.06 654 HIS A CA 1
ATOM 5360 C C . HIS A 1 654 ? 23.515 0.651 -15.788 1.00 89.06 654 HIS A C 1
ATOM 5362 O O . HIS A 1 654 ? 22.757 1.591 -16.042 1.00 89.06 654 HIS A O 1
ATOM 5368 N N . GLY A 1 655 ? 24.313 0.109 -16.709 1.00 88.25 655 GLY A N 1
ATOM 5369 C CA . GLY A 1 655 ? 24.209 0.423 -18.131 1.00 88.25 655 GLY A CA 1
ATOM 5370 C C . GLY A 1 655 ? 25.519 0.356 -18.893 1.00 88.25 655 GLY A C 1
ATOM 5371 O O . GLY A 1 655 ? 26.608 0.292 -18.321 1.00 88.25 655 GLY A O 1
ATOM 5372 N N . THR A 1 656 ? 25.399 0.333 -20.216 1.00 92.44 656 THR A N 1
ATOM 5373 C CA . THR A 1 656 ? 26.540 0.294 -21.133 1.00 92.44 656 THR A CA 1
ATOM 5374 C C . THR A 1 656 ? 27.318 1.617 -21.075 1.00 92.44 656 THR A C 1
ATOM 5376 O O . THR A 1 656 ? 26.712 2.686 -21.196 1.00 92.44 656 THR A O 1
ATOM 5379 N N . PRO A 1 657 ? 28.651 1.594 -20.884 1.00 90.38 657 PRO A N 1
ATOM 5380 C CA . PRO A 1 657 ? 29.440 2.820 -20.803 1.00 90.38 657 PRO A CA 1
ATOM 5381 C C . PRO A 1 657 ? 29.446 3.623 -22.115 1.00 90.38 657 PRO A C 1
ATOM 5383 O O . PRO A 1 657 ? 30.041 3.207 -23.106 1.00 90.38 657 PRO A O 1
ATOM 5386 N N . LEU A 1 658 ? 28.839 4.814 -22.103 1.00 88.31 658 LEU A N 1
ATOM 5387 C CA . LEU A 1 658 ? 29.065 5.845 -23.129 1.00 88.31 658 LEU A CA 1
ATOM 5388 C C . LEU A 1 658 ? 30.263 6.729 -22.754 1.00 88.31 658 LEU A C 1
ATOM 5390 O O . LEU A 1 658 ? 31.186 6.941 -23.536 1.00 88.31 658 LEU A O 1
ATOM 5394 N N . LYS A 1 659 ? 30.234 7.244 -21.522 1.00 84.94 659 LYS A N 1
ATOM 5395 C CA . LYS A 1 659 ? 31.216 8.184 -20.966 1.00 84.94 659 LYS A CA 1
ATOM 5396 C C . LYS A 1 659 ? 32.396 7.418 -20.389 1.00 84.94 659 LYS A C 1
ATOM 5398 O O . LYS A 1 659 ? 32.183 6.396 -19.740 1.00 84.94 659 LYS A O 1
ATOM 5403 N N . ARG A 1 660 ? 33.611 7.950 -20.532 1.00 84.12 660 ARG A N 1
ATOM 5404 C CA . ARG A 1 660 ? 34.795 7.448 -19.825 1.00 84.12 660 ARG A CA 1
ATOM 5405 C C . ARG A 1 660 ? 34.590 7.550 -18.321 1.00 84.12 660 ARG A C 1
ATOM 5407 O O . ARG A 1 660 ? 34.094 8.565 -17.817 1.00 84.12 660 ARG A O 1
ATOM 5414 N N . MET A 1 661 ? 34.945 6.490 -17.601 1.00 82.12 661 MET A N 1
ATOM 5415 C CA . MET A 1 661 ? 34.712 6.377 -16.161 1.00 82.12 661 MET A CA 1
ATOM 5416 C C . MET A 1 661 ? 36.002 6.038 -15.417 1.00 82.12 661 MET A C 1
ATOM 5418 O O . MET A 1 661 ? 36.848 5.306 -15.920 1.00 82.12 661 MET A O 1
ATOM 5422 N N . PHE A 1 662 ? 36.107 6.530 -14.181 1.00 79.00 662 PHE A N 1
ATOM 5423 C CA . PHE A 1 662 ? 37.141 6.145 -13.218 1.00 79.00 662 PHE A CA 1
ATOM 5424 C C . PHE A 1 662 ? 38.570 6.236 -13.766 1.00 79.00 662 PHE A C 1
ATOM 5426 O O . PHE A 1 662 ? 39.031 7.345 -14.000 1.00 79.00 662 PHE A O 1
ATOM 5433 N N . LEU A 1 663 ? 39.280 5.114 -13.921 1.00 83.38 663 LEU A N 1
ATOM 5434 C CA . LEU A 1 663 ? 40.690 5.101 -14.327 1.00 83.38 663 LEU A CA 1
ATOM 5435 C C . LEU A 1 663 ? 40.914 5.604 -15.756 1.00 83.38 663 LEU A C 1
ATOM 5437 O O . LEU A 1 663 ? 42.028 5.997 -16.081 1.00 83.38 663 LEU A O 1
ATOM 5441 N N . ASP A 1 664 ? 39.860 5.632 -16.572 1.00 83.38 664 ASP A N 1
ATOM 5442 C CA . ASP A 1 664 ? 39.913 6.134 -17.944 1.00 83.38 664 ASP A CA 1
ATOM 5443 C C . ASP A 1 664 ? 39.577 7.639 -18.033 1.00 83.38 664 ASP A C 1
ATOM 5445 O O . ASP A 1 664 ? 39.450 8.178 -19.133 1.00 83.38 664 ASP A O 1
ATOM 5449 N N . GLN A 1 665 ? 39.376 8.324 -16.898 1.00 75.44 665 GLN A N 1
ATOM 5450 C CA . GLN A 1 665 ? 39.193 9.778 -16.847 1.00 75.44 665 GLN A CA 1
ATOM 5451 C C . GLN A 1 665 ? 40.523 10.490 -16.598 1.00 75.44 665 GLN A C 1
ATOM 5453 O O . GLN A 1 665 ? 41.239 10.158 -15.657 1.00 75.44 665 GLN A O 1
ATOM 5458 N N . ASP A 1 666 ? 40.793 11.534 -17.381 1.00 65.69 666 ASP A N 1
ATOM 5459 C CA . ASP A 1 666 ? 42.024 12.320 -17.251 1.00 65.69 666 ASP A CA 1
ATOM 5460 C C . ASP A 1 666 ? 42.011 13.244 -16.015 1.00 65.69 666 ASP A C 1
ATOM 5462 O O . ASP A 1 666 ? 43.060 13.512 -15.437 1.00 65.69 666 ASP A O 1
ATOM 5466 N N . ASN A 1 667 ? 40.828 13.694 -15.562 1.00 64.00 667 ASN A N 1
ATOM 5467 C CA . ASN A 1 667 ? 40.660 14.611 -14.425 1.00 64.00 667 ASN A CA 1
ATOM 5468 C C . ASN A 1 667 ? 39.461 14.234 -13.528 1.00 64.00 667 ASN A C 1
ATOM 5470 O O . ASN A 1 667 ? 38.359 13.983 -14.014 1.00 64.00 667 ASN A O 1
ATOM 5474 N N . PHE A 1 668 ? 39.641 14.287 -12.199 1.00 60.53 668 PHE A N 1
ATOM 5475 C CA . PHE A 1 668 ? 38.579 14.074 -11.201 1.00 60.53 668 PHE A CA 1
ATOM 5476 C C . PHE A 1 668 ? 38.109 15.403 -10.584 1.00 60.53 668 PHE A C 1
ATOM 5478 O O . PHE A 1 668 ? 38.537 15.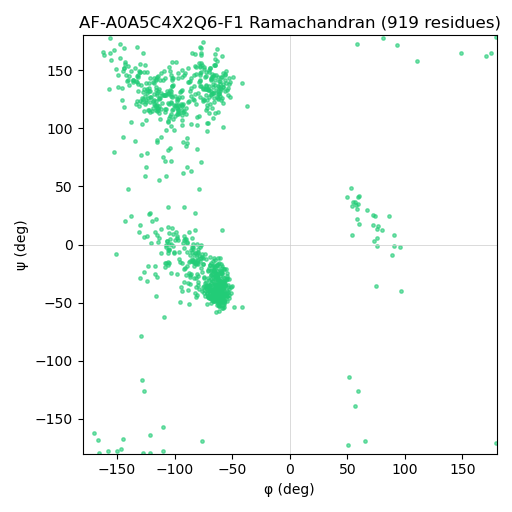781 -9.492 1.00 60.53 668 PHE A O 1
ATOM 5485 N N . TYR A 1 669 ? 37.206 16.127 -11.245 1.00 56.09 669 TYR A N 1
ATOM 5486 C CA . TYR A 1 669 ? 36.636 17.354 -10.675 1.00 56.09 669 TYR A CA 1
ATOM 5487 C C . TYR A 1 669 ? 35.691 17.047 -9.492 1.00 56.09 669 TYR A C 1
ATOM 5489 O O . TYR A 1 669 ? 34.835 16.164 -9.568 1.00 56.09 669 TYR A O 1
ATOM 5497 N N . GLY A 1 670 ? 35.845 17.771 -8.375 1.00 55.62 670 GLY A N 1
ATOM 5498 C CA . GLY A 1 670 ? 34.915 17.729 -7.232 1.00 55.62 670 GLY A CA 1
ATOM 5499 C C . GLY A 1 670 ? 34.943 16.457 -6.365 1.00 55.62 670 GLY A C 1
ATOM 5500 O O . GLY A 1 670 ? 33.994 16.210 -5.616 1.00 55.62 670 GLY A O 1
ATOM 5501 N N . ARG A 1 671 ? 35.994 15.629 -6.448 1.00 64.62 671 ARG A N 1
ATOM 5502 C CA . ARG A 1 671 ? 36.151 14.398 -5.646 1.00 64.62 671 ARG A CA 1
ATOM 5503 C C . ARG A 1 671 ? 37.245 14.549 -4.588 1.00 64.62 671 ARG A C 1
ATOM 5505 O O . ARG A 1 671 ? 38.208 15.281 -4.780 1.00 64.62 671 ARG A O 1
ATOM 5512 N N . ASP A 1 672 ? 37.093 13.860 -3.458 1.00 67.44 672 ASP A N 1
ATOM 5513 C CA . ASP A 1 672 ? 38.090 13.882 -2.385 1.00 67.44 672 ASP A CA 1
ATOM 5514 C C . ASP A 1 672 ? 39.322 13.002 -2.706 1.00 67.44 672 ASP A C 1
ATOM 5516 O O . ASP A 1 672 ? 39.194 12.038 -3.469 1.00 67.44 672 ASP A O 1
ATOM 5520 N N . PRO A 1 673 ? 40.496 13.271 -2.093 1.00 65.81 673 PRO A N 1
ATOM 5521 C CA . PRO A 1 673 ? 41.769 12.620 -2.437 1.00 65.81 673 PRO A CA 1
ATOM 5522 C C . PRO A 1 673 ? 41.793 11.085 -2.345 1.00 65.81 673 PRO A C 1
ATOM 5524 O O . PRO A 1 673 ? 42.631 10.459 -2.978 1.00 65.81 673 PRO A O 1
ATOM 5527 N N . GLY A 1 674 ? 40.882 10.461 -1.586 1.00 73.25 674 GLY A N 1
ATOM 5528 C CA . GLY A 1 674 ? 40.801 9.000 -1.434 1.00 73.25 674 GLY A CA 1
ATOM 5529 C C . GLY A 1 674 ? 39.744 8.331 -2.317 1.00 73.25 674 GLY A C 1
ATOM 5530 O O . GLY A 1 674 ? 39.385 7.178 -2.075 1.00 73.25 674 GLY A O 1
ATOM 5531 N N . TYR A 1 675 ? 39.158 9.049 -3.279 1.00 75.69 675 TYR A N 1
ATOM 5532 C CA . TYR A 1 675 ? 38.073 8.532 -4.115 1.00 75.69 675 TYR A CA 1
ATOM 5533 C C . TYR A 1 675 ? 38.492 7.321 -4.952 1.00 75.69 675 TYR A C 1
ATOM 5535 O O . TYR A 1 675 ? 37.789 6.310 -4.939 1.00 75.69 675 TYR A O 1
ATOM 5543 N N . VAL A 1 676 ? 39.640 7.405 -5.628 1.00 77.19 676 VAL A N 1
ATOM 5544 C CA . VAL A 1 676 ? 40.146 6.340 -6.509 1.00 77.19 676 VAL A CA 1
ATOM 5545 C C . VAL A 1 676 ? 40.409 5.057 -5.719 1.00 77.19 676 VAL A C 1
ATOM 5547 O O . VAL A 1 676 ? 39.962 3.986 -6.130 1.00 77.19 676 VAL A O 1
ATOM 5550 N N . ASP A 1 677 ? 41.043 5.163 -4.550 1.00 80.38 677 ASP A N 1
ATOM 5551 C CA . ASP A 1 677 ? 41.352 4.005 -3.704 1.00 80.38 677 ASP A CA 1
ATOM 5552 C C . ASP A 1 677 ? 40.085 3.289 -3.238 1.00 80.38 677 ASP A C 1
ATOM 5554 O O . ASP A 1 677 ? 39.977 2.072 -3.359 1.00 80.38 677 ASP A O 1
ATOM 5558 N N . ARG A 1 678 ? 39.058 4.036 -2.815 1.00 81.44 678 ARG A N 1
ATOM 5559 C CA . ARG A 1 678 ? 37.776 3.436 -2.411 1.00 81.44 678 ARG A CA 1
ATOM 5560 C C . ARG A 1 678 ? 37.067 2.710 -3.547 1.00 81.44 678 ARG A C 1
ATOM 5562 O O . ARG A 1 678 ? 36.332 1.758 -3.297 1.00 81.44 678 ARG A O 1
ATOM 5569 N N . VAL A 1 679 ? 37.226 3.170 -4.785 1.00 80.31 679 VAL A N 1
ATOM 5570 C CA . VAL A 1 679 ? 36.626 2.511 -5.953 1.00 80.31 679 VAL A CA 1
ATOM 5571 C C . VAL A 1 679 ? 37.381 1.230 -6.287 1.00 80.31 679 VAL A C 1
ATOM 5573 O O . VAL A 1 679 ? 36.749 0.209 -6.562 1.00 80.31 679 VAL A O 1
ATOM 5576 N N . LYS A 1 680 ? 38.716 1.257 -6.216 1.00 83.75 680 LYS A N 1
ATOM 5577 C CA . LYS A 1 680 ? 39.546 0.053 -6.353 1.00 83.75 680 LYS A CA 1
ATOM 5578 C C . LYS A 1 680 ? 39.200 -0.976 -5.276 1.00 83.75 680 LYS A C 1
ATOM 5580 O O . LYS A 1 680 ? 38.961 -2.134 -5.590 1.00 83.75 680 LYS A O 1
ATOM 5585 N N . GLU A 1 681 ? 39.058 -0.545 -4.024 1.00 85.88 681 GLU A N 1
ATOM 5586 C CA . GLU A 1 681 ? 38.600 -1.407 -2.928 1.00 85.88 681 GLU A CA 1
ATOM 5587 C C . GLU A 1 681 ? 37.198 -1.976 -3.173 1.00 85.88 681 GLU A C 1
ATOM 5589 O O . GLU A 1 681 ? 36.932 -3.126 -2.835 1.00 85.88 681 GLU A O 1
ATOM 5594 N N . ALA A 1 682 ? 36.281 -1.191 -3.742 1.00 87.00 682 ALA A N 1
ATOM 5595 C CA . ALA A 1 682 ? 34.932 -1.660 -4.034 1.00 87.00 682 ALA A CA 1
ATOM 5596 C C . ALA A 1 682 ? 34.913 -2.700 -5.165 1.00 87.00 682 ALA A C 1
ATOM 5598 O O . ALA A 1 682 ? 34.257 -3.729 -5.021 1.00 87.00 682 ALA A O 1
ATOM 5599 N N . SER A 1 683 ? 35.653 -2.454 -6.250 1.00 89.50 683 SER A N 1
ATOM 5600 C CA . SER A 1 683 ? 35.752 -3.370 -7.396 1.00 89.50 683 SER A CA 1
ATOM 5601 C C . SER A 1 683 ? 36.496 -4.664 -7.073 1.00 89.50 683 SER A C 1
ATOM 5603 O O . SER A 1 683 ? 36.098 -5.731 -7.534 1.00 89.50 683 SER A O 1
ATOM 5605 N N . ALA A 1 684 ? 37.489 -4.611 -6.183 1.00 89.62 684 ALA A N 1
ATOM 5606 C CA . ALA A 1 684 ? 38.183 -5.795 -5.676 1.00 89.62 684 ALA A CA 1
ATOM 5607 C C . ALA A 1 684 ? 37.272 -6.759 -4.888 1.00 89.62 684 ALA A C 1
ATOM 5609 O O . ALA A 1 684 ? 37.632 -7.916 -4.676 1.00 89.62 684 ALA A O 1
ATOM 5610 N N . GLN A 1 685 ? 36.094 -6.313 -4.436 1.00 93.06 685 GLN A N 1
ATOM 5611 C CA . GLN A 1 685 ? 35.142 -7.185 -3.740 1.00 93.06 685 GLN A CA 1
ATOM 5612 C C . GLN A 1 685 ? 34.270 -8.019 -4.683 1.00 93.06 685 GLN A C 1
ATOM 5614 O O . GLN A 1 685 ? 33.630 -8.959 -4.203 1.00 93.06 685 GLN A O 1
ATOM 5619 N N . TRP A 1 686 ? 34.205 -7.673 -5.972 1.00 95.00 686 TRP A N 1
ATOM 5620 C CA . TRP A 1 686 ? 33.324 -8.324 -6.938 1.00 95.00 686 TRP A CA 1
ATOM 5621 C C . TRP A 1 686 ? 33.865 -9.699 -7.326 1.00 95.00 686 TRP A C 1
ATOM 5623 O O . TRP A 1 686 ? 34.991 -9.826 -7.808 1.00 95.00 686 TRP A O 1
ATOM 5633 N N . ASN A 1 687 ? 33.036 -10.728 -7.168 1.00 95.50 687 ASN A N 1
ATOM 5634 C CA . ASN A 1 687 ? 33.342 -12.060 -7.680 1.00 95.50 687 ASN A CA 1
ATOM 5635 C C . ASN A 1 687 ? 33.059 -12.149 -9.181 1.00 95.50 687 ASN A C 1
ATOM 5637 O O . ASN A 1 687 ? 33.855 -12.750 -9.895 1.00 95.50 687 ASN A O 1
ATOM 5641 N N . ALA A 1 688 ? 31.980 -11.510 -9.640 1.00 96.19 688 ALA A N 1
ATOM 5642 C CA . ALA A 1 688 ? 31.689 -11.367 -11.057 1.00 96.19 688 ALA A CA 1
ATOM 5643 C C . ALA A 1 688 ? 31.041 -10.015 -11.378 1.00 96.19 688 ALA A C 1
ATOM 5645 O O . ALA A 1 688 ? 30.337 -9.430 -10.545 1.00 96.19 688 ALA A O 1
ATOM 5646 N N . LEU A 1 689 ? 31.263 -9.554 -12.606 1.00 96.94 689 LEU A N 1
ATOM 5647 C CA . LEU A 1 689 ? 30.625 -8.384 -13.205 1.00 96.94 689 LEU A CA 1
ATOM 5648 C C . LEU A 1 689 ? 29.728 -8.823 -14.370 1.00 96.94 689 LEU A C 1
ATOM 5650 O O . LEU A 1 689 ? 30.213 -9.469 -15.293 1.00 96.94 689 LEU A O 1
ATOM 5654 N N . VAL A 1 690 ? 28.448 -8.458 -14.364 1.00 97.19 690 VAL A N 1
ATOM 5655 C CA . VAL A 1 690 ? 27.549 -8.688 -15.508 1.00 97.19 690 VAL A CA 1
ATOM 5656 C C . VAL A 1 690 ? 27.830 -7.657 -16.597 1.00 97.19 690 VAL A C 1
ATOM 5658 O O . VAL A 1 690 ? 28.017 -6.476 -16.305 1.00 97.19 690 VAL A O 1
ATOM 5661 N N . SER A 1 691 ? 27.870 -8.113 -17.847 1.00 96.69 691 SER A N 1
ATOM 5662 C CA . SER A 1 691 ? 28.141 -7.284 -19.017 1.00 96.69 691 SER A CA 1
ATOM 5663 C C . SER A 1 691 ? 27.172 -7.613 -20.164 1.00 96.69 691 SER A C 1
ATOM 5665 O O . SER A 1 691 ? 26.893 -8.790 -20.408 1.00 96.69 691 SER A O 1
ATOM 5667 N N . PRO A 1 692 ? 26.672 -6.603 -20.896 1.00 95.25 692 PRO A N 1
ATOM 5668 C CA . PRO A 1 692 ? 25.756 -6.805 -22.015 1.00 95.25 692 PRO A CA 1
ATOM 5669 C C . PRO A 1 692 ? 26.464 -7.207 -23.316 1.00 95.25 692 PRO A C 1
ATOM 5671 O O . PRO A 1 692 ? 25.846 -7.826 -24.177 1.00 95.25 692 PRO A O 1
ATOM 5674 N N . SER A 1 693 ? 27.742 -6.848 -23.489 1.00 96.25 693 SER A N 1
ATOM 5675 C CA . SER A 1 693 ? 28.461 -7.000 -24.761 1.00 96.25 693 SER A CA 1
ATOM 5676 C C . SER A 1 693 ? 29.986 -6.964 -24.608 1.00 96.25 693 SER A C 1
ATOM 5678 O O . SER A 1 693 ? 30.488 -6.402 -23.626 1.00 96.25 693 SER A O 1
ATOM 5680 N N . PRO A 1 694 ? 30.742 -7.439 -25.622 1.00 96.12 694 PRO A N 1
ATOM 5681 C CA . PRO A 1 694 ? 32.202 -7.310 -25.661 1.00 96.12 694 PRO A CA 1
ATOM 5682 C C . PRO A 1 694 ? 32.694 -5.868 -25.495 1.00 96.12 694 PRO A C 1
ATOM 5684 O O . PRO A 1 694 ? 33.717 -5.614 -24.851 1.00 96.12 694 PRO A O 1
ATOM 5687 N N . TYR A 1 695 ? 31.951 -4.907 -26.053 1.00 95.25 695 TYR A N 1
ATOM 5688 C CA . TYR A 1 695 ? 32.234 -3.479 -25.922 1.00 95.25 695 TYR A CA 1
ATOM 5689 C C . TYR A 1 695 ? 32.188 -3.034 -24.453 1.00 95.25 695 TYR A C 1
ATOM 5691 O O . TYR A 1 695 ? 33.159 -2.469 -23.939 1.00 95.25 695 TYR A O 1
ATOM 5699 N N . ALA A 1 696 ? 31.093 -3.345 -23.753 1.00 94.81 696 ALA A N 1
ATOM 5700 C CA . ALA A 1 696 ? 30.934 -2.992 -22.348 1.00 94.81 696 ALA A CA 1
ATOM 5701 C C . ALA A 1 696 ? 31.964 -3.713 -21.468 1.00 94.81 696 ALA A C 1
ATOM 5703 O O . ALA A 1 696 ? 32.554 -3.090 -20.585 1.00 94.81 696 ALA A O 1
ATOM 5704 N N . THR A 1 697 ? 32.259 -4.984 -21.760 1.00 95.69 697 THR A N 1
ATOM 5705 C CA . THR A 1 697 ? 33.293 -5.768 -21.070 1.00 95.69 697 THR A CA 1
ATOM 5706 C C . THR A 1 697 ? 34.653 -5.073 -21.139 1.00 95.69 697 THR A C 1
ATOM 5708 O O . THR A 1 697 ? 35.317 -4.902 -20.113 1.00 95.69 697 THR A O 1
ATOM 5711 N N . LYS A 1 698 ? 35.064 -4.621 -22.331 1.00 94.88 698 LYS A N 1
ATOM 5712 C CA . LYS A 1 698 ? 36.337 -3.913 -22.531 1.00 94.88 698 LYS A CA 1
ATOM 5713 C C . LYS A 1 698 ? 36.382 -2.594 -21.750 1.00 94.88 698 LYS A C 1
ATOM 5715 O O . LYS A 1 698 ? 37.348 -2.356 -21.024 1.00 94.88 698 LYS A O 1
ATOM 5720 N N . ALA A 1 699 ? 35.340 -1.769 -21.863 1.00 93.00 699 ALA A N 1
ATOM 5721 C CA . ALA A 1 699 ? 35.266 -0.472 -21.187 1.00 93.00 699 ALA A CA 1
ATOM 5722 C C . ALA A 1 699 ? 35.251 -0.611 -19.653 1.00 93.00 699 ALA A C 1
ATOM 5724 O O . ALA A 1 699 ? 35.968 0.100 -18.946 1.00 93.00 699 ALA A O 1
ATOM 5725 N N . MET A 1 700 ? 34.484 -1.563 -19.116 1.00 92.31 700 MET A N 1
ATOM 5726 C CA . MET A 1 700 ? 34.389 -1.797 -17.672 1.00 92.31 700 MET A CA 1
ATOM 5727 C C . MET A 1 700 ? 35.686 -2.363 -17.083 1.00 92.31 700 MET A C 1
ATOM 5729 O O . MET A 1 700 ? 36.103 -1.953 -16.000 1.00 92.31 700 MET A O 1
ATOM 5733 N N . ARG A 1 701 ? 36.371 -3.270 -17.794 1.00 92.81 701 ARG A N 1
ATOM 5734 C CA . ARG A 1 701 ? 37.676 -3.783 -17.347 1.00 92.81 701 ARG A CA 1
ATOM 5735 C C . ARG A 1 701 ? 38.726 -2.680 -17.259 1.00 92.81 701 ARG A C 1
ATOM 5737 O O . ARG A 1 701 ? 39.442 -2.632 -16.262 1.00 92.81 701 ARG A O 1
ATOM 5744 N N . SER A 1 702 ? 38.784 -1.798 -18.259 1.00 90.69 702 SER A N 1
ATOM 5745 C CA . SER A 1 702 ? 39.710 -0.657 -18.267 1.00 90.69 702 SER A CA 1
ATOM 5746 C C . SER A 1 702 ? 39.393 0.323 -17.135 1.00 90.69 702 SER A C 1
ATOM 5748 O O . SER A 1 702 ? 40.204 0.502 -16.227 1.00 90.69 702 SER A O 1
ATOM 5750 N N . SER A 1 703 ? 38.163 0.846 -17.103 1.00 88.81 703 SER A N 1
ATOM 5751 C CA . SER A 1 703 ? 37.753 1.878 -16.141 1.00 88.81 703 SER A CA 1
ATOM 5752 C C . SER A 1 703 ? 37.905 1.471 -14.676 1.00 88.81 703 SER A C 1
ATOM 5754 O O . SER A 1 703 ? 38.258 2.312 -13.849 1.00 88.81 703 SER A O 1
ATOM 5756 N N . TYR A 1 704 ? 37.672 0.202 -14.329 1.00 86.62 704 TYR A N 1
ATOM 5757 C CA . TYR A 1 704 ? 37.789 -0.284 -12.949 1.00 86.62 704 TYR A CA 1
ATOM 5758 C C . TYR A 1 704 ? 39.093 -1.020 -12.646 1.00 86.62 704 TYR A C 1
ATOM 5760 O O . TYR A 1 704 ? 39.325 -1.369 -11.489 1.00 86.62 704 TYR A O 1
ATOM 5768 N N . GLY A 1 705 ? 39.932 -1.287 -13.651 1.00 86.81 705 GLY A N 1
ATOM 5769 C CA . GLY A 1 705 ? 41.081 -2.182 -13.499 1.00 86.81 705 GLY A CA 1
ATOM 5770 C C . GLY A 1 705 ? 40.662 -3.587 -13.051 1.00 86.81 705 GLY A C 1
ATOM 5771 O O . GLY A 1 705 ? 41.388 -4.245 -12.307 1.00 86.81 705 GLY A O 1
ATOM 5772 N N . TYR A 1 706 ? 39.459 -4.023 -13.438 1.00 90.69 706 TYR A N 1
ATOM 5773 C CA . TYR A 1 706 ? 38.864 -5.268 -12.963 1.00 90.69 706 TYR A CA 1
ATOM 5774 C C . TYR A 1 706 ? 39.406 -6.467 -13.745 1.00 90.69 706 TYR A C 1
ATOM 5776 O O . TYR A 1 706 ? 39.256 -6.554 -14.963 1.00 90.69 706 TYR A O 1
ATOM 5784 N N . THR A 1 707 ? 40.017 -7.414 -13.034 1.00 90.56 707 THR A N 1
ATOM 5785 C CA . THR A 1 707 ? 40.630 -8.624 -13.610 1.00 90.56 707 THR A CA 1
ATOM 5786 C C . THR A 1 707 ? 39.845 -9.905 -13.327 1.00 90.56 707 THR A C 1
ATOM 5788 O O . THR A 1 707 ? 40.242 -10.973 -13.790 1.00 90.56 707 THR A O 1
ATOM 5791 N N . GLY A 1 708 ? 38.741 -9.808 -12.580 1.00 92.06 708 GLY A N 1
ATOM 5792 C CA . GLY A 1 708 ? 37.894 -10.944 -12.229 1.00 92.06 708 GLY A CA 1
ATOM 5793 C C . GLY A 1 708 ? 36.987 -11.425 -13.367 1.00 92.06 708 GLY A C 1
ATOM 5794 O O . GLY A 1 708 ? 37.133 -11.047 -14.538 1.00 92.06 708 GLY A O 1
ATOM 5795 N N . GLU A 1 709 ? 36.047 -12.297 -13.008 1.00 95.31 709 GLU A N 1
ATOM 5796 C CA . GLU A 1 709 ? 35.138 -12.934 -13.957 1.00 95.31 709 GLU A CA 1
ATOM 5797 C C . GLU A 1 709 ? 34.089 -11.944 -14.482 1.00 95.31 709 GLU A C 1
ATOM 5799 O O . GLU A 1 709 ? 33.531 -11.140 -13.736 1.00 95.31 709 GLU A O 1
ATOM 5804 N N . VAL A 1 710 ? 33.817 -11.989 -15.786 1.00 96.75 710 VAL A N 1
ATOM 5805 C CA . VAL A 1 710 ? 32.783 -11.163 -16.419 1.00 96.75 710 VAL A CA 1
ATOM 5806 C C . VAL A 1 710 ? 31.734 -12.083 -17.028 1.00 96.75 710 VAL A C 1
ATOM 5808 O O . VAL A 1 710 ? 32.061 -12.942 -17.844 1.00 96.75 710 VAL A O 1
ATOM 5811 N N . TYR A 1 711 ? 30.481 -11.902 -16.626 1.00 96.69 711 TYR A N 1
ATOM 5812 C CA . TYR A 1 711 ? 29.323 -12.605 -17.167 1.00 96.69 711 TYR A CA 1
ATOM 5813 C C . TYR A 1 711 ? 28.773 -11.803 -18.340 1.00 96.69 711 TYR A C 1
ATOM 5815 O O . TYR A 1 711 ? 27.871 -10.982 -18.181 1.00 96.69 711 TYR A O 1
ATOM 5823 N N . GLU A 1 712 ? 29.349 -12.019 -19.518 1.00 96.75 712 GLU A N 1
ATOM 5824 C CA . GLU A 1 712 ? 28.882 -11.408 -20.762 1.00 96.75 712 GLU A CA 1
ATOM 5825 C C . GLU A 1 712 ? 27.625 -12.127 -21.280 1.00 96.75 712 GLU A C 1
ATOM 5827 O O . GLU A 1 712 ? 27.676 -12.900 -22.232 1.00 96.75 712 GLU A O 1
ATOM 5832 N N . LEU A 1 713 ? 26.501 -11.940 -20.583 1.00 96.31 713 LEU A N 1
ATOM 5833 C CA . LEU A 1 713 ? 25.265 -12.722 -20.753 1.00 96.31 713 LEU A CA 1
ATOM 5834 C C . LEU A 1 713 ? 24.031 -11.862 -21.070 1.00 96.31 713 LEU A C 1
ATOM 5836 O O . LEU A 1 713 ? 22.921 -12.400 -21.109 1.00 96.31 713 LEU A O 1
ATOM 5840 N N . GLY A 1 714 ? 24.231 -10.563 -21.307 1.00 95.75 714 GLY A N 1
ATOM 5841 C CA . GLY A 1 714 ? 23.152 -9.582 -21.428 1.00 95.75 714 GLY A CA 1
ATOM 5842 C C . GLY A 1 714 ? 22.850 -8.896 -20.094 1.00 95.75 714 GLY A C 1
ATOM 5843 O O . GLY A 1 714 ? 23.370 -9.293 -19.045 1.00 95.75 714 GLY A O 1
ATOM 5844 N N . TYR A 1 715 ? 22.009 -7.864 -20.115 1.00 96.38 715 TYR A N 1
ATOM 5845 C CA . TYR A 1 715 ? 21.482 -7.251 -18.900 1.00 96.38 715 TYR A CA 1
ATOM 5846 C C . TYR A 1 715 ? 20.126 -7.855 -18.515 1.00 96.38 715 TYR A C 1
ATOM 5848 O O . TYR A 1 715 ? 19.155 -7.660 -19.241 1.00 96.38 715 TYR A O 1
ATOM 5856 N N . PRO A 1 716 ? 19.998 -8.465 -17.318 1.00 97.06 716 PRO A N 1
ATOM 5857 C CA . PRO A 1 716 ? 18.725 -8.991 -16.821 1.00 97.06 716 PRO A CA 1
ATOM 5858 C C . PRO A 1 716 ? 17.554 -8.001 -16.888 1.00 97.06 716 PRO A C 1
ATOM 5860 O O . PRO A 1 716 ? 16.433 -8.391 -17.187 1.00 97.06 716 PRO A O 1
ATOM 5863 N N . ARG A 1 717 ? 17.787 -6.699 -16.656 1.00 95.50 717 ARG A N 1
ATOM 5864 C CA . ARG A 1 717 ? 16.714 -5.685 -16.740 1.00 95.50 717 ARG A CA 1
ATOM 5865 C C . ARG A 1 717 ? 16.105 -5.532 -18.136 1.00 95.50 717 ARG A C 1
ATOM 5867 O O . ARG A 1 717 ? 14.987 -5.043 -18.246 1.00 95.50 717 ARG A O 1
ATOM 5874 N N . ASN A 1 718 ? 16.838 -5.913 -19.182 1.00 96.44 718 ASN A N 1
ATOM 5875 C CA . ASN A 1 718 ? 16.383 -5.803 -20.563 1.00 96.44 718 ASN A CA 1
ATOM 5876 C C . ASN A 1 718 ? 15.528 -7.007 -20.982 1.00 96.44 718 ASN A C 1
ATOM 5878 O O . ASN A 1 718 ? 14.903 -6.943 -22.035 1.00 96.44 718 ASN A O 1
ATOM 5882 N N . ASP A 1 719 ? 15.402 -8.047 -20.146 1.00 96.25 719 ASP A N 1
ATOM 5883 C CA . ASP A 1 719 ? 14.586 -9.223 -20.470 1.00 96.25 719 ASP A CA 1
ATOM 5884 C C . ASP A 1 719 ? 13.121 -8.856 -20.746 1.00 96.25 719 ASP A C 1
ATOM 5886 O O . ASP A 1 719 ? 12.505 -9.366 -21.681 1.00 96.25 719 ASP A O 1
ATOM 5890 N N . VAL A 1 720 ? 12.584 -7.884 -20.001 1.00 94.25 720 VAL A N 1
ATOM 5891 C CA . VAL A 1 720 ? 11.212 -7.378 -20.174 1.00 94.25 720 VAL A CA 1
ATOM 5892 C C . VAL A 1 720 ? 10.962 -6.774 -21.564 1.00 94.25 720 VAL A C 1
ATOM 5894 O O . VAL A 1 720 ? 9.822 -6.728 -22.023 1.00 94.25 720 VAL A O 1
ATOM 5897 N N . LEU A 1 721 ? 12.017 -6.335 -22.263 1.00 95.62 721 LEU A N 1
ATOM 5898 C CA . LEU A 1 721 ? 11.923 -5.730 -23.595 1.00 95.62 721 LEU A CA 1
ATOM 5899 C C . LEU A 1 721 ? 11.665 -6.762 -24.706 1.00 95.62 721 LEU A C 1
ATOM 5901 O O . LEU A 1 721 ? 11.278 -6.378 -25.808 1.00 95.62 721 LEU A O 1
ATOM 5905 N N . ARG A 1 722 ? 11.891 -8.053 -24.427 1.00 92.75 722 ARG A N 1
ATOM 5906 C CA . ARG A 1 722 ? 11.724 -9.176 -25.368 1.00 92.75 722 ARG A CA 1
ATOM 5907 C C . ARG A 1 722 ? 10.913 -10.341 -24.777 1.00 92.75 722 ARG A C 1
ATOM 5909 O O . ARG A 1 722 ? 10.883 -11.420 -25.364 1.00 92.75 722 ARG A O 1
ATOM 5916 N N . GLY A 1 723 ? 10.287 -10.138 -23.620 1.00 86.50 723 GLY A N 1
ATOM 5917 C CA . GLY A 1 723 ? 9.518 -11.158 -22.911 1.00 86.50 723 GLY A CA 1
ATOM 5918 C C . GLY A 1 723 ? 8.129 -11.418 -23.515 1.00 86.50 723 GLY A C 1
ATOM 5919 O O . GLY A 1 723 ? 7.651 -10.643 -24.343 1.00 86.50 723 GLY A O 1
ATOM 5920 N N . PRO A 1 724 ? 7.440 -12.490 -23.084 1.00 83.38 724 PRO A N 1
ATOM 5921 C CA . PRO A 1 724 ? 6.087 -12.806 -23.553 1.00 83.38 724 PRO A CA 1
ATOM 5922 C C . PRO A 1 724 ? 5.043 -11.756 -23.137 1.00 83.38 724 PRO A C 1
ATOM 5924 O O . PRO A 1 724 ? 4.063 -11.552 -23.847 1.00 83.38 724 PRO A O 1
ATOM 5927 N N . ASP A 1 725 ? 5.281 -11.046 -22.032 1.00 84.50 725 ASP A N 1
ATOM 5928 C CA . ASP A 1 725 ? 4.318 -10.113 -21.431 1.00 84.50 725 ASP A CA 1
ATOM 5929 C C . ASP A 1 725 ? 4.481 -8.667 -21.945 1.00 84.50 725 ASP A C 1
ATOM 5931 O O . ASP A 1 725 ? 3.866 -7.731 -21.430 1.00 84.50 725 ASP A O 1
ATOM 5935 N N . THR A 1 726 ? 5.328 -8.443 -22.956 1.00 88.88 726 THR A N 1
ATOM 5936 C CA . THR A 1 726 ? 5.683 -7.103 -23.446 1.00 88.88 726 THR A CA 1
ATOM 5937 C C . THR A 1 726 ? 4.462 -6.260 -23.850 1.00 88.88 726 THR A C 1
ATOM 5939 O O . THR A 1 726 ? 4.381 -5.085 -23.475 1.00 88.88 726 THR A O 1
ATOM 5942 N N . ASP A 1 727 ? 3.499 -6.835 -24.575 1.00 86.62 727 ASP A N 1
ATOM 5943 C CA . ASP A 1 727 ? 2.303 -6.112 -25.037 1.00 86.62 727 ASP A CA 1
ATOM 5944 C C . ASP A 1 727 ? 1.331 -5.788 -23.895 1.00 86.62 727 ASP A C 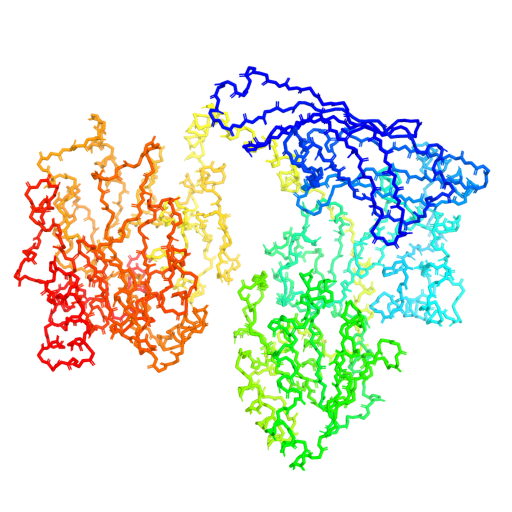1
ATOM 5946 O O . ASP A 1 727 ? 0.719 -4.710 -23.869 1.00 86.62 727 ASP A O 1
ATOM 5950 N N . GLU A 1 728 ? 1.221 -6.692 -22.921 1.00 82.62 728 GLU A N 1
ATOM 5951 C CA . GLU A 1 728 ? 0.418 -6.487 -21.717 1.00 82.62 728 GLU A CA 1
ATOM 5952 C C . GLU A 1 728 ? 1.002 -5.350 -20.876 1.00 82.62 728 GLU A C 1
ATOM 5954 O O . GLU A 1 728 ? 0.288 -4.401 -20.544 1.00 82.62 728 GLU A O 1
ATOM 5959 N N . ILE A 1 729 ? 2.315 -5.377 -20.619 1.00 85.81 729 ILE A N 1
ATOM 5960 C CA . ILE A 1 729 ? 3.018 -4.329 -19.871 1.00 85.81 729 ILE A CA 1
ATOM 5961 C C . ILE A 1 729 ? 2.877 -2.985 -20.584 1.00 85.81 729 ILE A C 1
ATOM 5963 O O . ILE A 1 729 ? 2.506 -1.993 -19.956 1.00 85.81 729 ILE A O 1
ATOM 5967 N N . ARG A 1 730 ? 3.102 -2.934 -21.903 1.00 91.00 730 ARG A N 1
ATOM 5968 C CA . ARG A 1 730 ? 2.917 -1.714 -22.704 1.00 91.00 730 ARG A CA 1
ATOM 5969 C C . ARG A 1 730 ? 1.511 -1.138 -22.529 1.00 91.00 730 ARG A C 1
ATOM 5971 O O . ARG A 1 730 ? 1.363 0.058 -22.267 1.00 91.00 730 ARG A O 1
ATOM 5978 N N . THR A 1 731 ? 0.489 -1.980 -22.656 1.00 82.31 731 THR A N 1
ATOM 5979 C CA . THR A 1 731 ? -0.916 -1.574 -22.524 1.00 82.31 731 THR A CA 1
ATOM 5980 C C . THR A 1 731 ? -1.231 -1.107 -21.102 1.00 82.31 731 THR A C 1
ATOM 5982 O O . THR A 1 731 ? -1.869 -0.068 -20.922 1.00 82.31 731 THR A O 1
ATOM 5985 N N . GLY A 1 732 ? -0.741 -1.823 -20.089 1.00 78.75 732 GLY A N 1
ATOM 5986 C CA . GLY A 1 732 ? -0.908 -1.481 -18.678 1.00 78.75 732 GLY A CA 1
ATOM 5987 C C . GLY A 1 732 ? -0.256 -0.147 -18.311 1.00 78.75 732 GLY A C 1
ATOM 5988 O O . GLY A 1 732 ? -0.885 0.686 -17.658 1.00 78.75 732 GLY A O 1
ATOM 5989 N N . VAL A 1 733 ? 0.968 0.109 -18.787 1.00 85.94 733 VAL A N 1
ATOM 5990 C CA . VAL A 1 733 ? 1.678 1.379 -18.559 1.00 85.94 733 VAL A CA 1
ATOM 5991 C C . VAL A 1 733 ? 0.946 2.539 -19.233 1.00 85.94 733 VAL A C 1
ATOM 5993 O O . VAL A 1 733 ? 0.709 3.554 -18.578 1.00 85.94 733 VAL A O 1
ATOM 5996 N N . ARG A 1 734 ? 0.528 2.397 -20.501 1.00 88.50 734 ARG A N 1
ATOM 5997 C CA . ARG A 1 734 ? -0.243 3.440 -21.206 1.00 88.50 734 ARG A CA 1
ATOM 5998 C C . ARG A 1 734 ? -1.559 3.749 -20.497 1.00 88.50 734 ARG A C 1
ATOM 6000 O O . ARG A 1 734 ? -1.853 4.917 -20.261 1.00 88.50 734 ARG A O 1
ATOM 6007 N N . ARG A 1 735 ? -2.294 2.720 -20.062 1.00 80.81 735 ARG A N 1
ATOM 6008 C CA . ARG A 1 735 ? -3.532 2.878 -19.284 1.00 80.81 735 ARG A CA 1
ATOM 6009 C C . ARG A 1 735 ? -3.286 3.608 -17.966 1.00 80.81 735 ARG A C 1
ATOM 6011 O O . ARG A 1 735 ? -3.983 4.567 -17.658 1.00 80.81 735 ARG A O 1
ATOM 6018 N N . ARG A 1 736 ? -2.259 3.206 -17.213 1.00 80.38 736 ARG A N 1
ATOM 6019 C CA . ARG A 1 736 ? -1.883 3.835 -15.936 1.00 80.38 736 ARG A CA 1
ATOM 6020 C C . ARG A 1 736 ? -1.506 5.310 -16.093 1.00 80.38 736 ARG A C 1
ATOM 6022 O O . ARG A 1 736 ? -1.706 6.093 -15.168 1.00 80.38 736 ARG A O 1
ATOM 6029 N N . LEU A 1 737 ? -0.951 5.680 -17.244 1.00 83.25 737 LEU A N 1
ATOM 6030 C CA . LEU A 1 737 ? -0.610 7.058 -17.595 1.00 83.25 737 LEU A CA 1
ATOM 6031 C C . LEU A 1 737 ? -1.751 7.798 -18.315 1.00 83.25 737 LEU A C 1
ATOM 6033 O O . LEU A 1 737 ? -1.560 8.944 -18.700 1.00 83.25 737 LEU A O 1
ATOM 6037 N N . SER A 1 738 ? -2.931 7.182 -18.469 1.00 83.38 738 SER A N 1
ATOM 6038 C CA . SER A 1 738 ? -4.090 7.752 -19.179 1.00 83.38 738 SER A CA 1
ATOM 6039 C C . SER A 1 738 ? -3.786 8.161 -20.629 1.00 83.38 738 SER A C 1
ATOM 6041 O O . SER A 1 738 ? -4.292 9.166 -21.120 1.00 83.38 738 SER A O 1
ATOM 6043 N N . ILE A 1 739 ? -2.946 7.384 -21.318 1.00 84.25 739 ILE A N 1
ATOM 6044 C CA . ILE A 1 739 ? -2.562 7.621 -22.714 1.00 84.25 739 ILE A CA 1
ATOM 6045 C C . ILE A 1 739 ? -3.513 6.837 -23.634 1.00 84.25 739 ILE A C 1
ATOM 6047 O O . ILE A 1 739 ? -3.554 5.605 -23.530 1.00 84.25 739 ILE A O 1
ATOM 6051 N N . PRO A 1 740 ? -4.243 7.499 -24.554 1.00 79.25 740 PRO A N 1
ATOM 6052 C CA . PRO A 1 740 ? -5.074 6.823 -25.549 1.00 79.25 740 PRO A CA 1
ATOM 6053 C C . PRO A 1 740 ? -4.272 5.865 -26.437 1.00 79.25 740 PRO A C 1
ATOM 6055 O O . PRO A 1 740 ? -3.106 6.110 -26.752 1.00 79.25 740 PRO A O 1
ATOM 6058 N N . ARG A 1 741 ? -4.912 4.773 -26.873 1.00 77.31 741 ARG A N 1
ATOM 6059 C CA . ARG A 1 741 ? -4.250 3.689 -27.621 1.00 77.31 741 ARG A CA 1
ATOM 6060 C C . ARG A 1 741 ? -3.615 4.161 -28.931 1.00 77.31 741 ARG A C 1
ATOM 6062 O O . ARG A 1 741 ? -2.516 3.711 -29.246 1.00 77.31 741 ARG A O 1
ATOM 6069 N N . GLU A 1 742 ? -4.293 5.069 -29.626 1.00 83.94 742 GLU A N 1
ATOM 6070 C CA . GLU A 1 742 ? -3.929 5.544 -30.966 1.00 83.94 742 GLU A CA 1
ATOM 6071 C C . GLU A 1 742 ? -2.799 6.588 -30.965 1.00 83.94 742 GLU A C 1
ATOM 6073 O O . GLU A 1 742 ? -2.275 6.918 -32.024 1.00 83.94 742 GLU A O 1
ATOM 6078 N N . ARG A 1 743 ? -2.405 7.116 -29.794 1.00 89.00 743 ARG A N 1
ATOM 6079 C CA . ARG A 1 743 ? -1.371 8.156 -29.715 1.00 89.00 743 ARG A CA 1
ATOM 6080 C C . ARG A 1 743 ? 0.035 7.587 -29.860 1.00 89.00 743 ARG A C 1
ATOM 6082 O O . ARG A 1 743 ? 0.385 6.570 -29.244 1.00 89.00 743 ARG A O 1
ATOM 6089 N N . THR A 1 744 ? 0.862 8.332 -30.586 1.00 94.38 744 THR A N 1
ATOM 6090 C CA . THR A 1 744 ? 2.312 8.139 -30.618 1.00 94.38 744 THR A CA 1
ATOM 6091 C C . THR A 1 744 ? 2.910 8.639 -29.307 1.00 94.38 744 THR A C 1
ATOM 6093 O O . THR A 1 744 ? 2.579 9.719 -28.821 1.00 94.38 744 THR A O 1
ATOM 6096 N N . VAL A 1 745 ? 3.798 7.859 -28.700 1.00 96.75 745 VAL A N 1
ATOM 6097 C CA . VAL A 1 745 ? 4.400 8.179 -27.401 1.00 96.75 745 VAL A CA 1
ATOM 6098 C C . VAL A 1 745 ? 5.896 8.413 -27.555 1.00 96.75 745 VAL A C 1
ATOM 6100 O O . VAL A 1 745 ? 6.651 7.497 -27.880 1.00 96.75 745 VAL A O 1
ATOM 6103 N N . VAL A 1 746 ? 6.342 9.626 -27.243 1.00 97.75 746 VAL A N 1
ATOM 6104 C CA . VAL A 1 746 ? 7.756 10.011 -27.232 1.00 97.75 746 VAL A CA 1
ATOM 6105 C C . VAL A 1 746 ? 8.254 9.991 -25.794 1.00 97.75 746 VAL A C 1
ATOM 6107 O O . VAL A 1 746 ? 7.739 10.719 -24.950 1.00 97.75 746 VAL A O 1
ATOM 6110 N N . LEU A 1 747 ? 9.266 9.177 -25.489 1.00 98.12 747 LEU A N 1
ATOM 6111 C CA . LEU A 1 747 ? 9.944 9.248 -24.194 1.00 98.12 747 LEU A CA 1
ATOM 6112 C C . LEU A 1 747 ? 11.132 10.198 -24.296 1.00 98.12 747 LEU A C 1
ATOM 6114 O O . LEU A 1 747 ? 12.101 9.888 -24.976 1.00 98.12 747 LEU A O 1
ATOM 6118 N N . TYR A 1 748 ? 11.089 11.313 -23.576 1.00 96.56 748 TYR A N 1
ATOM 6119 C CA . TYR A 1 748 ? 12.213 12.226 -23.432 1.00 96.56 748 TYR A CA 1
ATOM 6120 C C . TYR A 1 748 ? 12.964 11.968 -22.121 1.00 96.56 748 TYR A C 1
ATOM 6122 O O . TYR A 1 748 ? 12.444 12.201 -21.027 1.00 96.56 748 TYR A O 1
ATOM 6130 N N . ALA A 1 749 ? 14.197 11.470 -22.230 1.00 94.44 749 ALA A N 1
ATOM 6131 C CA . ALA A 1 749 ? 15.039 11.076 -21.100 1.00 94.44 749 ALA A CA 1
ATOM 6132 C C . ALA A 1 749 ? 16.445 11.707 -21.189 1.00 94.44 749 ALA A C 1
ATOM 6134 O O . ALA A 1 749 ? 17.405 11.023 -21.564 1.00 94.44 749 ALA A O 1
ATOM 6135 N N . PRO A 1 750 ? 16.591 13.004 -20.863 1.00 90.31 750 PRO A N 1
ATOM 6136 C CA . PRO A 1 750 ? 17.875 13.698 -20.912 1.00 90.31 750 PRO A CA 1
ATOM 6137 C C . PRO A 1 750 ? 18.757 13.396 -19.693 1.00 90.31 750 PRO A C 1
ATOM 6139 O O . PRO A 1 750 ? 18.285 13.063 -18.599 1.00 90.31 750 PRO A O 1
ATOM 6142 N N . THR A 1 751 ? 20.069 13.557 -19.855 1.00 83.12 751 THR A N 1
ATOM 6143 C CA . THR A 1 751 ? 21.030 13.464 -18.752 1.00 83.12 751 THR A CA 1
ATOM 6144 C C . THR A 1 751 ? 21.055 14.731 -17.902 1.00 83.12 751 THR A C 1
ATOM 6146 O O . THR A 1 751 ? 20.743 15.831 -18.350 1.00 83.12 751 THR A O 1
ATOM 6149 N N . PHE A 1 752 ? 21.441 14.597 -16.631 1.00 74.38 752 PHE A N 1
ATOM 6150 C CA . PHE A 1 752 ? 21.594 15.761 -15.759 1.00 74.38 752 PHE A CA 1
ATOM 6151 C C . PHE A 1 752 ? 22.869 16.550 -16.103 1.00 74.38 752 PHE A C 1
ATOM 6153 O O . PHE A 1 752 ? 23.861 15.968 -16.551 1.00 74.38 752 PHE A O 1
ATOM 6160 N N . ARG A 1 753 ? 22.845 17.863 -15.858 1.00 71.44 753 ARG A N 1
ATOM 6161 C CA . ARG A 1 753 ? 23.966 18.780 -16.098 1.00 71.44 753 ARG A CA 1
ATOM 6162 C C . ARG A 1 753 ? 24.598 19.231 -14.775 1.00 71.44 753 ARG A C 1
ATOM 6164 O O . ARG A 1 753 ? 23.889 19.632 -13.852 1.00 71.44 753 ARG A O 1
ATOM 6171 N N . ASP A 1 754 ? 25.923 19.095 -14.663 1.00 55.56 754 ASP A N 1
ATOM 6172 C CA . ASP A 1 754 ? 26.706 19.414 -13.451 1.00 55.56 754 ASP A CA 1
ATOM 6173 C C . ASP A 1 754 ? 26.898 20.939 -13.2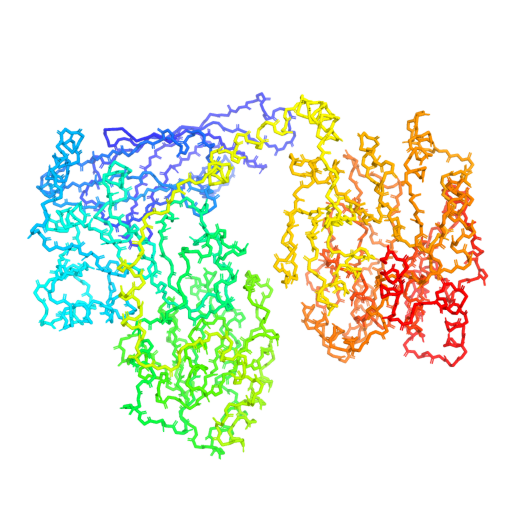59 1.00 55.56 754 ASP A C 1
ATOM 6175 O O . ASP A 1 754 ? 27.095 21.406 -12.136 1.00 55.56 754 ASP A O 1
ATOM 6179 N N . ASP A 1 755 ? 26.812 21.719 -14.338 1.00 53.94 755 ASP A N 1
ATOM 6180 C CA . ASP A 1 755 ? 27.091 23.161 -14.428 1.00 53.94 755 ASP A CA 1
ATOM 6181 C C . ASP A 1 755 ? 25.878 24.067 -14.149 1.00 53.94 755 ASP A C 1
ATOM 6183 O O . ASP A 1 755 ? 26.014 25.290 -14.130 1.00 53.94 755 ASP A O 1
ATOM 6187 N N . GLN A 1 756 ? 24.714 23.490 -13.829 1.00 56.00 756 GLN A N 1
ATOM 6188 C CA . GLN A 1 756 ? 23.493 24.231 -13.477 1.00 56.00 756 GLN A CA 1
ATOM 6189 C C . GLN A 1 756 ? 23.041 24.036 -12.009 1.00 56.00 756 GLN A C 1
ATOM 6191 O O . GLN A 1 756 ? 21.904 23.622 -11.744 1.00 56.00 756 GLN A O 1
ATOM 6196 N N . PRO A 1 757 ? 23.888 24.303 -10.992 1.00 50.31 757 PRO A N 1
ATOM 6197 C CA . PRO A 1 757 ? 23.459 24.234 -9.601 1.00 50.31 757 PRO A CA 1
ATOM 6198 C C . PRO A 1 757 ? 22.547 25.419 -9.241 1.00 50.31 757 PRO A C 1
ATOM 6200 O O . PRO A 1 757 ? 22.919 26.581 -9.382 1.00 50.31 757 PRO A O 1
ATOM 6203 N N . THR A 1 758 ? 21.372 25.145 -8.665 1.00 52.09 758 THR A N 1
ATOM 6204 C CA . THR A 1 758 ? 20.593 26.191 -7.973 1.00 52.09 758 THR A CA 1
ATOM 6205 C C . THR A 1 758 ? 21.185 26.486 -6.587 1.00 52.09 758 THR A C 1
ATOM 6207 O O . THR A 1 758 ? 21.947 25.684 -6.033 1.00 52.09 758 THR A O 1
ATOM 6210 N N . THR A 1 759 ? 20.790 27.612 -5.976 1.00 43.97 759 THR A N 1
ATOM 6211 C CA . THR A 1 759 ? 21.357 28.278 -4.775 1.00 43.97 759 THR A CA 1
ATOM 6212 C C . THR A 1 759 ? 21.402 27.458 -3.465 1.00 43.97 759 THR A C 1
ATOM 6214 O O . THR A 1 759 ? 21.628 28.006 -2.387 1.00 43.97 759 THR A O 1
ATOM 6217 N N . ARG A 1 760 ? 21.175 26.139 -3.500 1.00 44.31 760 ARG A N 1
ATOM 6218 C CA . ARG A 1 760 ? 21.237 25.220 -2.344 1.00 44.31 760 ARG A CA 1
ATOM 6219 C C . ARG A 1 760 ? 21.811 23.832 -2.671 1.00 44.31 760 ARG A C 1
ATOM 6221 O O . ARG A 1 760 ? 21.524 22.885 -1.939 1.00 44.31 760 ARG A O 1
ATOM 6228 N N . GLY A 1 761 ? 22.558 23.676 -3.768 1.00 49.81 761 GLY A N 1
ATOM 6229 C CA . GLY A 1 761 ? 23.041 22.358 -4.210 1.00 49.81 761 GLY A CA 1
ATOM 6230 C C . GLY A 1 761 ? 21.903 21.436 -4.667 1.00 49.81 761 GLY A C 1
ATOM 6231 O O . GLY A 1 761 ? 21.967 20.222 -4.485 1.00 49.81 761 GLY A O 1
ATOM 6232 N N . ARG A 1 762 ? 20.819 22.024 -5.190 1.00 53.19 762 ARG A N 1
ATOM 6233 C CA . ARG A 1 762 ? 19.708 21.302 -5.819 1.00 53.19 762 ARG A CA 1
ATOM 6234 C C . ARG A 1 762 ? 19.830 21.466 -7.331 1.00 53.19 762 ARG A C 1
ATOM 6236 O O . ARG A 1 762 ? 20.022 22.583 -7.803 1.00 53.19 762 ARG A O 1
ATOM 6243 N N . PHE A 1 763 ? 19.702 20.372 -8.063 1.00 61.59 763 PHE A N 1
ATOM 6244 C CA . PHE A 1 763 ? 19.624 20.396 -9.520 1.00 61.59 763 PHE A CA 1
ATOM 6245 C C . PHE A 1 763 ? 18.171 20.625 -9.927 1.00 61.59 763 PHE A C 1
ATOM 6247 O O . PHE A 1 763 ? 17.272 20.019 -9.327 1.00 61.59 763 PHE A O 1
ATOM 6254 N N . ALA A 1 764 ? 17.964 21.520 -10.890 1.00 66.12 764 ALA A N 1
ATOM 6255 C CA . ALA A 1 764 ? 16.669 21.788 -11.493 1.00 66.12 764 ALA A CA 1
ATOM 6256 C C . ALA A 1 764 ? 16.676 21.321 -12.947 1.00 66.12 764 ALA A C 1
ATOM 6258 O O . ALA A 1 764 ? 17.715 21.349 -13.600 1.00 66.12 764 ALA A O 1
ATOM 6259 N N . PHE A 1 765 ? 15.521 20.872 -13.425 1.00 77.81 765 PHE A N 1
ATOM 6260 C CA . PHE A 1 765 ? 15.311 20.661 -14.847 1.00 77.81 765 PHE A CA 1
ATOM 6261 C C . PHE A 1 765 ? 14.945 22.001 -15.484 1.00 77.81 765 PHE A C 1
ATOM 6263 O O . PHE A 1 765 ? 14.062 22.688 -14.972 1.00 77.81 765 PHE A O 1
ATOM 6270 N N . GLN A 1 766 ? 15.625 22.360 -16.567 1.00 79.00 766 GLN A N 1
ATOM 6271 C CA . GLN A 1 766 ? 15.250 23.482 -17.417 1.00 79.00 766 GLN A CA 1
ATOM 6272 C C . GLN A 1 766 ? 14.829 22.924 -18.764 1.00 79.00 766 GLN A C 1
ATOM 6274 O O . GLN A 1 766 ? 15.500 22.047 -19.312 1.00 79.00 766 GLN A O 1
ATOM 6279 N N . TRP A 1 767 ? 13.706 23.419 -19.264 1.00 85.94 767 TRP A N 1
ATOM 6280 C CA . TRP A 1 767 ? 13.229 23.065 -20.582 1.00 85.94 767 TRP A CA 1
ATOM 6281 C C . TRP A 1 767 ? 14.205 23.599 -21.642 1.00 85.94 767 TRP A C 1
ATOM 6283 O O . TRP A 1 767 ? 14.531 24.783 -21.619 1.00 85.94 767 TRP A O 1
ATOM 6293 N N . PRO A 1 768 ? 14.710 22.743 -22.545 1.00 86.75 768 PRO A N 1
ATOM 6294 C CA . PRO A 1 768 ? 15.583 23.182 -23.636 1.00 86.75 768 PRO A CA 1
ATOM 6295 C C . PRO A 1 768 ? 14.808 23.696 -24.865 1.00 86.75 768 PRO A C 1
ATOM 6297 O O . PRO A 1 768 ? 15.417 24.046 -25.872 1.00 86.75 768 PRO A O 1
ATOM 6300 N N . PHE A 1 769 ? 13.478 23.698 -24.792 1.00 89.38 769 PHE A N 1
ATOM 6301 C CA . PHE A 1 769 ? 12.528 24.216 -25.776 1.00 89.38 769 PHE A CA 1
ATOM 6302 C C . PHE A 1 769 ? 11.226 24.581 -25.053 1.00 89.38 769 PHE A C 1
ATOM 6304 O O . PHE A 1 769 ? 10.971 24.036 -23.980 1.00 89.38 769 PHE A O 1
ATOM 6311 N N . GLU A 1 770 ? 10.394 25.448 -25.625 1.00 90.38 770 GLU A N 1
ATOM 6312 C CA . GLU A 1 770 ? 9.104 25.798 -25.019 1.00 90.38 770 GLU A CA 1
ATOM 6313 C C . GLU A 1 770 ? 8.116 24.613 -25.139 1.00 90.38 770 GLU A C 1
ATOM 6315 O O . GLU A 1 770 ? 7.904 24.098 -26.243 1.00 90.38 770 GLU A O 1
ATOM 6320 N N . PRO A 1 771 ? 7.531 24.114 -24.030 1.00 91.06 771 PRO A N 1
ATOM 6321 C CA . PRO A 1 771 ? 6.561 23.010 -24.055 1.00 91.06 771 PRO A CA 1
ATOM 6322 C C . PRO A 1 771 ? 5.334 23.275 -24.939 1.00 91.06 771 PRO A C 1
ATOM 6324 O O . PRO A 1 771 ? 4.760 22.344 -25.508 1.00 91.06 771 PRO A O 1
ATOM 6327 N N . GLU A 1 772 ? 4.937 24.538 -25.048 1.00 91.44 772 GLU A N 1
ATOM 6328 C CA . GLU A 1 772 ? 3.839 25.027 -25.872 1.00 91.44 772 GLU A CA 1
ATOM 6329 C C . GLU A 1 772 ? 4.112 24.783 -27.360 1.00 91.44 772 GLU A C 1
ATOM 6331 O O . GLU A 1 772 ? 3.219 24.298 -28.054 1.00 91.44 772 GLU A O 1
ATOM 6336 N N . ASP A 1 773 ? 5.348 24.993 -27.828 1.00 92.69 773 ASP A N 1
ATOM 6337 C CA . ASP A 1 773 ? 5.732 24.756 -29.228 1.00 92.69 773 ASP A CA 1
ATOM 6338 C C . ASP A 1 773 ? 5.585 23.272 -29.600 1.00 92.69 773 ASP A C 1
ATOM 6340 O O . ASP A 1 773 ? 5.145 22.926 -30.699 1.00 92.69 773 ASP A O 1
ATOM 6344 N N . PHE A 1 774 ? 5.912 22.368 -28.667 1.00 92.88 774 PHE A N 1
ATOM 6345 C CA . PHE A 1 774 ? 5.691 20.933 -28.853 1.00 92.88 774 PHE A CA 1
ATOM 6346 C C . PHE A 1 774 ? 4.191 20.622 -28.967 1.00 92.88 774 PHE A C 1
ATOM 6348 O O . PHE A 1 774 ? 3.766 19.872 -29.848 1.00 92.88 774 PHE A O 1
ATOM 6355 N N . ALA A 1 775 ? 3.376 21.200 -28.083 1.00 90.12 775 ALA A N 1
ATOM 6356 C CA . ALA A 1 775 ? 1.934 20.976 -28.077 1.00 90.12 775 ALA A CA 1
ATOM 6357 C C . ALA A 1 775 ? 1.235 21.554 -29.320 1.00 90.12 775 ALA A C 1
ATOM 6359 O O . ALA A 1 775 ? 0.278 20.946 -29.808 1.00 90.12 775 ALA A O 1
ATOM 6360 N N . GLU A 1 776 ? 1.715 22.690 -29.834 1.00 91.38 776 GLU A N 1
ATOM 6361 C CA . GLU A 1 776 ? 1.247 23.301 -31.080 1.00 91.38 776 GLU A CA 1
ATOM 6362 C C . GLU A 1 776 ? 1.621 22.443 -32.291 1.00 91.38 776 GLU A C 1
ATOM 6364 O O . GLU A 1 776 ? 0.766 22.171 -33.134 1.00 91.38 776 GLU A O 1
ATOM 6369 N N . ARG A 1 777 ? 2.870 21.957 -32.359 1.00 92.75 777 ARG A N 1
ATOM 6370 C CA . ARG A 1 777 ? 3.351 21.156 -33.492 1.00 92.75 777 ARG A CA 1
ATOM 6371 C C . ARG A 1 777 ? 2.630 19.817 -33.625 1.00 92.75 777 ARG A C 1
ATOM 6373 O O . ARG A 1 777 ? 2.278 19.440 -34.738 1.00 92.75 777 ARG A O 1
ATOM 6380 N N . PHE A 1 778 ? 2.441 19.099 -32.519 1.00 91.88 778 PHE A N 1
ATOM 6381 C CA . PHE A 1 778 ? 1.991 17.702 -32.556 1.00 91.88 778 PHE A CA 1
ATOM 6382 C C . PHE A 1 778 ? 0.536 17.477 -32.140 1.00 91.88 778 PHE A C 1
ATOM 6384 O O . PHE A 1 778 ? 0.041 16.351 -32.220 1.00 91.88 778 PHE A O 1
ATOM 6391 N N . GLY A 1 779 ? -0.168 18.518 -31.691 1.00 86.19 779 GLY A N 1
ATOM 6392 C CA . GLY A 1 779 ? -1.587 18.401 -31.376 1.00 86.19 779 GLY A CA 1
ATOM 6393 C C . GLY A 1 779 ? -1.881 17.302 -30.344 1.00 86.19 779 GLY A C 1
ATOM 6394 O O . GLY A 1 779 ? -1.171 17.149 -29.348 1.00 86.19 779 GLY A O 1
ATOM 6395 N N . ASP A 1 780 ? -2.959 16.551 -30.576 1.00 84.81 780 ASP A N 1
ATOM 6396 C CA . ASP A 1 780 ? -3.350 15.389 -29.765 1.00 84.81 780 ASP A CA 1
ATOM 6397 C C . ASP A 1 780 ? -2.788 14.057 -30.287 1.00 84.81 780 ASP A C 1
ATOM 6399 O O . ASP A 1 780 ? -3.088 13.010 -29.710 1.00 84.81 780 ASP A O 1
ATOM 6403 N N . ASP A 1 781 ? -1.970 14.079 -31.341 1.00 88.50 781 ASP A N 1
ATOM 6404 C CA . ASP A 1 781 ? -1.461 12.866 -31.991 1.00 88.50 781 ASP A CA 1
ATOM 6405 C C . ASP A 1 781 ? -0.261 12.276 -31.238 1.00 88.50 781 ASP A C 1
ATOM 6407 O O . ASP A 1 781 ? -0.049 11.058 -31.233 1.00 88.50 781 ASP A O 1
ATOM 6411 N N . VAL A 1 782 ? 0.505 13.132 -30.547 1.00 93.62 782 VAL A N 1
ATOM 6412 C CA . VAL A 1 782 ? 1.729 12.748 -29.836 1.00 93.62 782 VAL A CA 1
ATOM 6413 C C . VAL A 1 782 ? 1.653 13.103 -28.353 1.00 93.62 782 VAL A C 1
ATOM 6415 O O . VAL A 1 782 ? 1.262 14.196 -27.958 1.00 93.62 782 VAL A O 1
ATOM 6418 N N . THR A 1 783 ? 2.066 12.164 -27.502 1.00 95.38 783 THR A N 1
ATOM 6419 C CA . THR A 1 783 ? 2.239 12.365 -26.058 1.00 95.38 783 THR A CA 1
ATOM 6420 C C . THR A 1 783 ? 3.720 12.324 -25.690 1.00 95.38 783 THR A C 1
ATOM 6422 O O . THR A 1 783 ? 4.417 11.361 -26.017 1.00 95.38 783 THR A O 1
ATOM 6425 N N . LEU A 1 784 ? 4.197 13.341 -24.970 1.00 96.38 784 LEU A N 1
ATOM 6426 C CA . LEU A 1 784 ? 5.569 13.450 -24.479 1.00 96.38 784 LEU A CA 1
ATOM 6427 C C . LEU A 1 784 ? 5.668 12.976 -23.027 1.00 96.38 784 LEU A C 1
ATOM 6429 O O . LEU A 1 784 ? 5.123 13.589 -22.110 1.00 96.38 784 LEU A O 1
ATOM 6433 N N . LEU A 1 785 ? 6.415 11.903 -22.794 1.00 96.75 785 LEU A N 1
ATOM 6434 C CA . LEU A 1 785 ? 6.758 11.437 -21.454 1.00 96.75 785 LEU A CA 1
ATOM 6435 C C . LEU A 1 785 ? 8.106 12.019 -21.050 1.00 96.75 785 LEU A C 1
ATOM 6437 O O . LEU A 1 785 ? 9.116 11.730 -21.685 1.00 96.75 785 LEU A O 1
ATOM 6441 N N . VAL A 1 786 ? 8.152 12.795 -19.971 1.00 94.81 786 VAL A N 1
ATOM 6442 C CA . VAL A 1 786 ? 9.393 13.420 -19.497 1.00 94.81 786 VAL A CA 1
ATOM 6443 C C . VAL A 1 786 ? 9.953 12.645 -18.315 1.00 94.81 786 VAL A C 1
ATOM 6445 O O . VAL A 1 786 ? 9.338 12.560 -17.249 1.00 94.81 786 VAL A O 1
ATOM 6448 N N . ARG A 1 787 ? 11.149 12.080 -18.490 1.00 92.31 787 ARG A N 1
ATOM 6449 C CA . ARG A 1 787 ? 11.872 11.324 -17.465 1.00 92.31 787 ARG A CA 1
ATOM 6450 C C . ARG A 1 787 ? 13.115 12.091 -17.031 1.00 92.31 787 ARG A C 1
ATOM 6452 O O . ARG A 1 787 ? 14.193 11.919 -17.594 1.00 92.31 787 ARG A O 1
ATOM 6459 N N . THR A 1 788 ? 12.989 12.896 -15.980 1.00 86.38 788 THR A N 1
ATOM 6460 C CA . THR A 1 788 ? 14.146 13.588 -15.398 1.00 86.38 788 THR A CA 1
ATOM 6461 C C . THR A 1 788 ? 15.027 12.624 -14.591 1.00 86.38 788 THR A C 1
ATOM 6463 O O . THR A 1 788 ? 14.580 11.596 -14.070 1.00 86.38 788 THR A O 1
ATOM 6466 N N . HIS A 1 789 ? 16.319 12.940 -14.487 1.00 79.00 789 HIS A N 1
ATOM 6467 C CA . HIS A 1 789 ? 17.270 12.143 -13.716 1.00 79.00 789 HIS A CA 1
ATOM 6468 C C . HIS A 1 789 ? 16.971 12.204 -12.206 1.00 79.00 789 HIS A C 1
ATOM 6470 O O . HIS A 1 789 ? 16.679 13.266 -11.669 1.00 79.00 789 HIS A O 1
ATOM 6476 N N . PHE A 1 790 ? 17.171 11.106 -11.467 1.00 70.12 790 PHE A N 1
ATOM 6477 C CA . PHE A 1 790 ? 16.835 11.002 -10.030 1.00 70.12 790 PHE A CA 1
ATOM 6478 C C . PHE A 1 790 ? 17.570 11.988 -9.092 1.00 70.12 790 PHE A C 1
ATOM 6480 O O . PHE A 1 790 ? 17.261 12.056 -7.900 1.00 70.12 790 PHE A O 1
ATOM 6487 N N . LEU A 1 791 ? 18.602 12.684 -9.584 1.00 67.19 791 LEU A N 1
ATOM 6488 C CA . LEU A 1 791 ? 19.316 13.735 -8.841 1.00 67.19 791 LEU A CA 1
ATOM 6489 C C . LEU A 1 791 ? 18.609 15.096 -8.913 1.00 67.19 791 LEU A C 1
ATOM 6491 O O . LEU A 1 791 ? 18.878 15.961 -8.073 1.00 67.19 791 LEU A O 1
ATOM 6495 N N . ILE A 1 792 ? 17.711 15.276 -9.882 1.00 68.81 792 ILE A N 1
ATOM 6496 C CA . ILE A 1 792 ? 16.845 16.445 -9.991 1.00 68.81 792 ILE A CA 1
ATOM 6497 C C . ILE A 1 792 ? 15.801 16.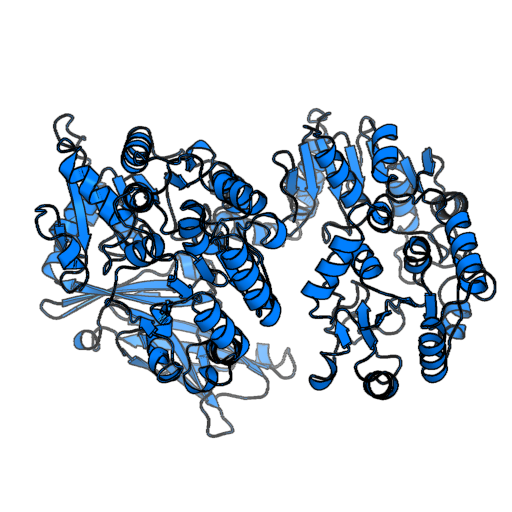329 -8.881 1.00 68.81 792 ILE A C 1
ATOM 6499 O O . ILE A 1 792 ? 15.084 15.340 -8.764 1.00 68.81 792 ILE A O 1
ATOM 6503 N N . ASN A 1 793 ? 15.789 17.323 -7.993 1.00 60.44 793 ASN A N 1
ATOM 6504 C CA . ASN A 1 793 ? 14.958 17.319 -6.782 1.00 60.44 793 ASN A CA 1
ATOM 6505 C C . ASN A 1 793 ? 13.869 18.404 -6.817 1.00 60.44 793 ASN A C 1
ATOM 6507 O O . ASN A 1 793 ? 13.197 18.637 -5.808 1.00 60.44 793 ASN A O 1
ATOM 6511 N N . THR A 1 794 ? 13.731 19.106 -7.940 1.00 66.50 794 THR A N 1
ATOM 6512 C CA . THR A 1 794 ? 12.639 20.046 -8.203 1.00 66.50 794 THR A CA 1
ATOM 6513 C C . THR A 1 794 ? 11.505 19.314 -8.906 1.00 66.50 794 THR A C 1
ATOM 6515 O O . THR A 1 794 ? 11.751 18.388 -9.673 1.00 66.50 794 THR A O 1
ATOM 6518 N N . LYS A 1 795 ? 10.260 19.713 -8.630 1.00 69.94 795 LYS A N 1
ATOM 6519 C CA . LYS A 1 795 ? 9.134 19.261 -9.451 1.00 69.94 795 LYS A CA 1
ATOM 6520 C C . LYS A 1 795 ? 9.311 19.823 -10.859 1.00 69.94 795 LYS A C 1
ATOM 6522 O O . LYS A 1 795 ? 9.770 20.956 -10.986 1.00 69.94 795 LYS A O 1
ATOM 6527 N N . LEU A 1 796 ? 8.966 19.029 -11.866 1.00 80.12 796 LEU A N 1
ATOM 6528 C CA . LEU A 1 796 ? 8.830 19.524 -13.225 1.00 80.12 796 LEU A CA 1
ATOM 6529 C C . LEU A 1 796 ? 7.620 20.467 -13.271 1.00 80.12 796 LEU A C 1
ATOM 6531 O O . LEU A 1 796 ? 6.557 20.130 -12.745 1.00 80.12 796 LEU A O 1
ATOM 6535 N N . GLU A 1 797 ? 7.804 21.654 -13.836 1.00 83.00 797 GLU A N 1
ATOM 6536 C CA . GLU A 1 797 ? 6.723 22.613 -14.058 1.00 83.00 797 GLU A CA 1
ATOM 6537 C C . GLU A 1 797 ? 6.192 22.392 -15.479 1.00 83.00 797 GLU A C 1
ATOM 6539 O O . GLU A 1 797 ? 6.934 22.511 -16.454 1.00 83.00 797 GLU A O 1
ATOM 6544 N N . ILE A 1 798 ? 4.926 21.974 -15.558 1.00 84.31 798 ILE A N 1
ATOM 6545 C CA . ILE A 1 798 ? 4.170 21.750 -16.794 1.00 84.31 798 ILE A CA 1
ATOM 6546 C C . ILE A 1 798 ? 2.883 22.577 -16.657 1.00 84.31 798 ILE A C 1
ATOM 6548 O O . ILE A 1 798 ? 2.209 22.411 -15.628 1.00 84.31 798 ILE A O 1
ATOM 6552 N N . PRO A 1 799 ? 2.541 23.439 -17.632 1.00 81.75 799 PRO A N 1
ATOM 6553 C CA . PRO A 1 799 ? 1.262 24.151 -17.659 1.00 81.75 799 PRO A CA 1
ATOM 6554 C C . PRO A 1 799 ? 0.077 23.185 -17.524 1.00 81.75 799 PRO A C 1
ATOM 6556 O O . PRO A 1 799 ? 0.128 22.058 -18.024 1.00 81.75 799 PRO A O 1
ATOM 6559 N N . GLU A 1 800 ? -0.981 23.586 -16.815 1.00 76.38 800 GLU A N 1
ATOM 6560 C CA . GLU A 1 800 ? -2.092 22.683 -16.468 1.00 76.38 800 GLU A CA 1
ATOM 6561 C C . GLU A 1 800 ? -2.805 22.165 -17.724 1.00 76.38 800 GLU A C 1
ATOM 6563 O O . GLU A 1 800 ? -3.113 20.979 -17.828 1.00 76.38 800 GLU A O 1
ATOM 6568 N N . GLU A 1 801 ? -2.964 23.046 -18.708 1.00 81.88 801 GLU A N 1
ATOM 6569 C CA . GLU A 1 801 ? -3.525 22.803 -20.032 1.00 81.88 801 GLU A CA 1
ATOM 6570 C C . GLU A 1 801 ? -2.738 21.771 -20.857 1.00 81.88 801 GLU A C 1
ATOM 6572 O O . GLU A 1 801 ? -3.315 21.108 -21.718 1.00 81.88 801 GLU A O 1
ATOM 6577 N N . LEU A 1 802 ? -1.444 21.575 -20.572 1.00 86.19 802 LEU A N 1
ATOM 6578 C CA . LEU A 1 802 ? -0.580 20.651 -21.312 1.00 86.19 802 LEU A CA 1
ATOM 6579 C C . LEU A 1 802 ? -0.451 19.274 -20.653 1.00 86.19 802 LEU A C 1
ATOM 6581 O O . LEU A 1 802 ? 0.119 18.366 -21.256 1.00 86.19 802 LEU A O 1
ATOM 6585 N N . LYS A 1 803 ? -0.989 19.059 -19.445 1.00 81.62 803 LYS A N 1
ATOM 6586 C CA . LYS A 1 803 ? -0.815 17.787 -18.711 1.00 81.62 803 LYS A CA 1
ATOM 6587 C C . LYS A 1 803 ? -1.455 16.569 -19.376 1.00 81.62 803 LYS A C 1
ATOM 6589 O O . LYS A 1 803 ? -1.076 15.442 -19.067 1.00 81.62 803 LYS A O 1
ATOM 6594 N N . SER A 1 804 ? -2.405 16.776 -20.286 1.00 78.75 804 SER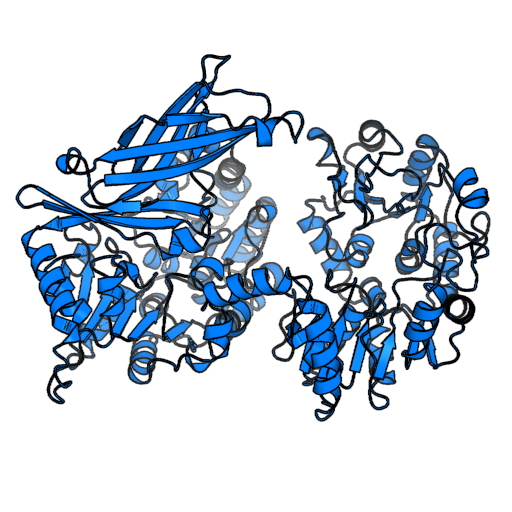 A N 1
ATOM 6595 C CA . SER A 1 804 ? -2.990 15.711 -21.112 1.00 78.75 804 SER A CA 1
ATOM 6596 C C . SER A 1 804 ? -2.071 15.259 -22.259 1.00 78.75 804 SER A C 1
ATOM 6598 O O . SER A 1 804 ? -2.352 14.246 -22.902 1.00 78.75 804 SER A O 1
ATOM 6600 N N . ARG A 1 805 ? -0.985 16.000 -22.526 1.00 86.50 805 ARG A N 1
ATOM 6601 C CA . ARG A 1 805 ? -0.047 15.787 -23.644 1.00 86.50 805 ARG A CA 1
ATOM 6602 C C . ARG A 1 805 ? 1.399 15.623 -23.189 1.00 86.50 805 ARG A C 1
ATOM 6604 O O . ARG A 1 805 ? 2.151 14.885 -23.817 1.00 86.50 805 ARG A O 1
ATOM 6611 N N . ILE A 1 806 ? 1.781 16.268 -22.091 1.00 93.31 806 ILE A N 1
ATOM 6612 C CA . ILE A 1 806 ? 3.110 16.191 -21.487 1.00 93.31 806 ILE A CA 1
ATOM 6613 C C . ILE A 1 806 ? 2.965 15.623 -20.080 1.00 93.31 806 ILE A C 1
ATOM 6615 O O . ILE A 1 806 ? 2.338 16.222 -19.206 1.00 93.31 806 ILE A O 1
ATOM 6619 N N . ILE A 1 807 ? 3.568 14.460 -19.851 1.00 91.38 807 ILE A N 1
ATOM 6620 C CA . ILE A 1 807 ? 3.415 13.708 -18.607 1.00 91.38 807 ILE A CA 1
ATOM 6621 C C . ILE A 1 807 ? 4.776 13.592 -17.918 1.00 91.38 807 ILE A C 1
ATOM 6623 O O . ILE A 1 807 ? 5.719 13.017 -18.465 1.00 91.38 807 ILE A O 1
ATOM 6627 N N . ASP A 1 808 ? 4.876 14.094 -16.683 1.00 91.81 808 ASP A N 1
ATOM 6628 C CA . ASP A 1 808 ? 6.043 13.853 -15.828 1.00 91.81 808 ASP A CA 1
ATOM 6629 C C . ASP A 1 808 ? 6.050 12.395 -15.352 1.00 91.81 808 ASP A C 1
ATOM 6631 O O . ASP A 1 808 ? 5.313 11.998 -14.444 1.00 91.81 808 ASP A O 1
ATOM 6635 N N . VAL A 1 809 ? 6.932 11.592 -15.942 1.00 92.06 809 VAL A N 1
ATOM 6636 C CA . VAL A 1 809 ? 7.140 10.191 -15.572 1.00 92.06 809 VAL A CA 1
ATOM 6637 C C . VAL A 1 809 ? 8.394 10.003 -14.722 1.00 92.06 809 VAL A C 1
ATOM 6639 O O . VAL A 1 809 ? 8.815 8.871 -14.511 1.00 92.06 809 VAL A O 1
ATOM 6642 N N . SER A 1 810 ? 8.998 11.059 -14.165 1.00 88.00 810 SER A N 1
ATOM 6643 C CA . SER A 1 810 ? 10.211 10.991 -13.319 1.00 88.00 810 SER A CA 1
ATOM 6644 C C . SER A 1 810 ? 10.029 10.148 -12.052 1.00 88.00 810 SER A C 1
ATOM 6646 O O . SER A 1 810 ? 10.979 9.549 -11.544 1.00 88.00 810 SER A O 1
ATOM 6648 N N . GLY A 1 811 ? 8.794 10.054 -11.551 1.00 83.88 811 GLY A N 1
ATOM 6649 C CA . GLY A 1 811 ? 8.427 9.220 -10.404 1.00 83.88 811 GLY A CA 1
ATOM 6650 C C . GLY A 1 811 ? 8.164 7.745 -10.730 1.00 83.88 811 GLY A C 1
ATOM 6651 O O . GLY A 1 811 ? 8.003 6.946 -9.803 1.00 83.88 811 GLY A O 1
ATOM 6652 N N . PHE A 1 812 ? 8.112 7.373 -12.014 1.00 86.31 812 PHE A N 1
ATOM 6653 C CA . PHE A 1 812 ? 7.778 6.013 -12.439 1.00 86.31 812 PHE A CA 1
ATOM 6654 C C . PHE A 1 812 ? 8.857 5.003 -11.971 1.00 86.31 812 PHE A C 1
ATOM 6656 O O . PHE A 1 812 ? 10.049 5.329 -12.019 1.00 86.31 812 PHE A O 1
ATOM 6663 N N . PRO A 1 813 ? 8.505 3.812 -11.453 1.00 79.62 813 PRO A N 1
ATOM 6664 C CA . PRO A 1 813 ? 9.486 2.938 -10.804 1.00 79.62 813 PRO A CA 1
ATOM 6665 C C . PRO A 1 813 ? 10.603 2.438 -11.727 1.00 79.62 813 PRO A C 1
ATOM 6667 O O . PRO A 1 813 ? 11.775 2.551 -11.357 1.00 79.62 813 PRO A O 1
ATOM 6670 N N . ASP A 1 814 ? 10.237 1.939 -12.908 1.00 86.00 814 ASP A N 1
ATOM 6671 C CA . ASP A 1 814 ? 11.137 1.261 -13.839 1.00 86.00 814 ASP A CA 1
ATOM 6672 C C . ASP A 1 814 ? 11.119 1.929 -15.218 1.00 86.00 814 ASP A C 1
ATOM 6674 O O . ASP A 1 814 ? 10.060 2.234 -15.760 1.00 86.00 814 ASP A O 1
ATOM 6678 N N . ILE A 1 815 ? 12.298 2.191 -15.779 1.00 92.06 815 ILE A N 1
ATOM 6679 C CA . ILE A 1 815 ? 12.416 2.849 -17.082 1.00 92.06 815 ILE A CA 1
ATOM 6680 C C . ILE A 1 815 ? 12.187 1.864 -18.235 1.00 92.06 815 ILE A C 1
ATOM 6682 O O . ILE A 1 815 ? 11.691 2.276 -19.278 1.00 92.06 815 ILE A O 1
ATOM 6686 N N . ASN A 1 816 ? 12.466 0.570 -18.044 1.00 94.75 816 ASN A N 1
ATOM 6687 C CA . ASN A 1 816 ? 12.269 -0.440 -19.084 1.00 94.75 816 ASN A CA 1
ATOM 6688 C C . ASN A 1 816 ? 10.779 -0.600 -19.451 1.00 94.75 816 ASN A C 1
ATOM 6690 O O . ASN A 1 816 ? 10.440 -0.753 -20.621 1.00 94.75 816 ASN A O 1
ATOM 6694 N N . GLU A 1 817 ? 9.876 -0.454 -18.479 1.00 94.25 817 GLU A N 1
ATOM 6695 C CA . GLU A 1 817 ? 8.424 -0.416 -18.710 1.00 94.25 817 GLU A CA 1
ATOM 6696 C C . GLU A 1 817 ? 8.000 0.833 -19.519 1.00 94.25 817 GLU A C 1
ATOM 6698 O O . GLU A 1 817 ? 7.126 0.756 -20.383 1.00 94.25 817 GLU A O 1
ATOM 6703 N N . LEU A 1 818 ? 8.660 1.980 -19.305 1.00 96.44 818 LEU A N 1
ATOM 6704 C CA . LEU A 1 818 ? 8.439 3.192 -20.109 1.00 96.44 818 LEU A CA 1
ATOM 6705 C C . LEU A 1 818 ? 8.971 3.035 -21.536 1.00 96.44 818 LEU A C 1
ATOM 6707 O O . LEU A 1 818 ? 8.351 3.548 -22.464 1.00 96.44 818 LEU A O 1
ATOM 6711 N N . PHE A 1 819 ? 10.080 2.310 -21.725 1.00 97.50 819 PHE A N 1
ATOM 6712 C CA . PHE A 1 819 ? 10.587 1.984 -23.060 1.00 97.50 819 PHE A CA 1
ATOM 6713 C C . PHE A 1 819 ? 9.562 1.183 -23.863 1.00 97.50 819 PHE A C 1
ATOM 6715 O O . PHE A 1 819 ? 9.323 1.479 -25.031 1.00 97.50 819 PHE A O 1
ATOM 6722 N N . LEU A 1 820 ? 8.903 0.208 -23.229 1.00 96.62 820 LEU A N 1
ATOM 6723 C CA . LEU A 1 820 ? 7.826 -0.549 -23.866 1.00 96.62 820 LEU A CA 1
ATOM 6724 C C . LEU A 1 820 ? 6.645 0.338 -24.254 1.00 96.62 820 LEU A C 1
ATOM 6726 O O . LEU A 1 820 ? 6.100 0.186 -25.354 1.00 96.62 820 LEU A O 1
ATOM 6730 N N . ALA A 1 821 ? 6.276 1.270 -23.374 1.00 95.94 821 ALA A N 1
ATOM 6731 C CA . ALA A 1 821 ? 5.179 2.205 -23.587 1.00 95.94 821 ALA A CA 1
ATOM 6732 C C . ALA A 1 821 ? 5.453 3.244 -24.686 1.00 95.94 821 ALA A C 1
ATOM 6734 O O . ALA A 1 821 ? 4.489 3.717 -25.294 1.00 95.94 821 ALA A O 1
ATOM 6735 N N . SER A 1 822 ? 6.720 3.573 -24.966 1.00 97.44 822 SER A N 1
ATOM 6736 C CA . SER A 1 822 ? 7.099 4.574 -25.967 1.00 97.44 822 SER A CA 1
ATOM 6737 C C . SER A 1 822 ? 7.324 3.993 -27.363 1.00 97.44 822 SER A C 1
ATOM 6739 O O . SER A 1 822 ? 7.764 2.856 -27.533 1.00 97.44 822 SER A O 1
ATOM 6741 N N . ASP A 1 823 ? 7.016 4.791 -28.377 1.00 96.06 823 ASP A N 1
ATOM 6742 C CA . ASP A 1 823 ? 7.236 4.478 -29.793 1.00 96.06 823 ASP A CA 1
ATOM 6743 C C . ASP A 1 823 ? 8.604 4.952 -30.277 1.00 96.06 823 ASP A C 1
ATOM 6745 O O . ASP A 1 823 ? 9.173 4.354 -31.185 1.00 96.06 823 ASP A O 1
ATOM 6749 N N . MET A 1 824 ? 9.154 5.976 -29.624 1.00 96.44 824 MET A N 1
ATOM 6750 C CA . MET A 1 824 ? 10.514 6.457 -29.845 1.00 96.44 824 MET A CA 1
ATOM 6751 C C . MET A 1 824 ? 11.135 7.008 -28.555 1.00 96.44 824 MET A C 1
ATOM 6753 O O . MET A 1 824 ? 10.432 7.344 -27.590 1.00 96.44 824 MET A O 1
ATOM 6757 N N . LEU A 1 825 ? 12.465 7.093 -28.540 1.00 98.00 825 LEU A N 1
ATOM 6758 C CA . LEU A 1 825 ? 13.256 7.680 -27.460 1.00 98.00 825 LEU A CA 1
ATOM 6759 C C . LEU A 1 825 ? 13.939 8.959 -27.949 1.00 98.00 825 LEU A C 1
ATOM 6761 O O . LEU A 1 825 ? 14.708 8.922 -28.903 1.00 98.00 825 LEU A O 1
ATOM 6765 N N . VAL A 1 826 ? 13.743 10.059 -27.230 1.00 97.50 826 VAL A N 1
ATOM 6766 C CA . VAL A 1 826 ? 14.576 11.261 -27.326 1.00 97.50 826 VAL A CA 1
ATOM 6767 C C . VAL A 1 826 ? 15.509 11.278 -26.119 1.00 97.50 826 VAL A C 1
ATOM 6769 O O . VAL A 1 826 ? 15.072 11.235 -24.966 1.00 97.50 826 VAL A O 1
ATOM 6772 N N . THR A 1 827 ? 16.812 11.327 -26.354 1.00 95.19 827 THR A N 1
ATOM 6773 C CA . THR A 1 827 ? 17.815 11.393 -25.284 1.00 95.19 827 THR A CA 1
ATOM 6774 C C . THR A 1 827 ? 19.015 12.219 -25.727 1.00 95.19 827 THR A C 1
ATOM 6776 O O . THR A 1 827 ? 18.995 12.816 -26.791 1.00 95.19 827 THR A O 1
ATOM 6779 N N . ASP A 1 828 ? 20.046 12.300 -24.901 1.00 90.19 828 ASP A N 1
ATOM 6780 C CA . ASP A 1 828 ? 21.296 12.987 -25.203 1.00 90.19 828 ASP A CA 1
ATOM 6781 C C . ASP A 1 828 ? 22.473 12.031 -24.930 1.00 90.19 828 ASP A C 1
ATOM 6783 O O . ASP A 1 828 ? 22.564 10.948 -25.501 1.00 90.19 828 ASP A O 1
ATOM 6787 N N . TYR A 1 829 ? 23.341 12.360 -23.984 1.00 86.75 829 TYR A N 1
ATOM 6788 C CA . TYR A 1 829 ? 24.495 11.576 -23.564 1.00 86.75 829 TYR A CA 1
ATOM 6789 C C . TYR A 1 829 ? 24.142 10.464 -22.556 1.00 86.75 829 TYR A C 1
ATOM 6791 O O . TYR A 1 829 ? 24.960 10.127 -21.690 1.00 86.75 829 TYR A O 1
ATOM 6799 N N . SER A 1 830 ? 22.916 9.943 -22.563 1.00 88.00 830 SER A N 1
ATOM 6800 C CA . SER A 1 830 ? 22.480 8.887 -21.636 1.00 88.00 830 SER A CA 1
ATOM 6801 C C . SER A 1 830 ? 23.006 7.523 -22.072 1.00 88.00 830 SER A C 1
ATOM 6803 O O . SER A 1 830 ? 23.199 7.289 -23.251 1.00 88.00 830 SER A O 1
ATOM 6805 N N . SER A 1 831 ? 23.199 6.573 -21.156 1.00 90.25 831 SER A N 1
ATOM 6806 C CA . SER A 1 831 ? 23.427 5.170 -21.545 1.00 90.25 831 SER A CA 1
ATOM 6807 C C . SER A 1 831 ? 22.127 4.435 -21.894 1.00 90.25 831 SER A C 1
ATOM 6809 O O . SER A 1 831 ? 22.178 3.301 -22.355 1.00 90.25 831 SER A O 1
ATOM 6811 N N . SER A 1 832 ? 20.962 5.055 -21.668 1.00 92.94 832 SER A N 1
ATOM 6812 C CA . SER A 1 832 ? 19.653 4.419 -21.867 1.00 92.94 832 SER A CA 1
ATOM 6813 C C . SER A 1 832 ? 19.364 4.036 -23.317 1.00 92.94 832 SER A C 1
ATOM 6815 O O . SER A 1 832 ? 18.577 3.124 -23.544 1.00 92.94 832 SER A O 1
ATOM 6817 N N . PHE A 1 833 ? 19.982 4.697 -24.303 1.00 95.19 833 PHE A N 1
ATOM 6818 C CA . PHE A 1 833 ? 19.755 4.347 -25.707 1.00 95.19 833 PHE A CA 1
ATOM 6819 C C . PHE A 1 833 ? 20.332 2.977 -26.079 1.00 95.19 833 PHE A C 1
ATOM 6821 O O . PHE A 1 833 ? 19.800 2.335 -26.980 1.00 95.19 833 PHE A O 1
ATOM 6828 N N . PHE A 1 834 ? 21.364 2.494 -25.373 1.00 95.88 834 PHE A N 1
ATOM 6829 C CA . PHE A 1 834 ? 21.846 1.124 -25.554 1.00 95.88 834 PHE A CA 1
ATOM 6830 C C . PHE A 1 834 ? 20.759 0.115 -25.178 1.00 95.88 834 PHE A C 1
ATOM 6832 O O . PHE A 1 834 ? 20.484 -0.792 -25.956 1.00 95.88 834 PHE A O 1
ATOM 6839 N N . ASP A 1 835 ? 20.091 0.312 -24.039 1.00 96.00 835 ASP A N 1
ATOM 6840 C CA . ASP A 1 835 ? 18.989 -0.554 -23.608 1.00 96.00 835 ASP A CA 1
ATOM 6841 C C . ASP A 1 835 ? 17.778 -0.418 -24.544 1.00 96.00 835 ASP A C 1
ATOM 6843 O O . ASP A 1 835 ? 17.193 -1.411 -24.962 1.00 96.00 835 ASP A O 1
ATOM 6847 N N . TYR A 1 836 ? 17.425 0.813 -24.932 1.00 96.94 836 TYR A N 1
ATOM 6848 C CA . TYR A 1 836 ? 16.295 1.065 -25.831 1.00 96.94 836 TYR A CA 1
ATOM 6849 C C . TYR A 1 836 ? 16.503 0.472 -27.227 1.00 96.94 836 TYR A C 1
ATOM 6851 O O . TYR A 1 836 ? 15.537 0.060 -27.868 1.00 96.94 836 TYR A O 1
ATOM 6859 N N . SER A 1 837 ? 17.755 0.373 -27.689 1.00 95.44 837 SER A N 1
ATOM 6860 C CA . SER A 1 837 ? 18.078 -0.227 -28.988 1.00 95.44 837 SER A CA 1
ATOM 6861 C C . SER A 1 837 ? 17.609 -1.678 -29.109 1.00 95.44 837 SER A C 1
ATOM 6863 O O . SER A 1 837 ? 17.306 -2.123 -30.214 1.00 95.44 837 SER A O 1
ATOM 6865 N N . VAL A 1 838 ? 17.442 -2.383 -27.980 1.00 95.69 838 VAL A N 1
ATOM 6866 C CA . VAL A 1 838 ? 16.866 -3.732 -27.934 1.00 95.69 838 VAL A CA 1
ATOM 6867 C C . VAL A 1 838 ? 15.465 -3.762 -28.539 1.00 95.69 838 VAL A C 1
ATOM 6869 O O . VAL A 1 838 ? 15.089 -4.792 -29.077 1.00 95.69 838 VAL A O 1
ATOM 6872 N N . LEU A 1 839 ? 14.700 -2.667 -28.517 1.00 95.06 839 LEU A N 1
ATOM 6873 C CA . LEU A 1 839 ? 13.363 -2.603 -29.119 1.00 95.06 839 LEU A CA 1
ATOM 6874 C C . LEU A 1 839 ? 13.370 -2.381 -30.633 1.00 95.06 839 LEU A C 1
ATOM 6876 O O . LEU A 1 839 ? 12.314 -2.485 -31.251 1.00 95.06 839 LEU A O 1
ATOM 6880 N N . GLU A 1 840 ? 14.523 -2.053 -31.224 1.00 94.25 840 GLU A N 1
ATOM 6881 C CA . GLU A 1 840 ? 14.646 -1.683 -32.642 1.00 94.25 840 GLU A CA 1
ATOM 6882 C C . GLU A 1 840 ? 13.698 -0.533 -33.045 1.00 94.25 840 GLU A C 1
ATOM 6884 O O . GLU A 1 840 ? 13.194 -0.478 -34.167 1.00 94.25 840 GLU A O 1
ATOM 6889 N N . ARG A 1 841 ? 13.445 0.394 -32.110 1.00 94.81 841 ARG A N 1
ATOM 6890 C CA . ARG A 1 841 ? 12.600 1.585 -32.292 1.00 94.81 841 ARG A CA 1
ATOM 6891 C C . ARG A 1 841 ? 13.446 2.848 -32.495 1.00 94.81 841 ARG A C 1
ATOM 6893 O O . ARG A 1 841 ? 14.594 2.865 -32.048 1.00 94.81 841 ARG A O 1
ATOM 6900 N N . PRO A 1 842 ? 12.902 3.905 -33.126 1.00 96.69 842 PRO A N 1
ATOM 6901 C CA . PRO A 1 842 ? 13.633 5.146 -33.371 1.00 96.69 842 PRO A CA 1
ATOM 6902 C C . PRO A 1 842 ? 14.224 5.777 -32.107 1.00 96.69 842 PRO A C 1
ATOM 6904 O O . PRO A 1 842 ? 13.584 5.836 -31.054 1.00 96.69 842 PRO A O 1
ATOM 6907 N N . ILE A 1 843 ? 15.450 6.283 -32.244 1.00 97.12 843 ILE A N 1
ATOM 6908 C CA . ILE A 1 843 ? 16.190 6.994 -31.199 1.00 97.12 843 ILE A CA 1
ATOM 6909 C C . ILE A 1 843 ? 16.672 8.315 -31.791 1.00 97.12 843 ILE A C 1
ATOM 6911 O O . ILE A 1 843 ? 17.353 8.308 -32.811 1.00 97.12 843 ILE A O 1
ATOM 6915 N N . ILE A 1 844 ? 16.353 9.428 -31.140 1.00 96.69 844 ILE A N 1
ATOM 6916 C CA . ILE A 1 844 ? 16.770 10.774 -31.540 1.00 96.69 844 ILE A CA 1
ATOM 6917 C C . ILE A 1 844 ? 17.664 11.349 -30.442 1.00 96.69 844 ILE A C 1
ATOM 6919 O O . ILE A 1 844 ? 17.333 11.285 -29.253 1.00 96.69 844 ILE A O 1
ATOM 6923 N N . PHE A 1 845 ? 18.799 11.918 -30.837 1.00 95.75 845 PHE A N 1
ATOM 6924 C CA . PHE A 1 845 ? 19.779 12.491 -29.922 1.00 95.75 845 PHE A CA 1
ATOM 6925 C C . PHE A 1 845 ? 19.674 14.013 -29.915 1.00 95.75 845 PHE A C 1
ATOM 6927 O O . PHE A 1 845 ? 20.167 14.677 -30.821 1.00 95.75 845 PHE A O 1
ATOM 6934 N N . PHE A 1 846 ? 19.049 14.582 -28.888 1.00 94.75 846 PHE A N 1
ATOM 6935 C CA . PHE A 1 846 ? 18.928 16.025 -28.726 1.00 94.75 846 PHE A CA 1
ATOM 6936 C C . PHE A 1 846 ? 20.112 16.600 -27.939 1.00 94.75 846 PHE A C 1
ATOM 6938 O O . PHE A 1 846 ? 20.082 16.721 -26.715 1.00 94.75 846 PHE A O 1
ATOM 6945 N N . ALA A 1 847 ? 21.178 16.933 -28.661 1.00 90.38 847 ALA A N 1
ATOM 6946 C CA . ALA A 1 847 ? 22.461 17.376 -28.125 1.00 90.38 847 ALA A CA 1
ATOM 6947 C C . ALA A 1 847 ? 22.677 18.885 -28.358 1.00 90.38 847 ALA A C 1
ATOM 6949 O O . ALA A 1 847 ? 23.630 19.301 -29.012 1.00 90.38 847 ALA A O 1
ATOM 6950 N N . TYR A 1 848 ? 21.777 19.718 -27.825 1.00 86.19 848 TYR A N 1
ATOM 6951 C CA . TYR A 1 848 ? 21.811 21.185 -27.971 1.00 86.19 848 TYR A CA 1
ATOM 6952 C C . TYR A 1 848 ? 23.064 21.853 -27.373 1.00 86.19 848 TYR A C 1
ATOM 6954 O O . TYR A 1 848 ? 23.368 23.000 -27.684 1.00 86.19 848 TYR A O 1
ATOM 6962 N N . ASP A 1 849 ? 23.800 21.139 -26.520 1.00 82.25 849 ASP A N 1
ATOM 6963 C CA . ASP A 1 849 ? 25.010 21.598 -25.838 1.00 82.25 849 ASP A CA 1
ATOM 6964 C C . ASP A 1 849 ? 26.244 20.724 -26.128 1.00 82.25 849 ASP A C 1
ATOM 6966 O O . ASP A 1 849 ? 27.175 20.667 -25.319 1.00 82.25 849 ASP A O 1
ATOM 6970 N N . LEU A 1 850 ? 26.260 20.046 -27.284 1.00 78.25 850 LEU A N 1
ATOM 6971 C CA . LEU A 1 850 ? 27.299 19.081 -27.662 1.00 78.25 850 LEU A CA 1
ATOM 6972 C C . LEU A 1 850 ? 28.715 19.657 -27.590 1.00 78.25 850 LEU A C 1
ATOM 6974 O O . LEU A 1 850 ? 29.602 19.000 -27.049 1.00 78.25 850 LEU A O 1
ATOM 6978 N N . GLU A 1 851 ? 28.921 20.881 -28.084 1.00 70.75 851 GLU A N 1
ATOM 6979 C CA . GLU A 1 851 ? 30.233 21.545 -28.078 1.00 70.75 851 GLU A CA 1
ATOM 6980 C C . GLU A 1 851 ? 30.776 21.699 -26.649 1.00 70.75 851 GLU A C 1
ATOM 6982 O O . GLU A 1 851 ? 31.906 21.314 -26.356 1.00 70.75 851 GLU A O 1
ATOM 6987 N N . ASN A 1 852 ? 29.939 22.162 -25.714 1.00 68.69 852 ASN A N 1
ATOM 6988 C CA . ASN A 1 852 ? 30.328 22.302 -24.312 1.00 68.69 852 ASN A CA 1
ATOM 6989 C C . ASN A 1 852 ? 30.530 20.934 -23.632 1.00 68.69 852 ASN A C 1
ATOM 6991 O O . ASN A 1 852 ? 31.428 20.766 -22.806 1.00 68.69 852 ASN A O 1
ATOM 6995 N N . TYR A 1 853 ? 29.715 19.934 -23.984 1.00 67.00 853 TYR A N 1
ATOM 6996 C CA . TYR A 1 853 ? 29.793 18.603 -23.383 1.00 67.00 853 TYR A CA 1
ATOM 6997 C C . TYR A 1 853 ? 31.043 17.822 -23.812 1.00 67.00 853 TYR A C 1
ATOM 6999 O O . TYR A 1 853 ? 31.713 17.217 -22.966 1.00 67.00 853 TYR A O 1
ATOM 7007 N N . ARG A 1 854 ? 31.362 17.850 -25.113 1.00 65.06 854 ARG A N 1
ATOM 7008 C CA . ARG A 1 854 ? 32.509 17.159 -25.718 1.00 65.06 854 ARG A CA 1
ATOM 7009 C C . ARG A 1 854 ? 33.832 17.736 -25.227 1.00 65.06 854 ARG A C 1
ATOM 7011 O O . ARG A 1 854 ? 34.721 16.973 -24.852 1.00 65.06 854 ARG A O 1
ATOM 7018 N N . ASP A 1 855 ? 33.936 19.063 -25.195 1.00 58.66 855 ASP A N 1
ATOM 7019 C CA . ASP A 1 855 ? 35.227 19.732 -25.041 1.00 58.66 855 ASP A CA 1
ATOM 7020 C C . ASP A 1 855 ? 35.593 19.998 -23.562 1.00 58.66 855 ASP A C 1
ATOM 7022 O O . ASP A 1 855 ? 36.776 20.115 -23.246 1.00 58.66 855 ASP A O 1
ATOM 7026 N N . ASN A 1 856 ? 34.620 20.012 -22.628 1.00 53.56 856 ASN A N 1
ATOM 7027 C CA . ASN A 1 856 ? 34.860 20.417 -21.229 1.00 53.56 856 ASN A CA 1
ATOM 7028 C C . ASN A 1 856 ? 34.487 19.396 -20.130 1.00 53.56 856 ASN A C 1
ATOM 7030 O O . ASN A 1 856 ? 34.949 19.555 -18.998 1.00 53.56 856 ASN A O 1
ATOM 7034 N N . LEU A 1 857 ? 33.653 18.375 -20.389 1.00 55.38 857 LEU A N 1
ATOM 7035 C CA . LEU A 1 857 ? 33.040 17.574 -19.310 1.00 55.38 857 LEU A CA 1
ATOM 7036 C C . LEU A 1 857 ? 33.586 16.142 -19.183 1.00 55.38 857 LEU A C 1
ATOM 7038 O O . LEU A 1 857 ? 34.115 15.806 -18.119 1.00 55.38 857 LEU A O 1
ATOM 7042 N N . ARG A 1 858 ? 33.432 15.269 -20.198 1.00 56.03 858 ARG A N 1
ATOM 7043 C CA . ARG A 1 858 ? 33.898 13.857 -20.171 1.00 56.03 858 ARG A CA 1
ATOM 7044 C C . ARG A 1 858 ? 34.105 13.305 -21.585 1.00 56.03 858 ARG A C 1
ATOM 7046 O O . ARG A 1 858 ? 33.198 13.392 -22.400 1.00 56.03 858 ARG A O 1
ATOM 7053 N N . GLY A 1 859 ? 35.232 12.635 -21.841 1.00 68.69 859 GLY A N 1
ATOM 7054 C CA . GLY A 1 859 ? 35.429 11.894 -23.094 1.00 68.69 859 GLY A CA 1
ATOM 7055 C C . GLY A 1 859 ? 34.463 10.707 -23.242 1.00 68.69 859 GLY A C 1
ATOM 7056 O O . GLY A 1 859 ? 34.011 10.141 -22.240 1.00 68.69 859 GLY A O 1
ATOM 7057 N N . PHE A 1 860 ? 34.174 10.301 -24.480 1.00 82.31 860 PHE A N 1
ATOM 7058 C CA . PHE A 1 860 ? 33.373 9.113 -24.801 1.00 82.31 860 PHE A CA 1
ATOM 7059 C C . PHE A 1 860 ? 34.253 7.903 -25.163 1.00 82.31 860 PHE A C 1
ATOM 7061 O O . PHE A 1 860 ? 35.425 8.044 -25.523 1.00 82.31 860 PHE A O 1
ATOM 7068 N N . TYR A 1 861 ? 33.703 6.697 -25.009 1.00 85.00 861 TYR A N 1
ATOM 7069 C CA . TYR A 1 861 ? 34.294 5.460 -25.545 1.00 85.00 861 TYR A CA 1
ATOM 7070 C C . TYR A 1 861 ? 33.886 5.197 -27.000 1.00 85.00 861 TYR A C 1
ATOM 7072 O O . TYR A 1 861 ? 34.610 4.508 -27.712 1.00 85.00 861 TYR A O 1
ATOM 7080 N N . LEU A 1 862 ? 32.734 5.736 -27.395 1.00 85.94 862 LEU A N 1
ATOM 7081 C CA . LEU A 1 862 ? 32.117 5.631 -28.710 1.00 85.94 862 LEU A CA 1
ATOM 7082 C C . LEU A 1 862 ? 32.217 6.987 -29.415 1.00 85.94 862 LEU A C 1
ATOM 7084 O O . LEU A 1 862 ? 32.089 8.021 -28.752 1.00 85.94 862 LEU A O 1
ATOM 7088 N N . ASP A 1 863 ? 32.435 6.991 -30.730 1.00 85.06 863 ASP A N 1
ATOM 7089 C CA . ASP A 1 863 ? 32.371 8.225 -31.513 1.00 85.06 863 ASP A CA 1
ATOM 7090 C C . ASP A 1 863 ? 30.913 8.693 -31.638 1.00 85.06 863 ASP A C 1
ATOM 7092 O O . ASP A 1 863 ? 30.102 8.124 -32.369 1.00 85.06 863 ASP A O 1
ATOM 7096 N N . TYR A 1 864 ? 30.573 9.730 -30.874 1.00 84.00 864 TYR A N 1
ATOM 7097 C CA . TYR A 1 864 ? 29.209 10.235 -30.748 1.00 84.00 864 TYR A CA 1
ATOM 7098 C C . TYR A 1 864 ? 28.658 10.813 -32.060 1.00 84.00 864 TYR A C 1
ATOM 7100 O O . TYR A 1 864 ? 27.449 10.847 -32.242 1.00 84.00 864 TYR A O 1
ATOM 7108 N N . GLU A 1 865 ? 29.501 11.265 -32.988 1.00 80.81 865 GLU A N 1
ATOM 7109 C CA . GLU A 1 865 ? 29.015 11.854 -34.243 1.00 80.81 865 GLU A CA 1
ATOM 7110 C C . GLU A 1 865 ? 28.760 10.788 -35.317 1.00 80.81 865 GLU A C 1
ATOM 7112 O O . GLU A 1 865 ? 27.890 10.969 -36.170 1.00 80.81 865 GLU A O 1
ATOM 7117 N N . THR A 1 866 ? 29.481 9.662 -35.271 1.00 84.88 866 THR A N 1
ATOM 7118 C CA . THR A 1 866 ? 29.487 8.680 -36.368 1.00 84.88 866 THR A CA 1
ATOM 7119 C C . THR A 1 866 ? 28.893 7.317 -36.006 1.00 84.88 866 THR A C 1
ATOM 7121 O O . THR A 1 866 ? 28.334 6.654 -36.880 1.00 84.88 866 THR A O 1
ATOM 7124 N N . GLU A 1 867 ? 28.945 6.895 -34.739 1.00 88.12 867 GLU A N 1
ATOM 7125 C CA . GLU A 1 867 ? 28.566 5.535 -34.319 1.00 88.12 867 GLU A CA 1
ATOM 7126 C C . GLU A 1 867 ? 27.168 5.436 -33.673 1.00 88.12 867 GLU A C 1
ATOM 7128 O O . GLU A 1 867 ? 26.724 4.341 -33.320 1.00 88.12 867 GLU A O 1
ATOM 7133 N N . LEU A 1 868 ? 26.436 6.545 -33.512 1.00 92.19 868 LEU A N 1
ATOM 7134 C CA . LEU A 1 868 ? 25.091 6.515 -32.922 1.00 92.19 868 LEU A CA 1
ATOM 7135 C C . LEU A 1 868 ? 24.058 5.831 -33.841 1.00 92.19 868 LEU A C 1
ATOM 7137 O O . LEU A 1 868 ? 24.177 5.883 -35.065 1.00 92.19 868 LEU A O 1
ATOM 7141 N N . PRO A 1 869 ? 22.997 5.214 -33.291 1.00 93.50 869 PRO A N 1
ATOM 7142 C CA . PRO A 1 869 ? 21.975 4.524 -34.081 1.00 93.50 869 PRO A CA 1
ATOM 7143 C C . PRO A 1 869 ? 20.913 5.441 -34.710 1.00 93.50 869 PRO A C 1
ATOM 7145 O O . PRO A 1 869 ? 20.018 4.933 -35.380 1.00 93.50 869 PRO A O 1
ATOM 7148 N N . GLY A 1 870 ? 20.984 6.760 -34.509 1.00 93.00 870 GLY A N 1
ATOM 7149 C CA . GLY A 1 870 ? 19.951 7.699 -34.947 1.00 93.00 870 GLY A CA 1
ATOM 7150 C C . GLY A 1 870 ? 20.458 9.131 -35.142 1.00 93.00 870 GLY A C 1
ATOM 7151 O O . GLY A 1 870 ? 21.648 9.387 -34.936 1.00 93.00 870 GLY A O 1
ATOM 7152 N N . PRO A 1 871 ? 19.582 10.048 -35.586 1.00 93.56 871 PRO A N 1
ATOM 7153 C CA . PRO A 1 871 ? 19.945 11.426 -35.902 1.00 93.56 871 PRO A CA 1
ATOM 7154 C C . PRO A 1 871 ? 20.292 12.235 -34.647 1.00 93.56 871 PRO A C 1
ATOM 7156 O O . PRO A 1 871 ? 19.755 11.999 -33.562 1.00 93.56 871 PRO A O 1
ATOM 7159 N N . VAL A 1 872 ? 21.174 13.222 -34.822 1.00 93.81 872 VAL A N 1
ATOM 7160 C CA . VAL A 1 872 ? 21.550 14.192 -33.787 1.00 93.81 872 VAL A CA 1
ATOM 7161 C C . VAL A 1 872 ? 20.932 15.544 -34.132 1.00 93.81 872 VAL A C 1
ATOM 7163 O O . VAL A 1 872 ? 21.278 16.147 -35.144 1.00 93.81 872 VAL A O 1
ATOM 7166 N N . ALA A 1 873 ? 20.036 16.029 -33.276 1.00 93.94 873 ALA A N 1
ATOM 7167 C CA . ALA A 1 873 ? 19.445 17.357 -33.362 1.00 93.94 873 ALA A CA 1
ATOM 7168 C C . ALA A 1 873 ? 20.100 18.291 -32.336 1.00 93.94 873 ALA A C 1
ATOM 7170 O O . ALA A 1 873 ? 20.290 17.926 -31.176 1.00 93.94 873 ALA A O 1
ATOM 7171 N N . THR A 1 874 ? 20.416 19.517 -32.747 1.00 91.94 874 THR A N 1
ATOM 7172 C CA . THR A 1 874 ? 21.016 20.549 -31.878 1.00 91.94 874 THR A CA 1
ATOM 7173 C C . THR A 1 874 ? 20.074 21.724 -31.609 1.00 91.94 874 THR A C 1
ATOM 7175 O O . THR A 1 874 ? 20.371 22.575 -30.777 1.00 91.94 874 THR A O 1
ATOM 7178 N N . THR A 1 875 ? 18.917 21.768 -32.278 1.00 93.69 875 THR A N 1
ATOM 7179 C CA . THR A 1 875 ? 17.893 22.813 -32.127 1.00 93.69 875 THR A CA 1
ATOM 7180 C C . THR A 1 875 ? 16.514 22.194 -31.904 1.00 93.69 875 THR A C 1
ATOM 7182 O O . THR A 1 875 ? 16.273 21.061 -32.320 1.00 93.69 875 THR A O 1
ATOM 7185 N N . ALA A 1 876 ? 15.607 22.933 -31.259 1.00 93.44 876 ALA A N 1
ATOM 7186 C CA . ALA A 1 876 ? 14.238 22.478 -31.002 1.00 93.44 876 ALA A CA 1
ATOM 7187 C C . ALA A 1 876 ? 13.473 22.159 -32.301 1.00 93.44 876 ALA A C 1
ATOM 7189 O O . ALA A 1 876 ? 12.860 21.104 -32.409 1.00 93.44 876 ALA A O 1
ATOM 7190 N N . ALA A 1 877 ? 13.589 23.022 -33.316 1.00 94.19 877 ALA A N 1
ATOM 7191 C CA . ALA A 1 877 ? 12.975 22.794 -34.625 1.00 94.19 877 ALA A CA 1
ATOM 7192 C C . ALA A 1 877 ? 13.493 21.504 -35.282 1.00 94.19 877 ALA A C 1
ATOM 7194 O O . ALA A 1 877 ? 12.699 20.669 -35.702 1.00 94.19 877 ALA A O 1
ATOM 7195 N N . GLY A 1 878 ? 14.816 21.293 -35.278 1.00 95.62 878 GLY A N 1
ATOM 7196 C CA . GLY A 1 878 ? 15.406 20.059 -35.798 1.00 95.62 878 GLY A CA 1
ATOM 7197 C C . GLY A 1 878 ? 14.971 18.817 -35.016 1.00 95.62 878 GLY A C 1
ATOM 7198 O O . GLY A 1 878 ? 14.752 17.770 -35.610 1.00 95.62 878 GLY A O 1
ATOM 7199 N N . LEU A 1 879 ? 14.790 18.924 -33.695 1.00 95.94 879 LEU A N 1
ATOM 7200 C CA . LEU A 1 879 ? 14.227 17.834 -32.895 1.00 95.94 879 LEU A CA 1
ATOM 7201 C C . LEU A 1 879 ? 12.804 17.489 -33.354 1.00 95.94 879 LEU A C 1
ATOM 7203 O O . LEU A 1 879 ? 12.489 16.312 -33.509 1.00 95.94 879 LEU A O 1
ATOM 7207 N N . PHE A 1 880 ? 11.949 18.490 -33.565 1.00 95.88 880 PHE A N 1
ATOM 7208 C CA . PHE A 1 880 ? 10.564 18.257 -33.974 1.00 95.88 880 PHE A CA 1
ATOM 7209 C C . PHE A 1 880 ? 10.474 17.648 -35.379 1.00 95.88 880 PHE A C 1
ATOM 7211 O O . PHE A 1 880 ? 9.716 16.700 -35.573 1.00 95.88 880 PHE A O 1
ATOM 7218 N N . ASP A 1 881 ? 11.307 18.104 -36.316 1.00 95.50 881 ASP A N 1
ATOM 7219 C CA . ASP A 1 881 ? 11.388 17.522 -37.660 1.00 95.50 881 ASP A CA 1
ATOM 7220 C C . ASP A 1 881 ? 11.830 16.045 -37.623 1.00 95.50 881 ASP A C 1
ATOM 7222 O O . ASP A 1 881 ? 11.284 15.205 -38.344 1.00 95.50 881 ASP A O 1
ATOM 7226 N N . GLU A 1 882 ? 12.780 15.689 -36.749 1.00 95.12 882 GLU A N 1
ATOM 7227 C CA . GLU A 1 882 ? 13.202 14.293 -36.581 1.00 95.12 882 GLU A CA 1
ATOM 7228 C C . GLU A 1 882 ? 12.129 13.425 -35.901 1.00 95.12 882 GLU A C 1
ATOM 7230 O O . GLU A 1 882 ? 12.021 12.242 -36.221 1.00 95.12 882 GLU A O 1
ATOM 7235 N N . ILE A 1 883 ? 11.297 13.984 -35.012 1.00 95.12 883 ILE A N 1
ATOM 7236 C CA . ILE A 1 883 ? 10.138 13.274 -34.432 1.00 95.12 883 ILE A CA 1
ATOM 7237 C C . ILE A 1 883 ? 9.090 12.977 -35.517 1.00 95.12 883 ILE A C 1
ATOM 7239 O O . ILE A 1 883 ? 8.594 11.847 -35.603 1.00 95.12 883 ILE A O 1
ATOM 7243 N N . ASP A 1 884 ? 8.791 13.948 -36.385 1.00 92.75 884 ASP A N 1
ATOM 7244 C CA . ASP A 1 884 ? 7.889 13.752 -37.528 1.00 92.75 884 ASP A CA 1
ATOM 7245 C C . ASP A 1 884 ? 8.422 12.655 -38.462 1.00 92.75 884 ASP A C 1
ATOM 7247 O O . ASP A 1 884 ? 7.707 11.712 -38.813 1.00 92.75 884 ASP A O 1
ATOM 7251 N N . ARG A 1 885 ? 9.715 12.711 -38.806 1.00 90.50 885 ARG A N 1
ATOM 7252 C CA . ARG A 1 885 ? 10.367 11.696 -39.646 1.00 90.50 885 ARG A CA 1
ATOM 7253 C C . ARG A 1 885 ? 10.349 10.310 -39.000 1.00 90.50 885 ARG A C 1
ATOM 7255 O O . ARG A 1 885 ? 10.044 9.324 -39.674 1.00 90.50 885 ARG A O 1
ATOM 7262 N N . ALA A 1 886 ? 10.651 10.223 -37.706 1.00 88.12 886 ALA A N 1
ATOM 7263 C CA . ALA A 1 886 ? 10.684 8.970 -36.953 1.00 88.12 886 ALA A CA 1
ATOM 7264 C C . ALA A 1 886 ? 9.312 8.281 -36.866 1.00 88.12 886 ALA A C 1
ATOM 7266 O O . ALA A 1 886 ? 9.250 7.075 -36.627 1.00 88.12 886 ALA A O 1
ATOM 7267 N N . SER A 1 887 ? 8.221 9.006 -37.123 1.00 81.69 887 SER A N 1
ATOM 7268 C CA . SER A 1 887 ? 6.878 8.425 -37.231 1.00 81.69 887 SER A CA 1
ATOM 7269 C C . SER A 1 887 ? 6.710 7.536 -38.479 1.00 81.69 887 SER A C 1
ATOM 7271 O O . SER A 1 887 ? 5.793 6.721 -38.532 1.00 81.69 887 SER A O 1
ATOM 7273 N N . SER A 1 888 ? 7.619 7.629 -39.462 1.00 83.81 888 SER A N 1
ATOM 7274 C CA . SER A 1 888 ? 7.640 6.827 -40.699 1.00 83.81 888 SER A CA 1
ATOM 7275 C C . SER A 1 888 ? 8.976 6.090 -40.890 1.00 83.81 888 SER A C 1
ATOM 7277 O O . SER A 1 888 ? 9.740 6.373 -41.811 1.00 83.81 888 SER A O 1
ATOM 7279 N N . VAL A 1 889 ? 9.266 5.126 -40.009 1.00 83.38 889 VAL A N 1
ATOM 7280 C CA . VAL A 1 889 ? 10.538 4.371 -39.983 1.00 83.38 889 VAL A CA 1
ATOM 7281 C C . VAL A 1 889 ? 10.793 3.601 -41.287 1.00 83.38 889 VAL A C 1
ATOM 7283 O O . VAL A 1 889 ? 9.990 2.745 -41.674 1.00 83.38 889 VAL A O 1
ATOM 7286 N N . THR A 1 890 ? 11.940 3.843 -41.929 1.00 86.62 890 THR A N 1
ATOM 7287 C CA . THR A 1 890 ? 12.361 3.116 -43.139 1.00 86.62 890 THR A CA 1
ATOM 7288 C C . THR A 1 890 ? 13.014 1.767 -42.798 1.00 86.62 890 THR A C 1
ATOM 7290 O O . THR A 1 890 ? 13.427 1.523 -41.663 1.00 86.62 890 THR A O 1
ATOM 7293 N N . GLU A 1 891 ? 13.143 0.854 -43.770 1.00 87.56 891 GLU A N 1
ATOM 7294 C CA . GLU A 1 891 ? 13.864 -0.412 -43.528 1.00 87.56 891 GLU A CA 1
ATOM 7295 C C . GLU A 1 891 ? 15.367 -0.187 -43.291 1.00 87.56 891 GLU A C 1
ATOM 7297 O O . GLU A 1 891 ? 15.986 -0.936 -42.537 1.00 87.56 891 GLU A O 1
ATOM 7302 N N . GLU A 1 892 ? 15.943 0.875 -43.861 1.00 87.94 892 GLU A N 1
ATOM 7303 C CA . GLU A 1 892 ? 17.328 1.280 -43.595 1.00 87.94 892 GLU A CA 1
ATOM 7304 C C . GLU A 1 892 ? 17.515 1.679 -42.122 1.00 87.94 892 GLU A C 1
ATOM 7306 O O . GLU A 1 892 ? 18.443 1.196 -41.465 1.00 87.94 892 GLU A O 1
ATOM 7311 N N . ASP A 1 893 ? 16.584 2.464 -41.565 1.00 87.31 893 ASP A N 1
ATOM 7312 C CA . ASP A 1 893 ? 16.592 2.839 -40.144 1.00 87.31 893 ASP A CA 1
ATOM 7313 C C . ASP A 1 893 ? 16.515 1.595 -39.244 1.00 87.31 893 ASP A C 1
ATOM 7315 O O . ASP A 1 893 ? 17.288 1.447 -38.292 1.00 87.31 893 ASP A O 1
ATOM 7319 N N . ARG A 1 894 ? 15.632 0.642 -39.579 1.00 88.62 894 ARG A N 1
ATOM 7320 C CA . ARG A 1 894 ? 15.523 -0.633 -38.850 1.00 88.62 894 ARG A CA 1
ATOM 7321 C C . ARG A 1 894 ? 16.799 -1.459 -38.943 1.00 88.62 894 ARG A C 1
ATOM 7323 O O . ARG A 1 894 ? 17.221 -2.042 -37.945 1.00 88.62 894 ARG A O 1
ATOM 7330 N N . GLN A 1 895 ? 17.436 -1.519 -40.112 1.00 92.12 895 GLN A N 1
ATOM 7331 C CA . GLN A 1 895 ? 18.687 -2.252 -40.289 1.00 92.12 895 GLN A CA 1
ATOM 7332 C C . GLN A 1 895 ? 19.828 -1.630 -39.473 1.00 92.12 895 GLN A C 1
ATOM 7334 O O . GLN A 1 895 ? 20.612 -2.370 -38.864 1.00 92.12 895 GLN A O 1
ATOM 7339 N N . ARG A 1 896 ? 19.903 -0.294 -39.401 1.00 92.44 896 ARG A N 1
ATOM 7340 C CA . ARG A 1 896 ? 20.857 0.425 -38.543 1.00 92.44 896 ARG A CA 1
ATOM 7341 C C . ARG A 1 896 ? 20.629 0.096 -37.067 1.00 92.44 896 ARG A C 1
ATOM 7343 O O . ARG A 1 896 ? 21.573 -0.310 -36.391 1.00 92.44 896 ARG A O 1
ATOM 7350 N N . LEU A 1 897 ? 19.384 0.179 -36.592 1.00 93.31 897 LEU A N 1
ATOM 7351 C CA . LEU A 1 897 ? 19.011 -0.147 -35.209 1.00 93.31 897 LEU A CA 1
ATOM 7352 C C . LEU A 1 897 ? 19.312 -1.610 -34.851 1.00 93.31 897 LEU A C 1
ATOM 7354 O O . LEU A 1 897 ? 19.919 -1.870 -33.814 1.00 93.31 897 LEU A O 1
ATOM 7358 N N . ARG A 1 898 ? 18.983 -2.564 -35.732 1.00 94.12 898 ARG A N 1
ATOM 7359 C CA . ARG A 1 898 ? 19.317 -3.993 -35.564 1.00 94.12 898 ARG A CA 1
ATOM 7360 C C . ARG A 1 898 ? 20.816 -4.237 -35.478 1.00 94.12 898 ARG A C 1
ATOM 7362 O O . ARG A 1 898 ? 21.271 -5.015 -34.642 1.00 94.12 898 ARG A O 1
ATOM 7369 N N . SER A 1 899 ? 21.586 -3.592 -36.352 1.00 95.38 899 SER A N 1
ATOM 7370 C CA . SER A 1 899 ? 23.046 -3.732 -36.377 1.00 95.38 899 SER A CA 1
ATOM 7371 C C . SER A 1 899 ? 23.663 -3.189 -35.090 1.00 95.38 899 SER A C 1
ATOM 7373 O O . SER A 1 899 ? 24.522 -3.841 -34.496 1.00 95.38 899 SER A O 1
ATOM 7375 N N . PHE A 1 900 ? 23.155 -2.051 -34.614 1.00 95.81 900 PHE A N 1
ATOM 7376 C CA . PHE A 1 900 ? 23.546 -1.467 -33.340 1.00 95.81 900 PHE A CA 1
ATOM 7377 C C . PHE A 1 900 ? 23.200 -2.393 -32.161 1.00 95.81 900 PHE A C 1
ATOM 7379 O O . PHE A 1 900 ? 24.081 -2.747 -31.378 1.00 95.81 900 PHE A O 1
ATOM 7386 N N . ALA A 1 901 ? 21.957 -2.875 -32.065 1.00 94.88 901 ALA A N 1
ATOM 7387 C CA . ALA A 1 901 ? 21.538 -3.801 -31.010 1.00 94.88 901 ALA A CA 1
ATOM 7388 C C . ALA A 1 901 ? 22.389 -5.083 -31.002 1.00 94.88 901 ALA A C 1
ATOM 7390 O O . ALA A 1 901 ? 22.870 -5.507 -29.955 1.00 94.88 901 ALA A O 1
ATOM 7391 N N . LYS A 1 902 ? 22.685 -5.655 -32.177 1.00 95.12 902 LYS A N 1
ATOM 7392 C CA . LYS A 1 902 ? 23.557 -6.832 -32.306 1.00 95.12 902 LYS A CA 1
ATOM 7393 C C . LYS A 1 902 ? 24.982 -6.581 -31.803 1.00 95.12 902 LYS A C 1
ATOM 7395 O O . LYS A 1 902 ? 25.622 -7.503 -31.308 1.00 95.12 902 LYS A O 1
ATOM 7400 N N . GLN A 1 903 ? 25.499 -5.365 -31.944 1.00 94.88 903 GLN A N 1
ATOM 7401 C CA . GLN A 1 903 ? 26.847 -5.018 -31.498 1.00 94.88 903 GLN A CA 1
ATOM 7402 C C . GLN A 1 903 ? 26.911 -4.739 -29.990 1.00 94.88 903 GLN A C 1
ATOM 7404 O O . GLN A 1 903 ? 27.844 -5.191 -29.322 1.00 94.88 903 GLN A O 1
ATOM 7409 N N . TYR A 1 904 ? 25.939 -4.002 -29.449 1.00 95.00 904 TYR A N 1
ATOM 7410 C CA . TYR A 1 904 ? 26.008 -3.480 -28.080 1.00 95.00 904 TYR A CA 1
ATOM 7411 C C . TYR A 1 904 ? 25.128 -4.227 -27.065 1.00 95.00 904 TYR A C 1
ATOM 7413 O O . TYR A 1 904 ? 25.385 -4.098 -25.865 1.00 95.00 904 TYR A O 1
ATOM 7421 N N . ALA A 1 905 ? 24.169 -5.033 -27.529 1.00 94.88 905 ALA A N 1
ATOM 7422 C CA . ALA A 1 905 ? 23.256 -5.860 -26.734 1.00 94.88 905 ALA A CA 1
ATOM 7423 C C . ALA A 1 905 ? 22.994 -7.258 -27.373 1.00 94.88 905 ALA A C 1
ATOM 7425 O O . ALA A 1 905 ? 21.842 -7.683 -27.481 1.00 94.88 905 ALA A O 1
ATOM 7426 N N . PRO A 1 906 ? 24.033 -8.009 -27.806 1.00 95.50 906 PRO A N 1
ATOM 7427 C CA . PRO A 1 906 ? 23.882 -9.278 -28.536 1.00 95.50 906 PRO A CA 1
ATOM 7428 C C . PRO A 1 906 ? 23.123 -10.371 -27.774 1.00 95.50 906 PRO A C 1
ATOM 7430 O O . PRO A 1 906 ? 22.587 -11.281 -28.399 1.00 95.50 906 PRO A O 1
ATOM 7433 N N . ASN A 1 907 ? 23.116 -10.296 -26.442 1.00 94.94 907 ASN A N 1
ATOM 7434 C CA . ASN A 1 907 ? 22.536 -11.300 -25.556 1.00 94.94 907 ASN A CA 1
ATOM 7435 C C . ASN A 1 907 ? 21.283 -10.783 -24.824 1.00 94.94 907 ASN A C 1
ATOM 7437 O O . ASN A 1 907 ? 20.848 -11.412 -23.870 1.00 94.94 907 ASN A O 1
ATOM 7441 N N . ASP A 1 908 ? 20.692 -9.654 -25.217 1.00 94.19 908 ASP A N 1
ATOM 7442 C CA . ASP A 1 908 ? 19.459 -9.149 -24.590 1.00 94.19 908 ASP A CA 1
ATOM 7443 C C . ASP A 1 908 ? 18.223 -9.729 -25.303 1.00 94.19 908 ASP A C 1
ATOM 7445 O O . ASP A 1 908 ? 17.470 -9.041 -25.989 1.00 94.19 908 ASP A O 1
ATOM 7449 N N . ASP A 1 909 ? 18.051 -11.044 -25.165 1.00 93.44 909 ASP A N 1
ATOM 7450 C CA . ASP A 1 909 ? 17.064 -11.882 -25.865 1.00 93.44 909 ASP A CA 1
ATOM 7451 C C . ASP A 1 909 ? 15.878 -12.321 -24.980 1.00 93.44 909 ASP A C 1
ATOM 7453 O O . ASP A 1 909 ? 15.166 -13.270 -25.313 1.00 93.44 909 ASP A O 1
ATOM 7457 N N . GLY A 1 910 ? 15.681 -11.683 -23.823 1.00 94.06 910 GLY A N 1
ATOM 7458 C CA . GLY A 1 910 ? 14.629 -12.061 -22.872 1.00 94.06 910 GLY A CA 1
ATOM 7459 C C . GLY A 1 910 ? 15.047 -13.088 -21.814 1.00 94.06 910 GLY A C 1
ATOM 7460 O O . GLY A 1 910 ? 14.214 -13.465 -20.994 1.00 94.06 910 GLY A O 1
ATOM 7461 N N . HIS A 1 911 ? 16.294 -13.577 -21.839 1.00 95.75 911 HIS A N 1
ATOM 7462 C CA . HIS A 1 911 ? 16.742 -14.699 -21.003 1.00 95.75 911 HIS A CA 1
ATOM 7463 C C . HIS A 1 911 ? 18.051 -14.423 -20.232 1.00 95.75 911 HIS A C 1
ATOM 7465 O O . HIS A 1 911 ? 18.704 -15.354 -19.744 1.00 95.75 911 HIS A O 1
ATOM 7471 N N . ALA A 1 912 ? 18.465 -13.161 -20.092 1.00 96.69 912 ALA A N 1
ATOM 7472 C CA . ALA A 1 912 ? 19.712 -12.794 -19.425 1.00 96.69 912 ALA A CA 1
ATOM 7473 C C . ALA A 1 912 ? 19.672 -13.078 -17.915 1.00 96.69 912 ALA A C 1
ATOM 7475 O O . ALA A 1 912 ? 20.645 -13.603 -17.368 1.00 96.69 912 ALA A O 1
ATOM 7476 N N . ALA A 1 913 ? 18.552 -12.811 -17.233 1.00 96.81 913 ALA A N 1
ATOM 7477 C CA . ALA A 1 913 ? 18.360 -13.137 -15.819 1.00 96.81 913 ALA A CA 1
ATOM 7478 C C . ALA A 1 913 ? 18.537 -14.638 -15.568 1.00 96.81 913 ALA A C 1
ATOM 7480 O O . ALA A 1 913 ? 19.271 -15.035 -14.660 1.00 96.81 913 ALA A O 1
ATOM 7481 N N . ALA A 1 914 ? 17.923 -15.459 -16.423 1.00 96.50 914 ALA A N 1
ATOM 7482 C CA . ALA A 1 914 ? 18.024 -16.909 -16.382 1.00 96.50 914 ALA A CA 1
ATOM 7483 C C . ALA A 1 914 ? 19.483 -17.375 -16.510 1.00 96.50 914 ALA A C 1
ATOM 7485 O O . ALA A 1 914 ? 19.979 -18.073 -15.627 1.00 96.50 914 ALA A O 1
ATOM 7486 N N . ARG A 1 915 ? 20.205 -16.903 -17.537 1.00 97.31 915 ARG A N 1
ATOM 7487 C CA . ARG A 1 915 ? 21.624 -17.238 -17.749 1.00 97.31 915 ARG A CA 1
ATOM 7488 C C . ARG A 1 915 ? 22.522 -16.798 -16.594 1.00 97.31 915 ARG A C 1
ATOM 7490 O O . ARG A 1 915 ? 23.430 -17.533 -16.210 1.00 97.31 915 ARG A O 1
ATOM 7497 N N . VAL A 1 916 ? 22.290 -15.608 -16.034 1.00 97.00 916 VAL A N 1
ATOM 7498 C CA . VAL A 1 916 ? 23.054 -15.110 -14.878 1.00 97.00 916 VAL A CA 1
ATOM 7499 C C . VAL A 1 916 ? 22.832 -16.000 -13.657 1.00 97.00 916 VAL A C 1
ATOM 7501 O O . VAL A 1 916 ? 23.791 -16.300 -12.949 1.00 97.00 916 VAL A O 1
ATOM 7504 N N . ILE A 1 917 ? 21.598 -16.448 -13.419 1.00 96.31 917 ILE A N 1
ATOM 7505 C CA . ILE A 1 917 ? 21.270 -17.374 -12.329 1.00 96.31 917 ILE A CA 1
ATOM 7506 C C . ILE A 1 917 ? 21.927 -18.737 -12.557 1.00 96.31 917 ILE A C 1
ATOM 7508 O O . ILE A 1 917 ? 22.574 -19.234 -11.642 1.00 96.31 917 ILE A O 1
ATOM 7512 N N . ASP A 1 918 ? 21.829 -19.298 -13.765 1.00 95.75 918 ASP A N 1
ATOM 7513 C CA . ASP A 1 918 ? 22.432 -20.594 -14.121 1.00 95.75 918 ASP A CA 1
ATOM 7514 C C . ASP A 1 918 ? 23.963 -20.584 -14.024 1.00 95.75 918 ASP A C 1
ATOM 7516 O O . ASP A 1 918 ? 24.589 -21.617 -13.812 1.00 95.75 918 ASP A O 1
ATOM 7520 N N . ARG A 1 919 ? 24.590 -19.413 -14.184 1.00 94.44 919 ARG A N 1
ATOM 7521 C CA . ARG A 1 919 ? 26.033 -19.241 -13.978 1.00 94.44 919 ARG A CA 1
ATOM 7522 C C . ARG A 1 919 ? 26.403 -19.037 -12.507 1.00 94.44 919 ARG A C 1
ATOM 7524 O O . ARG A 1 919 ? 27.530 -19.329 -12.115 1.00 94.44 919 ARG A O 1
ATOM 7531 N N . LEU A 1 920 ? 25.496 -18.465 -11.718 1.00 88.00 920 LEU A N 1
ATOM 7532 C CA . LEU A 1 920 ? 25.708 -18.129 -10.310 1.00 88.00 920 LEU A CA 1
ATOM 7533 C C . LEU A 1 920 ? 25.527 -19.328 -9.368 1.00 88.00 920 LEU A C 1
ATOM 7535 O O . LEU A 1 920 ? 26.190 -19.380 -8.327 1.00 88.00 920 LEU A O 1
ATOM 7539 N N . LEU A 1 921 ? 24.569 -20.198 -9.686 1.00 81.75 921 LEU A N 1
ATOM 7540 C CA . LEU A 1 921 ? 24.092 -21.316 -8.869 1.00 81.75 921 LEU A CA 1
ATOM 7541 C C . LEU A 1 921 ? 24.595 -22.645 -9.406 1.00 81.75 921 LEU A C 1
ATOM 7543 O O . LEU A 1 921 ? 24.926 -23.496 -8.551 1.00 81.75 921 LEU A O 1
#

pLDDT: mean 87.51, std 10.38, range [43.97, 98.31]